Protein AF-A0AAN9XPL0-F1 (afdb_monomer_lite)

InterPro domains:
  IPR000073 Alpha/beta hydrolase fold-1 [PF12697] (421-703)
  IPR001611 Leucine-rich repeat [PF00560] (63-84)
  IPR001611 Leucine-rich repeat [PF00560] (198-219)
  IPR029058 Alpha/Beta hydrolase fold [G3DSA:3.40.50.1820] (391-716)
  IPR029058 Alpha/Beta hydrolase fold [SSF53474] (392-714)
  IPR032675 Leucine-rich repeat domain superfamily [G3DSA:3.80.10.10] (2-246)
  IPR044211 Pheophytinase, chloroplastic [PTHR47280] (273-777)

Radius of gyration: 33.66 Å; chains: 1; bounding box: 107×107×100 Å

pLDDT: mean 70.79, std 26.27, range [19.05, 98.81]

Structure (mmCIF, N/CA/C/O backbone):
data_AF-A0AAN9XPL0-F1
#
_entry.id   AF-A0AAN9XPL0-F1
#
loop_
_atom_site.group_PDB
_atom_site.id
_atom_site.type_symbol
_atom_site.label_atom_id
_atom_site.label_alt_id
_atom_site.label_comp_id
_atom_site.label_asym_id
_atom_site.label_entity_id
_atom_site.label_seq_id
_atom_site.pdbx_PDB_ins_code
_atom_site.Cartn_x
_atom_site.Cartn_y
_atom_site.Cartn_z
_atom_site.occupancy
_atom_site.B_iso_or_equiv
_atom_site.auth_seq_id
_atom_site.auth_comp_id
_atom_site.auth_asym_id
_atom_site.auth_atom_id
_atom_site.pdbx_PDB_model_num
ATOM 1 N N . MET A 1 1 ? 46.984 1.040 9.798 1.00 35.22 1 MET A N 1
ATOM 2 C CA . MET A 1 1 ? 46.706 1.474 8.408 1.00 35.22 1 MET A CA 1
ATOM 3 C C . MET A 1 1 ? 46.333 0.344 7.422 1.00 35.22 1 MET A C 1
ATOM 5 O O . MET A 1 1 ? 46.236 0.649 6.247 1.00 35.22 1 MET A O 1
ATOM 9 N N . ASN A 1 2 ? 45.985 -0.895 7.831 1.00 35.47 2 ASN A N 1
ATOM 10 C CA . ASN A 1 2 ? 45.709 -2.003 6.876 1.00 35.47 2 ASN A CA 1
ATOM 11 C C . ASN A 1 2 ? 44.312 -2.674 6.962 1.00 35.47 2 ASN A C 1
ATOM 13 O O . ASN A 1 2 ? 44.128 -3.735 6.384 1.00 35.47 2 ASN A O 1
ATOM 17 N N . LYS A 1 3 ? 43.300 -2.089 7.628 1.00 39.66 3 LYS A N 1
ATOM 18 C CA . LYS A 1 3 ? 41.947 -2.703 7.739 1.00 39.66 3 LYS A CA 1
ATOM 19 C C . LYS A 1 3 ? 40.877 -2.170 6.763 1.00 39.66 3 LYS A C 1
ATOM 21 O O . LYS A 1 3 ? 39.755 -2.651 6.782 1.00 39.66 3 LYS A O 1
ATOM 26 N N . LEU A 1 4 ? 41.209 -1.209 5.894 1.00 45.44 4 LEU A N 1
ATOM 27 C CA . LEU A 1 4 ? 40.264 -0.577 4.947 1.00 45.44 4 LEU A CA 1
ATOM 28 C C . LEU A 1 4 ? 40.505 -0.951 3.470 1.00 45.44 4 LEU A C 1
ATOM 30 O O . LEU A 1 4 ? 39.862 -0.379 2.594 1.00 45.44 4 LEU A O 1
ATOM 34 N N . SER A 1 5 ? 41.423 -1.876 3.159 1.00 49.41 5 SER A N 1
ATOM 35 C CA . SER A 1 5 ? 41.726 -2.255 1.765 1.00 49.41 5 SER A CA 1
ATOM 36 C C . SER A 1 5 ? 40.575 -3.007 1.091 1.00 49.41 5 SER A C 1
ATOM 38 O O . SER A 1 5 ? 40.291 -2.738 -0.068 1.00 49.41 5 SER A O 1
ATOM 40 N N . CYS A 1 6 ? 39.857 -3.865 1.823 1.00 49.59 6 CYS A N 1
ATOM 41 C CA . CYS A 1 6 ? 38.775 -4.683 1.263 1.00 49.59 6 CYS A CA 1
ATOM 42 C C . CYS A 1 6 ? 37.534 -3.859 0.852 1.00 49.59 6 CYS A C 1
ATOM 44 O O . CYS A 1 6 ? 36.809 -4.233 -0.065 1.00 49.59 6 CYS A O 1
ATOM 46 N N . ALA A 1 7 ? 37.304 -2.708 1.499 1.00 55.12 7 ALA A N 1
ATOM 47 C CA . ALA A 1 7 ? 36.146 -1.845 1.242 1.00 55.12 7 ALA A CA 1
ATOM 48 C C . ALA A 1 7 ? 36.304 -0.944 0.003 1.00 55.12 7 ALA A C 1
ATOM 50 O O . ALA A 1 7 ? 35.304 -0.461 -0.527 1.00 55.12 7 ALA A O 1
ATOM 51 N N . LYS A 1 8 ? 37.538 -0.701 -0.464 1.00 60.75 8 LYS A N 1
ATOM 52 C CA . LYS A 1 8 ? 37.803 0.227 -1.579 1.00 60.75 8 LYS A CA 1
ATOM 53 C C . LYS A 1 8 ? 37.150 -0.216 -2.888 1.00 60.75 8 LYS A C 1
ATOM 55 O O . LYS A 1 8 ? 36.610 0.626 -3.600 1.00 60.75 8 LYS A O 1
ATOM 60 N N . ASP A 1 9 ? 37.137 -1.522 -3.149 1.00 66.50 9 ASP A N 1
ATOM 61 C CA . ASP A 1 9 ? 36.705 -2.077 -4.438 1.00 66.50 9 ASP A CA 1
ATOM 62 C C . ASP A 1 9 ? 35.380 -2.856 -4.368 1.00 66.50 9 ASP A C 1
ATOM 64 O O . ASP A 1 9 ? 34.884 -3.333 -5.386 1.00 66.50 9 ASP A O 1
ATOM 68 N N . THR A 1 10 ? 34.754 -2.962 -3.192 1.00 72.56 10 THR A N 1
ATOM 69 C CA . THR A 1 10 ? 33.509 -3.735 -2.994 1.00 72.56 10 THR A CA 1
ATOM 70 C C . THR A 1 10 ? 32.301 -2.876 -2.628 1.00 72.56 10 THR A C 1
ATOM 72 O O . THR A 1 10 ? 31.165 -3.274 -2.891 1.00 72.56 10 THR A O 1
ATOM 75 N N . LEU A 1 11 ? 32.511 -1.689 -2.051 1.00 76.75 11 LEU A N 1
ATOM 76 C CA . LEU A 1 11 ? 31.433 -0.874 -1.500 1.00 76.75 11 LEU A CA 1
ATOM 77 C C . LEU A 1 11 ? 30.633 -0.170 -2.610 1.00 76.75 11 LEU A C 1
ATOM 79 O O . LEU A 1 11 ? 31.104 0.784 -3.227 1.00 76.75 11 LEU A O 1
ATOM 83 N N . LYS A 1 12 ? 29.409 -0.653 -2.860 1.00 81.81 12 LYS A N 1
ATOM 84 C CA . LYS A 1 12 ? 28.524 -0.151 -3.929 1.00 81.81 12 LYS A CA 1
ATOM 85 C C . LYS A 1 12 ? 27.466 0.843 -3.442 1.00 81.81 12 LYS A C 1
ATOM 87 O O . LYS A 1 12 ? 27.155 1.779 -4.169 1.00 81.81 12 LYS A O 1
ATOM 92 N N . PHE A 1 13 ? 26.910 0.648 -2.247 1.00 82.06 13 PHE A N 1
ATOM 93 C CA . PHE A 1 13 ? 25.766 1.420 -1.738 1.00 82.06 13 PHE A CA 1
ATOM 94 C C . PHE A 1 13 ? 25.915 1.765 -0.245 1.00 82.06 13 PHE A C 1
ATOM 96 O O . PHE A 1 13 ? 25.156 1.254 0.573 1.00 82.06 13 PHE A O 1
ATOM 103 N N . PRO A 1 14 ? 26.908 2.576 0.153 1.00 81.56 14 PRO A N 1
ATOM 104 C CA . PRO A 1 14 ? 27.016 3.068 1.521 1.00 81.56 14 PRO A CA 1
ATOM 105 C C . PRO A 1 14 ? 25.762 3.843 1.941 1.00 81.56 14 PRO A C 1
ATOM 107 O O . PRO A 1 14 ? 25.310 4.749 1.235 1.00 81.56 14 PRO A O 1
ATOM 110 N N . GLN A 1 15 ? 25.246 3.482 3.115 1.00 80.88 15 GLN A N 1
ATOM 111 C CA . GLN A 1 15 ? 24.108 4.105 3.784 1.00 80.88 15 GLN A CA 1
ATOM 112 C C . GLN A 1 15 ? 24.614 4.813 5.044 1.00 80.88 15 GLN A C 1
ATOM 114 O O . GLN A 1 15 ? 25.137 4.169 5.948 1.00 80.88 15 GLN A O 1
ATOM 119 N N . LEU A 1 16 ? 24.479 6.135 5.091 1.00 86.12 16 LEU A N 1
ATOM 120 C CA . LEU A 1 16 ? 24.824 6.990 6.235 1.00 86.12 16 LEU A CA 1
ATOM 121 C C . LEU A 1 16 ? 23.594 7.736 6.774 1.00 86.12 16 LEU A C 1
ATOM 123 O O . LEU A 1 16 ? 23.734 8.720 7.493 1.00 86.12 16 LEU A O 1
ATOM 127 N N . ARG A 1 17 ? 22.397 7.301 6.380 1.00 86.75 17 ARG A N 1
ATOM 128 C CA . ARG A 1 17 ? 21.119 7.988 6.601 1.00 86.75 17 ARG A CA 1
ATOM 129 C C . ARG A 1 17 ? 20.749 8.117 8.074 1.00 86.75 17 ARG A C 1
ATOM 131 O O . ARG A 1 17 ? 21.177 7.282 8.864 1.00 86.75 17 ARG A O 1
ATOM 138 N N . ASN A 1 18 ? 19.911 9.096 8.416 1.00 88.88 18 ASN A N 1
ATOM 139 C CA . ASN A 1 18 ? 19.289 9.245 9.742 1.00 88.88 18 ASN A CA 1
ATOM 140 C C . ASN A 1 18 ? 20.309 9.225 10.892 1.00 88.88 18 ASN A C 1
ATOM 142 O O . ASN A 1 18 ? 20.183 8.478 11.860 1.00 88.88 18 ASN A O 1
ATOM 146 N N . ASN A 1 19 ? 21.357 10.031 10.761 1.00 89.50 19 ASN A N 1
ATOM 147 C CA . ASN A 1 19 ? 22.421 10.139 11.751 1.00 89.50 19 ASN A CA 1
ATOM 148 C C . ASN A 1 19 ? 22.631 11.610 12.148 1.00 89.50 19 ASN A C 1
ATOM 150 O O . ASN A 1 19 ? 21.991 12.526 11.640 1.00 89.50 19 ASN A O 1
ATOM 154 N N . SER A 1 20 ? 23.549 11.856 13.084 1.00 92.69 20 SER A N 1
ATOM 155 C CA . SER A 1 20 ? 23.973 13.212 13.468 1.00 92.69 20 SER A CA 1
ATOM 156 C C . SER A 1 20 ? 25.330 13.589 12.866 1.00 92.69 20 SER A C 1
ATOM 158 O O . SER A 1 20 ? 26.096 14.326 13.490 1.00 92.69 20 SER A O 1
ATOM 160 N N . PHE A 1 21 ? 25.671 13.080 11.673 1.00 90.88 21 PHE A N 1
ATOM 161 C CA . PHE A 1 21 ? 26.951 13.409 11.047 1.00 90.88 21 PHE A CA 1
ATOM 162 C C . PHE A 1 21 ? 27.017 14.899 10.710 1.00 90.88 21 PHE A C 1
ATOM 164 O O . PHE A 1 21 ? 26.113 15.448 10.088 1.00 90.88 21 PHE A O 1
ATOM 171 N N . ILE A 1 22 ? 28.108 15.540 11.129 1.00 92.19 22 ILE A N 1
ATOM 172 C CA . ILE A 1 22 ? 28.398 16.961 10.917 1.00 92.19 22 ILE A CA 1
ATOM 173 C C . ILE A 1 22 ? 29.591 17.132 9.972 1.00 92.19 22 ILE A C 1
ATOM 175 O O . ILE A 1 22 ? 30.408 16.227 9.806 1.00 92.19 22 ILE A O 1
ATOM 179 N N . GLY A 1 23 ? 29.744 18.334 9.417 1.00 91.12 23 GLY A N 1
ATOM 180 C CA . GLY A 1 23 ? 30.876 18.684 8.557 1.00 91.12 23 GLY A CA 1
ATOM 181 C C . GLY A 1 23 ? 30.572 18.518 7.070 1.00 91.12 23 GLY A C 1
ATOM 182 O O . GLY A 1 23 ? 29.421 18.379 6.676 1.00 91.12 23 GLY A O 1
ATOM 183 N N . SER A 1 24 ? 31.602 18.593 6.226 1.00 92.38 24 SER A N 1
ATOM 184 C CA . SER A 1 24 ? 31.434 18.583 4.768 1.00 92.38 24 SER A CA 1
ATOM 185 C C . SER A 1 24 ? 31.072 17.210 4.208 1.00 92.38 24 SER A C 1
ATOM 187 O O . SER A 1 24 ? 31.264 16.184 4.859 1.00 92.38 24 SER A O 1
ATOM 189 N N . PHE A 1 25 ? 30.668 17.194 2.935 1.00 88.88 25 PHE A N 1
ATOM 190 C CA . PHE A 1 25 ? 30.520 15.971 2.150 1.00 88.88 25 PHE A CA 1
ATOM 191 C C . PHE A 1 25 ? 31.757 15.057 2.309 1.00 88.88 25 PHE A C 1
ATOM 193 O O . PHE A 1 25 ? 32.888 15.521 2.105 1.00 88.88 25 PHE A O 1
ATOM 200 N N . PRO A 1 26 ? 31.582 13.776 2.682 1.00 86.50 26 PRO A N 1
ATOM 201 C CA . PRO A 1 26 ? 32.704 12.885 2.943 1.00 86.50 26 PRO A CA 1
ATOM 202 C C . PRO A 1 26 ? 33.455 12.543 1.653 1.00 86.50 26 PRO A C 1
ATOM 204 O O . PRO A 1 26 ? 32.876 12.400 0.578 1.00 86.50 26 PRO A O 1
ATOM 207 N N . SER A 1 27 ? 34.775 12.370 1.744 1.00 82.38 27 SER A N 1
ATOM 208 C CA . SER A 1 27 ? 35.565 11.977 0.576 1.00 82.38 27 SER A CA 1
ATOM 209 C C . SER A 1 27 ? 35.242 10.539 0.164 1.00 82.38 27 SER A C 1
ATOM 211 O O . SER A 1 27 ? 35.640 9.586 0.833 1.00 82.38 27 SER A O 1
ATOM 213 N N . ILE A 1 28 ? 34.562 10.390 -0.973 1.00 82.44 28 ILE A N 1
ATOM 214 C CA . ILE A 1 28 ? 34.201 9.087 -1.551 1.00 82.44 28 ILE A CA 1
ATOM 215 C C . ILE A 1 28 ? 35.162 8.612 -2.649 1.00 82.44 28 ILE A C 1
ATOM 217 O O . ILE A 1 28 ? 34.970 7.547 -3.222 1.00 82.44 28 ILE A O 1
ATOM 221 N N . ALA A 1 29 ? 36.239 9.360 -2.907 1.00 75.06 29 ALA A N 1
ATOM 222 C CA . ALA A 1 29 ? 37.194 9.096 -3.989 1.00 75.06 29 ALA A CA 1
ATOM 223 C C . ALA A 1 29 ? 37.868 7.714 -3.929 1.00 75.06 29 ALA A C 1
ATOM 225 O O . ALA A 1 29 ? 38.419 7.247 -4.923 1.00 75.06 29 ALA A O 1
ATOM 226 N N . LYS A 1 30 ? 37.862 7.077 -2.754 1.00 75.00 30 LYS A N 1
ATOM 227 C CA . LYS A 1 30 ? 38.499 5.780 -2.508 1.00 75.00 30 LYS A CA 1
ATOM 228 C C . LYS A 1 30 ? 37.595 4.584 -2.840 1.00 75.00 30 LYS A C 1
ATOM 230 O O . LYS A 1 30 ? 38.093 3.467 -2.757 1.00 75.00 30 LYS A O 1
ATOM 235 N N . PHE A 1 31 ? 36.318 4.801 -3.172 1.00 79.81 31 PHE A N 1
ATOM 236 C CA . PHE A 1 31 ? 35.331 3.742 -3.409 1.00 79.81 31 PHE A CA 1
ATOM 237 C C . PHE A 1 31 ? 35.073 3.563 -4.910 1.00 79.81 31 PHE A C 1
ATOM 239 O O . PHE A 1 31 ? 34.178 4.176 -5.489 1.00 79.81 31 PHE A O 1
ATOM 246 N N . THR A 1 32 ? 35.872 2.717 -5.554 1.00 79.31 32 THR A N 1
ATOM 247 C CA . THR A 1 32 ? 35.905 2.550 -7.019 1.00 79.31 32 THR A CA 1
ATOM 248 C C . THR A 1 32 ? 34.660 1.850 -7.577 1.00 79.31 32 THR A C 1
ATOM 250 O O . THR A 1 32 ? 34.298 2.068 -8.732 1.00 79.31 32 THR A O 1
ATOM 253 N N . SER A 1 33 ? 33.963 1.066 -6.749 1.00 81.88 33 SER A N 1
ATOM 254 C CA . SER A 1 33 ? 32.754 0.312 -7.117 1.00 81.88 33 SER A CA 1
ATOM 255 C C . SER A 1 33 ? 31.435 1.021 -6.788 1.00 81.88 33 SER A C 1
ATOM 257 O O . SER A 1 33 ? 30.370 0.421 -6.936 1.00 81.88 33 SER A O 1
ATOM 259 N N . LEU A 1 34 ? 31.470 2.279 -6.348 1.00 84.75 34 LEU A N 1
ATOM 260 C CA . LEU A 1 34 ? 30.290 2.995 -5.869 1.00 84.75 34 LEU A CA 1
ATOM 261 C C . LEU A 1 34 ? 29.204 3.145 -6.955 1.00 84.75 34 LEU A C 1
ATOM 263 O O . LEU A 1 34 ? 29.467 3.576 -8.077 1.00 84.75 34 LEU A O 1
ATOM 267 N N . LYS A 1 35 ? 27.964 2.800 -6.600 1.00 85.94 35 LYS A N 1
ATOM 268 C CA . LYS A 1 35 ? 26.764 2.849 -7.454 1.00 85.94 35 LYS A CA 1
ATOM 269 C C . LYS A 1 35 ? 25.654 3.707 -6.873 1.00 85.94 35 LYS A C 1
ATOM 271 O O . LYS A 1 35 ? 24.895 4.290 -7.639 1.00 85.94 35 LYS A O 1
ATOM 276 N N . GLY A 1 36 ? 25.564 3.824 -5.557 1.00 88.94 36 GLY A N 1
ATOM 277 C CA . GLY A 1 36 ? 24.684 4.790 -4.921 1.00 88.94 36 GLY A CA 1
ATOM 278 C C . GLY A 1 36 ? 25.289 5.320 -3.637 1.00 88.94 36 GLY A C 1
ATOM 279 O O . GLY A 1 36 ? 26.052 4.614 -2.989 1.00 88.94 36 GLY A O 1
ATOM 280 N N . PHE A 1 37 ? 24.972 6.556 -3.282 1.00 89.75 37 PHE A N 1
ATOM 281 C CA . PHE A 1 37 ? 25.444 7.174 -2.050 1.00 89.75 37 PHE A CA 1
ATOM 282 C C . PHE A 1 37 ? 24.273 7.822 -1.324 1.00 89.75 37 PHE A C 1
ATOM 284 O O . PHE A 1 37 ? 23.584 8.668 -1.896 1.00 89.75 37 PHE A O 1
ATOM 291 N N . TYR A 1 38 ? 24.060 7.408 -0.080 1.00 89.50 38 TYR A N 1
ATOM 292 C CA . TYR A 1 38 ? 22.924 7.830 0.720 1.00 89.50 38 TYR A CA 1
ATOM 293 C C . TYR A 1 38 ? 23.415 8.425 2.034 1.00 89.50 38 TYR A C 1
ATOM 295 O O . TYR A 1 38 ? 23.986 7.719 2.864 1.00 89.50 38 TYR A O 1
ATOM 303 N N . ALA A 1 39 ? 23.217 9.723 2.215 1.00 93.19 39 ALA A N 1
ATOM 304 C CA . ALA A 1 39 ? 23.600 10.450 3.421 1.00 93.19 39 ALA A CA 1
ATOM 305 C C . ALA A 1 39 ? 22.503 11.430 3.853 1.00 93.19 39 ALA A C 1
ATOM 307 O O . ALA A 1 39 ? 22.788 12.471 4.444 1.00 93.19 39 ALA A O 1
ATOM 308 N N . ASP A 1 40 ? 21.250 11.110 3.535 1.00 94.06 40 ASP A N 1
ATOM 309 C CA . ASP A 1 40 ? 20.097 11.913 3.918 1.00 94.06 40 ASP A CA 1
ATOM 310 C C . ASP A 1 40 ? 19.857 11.963 5.429 1.00 94.06 40 ASP A C 1
ATOM 312 O O . ASP A 1 40 ? 20.340 11.114 6.179 1.00 94.06 40 ASP A O 1
ATOM 316 N N . SER A 1 41 ? 19.129 12.991 5.870 1.00 94.12 41 SER A N 1
ATOM 317 C CA . SER A 1 41 ? 18.737 13.200 7.270 1.00 94.12 41 SER A CA 1
ATOM 318 C C . SER A 1 41 ? 19.948 13.203 8.206 1.00 94.12 41 SER A C 1
ATOM 320 O O . SER A 1 41 ? 20.088 12.366 9.099 1.00 94.12 41 SER A O 1
ATOM 322 N N . ASN A 1 42 ? 20.859 14.139 7.948 1.00 93.88 42 ASN A N 1
ATOM 323 C CA . ASN A 1 42 ? 22.070 14.378 8.727 1.00 93.88 42 ASN A CA 1
ATOM 324 C C . ASN A 1 42 ? 22.262 15.885 8.967 1.00 93.88 42 ASN A C 1
ATOM 326 O O . ASN A 1 42 ? 21.424 16.711 8.614 1.00 93.88 42 ASN A O 1
ATOM 330 N N . LYS A 1 43 ? 23.383 16.264 9.589 1.00 95.31 43 LYS A N 1
ATOM 331 C CA . LYS A 1 43 ? 23.792 17.661 9.806 1.00 95.31 43 LYS A CA 1
ATOM 332 C C . LYS A 1 43 ? 24.991 18.035 8.918 1.00 95.31 43 LYS A C 1
ATOM 334 O O . LYS A 1 43 ? 25.787 18.909 9.285 1.00 95.31 43 LYS A O 1
ATOM 339 N N . LEU A 1 44 ? 25.155 17.363 7.770 1.00 95.06 44 LEU A N 1
ATOM 340 C CA . LEU A 1 44 ? 26.236 17.657 6.827 1.00 95.06 44 LEU A CA 1
ATOM 341 C C . LEU A 1 44 ? 26.022 19.045 6.231 1.00 95.06 44 LEU A C 1
ATOM 343 O O . LEU A 1 44 ? 24.896 19.463 5.988 1.00 95.06 44 LEU A O 1
ATOM 347 N N . ASN A 1 45 ? 27.102 19.787 6.040 1.00 93.38 45 ASN A N 1
ATOM 348 C CA . ASN A 1 45 ? 27.066 21.195 5.684 1.00 93.38 45 ASN A CA 1
ATOM 349 C C . ASN A 1 45 ? 28.147 21.559 4.662 1.00 93.38 45 ASN A C 1
ATOM 351 O O . ASN A 1 45 ? 28.831 20.691 4.119 1.00 93.38 45 ASN A O 1
ATOM 355 N N . ARG A 1 46 ? 28.313 22.865 4.416 1.00 93.50 46 ARG A N 1
ATOM 356 C CA . ARG A 1 46 ? 29.230 23.429 3.407 1.00 93.50 46 ARG A CA 1
ATOM 357 C C . ARG A 1 46 ? 28.818 23.043 1.981 1.00 93.50 46 ARG A C 1
ATOM 359 O O . ARG A 1 46 ? 27.701 22.596 1.747 1.00 93.50 46 ARG A O 1
ATOM 366 N N . THR A 1 47 ? 29.706 23.288 1.025 1.00 93.19 47 THR A N 1
ATOM 367 C CA . THR A 1 47 ? 29.472 23.068 -0.401 1.00 93.19 47 THR A CA 1
ATOM 368 C C . THR A 1 47 ? 29.743 21.626 -0.814 1.00 93.19 47 THR A C 1
ATOM 370 O O . THR A 1 47 ? 30.532 20.909 -0.188 1.00 93.19 47 THR A O 1
ATOM 373 N N . LEU A 1 48 ? 29.112 21.201 -1.913 1.00 90.44 48 LEU A N 1
ATOM 374 C CA . LEU A 1 48 ? 29.484 19.956 -2.577 1.00 90.44 48 LEU A CA 1
ATOM 375 C C . LEU A 1 48 ? 30.868 20.100 -3.229 1.00 90.44 48 LEU A C 1
ATOM 377 O O . LEU A 1 48 ? 31.172 21.139 -3.820 1.00 90.44 48 LEU A O 1
ATOM 381 N N . PRO A 1 49 ? 31.727 19.070 -3.152 1.00 85.94 49 PRO A N 1
ATOM 382 C CA . PRO A 1 49 ? 33.060 19.150 -3.719 1.00 85.94 49 PRO A CA 1
ATOM 383 C C . PRO A 1 49 ? 32.977 19.141 -5.247 1.00 85.94 49 PRO A C 1
ATOM 385 O O . PRO A 1 49 ? 32.433 18.217 -5.845 1.00 85.94 49 PRO A O 1
ATOM 388 N N . GLY A 1 50 ? 33.598 20.128 -5.899 1.00 77.56 50 GLY A N 1
ATOM 389 C CA . GLY A 1 50 ? 33.677 20.184 -7.364 1.00 77.56 50 GLY A CA 1
ATOM 390 C C . GLY A 1 50 ? 34.383 18.978 -7.996 1.00 77.56 50 GLY A C 1
ATOM 391 O O . GLY A 1 50 ? 34.194 18.702 -9.176 1.00 77.56 50 GLY A O 1
ATOM 392 N N . SER A 1 51 ? 35.141 18.204 -7.221 1.00 73.75 51 SER A N 1
ATOM 393 C CA . SER A 1 51 ? 35.759 16.955 -7.669 1.00 73.75 51 SER A CA 1
ATOM 394 C C . SER A 1 51 ? 34.814 15.749 -7.684 1.00 73.75 51 SER A C 1
ATOM 396 O O . SER A 1 51 ? 35.206 14.695 -8.176 1.00 73.75 51 SER A O 1
ATOM 398 N N . LEU A 1 52 ? 33.575 15.870 -7.186 1.00 74.81 52 LEU A N 1
ATOM 399 C CA . LEU A 1 52 ? 32.646 14.742 -7.031 1.00 74.81 52 LEU A CA 1
ATOM 400 C C . LEU A 1 52 ? 32.459 13.945 -8.328 1.00 74.81 52 LEU A C 1
ATOM 402 O O . LEU A 1 52 ? 32.456 12.722 -8.314 1.00 74.81 52 LEU A O 1
ATOM 406 N N . ALA A 1 53 ? 32.358 14.634 -9.456 1.00 64.81 53 ALA A N 1
ATOM 407 C CA . ALA A 1 53 ? 32.125 14.017 -10.756 1.00 64.81 53 ALA A CA 1
ATOM 408 C C . ALA A 1 53 ? 33.373 13.938 -11.649 1.00 64.81 53 ALA A C 1
ATOM 410 O O . ALA A 1 53 ? 33.321 13.340 -12.723 1.00 64.81 53 ALA A O 1
ATOM 411 N N . THR A 1 54 ? 34.506 14.499 -11.209 1.00 65.81 54 THR A N 1
ATOM 412 C CA . THR A 1 54 ? 35.802 14.300 -11.882 1.00 65.81 54 THR A CA 1
ATOM 413 C C . THR A 1 54 ? 36.455 12.977 -11.483 1.00 65.81 54 THR A C 1
ATOM 415 O O . THR A 1 54 ? 37.449 12.574 -12.084 1.00 65.81 54 THR A O 1
ATOM 418 N N . LEU A 1 55 ? 35.881 12.272 -10.502 1.00 73.31 55 LEU A N 1
ATOM 419 C CA . LEU A 1 55 ? 36.275 10.923 -10.123 1.00 73.31 55 LEU A CA 1
ATOM 420 C C . LEU A 1 55 ? 35.983 9.943 -11.276 1.00 73.31 55 LEU A C 1
ATOM 422 O O . LEU A 1 55 ? 34.811 9.674 -11.557 1.00 73.31 55 LEU A O 1
ATOM 426 N N . PRO A 1 56 ? 37.019 9.360 -11.921 1.00 68.62 56 PRO A N 1
ATOM 427 C CA . PRO A 1 56 ? 36.855 8.589 -13.156 1.00 68.62 56 PRO A CA 1
ATOM 428 C C . PRO A 1 56 ? 35.918 7.392 -13.013 1.00 68.62 56 PRO A C 1
ATOM 430 O O . PRO A 1 56 ? 35.289 6.983 -13.981 1.00 68.62 56 PRO A O 1
ATOM 433 N N . HIS A 1 57 ? 35.808 6.821 -11.814 1.00 68.88 57 HIS A N 1
ATOM 434 C CA . HIS A 1 57 ? 34.944 5.677 -11.551 1.00 68.88 57 HIS A CA 1
ATOM 435 C C . HIS A 1 57 ? 33.461 6.065 -11.434 1.00 68.88 57 HIS A C 1
ATOM 437 O O . HIS A 1 57 ? 32.608 5.337 -11.942 1.00 68.88 57 HIS A O 1
ATOM 443 N N . LEU A 1 58 ? 33.141 7.227 -10.851 1.00 68.50 58 LEU A N 1
ATOM 444 C CA . LEU A 1 58 ? 31.758 7.705 -10.728 1.00 68.50 58 LEU A CA 1
ATOM 445 C C . LEU A 1 58 ? 31.188 8.165 -12.070 1.00 68.50 58 LEU A C 1
ATOM 447 O O . LEU A 1 58 ? 29.998 7.982 -12.314 1.00 68.50 58 LEU A O 1
ATOM 451 N N . SER A 1 59 ? 32.037 8.688 -12.957 1.00 67.56 59 SER A N 1
ATOM 452 C CA . SER A 1 59 ? 31.669 8.986 -14.341 1.00 67.56 59 SER A CA 1
ATOM 453 C C . SER A 1 59 ? 31.672 7.720 -15.214 1.00 67.56 59 SER A C 1
ATOM 455 O O . SER A 1 59 ? 30.650 7.393 -15.812 1.00 67.56 59 SER A O 1
ATOM 457 N N . SER A 1 60 ? 32.757 6.936 -15.250 1.00 60.31 60 SER A N 1
ATOM 458 C CA . SER A 1 60 ? 32.901 5.797 -16.183 1.00 60.31 60 SER A CA 1
ATOM 459 C C . SER A 1 60 ? 32.051 4.578 -15.803 1.00 60.31 60 SER A C 1
ATOM 461 O O . SER A 1 60 ? 31.357 4.015 -16.656 1.00 60.31 60 SER A O 1
ATOM 463 N N . PHE A 1 61 ? 32.032 4.172 -14.527 1.00 60.41 61 PHE A N 1
ATOM 464 C CA . PHE A 1 61 ? 31.208 3.050 -14.047 1.00 60.41 61 PHE A CA 1
ATOM 465 C C . PHE A 1 61 ? 29.820 3.499 -13.568 1.00 60.41 61 PHE A C 1
ATOM 467 O O . PHE A 1 61 ? 28.899 2.679 -13.584 1.00 60.41 61 PHE A O 1
ATOM 474 N N . GLY A 1 62 ? 29.639 4.787 -13.262 1.00 70.62 62 GLY A N 1
ATOM 475 C CA . GLY A 1 62 ? 28.348 5.454 -13.088 1.00 70.62 62 GLY A CA 1
ATOM 476 C C . GLY A 1 62 ? 27.754 5.358 -11.688 1.00 70.62 62 GLY A C 1
ATOM 477 O O . GLY A 1 62 ? 27.285 4.286 -11.302 1.00 70.62 62 GLY A O 1
ATOM 478 N N . LEU A 1 63 ? 27.678 6.489 -10.986 1.00 83.31 63 LEU A N 1
ATOM 479 C CA . LEU A 1 63 ? 26.766 6.660 -9.854 1.00 83.31 63 LEU A CA 1
ATOM 480 C C . LEU A 1 63 ? 25.322 6.712 -10.384 1.00 83.31 63 LEU A C 1
ATOM 482 O O . LEU A 1 63 ? 25.013 7.523 -11.252 1.00 83.31 63 LEU A O 1
ATOM 486 N N . LEU A 1 64 ? 24.457 5.829 -9.888 1.00 88.81 64 LEU A N 1
ATOM 487 C CA . LEU A 1 64 ? 23.051 5.705 -10.291 1.00 88.81 64 LEU A CA 1
ATOM 488 C C . LEU A 1 64 ? 22.111 6.471 -9.355 1.00 88.81 64 LEU A C 1
ATOM 490 O O . LEU A 1 64 ? 21.049 6.915 -9.781 1.00 88.81 64 LEU A O 1
ATOM 494 N N . MET A 1 65 ? 22.490 6.606 -8.085 1.00 88.19 65 MET A N 1
ATOM 495 C CA . MET A 1 65 ? 21.652 7.177 -7.033 1.00 88.19 65 MET A CA 1
ATOM 496 C C . MET A 1 65 ? 22.489 8.069 -6.119 1.00 88.19 65 MET A C 1
ATOM 498 O O . MET A 1 65 ? 23.513 7.635 -5.589 1.00 88.19 65 MET A O 1
ATOM 502 N N . LEU A 1 66 ? 22.035 9.296 -5.898 1.00 91.56 66 LEU A N 1
ATOM 503 C CA . LEU A 1 66 ? 22.613 10.199 -4.910 1.00 91.56 66 LEU A CA 1
ATOM 504 C C . LEU A 1 66 ? 21.486 10.786 -4.067 1.00 91.56 66 LEU A C 1
ATOM 506 O O . LEU A 1 66 ? 20.626 11.489 -4.593 1.00 91.56 66 LEU A O 1
ATOM 510 N N . ASN A 1 67 ? 21.506 10.501 -2.768 1.00 92.31 67 ASN A N 1
ATOM 511 C CA . ASN A 1 67 ? 20.550 11.056 -1.824 1.00 92.31 67 ASN A CA 1
ATOM 512 C C . ASN A 1 67 ? 21.278 11.809 -0.709 1.00 92.31 67 ASN A C 1
ATOM 514 O O . ASN A 1 67 ? 21.987 11.207 0.098 1.00 92.31 67 ASN A O 1
ATOM 518 N N . LEU A 1 68 ? 21.107 13.128 -0.704 1.00 95.25 68 LEU A N 1
ATOM 519 C CA . LEU A 1 68 ? 21.643 14.065 0.286 1.00 95.25 68 LEU A CA 1
ATOM 520 C C . LEU A 1 68 ? 20.528 14.905 0.918 1.00 95.25 68 LEU A C 1
ATOM 522 O O . LEU A 1 68 ? 20.794 15.989 1.440 1.00 95.25 68 LEU A O 1
ATOM 526 N N . ALA A 1 69 ? 19.286 14.430 0.839 1.00 95.88 69 ALA A N 1
ATOM 527 C CA . ALA A 1 69 ? 18.121 15.132 1.351 1.00 95.88 69 ALA A CA 1
ATOM 528 C C . ALA A 1 69 ? 18.252 15.462 2.846 1.00 95.88 69 ALA A C 1
ATOM 530 O O . ALA A 1 69 ? 18.955 14.764 3.574 1.00 95.88 69 ALA A O 1
ATOM 531 N N . ASN A 1 70 ? 17.546 16.487 3.323 1.00 95.69 70 ASN A N 1
ATOM 532 C CA . ASN A 1 70 ? 17.462 16.828 4.749 1.00 95.69 70 ASN A CA 1
ATOM 533 C C . ASN A 1 70 ? 18.853 16.996 5.396 1.00 95.69 70 ASN A C 1
ATOM 535 O O . ASN A 1 70 ? 19.228 16.267 6.315 1.00 95.69 70 ASN A O 1
ATOM 539 N N . ASN A 1 71 ? 19.643 17.927 4.865 1.00 96.88 71 ASN A N 1
ATOM 540 C CA . ASN A 1 71 ? 20.963 18.296 5.378 1.00 96.88 71 ASN A CA 1
ATOM 541 C C . ASN A 1 71 ? 21.114 19.829 5.373 1.00 96.88 71 ASN A C 1
ATOM 543 O O . ASN A 1 71 ? 20.209 20.571 5.002 1.00 96.88 71 ASN A O 1
ATOM 547 N N . ASN A 1 72 ? 22.286 20.321 5.772 1.00 97.06 72 ASN A N 1
ATOM 548 C CA . ASN A 1 72 ? 22.627 21.742 5.800 1.00 97.06 72 ASN A CA 1
ATOM 549 C C . ASN A 1 72 ? 23.625 22.127 4.687 1.00 97.06 72 ASN A C 1
ATOM 551 O O . ASN A 1 72 ? 24.401 23.075 4.866 1.00 97.06 72 ASN A O 1
ATOM 555 N N . PHE A 1 73 ? 23.658 21.407 3.556 1.00 96.69 73 PHE A N 1
ATOM 556 C CA . PHE A 1 73 ? 24.529 21.769 2.431 1.00 96.69 73 PHE A CA 1
ATOM 557 C C . PHE A 1 73 ? 24.154 23.146 1.880 1.00 96.69 73 PHE A C 1
ATOM 559 O O . PHE A 1 73 ? 22.984 23.515 1.870 1.00 96.69 73 PHE A O 1
ATOM 566 N N . SER A 1 74 ? 25.142 23.923 1.445 1.00 94.81 74 SER A N 1
ATOM 567 C CA . SER A 1 74 ? 24.955 25.296 0.970 1.00 94.81 74 SER A CA 1
ATOM 568 C C . SER A 1 74 ? 25.846 25.622 -0.226 1.00 94.81 74 SER A C 1
ATOM 570 O O . SER A 1 74 ? 26.754 24.863 -0.559 1.00 94.81 74 SER A O 1
ATOM 572 N N . GLY A 1 75 ? 25.602 26.764 -0.871 1.00 94.06 75 GLY A N 1
ATOM 573 C CA . GLY A 1 75 ? 26.332 27.183 -2.070 1.00 94.06 75 GLY A CA 1
ATOM 574 C C . GLY A 1 75 ? 25.807 26.527 -3.348 1.00 94.06 75 GLY A C 1
ATOM 575 O O . GLY A 1 75 ? 24.799 25.820 -3.331 1.00 94.06 75 GLY A O 1
ATOM 576 N N . GLU A 1 76 ? 26.468 26.810 -4.468 1.00 93.25 76 GLU A N 1
ATOM 577 C CA . GLU A 1 76 ? 26.077 26.258 -5.766 1.00 93.25 76 GLU A CA 1
ATOM 578 C C . GLU A 1 76 ? 26.434 24.776 -5.880 1.00 93.25 76 GLU A C 1
ATOM 580 O O . GLU A 1 76 ? 27.474 24.324 -5.387 1.00 93.25 76 GLU A O 1
ATOM 585 N N . ILE A 1 77 ? 25.584 24.018 -6.575 1.00 92.19 77 ILE A N 1
ATOM 586 C CA . ILE A 1 77 ? 25.907 22.646 -6.964 1.00 92.19 77 ILE A CA 1
ATOM 587 C C . ILE A 1 77 ? 26.939 22.722 -8.100 1.00 92.19 77 ILE A C 1
ATOM 589 O O . ILE A 1 77 ? 26.644 23.296 -9.149 1.00 92.19 77 ILE A O 1
ATOM 593 N N . PRO A 1 78 ? 28.150 22.161 -7.934 1.00 87.19 78 PRO A N 1
ATOM 594 C CA . PRO A 1 78 ? 29.205 22.312 -8.926 1.00 87.19 78 PRO A CA 1
ATOM 595 C C . PRO A 1 78 ? 28.800 21.761 -10.296 1.00 87.19 78 PRO A C 1
ATOM 597 O O . PRO A 1 78 ? 28.342 20.624 -10.399 1.00 87.19 78 PRO A O 1
ATOM 600 N N . ASN A 1 79 ? 29.087 22.506 -11.367 1.00 81.81 79 ASN A N 1
ATOM 601 C CA . ASN A 1 79 ? 28.813 22.085 -12.752 1.00 81.81 79 ASN A CA 1
ATOM 602 C C . ASN A 1 79 ? 29.438 20.740 -13.124 1.00 81.81 79 ASN A C 1
ATOM 604 O O . ASN A 1 79 ? 28.964 20.065 -14.035 1.00 81.81 79 ASN A O 1
ATOM 608 N N . SER A 1 80 ? 30.495 20.336 -12.418 1.00 75.50 80 SER A N 1
ATOM 609 C CA . SER A 1 80 ? 31.092 19.022 -12.599 1.00 75.50 80 SER A CA 1
ATOM 610 C C . SER A 1 80 ? 30.079 17.901 -12.389 1.00 75.50 80 SER A C 1
ATOM 612 O O . SER A 1 80 ? 30.193 16.909 -13.097 1.00 75.50 80 SER A O 1
ATOM 614 N N . VAL A 1 81 ? 29.060 18.059 -11.528 1.00 79.88 81 VAL A N 1
ATOM 615 C CA . VAL A 1 81 ? 27.973 17.082 -11.300 1.00 79.88 81 VAL A CA 1
ATOM 616 C C . VAL A 1 81 ? 27.278 16.659 -12.601 1.00 79.88 81 VAL A C 1
ATOM 618 O O . VAL A 1 81 ? 26.856 15.508 -12.702 1.00 79.88 81 VAL A O 1
ATOM 621 N N . ALA A 1 82 ? 27.291 17.496 -13.643 1.00 76.06 82 ALA A N 1
ATOM 622 C CA . ALA A 1 82 ? 26.819 17.132 -14.982 1.00 76.06 82 ALA A CA 1
ATOM 623 C C . ALA A 1 82 ? 27.570 15.917 -15.573 1.00 76.06 82 ALA A C 1
ATOM 625 O O . ALA A 1 82 ? 27.056 15.205 -16.430 1.00 76.06 82 ALA A O 1
ATOM 626 N N . GLY A 1 83 ? 28.787 15.633 -15.105 1.00 77.75 83 GLY A N 1
ATOM 627 C CA . GLY A 1 83 ? 29.570 14.452 -15.469 1.00 77.75 83 GLY A CA 1
ATOM 628 C C . GLY A 1 83 ? 28.966 13.122 -15.000 1.00 77.75 83 GLY A C 1
ATOM 629 O O . GLY A 1 83 ? 29.352 12.069 -15.517 1.00 77.75 83 GLY A O 1
ATOM 630 N N . LEU A 1 84 ? 27.989 13.141 -14.085 1.00 85.06 84 LEU A N 1
ATOM 631 C CA . LEU A 1 84 ? 27.261 11.963 -13.597 1.00 85.06 84 LEU A CA 1
ATOM 632 C C . LEU A 1 84 ? 26.162 11.507 -14.578 1.00 85.06 84 LEU A C 1
ATOM 634 O O . LEU A 1 84 ? 25.037 11.222 -14.192 1.00 85.06 84 LEU A O 1
ATOM 638 N N . HIS A 1 85 ? 26.491 11.368 -15.860 1.00 86.00 85 HIS A N 1
ATOM 639 C CA . HIS A 1 85 ? 25.578 11.036 -16.969 1.00 86.00 85 HIS A CA 1
ATOM 640 C C . HIS A 1 85 ? 24.813 9.694 -16.846 1.00 86.00 85 HIS A C 1
ATOM 642 O O . HIS A 1 85 ? 23.967 9.371 -17.684 1.00 86.00 85 HIS A O 1
ATOM 648 N N . LYS A 1 86 ? 25.124 8.869 -15.838 1.00 87.00 86 LYS A N 1
ATOM 649 C CA . LYS A 1 86 ? 24.432 7.604 -15.532 1.00 87.00 86 LYS A CA 1
ATOM 650 C C . LYS A 1 86 ? 23.454 7.706 -14.359 1.00 87.00 86 LYS A C 1
ATOM 652 O O . LYS A 1 86 ? 22.794 6.709 -14.073 1.00 87.00 86 LYS A O 1
ATOM 657 N N . ILE A 1 87 ? 23.356 8.866 -13.711 1.00 89.81 87 ILE A N 1
ATOM 658 C CA . ILE A 1 87 ? 22.472 9.061 -12.566 1.00 89.81 87 ILE A CA 1
ATOM 659 C C . ILE A 1 87 ? 21.006 8.914 -12.981 1.00 89.81 87 ILE A C 1
ATOM 661 O O . ILE A 1 87 ? 20.583 9.425 -14.018 1.00 89.81 87 ILE A O 1
ATOM 665 N N . LEU A 1 88 ? 20.257 8.163 -12.178 1.00 89.50 88 LEU A N 1
ATOM 666 C CA . LEU A 1 88 ? 18.837 7.873 -12.366 1.00 89.50 88 LEU A CA 1
ATOM 667 C C . LEU A 1 88 ? 17.989 8.585 -11.309 1.00 89.50 88 LEU A C 1
ATOM 669 O O . LEU A 1 88 ? 16.904 9.066 -11.619 1.00 89.50 88 LEU A O 1
ATOM 673 N N . TYR A 1 89 ? 18.499 8.673 -10.081 1.00 89.50 89 TYR A N 1
ATOM 674 C CA . TYR A 1 89 ? 17.779 9.215 -8.935 1.00 89.50 89 TYR A CA 1
ATOM 675 C C . TYR A 1 89 ? 18.654 10.232 -8.209 1.00 89.50 89 TYR A C 1
ATOM 677 O O . TYR A 1 89 ? 19.766 9.909 -7.774 1.00 89.50 89 TYR A O 1
ATOM 685 N N . LEU A 1 90 ? 18.153 11.457 -8.084 1.00 94.38 90 LEU A N 1
ATOM 686 C CA . LEU A 1 90 ? 18.858 12.541 -7.418 1.00 94.38 90 LEU A CA 1
ATOM 687 C C . LEU A 1 90 ? 17.931 13.237 -6.421 1.00 94.38 90 LEU A C 1
ATOM 689 O O . LEU A 1 90 ? 17.000 13.932 -6.820 1.00 94.38 90 LEU A O 1
ATOM 693 N N . HIS A 1 91 ? 18.221 13.057 -5.134 1.00 93.75 91 HIS A N 1
ATOM 694 C CA . HIS A 1 91 ? 17.506 13.692 -4.029 1.00 93.75 91 HIS A CA 1
ATOM 695 C C . HIS A 1 91 ? 18.430 14.674 -3.313 1.00 93.75 91 HIS A C 1
ATOM 697 O O . HIS A 1 91 ? 19.430 14.282 -2.708 1.00 93.75 91 HIS A O 1
ATOM 703 N N . LEU A 1 92 ? 18.097 15.955 -3.397 1.00 96.19 92 LEU A N 1
ATOM 704 C CA . LEU A 1 92 ? 18.850 17.077 -2.835 1.00 96.19 92 LEU A CA 1
ATOM 705 C C . LEU A 1 92 ? 17.944 18.029 -2.034 1.00 96.19 92 LEU A C 1
ATOM 707 O O . LEU A 1 92 ? 18.367 19.116 -1.640 1.00 96.19 92 LEU A O 1
ATOM 711 N N . ASN A 1 93 ? 16.695 17.638 -1.800 1.00 97.19 93 ASN A N 1
ATOM 712 C CA . ASN A 1 93 ? 15.674 18.439 -1.141 1.00 97.19 93 ASN A CA 1
ATOM 713 C C . ASN A 1 93 ? 15.984 18.747 0.329 1.00 97.19 93 ASN A C 1
ATOM 715 O O . ASN A 1 93 ? 16.728 18.016 0.981 1.00 97.19 93 ASN A O 1
ATOM 719 N N . HIS A 1 94 ? 15.388 19.822 0.851 1.00 96.56 94 HIS A N 1
ATOM 720 C CA . HIS A 1 94 ? 15.607 20.318 2.217 1.00 96.56 94 HIS A CA 1
ATOM 721 C C . HIS A 1 94 ? 17.099 20.520 2.524 1.00 96.56 94 HIS A C 1
ATOM 723 O O . HIS A 1 94 ? 17.671 19.882 3.408 1.00 96.56 94 HIS A O 1
ATOM 729 N N . ASN A 1 95 ? 17.723 21.398 1.742 1.00 97.62 95 ASN A N 1
ATOM 730 C CA . ASN A 1 95 ? 19.084 21.897 1.930 1.00 97.62 95 ASN A CA 1
ATOM 731 C C . ASN A 1 95 ? 19.091 23.423 1.694 1.00 97.62 95 ASN A C 1
ATOM 733 O O . ASN A 1 95 ? 18.047 24.059 1.567 1.00 97.62 95 ASN A O 1
ATOM 737 N N . ASN A 1 96 ? 20.272 24.041 1.647 1.00 97.12 96 ASN A N 1
ATOM 738 C CA . ASN A 1 96 ? 20.461 25.462 1.343 1.00 97.12 96 ASN A CA 1
ATOM 739 C C . ASN A 1 96 ? 21.185 25.679 0.000 1.00 97.12 96 ASN A C 1
ATOM 741 O O . ASN A 1 96 ? 21.988 26.613 -0.117 1.00 97.12 96 ASN A O 1
ATOM 745 N N . PHE A 1 97 ? 20.967 24.808 -0.993 1.00 96.75 97 PHE A N 1
ATOM 746 C CA . PHE A 1 97 ? 21.591 24.958 -2.311 1.00 96.75 97 PHE A CA 1
ATOM 747 C C . PHE A 1 97 ? 21.088 26.217 -3.021 1.00 96.75 97 PHE A C 1
ATOM 749 O O . PHE A 1 97 ? 19.902 26.526 -2.961 1.00 96.75 97 PHE A O 1
ATOM 756 N N . VAL A 1 98 ? 21.997 26.923 -3.697 1.00 94.50 98 VAL A N 1
ATOM 757 C CA . VAL A 1 98 ? 21.716 28.131 -4.495 1.00 94.50 98 VAL A CA 1
ATOM 758 C C . VAL A 1 98 ? 22.143 27.934 -5.952 1.00 94.50 98 VAL A C 1
ATOM 760 O O . VAL A 1 98 ? 22.776 26.931 -6.287 1.00 94.50 98 VAL A O 1
ATOM 763 N N . GLY A 1 99 ? 21.817 28.893 -6.819 1.00 91.19 99 GLY A N 1
ATOM 764 C CA . GLY A 1 99 ? 22.181 28.863 -8.238 1.00 91.19 99 GLY A CA 1
ATOM 765 C C . GLY A 1 99 ? 21.228 28.028 -9.098 1.00 91.19 99 GLY A C 1
ATOM 766 O O . GLY A 1 99 ? 20.248 27.465 -8.604 1.00 91.19 99 GLY A O 1
ATOM 767 N N . GLY A 1 100 ? 21.510 27.990 -10.403 1.00 90.25 100 GLY A N 1
ATOM 768 C CA . GLY A 1 100 ? 20.617 27.420 -11.417 1.00 90.25 100 GLY A CA 1
ATOM 769 C C . GLY A 1 100 ? 20.833 25.940 -11.729 1.00 90.25 100 GLY A C 1
ATOM 770 O O . GLY A 1 100 ? 21.751 25.287 -11.240 1.00 90.25 100 GLY A O 1
ATOM 771 N N . LEU A 1 101 ? 19.995 25.407 -12.622 1.00 90.88 101 LEU A N 1
ATOM 772 C CA . LEU A 1 101 ? 19.919 23.972 -12.934 1.00 90.88 101 LEU A CA 1
ATOM 773 C C . LEU A 1 101 ? 21.007 23.459 -13.897 1.00 90.88 101 LEU A C 1
ATOM 775 O O . LEU A 1 101 ? 20.998 22.290 -14.275 1.00 90.88 101 LEU A O 1
ATOM 779 N N . ILE A 1 102 ? 21.961 24.300 -14.309 1.00 89.12 102 ILE A N 1
ATOM 780 C CA . ILE A 1 102 ? 22.962 23.978 -15.345 1.00 89.12 102 ILE A CA 1
ATOM 781 C C . ILE A 1 102 ? 23.791 22.718 -15.038 1.00 89.12 102 ILE A C 1
ATOM 783 O O . ILE A 1 102 ? 24.197 22.004 -15.958 1.00 89.12 102 ILE A O 1
ATOM 787 N N . PHE A 1 103 ? 23.977 22.392 -13.758 1.00 88.12 103 PHE A N 1
ATOM 788 C CA . PHE A 1 103 ? 24.680 21.191 -13.303 1.00 88.12 103 PHE A CA 1
ATOM 789 C C . PHE A 1 103 ? 23.997 19.877 -13.723 1.00 88.12 103 PHE A C 1
ATOM 791 O O . PHE A 1 103 ? 24.609 18.818 -13.626 1.00 88.12 103 PHE A O 1
ATOM 798 N N . LEU A 1 104 ? 22.752 19.920 -14.202 1.00 90.31 104 LEU A N 1
ATOM 799 C CA . LEU A 1 104 ? 22.008 18.745 -14.652 1.00 90.31 104 LEU A CA 1
ATOM 800 C C . LEU A 1 104 ? 22.033 18.538 -16.169 1.00 90.31 104 LEU A C 1
ATOM 802 O O . LEU A 1 104 ? 21.515 17.527 -16.640 1.00 90.31 104 LEU A O 1
ATOM 806 N N . LYS A 1 105 ? 22.625 19.457 -16.944 1.00 88.31 105 LYS A N 1
ATOM 807 C CA . LYS A 1 105 ? 22.499 19.503 -18.414 1.00 88.31 105 LYS A CA 1
ATOM 808 C C . LYS A 1 105 ? 22.789 18.171 -19.122 1.00 88.31 105 LYS A C 1
ATOM 810 O O . LYS A 1 105 ? 22.167 17.862 -20.134 1.00 88.31 105 LYS A O 1
ATOM 815 N N . ASN A 1 106 ? 23.715 17.380 -18.579 1.00 86.62 106 ASN A N 1
ATOM 816 C CA . ASN A 1 106 ? 24.153 16.106 -19.157 1.00 86.62 106 ASN A CA 1
ATOM 817 C C . ASN A 1 106 ? 23.597 14.866 -18.422 1.00 86.62 106 ASN A C 1
ATOM 819 O O . ASN A 1 106 ? 23.928 13.735 -18.780 1.00 86.62 106 ASN A O 1
ATOM 823 N N . CYS A 1 107 ? 22.734 15.043 -17.420 1.00 89.25 107 CYS A N 1
ATOM 824 C CA . CYS A 1 107 ? 22.119 13.965 -16.640 1.00 89.25 107 CYS A CA 1
ATOM 825 C C . CYS A 1 107 ? 20.858 13.408 -17.334 1.00 89.25 107 CYS A C 1
ATOM 827 O O . CYS A 1 107 ? 19.788 13.312 -16.742 1.00 89.25 107 CYS A O 1
ATOM 829 N N . THR A 1 108 ? 20.978 13.021 -18.606 1.00 90.00 108 THR A N 1
ATOM 830 C CA . THR A 1 108 ? 19.844 12.671 -19.493 1.00 90.00 108 THR A CA 1
ATOM 831 C C . THR A 1 108 ? 19.132 11.357 -19.149 1.00 90.00 108 THR A C 1
ATOM 833 O O . THR A 1 108 ? 18.106 11.022 -19.739 1.00 90.00 108 THR A O 1
ATOM 836 N N . LYS A 1 109 ? 19.671 10.579 -18.202 1.00 91.25 109 LYS A N 1
ATOM 837 C CA . LYS A 1 109 ? 19.076 9.321 -17.728 1.00 91.25 109 LYS A CA 1
ATOM 838 C C . LYS A 1 109 ? 18.235 9.471 -16.461 1.00 91.25 109 LYS A C 1
ATOM 840 O O . LYS A 1 109 ? 17.719 8.458 -15.993 1.00 91.25 109 LYS A O 1
ATOM 845 N N . LEU A 1 110 ? 18.105 10.685 -15.924 1.00 92.12 110 LEU A N 1
ATOM 846 C CA . LEU A 1 110 ? 17.322 10.935 -14.720 1.00 92.12 110 LEU A CA 1
ATOM 847 C C . LEU A 1 110 ? 15.877 10.463 -14.897 1.00 92.12 110 LEU A C 1
ATOM 849 O O . LEU A 1 110 ? 15.219 10.784 -15.881 1.00 92.12 110 LEU A O 1
ATOM 853 N N . ILE A 1 111 ? 15.421 9.700 -13.910 1.00 87.38 111 ILE A N 1
ATOM 854 C CA . ILE A 1 111 ? 14.047 9.228 -13.742 1.00 87.38 111 ILE A CA 1
ATOM 855 C C . ILE A 1 111 ? 13.361 10.080 -12.672 1.00 87.38 111 ILE A C 1
ATOM 857 O O . ILE A 1 111 ? 12.208 10.468 -12.839 1.00 87.38 111 ILE A O 1
ATOM 861 N N . LEU A 1 112 ? 14.081 10.408 -11.595 1.00 91.69 112 LEU A N 1
ATOM 862 C CA . LEU A 1 112 ? 13.584 11.238 -10.504 1.00 91.69 112 LEU A CA 1
ATOM 863 C C . LEU A 1 112 ? 14.596 12.319 -10.145 1.00 91.69 112 LEU A C 1
ATOM 865 O O . LEU A 1 112 ? 15.768 12.029 -9.880 1.00 91.69 112 LEU A O 1
ATOM 869 N N . LEU A 1 113 ? 14.100 13.551 -10.072 1.00 95.12 113 LEU A N 1
ATOM 870 C CA . LEU A 1 113 ? 14.817 14.694 -9.530 1.00 95.12 113 LEU A CA 1
ATOM 871 C C . LEU A 1 113 ? 13.984 15.365 -8.436 1.00 95.12 113 LEU A C 1
ATOM 873 O O . LEU A 1 113 ? 12.888 15.853 -8.708 1.00 95.12 113 LEU A O 1
ATOM 877 N N . ASP A 1 114 ? 14.544 15.442 -7.229 1.00 95.31 114 ASP A N 1
ATOM 878 C CA . ASP A 1 114 ? 13.984 16.218 -6.125 1.00 95.31 114 ASP A CA 1
ATOM 879 C C . ASP A 1 114 ? 14.990 17.261 -5.625 1.00 95.31 114 ASP A C 1
ATOM 881 O O . ASP A 1 114 ? 16.011 16.936 -5.014 1.00 95.31 114 ASP A O 1
ATOM 885 N N . LEU A 1 115 ? 14.688 18.528 -5.897 1.00 95.75 115 LEU A N 1
ATOM 886 C CA . LEU A 1 115 ? 15.408 19.713 -5.423 1.00 95.75 115 LEU A CA 1
ATOM 887 C C . LEU A 1 115 ? 14.535 20.573 -4.502 1.00 95.75 115 LEU A C 1
ATOM 889 O O . LEU A 1 115 ? 14.899 21.712 -4.206 1.00 95.75 115 LEU A O 1
ATOM 893 N N . GLY A 1 116 ? 13.382 20.070 -4.054 1.00 94.81 116 GLY A N 1
ATOM 894 C CA . GLY A 1 116 ? 12.414 20.879 -3.326 1.00 94.81 116 GLY A CA 1
ATOM 895 C C . GLY A 1 116 ? 12.951 21.448 -2.008 1.00 94.81 116 GLY A C 1
ATOM 896 O O . GLY A 1 116 ? 13.768 20.820 -1.338 1.00 94.81 116 GLY A O 1
ATOM 897 N N . ASN A 1 117 ? 12.449 22.606 -1.583 1.00 96.44 117 ASN A N 1
ATOM 898 C CA . ASN A 1 117 ? 12.861 23.287 -0.350 1.00 96.44 117 ASN A CA 1
ATOM 899 C C . ASN A 1 117 ? 14.374 23.573 -0.336 1.00 96.44 117 ASN A C 1
ATOM 901 O O . ASN A 1 117 ? 15.108 23.099 0.532 1.00 96.44 117 ASN A O 1
ATOM 905 N N . ASN A 1 118 ? 14.830 24.316 -1.340 1.00 97.25 118 ASN A N 1
ATOM 906 C CA . ASN A 1 118 ? 16.179 24.866 -1.444 1.00 97.25 118 ASN A CA 1
ATOM 907 C C . ASN A 1 118 ? 16.073 26.367 -1.772 1.00 97.25 118 ASN A C 1
ATOM 909 O O . ASN A 1 118 ? 15.009 26.972 -1.653 1.00 97.25 118 ASN A O 1
ATOM 913 N N . LYS A 1 119 ? 17.188 26.989 -2.154 1.00 96.00 119 LYS A N 1
ATOM 914 C CA . LYS A 1 119 ? 17.265 28.383 -2.615 1.00 96.00 119 LYS A CA 1
ATOM 915 C C . LYS A 1 119 ? 17.761 28.443 -4.065 1.00 96.00 119 LYS A C 1
ATOM 917 O O . LYS A 1 119 ? 18.479 29.367 -4.449 1.00 96.00 119 LYS A O 1
ATOM 922 N N . SER A 1 120 ? 17.467 27.409 -4.857 1.00 94.31 120 SER A N 1
ATOM 923 C CA . SER A 1 120 ? 17.876 27.347 -6.260 1.00 94.31 120 SER A CA 1
ATOM 924 C C . SER A 1 120 ? 17.145 28.423 -7.049 1.00 94.31 120 SER A C 1
ATOM 926 O O . SER A 1 120 ? 15.929 28.553 -6.942 1.00 94.31 120 SER A O 1
ATOM 928 N N . SER A 1 121 ? 17.886 29.191 -7.836 1.00 90.69 121 SER A N 1
ATOM 929 C CA . SER A 1 121 ? 17.402 30.387 -8.524 1.00 90.69 121 SER A CA 1
ATOM 930 C C . SER A 1 121 ? 17.862 30.399 -9.978 1.00 90.69 121 SER A C 1
ATOM 932 O O . SER A 1 121 ? 18.725 29.619 -10.379 1.00 90.69 121 SER A O 1
ATOM 934 N N . GLY A 1 122 ? 17.290 31.279 -10.794 1.00 86.94 122 GLY A N 1
ATOM 935 C CA . GLY A 1 122 ? 17.570 31.313 -12.230 1.00 86.94 122 GLY A CA 1
ATOM 936 C C . GLY A 1 122 ? 16.439 30.729 -13.071 1.00 86.94 122 GLY A C 1
ATOM 937 O O . GLY A 1 122 ? 15.415 30.284 -12.555 1.00 86.94 122 GLY A O 1
ATOM 938 N N . GLU A 1 123 ? 16.637 30.756 -14.386 1.00 84.25 123 GLU A N 1
ATOM 939 C CA . GLU A 1 123 ? 15.680 30.213 -15.344 1.00 84.25 123 GLU A CA 1
ATOM 940 C C . GLU A 1 123 ? 15.670 28.679 -15.324 1.00 84.25 123 GLU A C 1
ATOM 942 O O . GLU A 1 123 ? 16.737 28.059 -15.253 1.00 84.25 123 GLU A O 1
ATOM 947 N N . MET A 1 124 ? 14.487 28.064 -15.451 1.00 85.44 124 MET A N 1
ATOM 948 C CA . MET A 1 124 ? 14.377 26.644 -15.795 1.00 85.44 124 MET A CA 1
ATOM 949 C C . MET A 1 124 ? 14.712 26.447 -17.287 1.00 85.44 124 MET A C 1
ATOM 951 O O . MET A 1 124 ? 13.908 26.813 -18.146 1.00 85.44 124 MET A O 1
ATOM 955 N N . PRO A 1 125 ? 15.886 25.892 -17.644 1.00 85.62 125 PRO A N 1
ATOM 956 C CA . PRO A 1 125 ? 16.374 25.995 -19.017 1.00 85.62 125 PRO A CA 1
ATOM 957 C C . PRO A 1 125 ? 15.623 25.088 -19.997 1.00 85.62 125 PRO A C 1
ATOM 959 O O . PRO A 1 125 ? 15.237 23.974 -19.646 1.00 85.62 125 PRO A O 1
ATOM 962 N N . ASN A 1 126 ? 15.537 25.494 -21.268 1.00 82.62 126 ASN A N 1
ATOM 963 C CA . ASN A 1 126 ? 14.854 24.722 -22.324 1.00 82.62 126 ASN A CA 1
ATOM 964 C C . ASN A 1 126 ? 15.380 23.293 -22.495 1.00 82.62 126 ASN A C 1
ATOM 966 O O . ASN A 1 126 ? 14.601 22.376 -22.759 1.00 82.62 126 ASN A O 1
ATOM 970 N N . TRP A 1 127 ? 16.678 23.081 -22.251 1.00 86.88 127 TRP A N 1
ATOM 971 C CA . TRP A 1 127 ? 17.276 21.755 -22.349 1.00 86.88 127 TRP A CA 1
ATOM 972 C C . TRP A 1 127 ? 16.682 20.753 -21.348 1.00 86.88 127 TRP A C 1
ATOM 974 O O . TRP A 1 127 ? 16.796 19.558 -21.591 1.00 86.88 127 TRP A O 1
ATOM 984 N N . VAL A 1 128 ? 16.023 21.193 -20.263 1.00 87.31 128 VAL A N 1
ATOM 985 C CA . VAL A 1 128 ? 15.309 20.289 -19.341 1.00 87.31 128 VAL A CA 1
ATOM 986 C C . VAL A 1 128 ? 14.274 19.488 -20.123 1.00 87.31 128 VAL A C 1
ATOM 988 O O . VAL A 1 128 ? 14.300 18.263 -20.079 1.00 87.31 128 VAL A O 1
ATOM 991 N N . GLY A 1 129 ? 13.438 20.168 -20.910 1.00 79.06 129 GLY A N 1
ATOM 992 C CA . GLY A 1 129 ? 12.446 19.525 -21.767 1.00 79.06 129 GLY A CA 1
ATOM 993 C C . GLY A 1 129 ? 13.058 18.713 -22.911 1.00 79.06 129 GLY A C 1
ATOM 994 O O . GLY A 1 129 ? 12.546 17.659 -23.268 1.00 79.06 129 GLY A O 1
ATOM 995 N N . GLU A 1 130 ? 14.190 19.159 -23.460 1.00 83.69 130 GLU A N 1
ATOM 996 C CA . GLU A 1 130 ? 14.824 18.530 -24.629 1.00 83.69 130 GLU A CA 1
ATOM 997 C C . GLU A 1 130 ? 15.622 17.261 -24.296 1.00 83.69 130 GLU A C 1
ATOM 999 O O . GLU A 1 130 ? 15.649 16.322 -25.092 1.00 83.69 130 GLU A O 1
ATOM 1004 N N . THR A 1 131 ? 16.318 17.226 -23.154 1.00 83.56 131 THR A N 1
ATOM 1005 C CA . THR A 1 131 ? 17.328 16.190 -22.873 1.00 83.56 131 THR A CA 1
ATOM 1006 C C . THR A 1 131 ? 16.949 15.241 -21.740 1.00 83.56 131 THR A C 1
ATOM 1008 O O . THR A 1 131 ? 17.501 14.139 -21.678 1.00 83.56 131 THR A O 1
ATOM 1011 N N . MET A 1 132 ? 15.996 15.600 -20.872 1.00 88.06 132 MET A N 1
ATOM 1012 C CA . MET A 1 132 ? 15.562 14.768 -19.737 1.00 88.06 132 MET A CA 1
ATOM 1013 C C . MET A 1 132 ? 14.315 13.935 -20.049 1.00 88.06 132 MET A C 1
ATOM 1015 O O . MET A 1 132 ? 13.451 13.743 -19.203 1.00 88.06 132 MET A O 1
ATOM 1019 N N . THR A 1 133 ? 14.215 13.384 -21.256 1.00 87.69 133 THR A N 1
ATOM 1020 C CA . THR A 1 133 ? 13.013 12.676 -21.740 1.00 87.69 133 THR A CA 1
ATOM 1021 C C . THR A 1 133 ? 12.637 11.415 -20.949 1.00 87.69 133 THR A C 1
ATOM 1023 O O . THR A 1 133 ? 11.539 10.891 -21.121 1.00 87.69 133 THR A O 1
ATOM 1026 N N . LYS A 1 134 ? 13.527 10.921 -20.075 1.00 88.75 134 LYS A N 1
ATOM 1027 C CA . LYS A 1 134 ? 13.285 9.784 -19.167 1.00 88.75 134 LYS A CA 1
ATOM 1028 C C . LYS A 1 134 ? 12.706 10.173 -17.808 1.00 88.75 134 LYS A C 1
ATOM 1030 O O . LYS A 1 134 ? 12.429 9.283 -17.005 1.00 88.75 134 LYS A O 1
ATOM 1035 N N . LEU A 1 135 ? 12.572 11.467 -17.542 1.00 90.38 135 LEU A N 1
ATOM 1036 C CA . LEU A 1 135 ? 12.140 11.975 -16.253 1.00 90.38 135 LEU A CA 1
ATOM 1037 C C . LEU A 1 135 ? 10.667 11.631 -16.027 1.00 90.38 135 LEU A C 1
ATOM 1039 O O . LEU A 1 135 ? 9.815 11.962 -16.845 1.00 90.38 135 LEU A O 1
ATOM 1043 N N . VAL A 1 136 ? 10.392 10.966 -14.910 1.00 85.38 136 VAL A N 1
ATOM 1044 C CA . VAL A 1 136 ? 9.053 10.556 -14.470 1.00 85.38 136 VAL A CA 1
ATOM 1045 C C . VAL A 1 136 ? 8.558 11.474 -13.356 1.00 85.38 136 VAL A C 1
ATOM 1047 O O . VAL A 1 136 ? 7.389 11.856 -13.340 1.00 85.38 136 VAL A O 1
ATOM 1050 N N . MET A 1 137 ? 9.451 11.873 -12.446 1.00 82.69 137 MET A N 1
ATOM 1051 C CA . MET A 1 137 ? 9.124 12.743 -11.316 1.00 82.69 137 MET A CA 1
ATOM 1052 C C . MET A 1 137 ? 10.080 13.932 -11.247 1.00 82.69 137 MET A C 1
ATOM 1054 O O . MET A 1 137 ? 11.298 13.759 -11.145 1.00 82.69 137 MET A O 1
ATOM 1058 N N . LEU A 1 138 ? 9.507 15.134 -11.270 1.00 92.88 138 LEU A N 1
ATOM 1059 C CA . LEU A 1 138 ? 10.222 16.397 -11.140 1.00 92.88 138 LEU A CA 1
ATOM 1060 C C . LEU A 1 138 ? 9.634 17.219 -9.991 1.00 92.88 138 LEU A C 1
ATOM 1062 O O . LEU A 1 138 ? 8.546 17.787 -10.110 1.00 92.88 138 LEU A O 1
ATOM 1066 N N . TRP A 1 139 ? 10.373 17.304 -8.885 1.00 91.69 139 TRP A N 1
ATOM 1067 C CA . TRP A 1 139 ? 10.008 18.095 -7.712 1.00 91.69 139 TRP A CA 1
ATOM 1068 C C . TRP A 1 139 ? 10.994 19.244 -7.513 1.00 91.69 139 TRP A C 1
ATOM 1070 O O . TRP A 1 139 ? 12.137 19.054 -7.106 1.00 91.69 139 TRP A O 1
ATOM 1080 N N . LEU A 1 140 ? 10.531 20.459 -7.794 1.00 93.81 140 LEU A N 1
ATOM 1081 C CA . LEU A 1 140 ? 11.285 21.708 -7.659 1.00 93.81 140 LEU A CA 1
ATOM 1082 C C . LEU A 1 140 ? 10.612 22.689 -6.686 1.00 93.81 140 LEU A C 1
ATOM 1084 O O . LEU A 1 140 ? 10.975 23.864 -6.651 1.00 93.81 140 LEU A O 1
ATOM 1088 N N . ARG A 1 141 ? 9.623 22.231 -5.909 1.00 92.81 141 ARG A N 1
ATOM 1089 C CA . ARG A 1 141 ? 8.809 23.078 -5.025 1.00 92.81 141 ARG A CA 1
ATOM 1090 C C . ARG A 1 141 ? 9.638 23.917 -4.051 1.00 92.81 141 ARG A C 1
ATOM 1092 O O . ARG A 1 141 ? 10.667 23.446 -3.578 1.00 92.81 141 ARG A O 1
ATOM 1099 N N . SER A 1 142 ? 9.153 25.095 -3.675 1.00 93.31 142 SER A N 1
ATOM 1100 C CA . SER A 1 142 ? 9.768 25.959 -2.658 1.00 93.31 142 SER A CA 1
ATOM 1101 C C . SER A 1 142 ? 11.236 26.272 -2.979 1.00 93.31 142 SER A C 1
ATOM 1103 O O . SER A 1 142 ? 12.140 25.860 -2.254 1.00 93.31 142 SER A O 1
ATOM 1105 N N . ASN A 1 143 ? 11.443 26.955 -4.105 1.00 94.19 143 ASN A N 1
ATOM 1106 C CA . ASN A 1 143 ? 12.724 27.459 -4.610 1.00 94.19 143 ASN A CA 1
ATOM 1107 C C . ASN A 1 143 ? 12.521 28.887 -5.172 1.00 94.19 143 ASN A C 1
ATOM 1109 O O . ASN A 1 143 ? 11.466 29.490 -5.000 1.00 94.19 143 ASN A O 1
ATOM 1113 N N . GLU A 1 144 ? 13.527 29.450 -5.839 1.00 93.00 144 GLU A N 1
ATOM 1114 C CA . GLU A 1 144 ? 13.522 30.803 -6.417 1.00 93.00 144 GLU A CA 1
ATOM 1115 C C . GLU A 1 144 ? 13.609 30.777 -7.961 1.00 93.00 144 GLU A C 1
ATOM 1117 O O . GLU A 1 144 ? 14.142 31.698 -8.589 1.00 93.00 144 GLU A O 1
ATOM 1122 N N . LEU A 1 145 ? 13.127 29.703 -8.599 1.00 89.44 145 LEU A N 1
ATOM 1123 C CA . LEU A 1 145 ? 13.189 29.532 -10.056 1.00 89.44 145 LEU A CA 1
ATOM 1124 C C . LEU A 1 145 ? 12.184 30.442 -10.773 1.00 89.44 145 LEU A C 1
ATOM 1126 O O . LEU A 1 145 ? 11.084 30.669 -10.272 1.00 89.44 145 LEU A O 1
ATOM 1130 N N . TYR A 1 146 ? 12.536 30.913 -11.971 1.00 83.38 146 TYR A N 1
ATOM 1131 C CA . TYR A 1 146 ? 11.638 31.663 -12.856 1.00 83.38 146 TYR A CA 1
ATOM 1132 C C . TYR A 1 146 ? 11.579 31.042 -14.263 1.00 83.38 146 TYR A C 1
ATOM 1134 O O . TYR A 1 146 ? 12.468 30.287 -14.649 1.00 83.38 146 TYR A O 1
ATOM 1142 N N . ASN A 1 147 ? 10.530 31.375 -15.023 1.00 78.50 147 ASN A N 1
ATOM 1143 C CA . ASN A 1 147 ? 10.172 30.818 -16.339 1.00 78.50 147 ASN A CA 1
ATOM 1144 C C . ASN A 1 147 ? 9.904 29.301 -16.392 1.00 78.50 147 ASN A C 1
ATOM 1146 O O . ASN A 1 147 ? 10.561 28.485 -15.755 1.00 78.50 147 ASN A O 1
ATOM 1150 N N . ILE A 1 148 ? 8.944 28.919 -17.236 1.00 76.00 148 ILE A N 1
ATOM 1151 C CA . ILE A 1 148 ? 8.698 27.528 -17.637 1.00 76.00 148 ILE A CA 1
ATOM 1152 C C . ILE A 1 148 ? 9.220 27.366 -19.076 1.00 76.00 148 ILE A C 1
ATOM 1154 O O . ILE A 1 148 ? 8.838 28.172 -19.929 1.00 76.00 148 ILE A O 1
ATOM 1158 N N . PRO A 1 149 ? 10.063 26.361 -19.385 1.00 77.88 149 PRO A N 1
ATOM 1159 C CA . PRO A 1 149 ? 10.582 26.164 -20.725 1.00 77.88 149 PRO A CA 1
ATOM 1160 C C . PRO A 1 149 ? 9.471 25.713 -21.673 1.00 77.88 149 PRO A C 1
ATOM 1162 O O . PRO A 1 149 ? 8.607 24.914 -21.314 1.00 77.88 149 PRO A O 1
ATOM 1165 N N . PHE A 1 150 ? 9.508 26.197 -22.912 1.00 70.50 150 PHE A N 1
ATOM 1166 C CA . PHE A 1 150 ? 8.483 25.869 -23.910 1.00 70.50 150 PHE A CA 1
ATOM 1167 C C . PHE A 1 150 ? 8.554 24.397 -24.360 1.00 70.50 150 PHE A C 1
ATOM 1169 O O . PHE A 1 150 ? 7.535 23.783 -24.644 1.00 70.50 150 PHE A O 1
ATOM 1176 N N . ASN A 1 151 ? 9.737 23.776 -24.300 1.00 73.44 151 ASN A N 1
ATOM 1177 C CA . ASN A 1 151 ? 9.955 22.373 -24.678 1.00 73.44 151 ASN A CA 1
ATOM 1178 C C . ASN A 1 151 ? 9.544 21.344 -23.605 1.00 73.44 151 ASN A C 1
ATOM 1180 O O . ASN A 1 151 ? 9.925 20.178 -23.707 1.00 73.44 151 ASN A O 1
ATOM 1184 N N . MET A 1 152 ? 8.780 21.734 -22.574 1.00 76.44 152 MET A N 1
ATOM 1185 C CA . MET A 1 152 ? 8.323 20.802 -21.529 1.00 76.44 152 MET A CA 1
ATOM 1186 C C . MET A 1 152 ? 7.506 19.636 -22.094 1.00 76.44 152 MET A C 1
ATOM 1188 O O . MET A 1 152 ? 7.619 18.535 -21.568 1.00 76.44 152 MET A O 1
ATOM 1192 N N . CYS A 1 153 ? 6.758 19.835 -23.186 1.00 69.75 153 CYS A N 1
ATOM 1193 C CA . CYS A 1 153 ? 5.975 18.790 -23.864 1.00 69.75 153 CYS A CA 1
ATOM 1194 C C . CYS A 1 153 ? 6.784 17.545 -24.260 1.00 69.75 153 CYS A C 1
ATOM 1196 O O . CYS A 1 153 ? 6.225 16.455 -24.376 1.00 69.75 153 CYS A O 1
ATOM 1198 N N . HIS A 1 154 ? 8.098 17.675 -24.453 1.00 78.69 154 HIS A N 1
ATOM 1199 C CA . HIS A 1 154 ? 8.968 16.565 -24.833 1.00 78.69 154 HIS A CA 1
ATOM 1200 C C . HIS A 1 154 ? 9.295 15.612 -23.669 1.00 78.69 154 HIS A C 1
ATOM 1202 O O . HIS A 1 154 ? 9.808 14.511 -23.901 1.00 78.69 154 HIS A O 1
ATOM 1208 N N . LEU A 1 155 ? 8.934 15.962 -22.428 1.00 82.56 155 LEU A N 1
ATOM 1209 C CA . LEU A 1 155 ? 9.031 15.089 -21.253 1.00 82.56 155 LEU A CA 1
ATOM 1210 C C . LEU A 1 155 ? 7.907 14.041 -21.239 1.00 82.56 155 LEU A C 1
ATOM 1212 O O . LEU A 1 155 ? 7.112 13.948 -20.311 1.00 82.56 155 LEU A O 1
ATOM 1216 N N . SER A 1 156 ? 7.844 13.231 -22.293 1.00 79.31 156 SER A N 1
ATOM 1217 C CA . SER A 1 156 ? 6.757 12.276 -22.547 1.00 79.31 156 SER A CA 1
ATOM 1218 C C . SER A 1 156 ? 6.560 11.202 -21.468 1.00 79.31 156 SER A C 1
ATOM 1220 O O . SER A 1 156 ? 5.489 10.609 -21.414 1.00 79.31 156 SER A O 1
ATOM 1222 N N . ALA A 1 157 ? 7.557 10.951 -20.613 1.00 78.75 157 ALA A N 1
ATOM 1223 C CA . ALA A 1 157 ? 7.470 10.014 -19.491 1.00 78.75 157 ALA A CA 1
ATOM 1224 C C . ALA A 1 157 ? 7.052 10.673 -18.161 1.00 78.75 157 ALA A C 1
ATOM 1226 O O . ALA A 1 157 ? 6.888 9.965 -17.167 1.00 78.75 157 ALA A O 1
ATOM 1227 N N . LEU A 1 158 ? 6.902 12.003 -18.125 1.00 82.25 158 LEU A N 1
ATOM 1228 C CA . LEU A 1 158 ? 6.681 12.757 -16.895 1.00 82.25 158 LEU A CA 1
ATOM 1229 C C . LEU A 1 158 ? 5.270 12.525 -16.357 1.00 82.25 158 LEU A C 1
ATOM 1231 O O . LEU A 1 158 ? 4.285 12.819 -17.029 1.00 82.25 158 LEU A O 1
ATOM 1235 N N . GLN A 1 159 ? 5.201 12.029 -15.126 1.00 78.38 159 GLN A N 1
ATOM 1236 C CA . GLN A 1 159 ? 3.962 11.729 -14.411 1.00 78.38 159 GLN A CA 1
ATOM 1237 C C . GLN A 1 159 ? 3.679 12.748 -13.312 1.00 78.38 159 GLN A C 1
ATOM 1239 O O . GLN A 1 159 ? 2.526 13.111 -13.085 1.00 78.38 159 GLN A O 1
ATOM 1244 N N . VAL A 1 160 ? 4.725 13.242 -12.645 1.00 75.00 160 VAL A N 1
ATOM 1245 C CA . VAL A 1 160 ? 4.583 14.195 -11.542 1.00 75.00 160 VAL A CA 1
ATOM 1246 C C . VAL A 1 160 ? 5.444 15.420 -11.794 1.00 75.00 160 VAL A C 1
ATOM 1248 O O . VAL A 1 160 ? 6.672 15.323 -11.858 1.00 75.00 160 VAL A O 1
ATOM 1251 N N . LEU A 1 161 ? 4.792 16.579 -11.869 1.00 86.94 161 LEU A N 1
ATOM 1252 C CA . LEU A 1 161 ? 5.440 17.882 -11.936 1.00 86.94 161 LEU A CA 1
ATOM 1253 C C . LEU A 1 161 ? 4.986 18.738 -10.755 1.00 86.94 161 LEU A C 1
ATOM 1255 O O . LEU A 1 161 ? 3.840 19.181 -10.703 1.00 86.94 161 LEU A O 1
ATOM 1259 N N . ASN A 1 162 ? 5.897 18.995 -9.817 1.00 83.81 162 ASN A N 1
ATOM 1260 C CA . ASN A 1 162 ? 5.649 19.927 -8.723 1.00 83.81 162 ASN A CA 1
ATOM 1261 C C . ASN A 1 162 ? 6.671 21.063 -8.756 1.00 83.81 162 ASN A C 1
ATOM 1263 O O . ASN A 1 162 ? 7.850 20.859 -8.462 1.00 83.81 162 ASN A O 1
ATOM 1267 N N . VAL A 1 163 ? 6.200 22.261 -9.086 1.00 88.38 163 VAL A N 1
ATOM 1268 C CA . VAL A 1 163 ? 7.000 23.490 -9.127 1.00 88.38 163 VAL A CA 1
ATOM 1269 C C . VAL A 1 163 ? 6.393 24.586 -8.247 1.00 88.38 163 VAL A C 1
ATOM 1271 O O . VAL A 1 163 ? 6.673 25.770 -8.444 1.00 88.38 163 VAL A O 1
ATOM 1274 N N . SER A 1 164 ? 5.561 24.219 -7.269 1.00 85.94 164 SER A N 1
ATOM 1275 C CA . SER A 1 164 ? 4.861 25.193 -6.432 1.00 85.94 164 SER A CA 1
ATOM 1276 C C . SER A 1 164 ? 5.793 26.001 -5.538 1.00 85.94 164 SER A C 1
ATOM 1278 O O . SER A 1 164 ? 6.868 25.538 -5.164 1.00 85.94 164 SER A O 1
ATOM 1280 N N . GLY A 1 165 ? 5.410 27.227 -5.185 1.00 85.19 165 GLY A N 1
ATOM 1281 C CA . GLY A 1 165 ? 6.231 28.081 -4.321 1.00 85.19 165 GLY A CA 1
ATOM 1282 C C . GLY A 1 165 ? 7.549 28.498 -4.977 1.00 85.19 165 GLY A C 1
ATOM 1283 O O . GLY A 1 165 ? 8.589 28.427 -4.329 1.00 85.19 165 GLY A O 1
ATOM 1284 N N . ASN A 1 166 ? 7.511 28.856 -6.260 1.00 87.69 166 ASN A N 1
ATOM 1285 C CA . ASN A 1 166 ? 8.638 29.416 -7.006 1.00 87.69 166 ASN A CA 1
ATOM 1286 C C . ASN A 1 166 ? 8.300 30.838 -7.489 1.00 87.69 166 ASN A C 1
ATOM 1288 O O . ASN A 1 166 ? 7.241 31.390 -7.194 1.00 87.69 166 ASN A O 1
ATOM 1292 N N . ASN A 1 167 ? 9.207 31.451 -8.247 1.00 83.88 167 ASN A N 1
ATOM 1293 C CA . ASN A 1 167 ? 9.008 32.752 -8.878 1.00 83.88 167 ASN A CA 1
ATOM 1294 C C . ASN A 1 167 ? 8.639 32.605 -10.371 1.00 83.88 167 ASN A C 1
ATOM 1296 O O . ASN A 1 167 ? 9.040 33.422 -11.203 1.00 83.88 167 ASN A O 1
ATOM 1300 N N . LEU A 1 168 ? 7.923 31.533 -10.744 1.00 78.88 168 LEU A N 1
ATOM 1301 C CA . LEU A 1 168 ? 7.621 31.242 -12.146 1.00 78.88 168 LEU A CA 1
ATOM 1302 C C . LEU A 1 168 ? 6.660 32.285 -12.727 1.00 78.88 168 LEU A C 1
ATOM 1304 O O . LEU A 1 168 ? 5.553 32.477 -12.229 1.00 78.88 168 LEU A O 1
ATOM 1308 N N . SER A 1 169 ? 7.080 32.910 -13.823 1.00 68.81 169 SER A N 1
ATOM 1309 C CA . SER A 1 169 ? 6.263 33.716 -14.734 1.00 68.81 169 SER A CA 1
ATOM 1310 C C . SER A 1 169 ? 6.212 33.037 -16.107 1.00 68.81 169 SER A C 1
ATOM 1312 O O . SER A 1 169 ? 7.112 32.263 -16.432 1.00 68.81 169 SER A O 1
ATOM 1314 N N . GLY A 1 170 ? 5.194 33.295 -16.934 1.00 56.72 170 GLY A N 1
ATOM 1315 C CA . GLY A 1 170 ? 5.172 32.751 -18.300 1.00 56.72 170 GLY A CA 1
ATOM 1316 C C . GLY A 1 170 ? 6.337 33.221 -19.177 1.00 56.72 170 GLY A C 1
ATOM 1317 O O . GLY A 1 170 ? 7.027 34.190 -18.852 1.00 56.72 170 GLY A O 1
ATOM 1318 N N . ALA A 1 171 ? 6.562 32.499 -20.278 1.00 49.16 171 ALA A N 1
ATOM 1319 C CA . ALA A 1 171 ? 7.760 32.607 -21.108 1.00 49.16 171 ALA A CA 1
ATOM 1320 C C . ALA A 1 171 ? 8.003 34.034 -21.634 1.00 49.16 171 ALA A C 1
ATOM 1322 O O . ALA A 1 171 ? 7.140 34.643 -22.262 1.00 49.16 171 ALA A O 1
ATOM 1323 N N . THR A 1 172 ? 9.218 34.551 -21.435 1.00 42.41 172 THR A N 1
ATOM 1324 C CA . THR A 1 172 ? 9.683 35.747 -22.150 1.00 42.41 172 THR A CA 1
ATOM 1325 C C . THR A 1 172 ? 10.249 35.297 -23.490 1.00 42.41 172 THR A C 1
ATOM 1327 O O . THR A 1 172 ? 11.356 34.769 -23.549 1.00 42.41 172 THR A O 1
ATOM 1330 N N . ILE A 1 173 ? 9.503 35.472 -24.579 1.00 39.16 173 ILE A N 1
ATOM 1331 C CA . ILE A 1 173 ? 10.062 35.253 -25.915 1.00 39.16 173 ILE A CA 1
ATOM 1332 C C . ILE A 1 173 ? 11.029 36.414 -26.194 1.00 39.16 173 ILE A C 1
ATOM 1334 O O . ILE A 1 173 ? 10.612 37.565 -26.318 1.00 39.16 173 ILE A O 1
ATOM 1338 N N . LEU A 1 174 ? 12.331 36.128 -26.256 1.00 33.25 174 LEU A N 1
ATOM 1339 C CA . LEU A 1 174 ? 13.339 37.064 -26.756 1.00 33.25 174 LEU A CA 1
ATOM 1340 C C . LEU A 1 174 ? 13.139 37.242 -28.269 1.00 33.25 174 LEU A C 1
ATOM 1342 O O . LEU A 1 174 ? 13.582 36.404 -29.049 1.00 33.25 174 LEU A O 1
ATOM 1346 N N . PHE A 1 175 ? 12.510 38.337 -28.698 1.00 33.78 175 PHE A N 1
ATOM 1347 C CA . PHE A 1 175 ? 12.618 38.793 -30.085 1.00 33.78 175 PHE A CA 1
ATOM 1348 C C . PHE A 1 175 ? 13.815 39.738 -30.227 1.00 33.78 175 PHE A C 1
ATOM 1350 O O . PHE A 1 175 ? 13.816 40.855 -29.709 1.00 33.78 175 PHE A O 1
ATOM 1357 N N . GLN A 1 176 ? 14.828 39.304 -30.979 1.00 36.28 176 GLN A N 1
ATOM 1358 C CA . GLN A 1 176 ? 15.624 40.233 -31.776 1.00 36.28 176 GLN A CA 1
ATOM 1359 C C . GLN A 1 176 ? 14.743 40.724 -32.934 1.00 36.28 176 GLN A C 1
ATOM 1361 O O . GLN A 1 176 ? 14.246 39.908 -33.700 1.00 36.28 176 GLN A O 1
ATOM 1366 N N . GLN A 1 177 ? 14.594 42.050 -33.033 1.00 41.38 177 GLN A N 1
ATOM 1367 C CA . GLN A 1 177 ? 14.112 42.820 -34.192 1.00 41.38 177 GLN A CA 1
ATOM 1368 C C . GLN A 1 177 ? 12.733 42.443 -34.764 1.00 41.38 177 GLN A C 1
ATOM 1370 O O . GLN A 1 177 ? 12.603 41.512 -35.544 1.00 41.38 177 GLN A O 1
ATOM 1375 N N . PHE A 1 178 ? 11.708 43.229 -34.431 1.00 34.41 178 PHE A N 1
ATOM 1376 C CA . PHE A 1 178 ? 10.995 44.155 -35.333 1.00 34.41 178 PHE A CA 1
ATOM 1377 C C . PHE A 1 178 ? 9.722 44.660 -34.631 1.00 34.41 178 PHE A C 1
ATOM 1379 O O . PHE A 1 178 ? 9.034 43.913 -33.940 1.00 34.41 178 PHE A O 1
ATOM 1386 N N . ASP A 1 179 ? 9.458 45.958 -34.781 1.00 37.66 179 ASP A N 1
ATOM 1387 C CA . ASP A 1 179 ? 8.339 46.701 -34.202 1.00 37.66 179 ASP A CA 1
ATOM 1388 C C . ASP A 1 179 ? 6.975 46.028 -34.411 1.00 37.66 179 ASP A C 1
ATOM 1390 O O . ASP A 1 179 ? 6.488 45.957 -35.536 1.00 37.66 179 ASP A O 1
ATOM 1394 N N . CYS A 1 180 ? 6.324 45.623 -33.317 1.00 29.11 180 CYS A N 1
ATOM 1395 C CA . CYS A 1 180 ? 4.871 45.690 -33.138 1.00 29.11 180 CYS A CA 1
ATOM 1396 C C . CYS A 1 180 ? 4.525 45.487 -31.655 1.00 29.11 180 CYS A C 1
ATOM 1398 O O . CYS A 1 180 ? 4.926 44.518 -31.017 1.00 29.11 180 CYS A O 1
ATOM 1400 N N . PHE A 1 181 ? 3.780 46.439 -31.101 1.00 32.38 181 PHE A N 1
ATOM 1401 C CA . PHE A 1 181 ? 3.331 46.481 -29.714 1.00 32.38 181 PHE A CA 1
ATOM 1402 C C . PHE A 1 181 ? 2.286 45.373 -29.478 1.00 32.38 181 PHE A C 1
ATOM 1404 O O . PHE A 1 181 ? 1.111 45.556 -29.791 1.00 32.38 181 PHE A O 1
ATOM 1411 N N . VAL A 1 182 ? 2.702 44.217 -28.952 1.00 32.66 182 VAL A N 1
ATOM 1412 C CA . VAL A 1 182 ? 1.796 43.160 -28.461 1.00 32.66 182 VAL A CA 1
ATOM 1413 C C . VAL A 1 182 ? 1.936 43.080 -26.935 1.00 32.66 182 VAL A C 1
ATOM 1415 O O . VAL A 1 182 ? 3.070 43.083 -26.447 1.00 32.66 182 VAL A O 1
ATOM 1418 N N . PRO A 1 183 ? 0.845 43.053 -26.145 1.00 36.62 183 PRO A N 1
ATOM 1419 C CA . PRO A 1 183 ? 0.946 42.942 -24.693 1.00 36.62 183 PRO A CA 1
ATOM 1420 C C . PRO A 1 183 ? 1.612 41.614 -24.319 1.00 36.62 183 PRO A C 1
ATOM 1422 O O . PRO A 1 183 ? 1.200 40.555 -24.778 1.00 36.62 183 PRO A O 1
ATOM 1425 N N . TRP A 1 184 ? 2.651 41.686 -23.494 1.00 35.03 184 TRP A N 1
ATOM 1426 C CA . TRP A 1 184 ? 3.429 40.558 -22.987 1.00 35.03 184 TRP A CA 1
ATOM 1427 C C . TRP A 1 184 ? 2.535 39.533 -22.269 1.00 35.03 184 TRP A C 1
ATOM 1429 O O . TRP A 1 184 ? 2.106 39.769 -21.139 1.00 35.03 184 TRP A O 1
ATOM 1439 N N . GLU A 1 185 ? 2.254 38.387 -22.888 1.00 45.38 185 GLU A N 1
ATOM 1440 C CA . GLU A 1 185 ? 1.446 37.340 -22.259 1.00 45.38 185 GLU A CA 1
ATOM 1441 C C . GLU A 1 185 ? 2.322 36.401 -21.412 1.00 45.38 185 GLU A C 1
ATOM 1443 O O . GLU A 1 185 ? 3.027 35.537 -21.924 1.00 45.38 185 GLU A O 1
ATOM 1448 N N . ARG A 1 186 ? 2.256 36.555 -20.082 1.00 55.59 186 ARG A N 1
ATOM 1449 C CA . ARG A 1 186 ? 2.933 35.717 -19.067 1.00 55.59 186 ARG A CA 1
ATOM 1450 C C . ARG A 1 186 ? 2.235 34.360 -18.844 1.00 55.59 186 ARG A C 1
ATOM 1452 O O . ARG A 1 186 ? 2.138 33.893 -17.708 1.00 55.59 186 ARG A O 1
ATOM 1459 N N . LYS A 1 187 ? 1.792 33.705 -19.921 1.00 61.34 187 LYS A N 1
ATOM 1460 C CA . LYS A 1 187 ? 0.996 32.465 -19.888 1.00 61.34 187 LYS A CA 1
ATOM 1461 C C . LYS A 1 187 ? 1.835 31.216 -19.580 1.00 61.34 187 LYS A C 1
ATOM 1463 O O . LYS A 1 187 ? 3.014 31.132 -19.928 1.00 61.34 187 LYS A O 1
ATOM 1468 N N . VAL A 1 188 ? 1.203 30.222 -18.951 1.00 66.62 188 VAL A N 1
ATOM 1469 C CA . VAL A 1 188 ? 1.706 28.836 -18.950 1.00 66.62 188 VAL A CA 1
ATOM 1470 C C . VAL A 1 188 ? 1.729 28.361 -20.413 1.00 66.62 188 VAL A C 1
ATOM 1472 O O . VAL A 1 188 ? 0.745 28.603 -21.108 1.00 66.62 188 VAL A O 1
ATOM 1475 N N . PRO A 1 189 ? 2.803 27.728 -20.921 1.00 68.25 189 PRO A N 1
ATOM 1476 C CA . PRO A 1 189 ? 2.830 27.262 -22.308 1.00 68.25 189 PRO A CA 1
ATOM 1477 C C . PRO A 1 189 ? 1.735 26.223 -22.592 1.00 68.25 189 PRO A C 1
ATOM 1479 O O . PRO A 1 189 ? 1.571 25.278 -21.816 1.00 68.25 189 PRO A O 1
ATOM 1482 N N . ASP A 1 190 ? 1.045 26.340 -23.734 1.00 67.94 190 ASP A N 1
ATOM 1483 C CA . ASP A 1 190 ? 0.057 25.344 -24.197 1.00 67.94 190 ASP A CA 1
ATOM 1484 C C . ASP A 1 190 ? 0.647 23.928 -24.323 1.00 67.94 190 ASP A C 1
ATOM 1486 O O . ASP A 1 190 ? -0.056 22.921 -24.218 1.00 67.94 190 ASP A O 1
ATOM 1490 N N . ASP A 1 191 ? 1.963 23.850 -24.494 1.00 68.62 191 ASP A N 1
ATOM 1491 C CA . ASP A 1 191 ? 2.748 22.625 -24.573 1.00 68.62 191 ASP A CA 1
ATOM 1492 C C . ASP A 1 191 ? 2.723 21.790 -23.283 1.00 68.62 191 ASP A C 1
ATOM 1494 O O . ASP A 1 191 ? 2.824 20.566 -23.351 1.00 68.62 191 ASP A O 1
ATOM 1498 N N . VAL A 1 192 ? 2.479 22.392 -22.111 1.00 69.12 192 VAL A N 1
ATOM 1499 C CA . VAL A 1 192 ? 2.298 21.631 -20.855 1.00 69.12 192 VAL A CA 1
ATOM 1500 C C . VAL A 1 192 ? 1.082 20.699 -20.946 1.00 69.12 192 VAL A C 1
ATOM 1502 O O . VAL A 1 192 ? 1.116 19.588 -20.422 1.00 69.12 192 VAL A O 1
ATOM 1505 N N . GLY A 1 193 ? 0.043 21.099 -21.687 1.00 63.00 193 GLY A N 1
ATOM 1506 C CA . GLY A 1 193 ? -1.144 20.282 -21.949 1.00 63.00 193 GLY A CA 1
ATOM 1507 C C . GLY A 1 193 ? -0.896 19.038 -22.814 1.00 63.00 193 GLY A C 1
ATOM 1508 O O . GLY A 1 193 ? -1.781 18.205 -22.961 1.00 63.00 193 GLY A O 1
ATOM 1509 N N . GLN A 1 194 ? 0.300 18.889 -23.392 1.00 67.88 194 GLN A N 1
ATOM 1510 C CA . GLN A 1 194 ? 0.663 17.760 -24.262 1.00 67.88 194 GLN A CA 1
ATOM 1511 C C . GLN A 1 194 ? 1.415 16.646 -23.519 1.00 67.88 194 GLN A C 1
ATOM 1513 O O . GLN A 1 194 ? 1.777 15.632 -24.119 1.00 67.88 194 GLN A O 1
ATOM 1518 N N . LEU A 1 195 ? 1.640 16.808 -22.213 1.00 70.50 195 LEU A N 1
ATOM 1519 C CA . LEU A 1 195 ? 2.264 15.808 -21.353 1.00 70.50 195 LEU A CA 1
ATOM 1520 C C . LEU A 1 195 ? 1.303 14.642 -21.081 1.00 70.50 195 LEU A C 1
ATOM 1522 O O . LEU A 1 195 ? 0.681 14.551 -20.029 1.00 70.50 195 LEU A O 1
ATOM 1526 N N . ALA A 1 196 ? 1.185 13.726 -22.041 1.00 67.88 196 ALA A N 1
ATOM 1527 C CA . ALA A 1 196 ? 0.174 12.665 -22.034 1.00 67.88 196 ALA A CA 1
ATOM 1528 C C . ALA A 1 196 ? 0.247 11.687 -20.841 1.00 67.88 196 ALA A C 1
ATOM 1530 O O . ALA A 1 196 ? -0.739 11.006 -20.569 1.00 67.88 196 ALA A O 1
ATOM 1531 N N . MET A 1 197 ? 1.394 11.589 -20.157 1.00 67.88 197 MET A N 1
ATOM 1532 C CA . MET A 1 197 ? 1.568 10.749 -18.962 1.00 67.88 197 MET A CA 1
ATOM 1533 C C . MET A 1 197 ? 1.372 11.516 -17.646 1.00 67.88 197 MET A C 1
ATOM 1535 O O . MET A 1 197 ? 1.508 10.911 -16.589 1.00 67.88 197 MET A O 1
ATOM 1539 N N . LEU A 1 198 ? 1.086 12.823 -17.679 1.00 66.50 198 LEU A N 1
ATOM 1540 C CA . LEU A 1 198 ? 1.053 13.654 -16.477 1.00 66.50 198 LEU A CA 1
ATOM 1541 C C . LEU A 1 198 ? -0.173 13.330 -15.615 1.00 66.50 198 LEU A C 1
ATOM 1543 O O . LEU A 1 198 ? -1.316 13.547 -16.012 1.00 66.50 198 LEU A O 1
ATOM 1547 N N . GLU A 1 199 ? 0.073 12.835 -14.407 1.00 65.38 199 GLU A N 1
ATOM 1548 C CA . GLU A 1 199 ? -0.957 12.430 -13.449 1.00 65.38 199 GLU A CA 1
ATOM 1549 C C . GLU A 1 199 ? -1.175 13.476 -12.351 1.00 65.38 199 GLU A C 1
ATOM 1551 O O . GLU A 1 199 ? -2.281 13.562 -11.801 1.00 65.38 199 GLU A O 1
ATOM 1556 N N . SER A 1 200 ? -0.125 14.243 -12.031 1.00 64.50 200 SER A N 1
ATOM 1557 C CA . SER A 1 200 ? -0.093 15.254 -10.973 1.00 64.50 200 SER A CA 1
ATOM 1558 C C . SER A 1 200 ? 0.649 16.514 -11.424 1.00 64.50 200 SER A C 1
ATOM 1560 O O . SER A 1 200 ? 1.802 16.442 -11.861 1.00 64.50 200 SER A O 1
ATOM 1562 N N . LEU A 1 201 ? -0.009 17.668 -11.290 1.00 79.81 201 LEU A N 1
ATOM 1563 C CA . LEU A 1 201 ? 0.526 18.981 -11.640 1.00 79.81 201 LEU A CA 1
ATOM 1564 C C . LEU A 1 201 ? 0.261 19.991 -10.520 1.00 79.81 201 LEU A C 1
ATOM 1566 O O . LEU A 1 201 ? -0.882 20.335 -10.238 1.00 79.81 201 LEU A O 1
ATOM 1570 N N . ASP A 1 202 ? 1.319 20.522 -9.919 1.00 74.94 202 ASP A N 1
ATOM 1571 C CA . ASP A 1 202 ? 1.219 21.591 -8.923 1.00 74.94 202 ASP A CA 1
ATOM 1572 C C . ASP A 1 202 ? 2.023 22.815 -9.379 1.00 74.94 202 ASP A C 1
ATOM 1574 O O . ASP A 1 202 ? 3.258 22.795 -9.414 1.00 74.94 202 ASP A O 1
ATOM 1578 N N . LEU A 1 203 ? 1.293 23.870 -9.755 1.00 80.06 203 LEU A N 1
ATOM 1579 C CA . LEU A 1 203 ? 1.817 25.176 -10.165 1.00 80.06 203 LEU A CA 1
ATOM 1580 C C . LEU A 1 203 ? 1.535 26.266 -9.119 1.00 80.06 203 LEU A C 1
ATOM 1582 O O . LEU A 1 203 ? 1.827 27.437 -9.374 1.00 80.06 203 LEU A O 1
ATOM 1586 N N . SER A 1 204 ? 0.956 25.910 -7.970 1.00 77.25 204 SER A N 1
ATOM 1587 C CA . SER A 1 204 ? 0.475 26.874 -6.978 1.00 77.25 204 SER A CA 1
ATOM 1588 C C . SER A 1 204 ? 1.579 27.784 -6.430 1.00 77.25 204 SER A C 1
ATOM 1590 O O . SER A 1 204 ? 2.765 27.446 -6.471 1.00 77.25 204 SER A O 1
ATOM 1592 N N . ARG A 1 205 ? 1.201 28.948 -5.890 1.00 77.25 205 ARG A N 1
ATOM 1593 C CA . ARG A 1 205 ? 2.130 29.895 -5.240 1.00 77.25 205 ARG A CA 1
ATOM 1594 C C . ARG A 1 205 ? 3.293 30.300 -6.157 1.00 77.25 205 ARG A C 1
ATOM 1596 O O . ARG A 1 205 ? 4.462 30.159 -5.807 1.00 77.25 205 ARG A O 1
ATOM 1603 N N . ASN A 1 206 ? 2.953 30.744 -7.362 1.00 78.25 206 ASN A N 1
ATOM 1604 C CA . ASN A 1 206 ? 3.875 31.272 -8.369 1.00 78.25 206 ASN A CA 1
ATOM 1605 C C . ASN A 1 206 ? 3.349 32.611 -8.910 1.00 78.25 206 ASN A C 1
ATOM 1607 O O . ASN A 1 206 ? 2.199 32.973 -8.684 1.00 78.25 206 ASN A O 1
ATOM 1611 N N . ASN A 1 207 ? 4.154 33.315 -9.707 1.00 73.00 207 ASN A N 1
ATOM 1612 C CA . ASN A 1 207 ? 3.789 34.594 -10.331 1.00 73.00 207 ASN A CA 1
ATOM 1613 C C . ASN A 1 207 ? 3.172 34.426 -11.736 1.00 73.00 207 ASN A C 1
ATOM 1615 O O . ASN A 1 207 ? 3.424 35.224 -12.648 1.00 73.00 207 ASN A O 1
ATOM 1619 N N . LEU A 1 208 ? 2.375 33.371 -11.926 1.00 71.38 208 LEU A N 1
ATOM 1620 C CA . LEU A 1 208 ? 1.737 33.038 -13.201 1.00 71.38 208 LEU A CA 1
ATOM 1621 C C . LEU A 1 208 ? 0.523 33.944 -13.446 1.00 71.38 208 LEU A C 1
ATOM 1623 O O . LEU A 1 208 ? -0.343 34.069 -12.577 1.00 71.38 208 LEU A O 1
ATOM 1627 N N . VAL A 1 209 ? 0.463 34.567 -14.632 1.00 64.19 209 VAL A N 1
ATOM 1628 C CA . VAL A 1 209 ? -0.627 35.473 -15.030 1.00 64.19 209 VAL A CA 1
ATOM 1629 C C . VAL A 1 209 ? -1.050 35.218 -16.477 1.00 64.19 209 VAL A C 1
ATOM 1631 O O . VAL A 1 209 ? -0.198 35.208 -17.355 1.00 64.19 209 VAL A O 1
ATOM 1634 N N . GLY A 1 210 ? -2.338 35.085 -16.785 1.00 64.25 210 GLY A N 1
ATOM 1635 C CA . GLY A 1 210 ? -2.796 34.940 -18.179 1.00 64.25 210 GLY A CA 1
ATOM 1636 C C . GLY A 1 210 ? -3.925 33.936 -18.335 1.00 64.25 210 GLY A C 1
ATOM 1637 O O . GLY A 1 210 ? -4.643 33.685 -17.390 1.00 64.25 210 GLY A O 1
ATOM 1638 N N . GLU A 1 211 ? -4.138 33.361 -19.510 1.00 61.75 211 GLU A N 1
ATOM 1639 C CA . GLU A 1 211 ? -5.184 32.343 -19.682 1.00 61.75 211 GLU A CA 1
ATOM 1640 C C . GLU A 1 211 ? -4.671 30.963 -19.266 1.00 61.75 211 GLU A C 1
ATOM 1642 O O . GLU A 1 211 ? -3.484 30.673 -19.424 1.00 61.75 211 GLU A O 1
ATOM 1647 N N . ILE A 1 212 ? -5.554 30.114 -18.733 1.00 65.06 212 ILE A N 1
ATOM 1648 C CA . ILE A 1 212 ? -5.250 28.689 -18.559 1.00 65.06 212 ILE A CA 1
ATOM 1649 C C . ILE A 1 212 ? -5.183 28.071 -19.964 1.00 65.06 212 ILE A C 1
ATOM 1651 O O . ILE A 1 212 ? -6.182 28.157 -20.687 1.00 65.06 212 ILE A O 1
ATOM 1655 N N . PRO A 1 213 ? -4.060 27.444 -20.359 1.00 65.44 213 PRO A N 1
ATOM 1656 C CA . PRO A 1 213 ? -3.953 26.716 -21.615 1.00 65.44 213 PRO A CA 1
ATOM 1657 C C . PRO A 1 213 ? -5.151 25.832 -21.933 1.00 65.44 213 PRO A C 1
ATOM 1659 O O . PRO A 1 213 ? -5.544 24.980 -21.133 1.00 65.44 213 PRO A O 1
ATOM 1662 N N . THR A 1 214 ? -5.693 25.968 -23.140 1.00 62.72 214 THR A N 1
ATOM 1663 C CA . THR A 1 214 ? -6.844 25.162 -23.587 1.00 62.72 214 THR A CA 1
ATOM 1664 C C . THR A 1 214 ? -6.522 23.666 -23.563 1.00 62.72 214 THR A C 1
ATOM 1666 O O . THR A 1 214 ? -7.351 22.858 -23.144 1.00 62.72 214 THR A O 1
ATOM 1669 N N . ARG A 1 215 ? -5.278 23.307 -23.898 1.00 62.50 215 ARG A N 1
ATOM 1670 C CA . ARG A 1 215 ? -4.778 21.927 -23.894 1.00 62.50 215 ARG A CA 1
ATOM 1671 C C . ARG A 1 215 ? -4.540 21.344 -22.501 1.00 62.50 215 ARG A C 1
ATOM 1673 O O . ARG A 1 215 ? -4.432 20.132 -22.383 1.00 62.50 215 ARG A O 1
ATOM 1680 N N . LEU A 1 216 ? -4.516 22.138 -21.422 1.00 64.25 216 LEU A N 1
ATOM 1681 C CA . LEU A 1 216 ? -4.520 21.557 -20.066 1.00 64.25 216 LEU A CA 1
ATOM 1682 C C . LEU A 1 216 ? -5.806 20.759 -19.809 1.00 64.25 216 LEU A C 1
ATOM 1684 O O . LEU A 1 216 ? -5.789 19.834 -19.009 1.00 64.25 216 LEU A O 1
ATOM 1688 N N . SER A 1 217 ? -6.906 21.076 -20.504 1.00 59.75 217 SER A N 1
ATOM 1689 C CA . SER A 1 217 ? -8.146 20.290 -20.440 1.00 59.75 217 SER A CA 1
ATOM 1690 C C . SER A 1 217 ? -8.062 18.935 -21.159 1.00 59.75 217 SER A C 1
ATOM 1692 O O . SER A 1 217 ? -8.875 18.049 -20.882 1.00 59.75 217 SER A O 1
ATOM 1694 N N . ASP A 1 218 ? -7.070 18.764 -22.041 1.00 58.22 218 ASP A N 1
ATOM 1695 C CA . ASP A 1 218 ? -6.797 17.509 -22.748 1.00 58.22 218 ASP A CA 1
ATOM 1696 C C . ASP A 1 218 ? -5.996 16.525 -21.881 1.00 58.22 218 ASP A C 1
ATOM 1698 O O . ASP A 1 218 ? -5.975 15.325 -22.168 1.00 58.22 218 ASP A O 1
ATOM 1702 N N . LEU A 1 219 ? -5.374 17.008 -20.799 1.00 58.16 219 LEU A N 1
ATOM 1703 C CA . LEU A 1 219 ? -4.691 16.160 -19.831 1.00 58.16 219 LEU A CA 1
ATOM 1704 C C . LEU A 1 219 ? -5.707 15.338 -19.036 1.00 58.16 219 LEU A C 1
ATOM 1706 O O . LEU A 1 219 ? -6.619 15.855 -18.388 1.00 58.16 219 LEU A O 1
ATOM 1710 N N . SER A 1 220 ? -5.513 14.026 -19.036 1.00 55.66 220 SER A N 1
ATOM 1711 C CA . SER A 1 220 ? -6.206 13.120 -18.130 1.00 55.66 220 SER A CA 1
ATOM 1712 C C . SER A 1 220 ? -5.524 13.156 -16.761 1.00 55.66 220 SER A C 1
ATOM 1714 O O . SER A 1 220 ? -4.678 12.313 -16.466 1.00 55.66 220 SER A O 1
ATOM 1716 N N . PHE A 1 221 ? -5.861 14.145 -15.930 1.00 53.34 221 PHE A N 1
ATOM 1717 C CA . PHE A 1 221 ? -5.392 14.198 -14.543 1.00 53.34 221 PHE A CA 1
ATOM 1718 C C . PHE A 1 221 ? -6.021 13.061 -13.730 1.00 53.34 221 PHE A C 1
ATOM 1720 O O . PHE A 1 221 ? -7.243 12.960 -13.642 1.00 53.34 221 PHE A O 1
ATOM 1727 N N . HIS A 1 222 ? -5.187 12.214 -13.126 1.00 41.75 222 HIS A N 1
ATOM 1728 C CA . HIS A 1 222 ? -5.635 11.052 -12.350 1.00 41.75 222 HIS A CA 1
ATOM 1729 C C . HIS A 1 222 ? -5.496 11.247 -10.832 1.00 41.75 222 HIS A C 1
ATOM 1731 O O . HIS A 1 222 ? -6.080 10.468 -10.077 1.00 41.75 222 HIS A O 1
ATOM 1737 N N . SER A 1 223 ? -4.735 12.257 -10.377 1.00 40.41 223 SER A N 1
ATOM 1738 C CA . SER A 1 223 ? -4.407 12.418 -8.951 1.00 40.41 223 SER A CA 1
ATOM 1739 C C . SER A 1 223 ? -4.497 13.847 -8.398 1.00 40.41 223 SER A C 1
ATOM 1741 O O . SER A 1 223 ? -5.089 14.023 -7.334 1.00 40.41 223 SER A O 1
ATOM 1743 N N . HIS A 1 224 ? -3.935 14.874 -9.054 1.00 53.59 224 HIS A N 1
ATOM 1744 C CA . HIS A 1 224 ? -3.909 16.230 -8.484 1.00 53.59 224 HIS A CA 1
ATOM 1745 C C . HIS A 1 224 ? -3.621 17.321 -9.529 1.00 53.59 224 HIS A C 1
ATOM 1747 O O . HIS A 1 224 ? -2.671 17.205 -10.297 1.00 53.59 224 HIS A O 1
ATOM 1753 N N . LEU A 1 225 ? -4.392 18.410 -9.518 1.00 67.62 225 LEU A N 1
ATOM 1754 C CA . LEU A 1 225 ? -4.045 19.670 -10.183 1.00 67.62 225 LEU A CA 1
ATOM 1755 C C . LEU A 1 225 ? -4.229 20.800 -9.175 1.00 67.62 225 LEU A C 1
ATOM 1757 O O . LEU A 1 225 ? -5.326 20.972 -8.640 1.00 67.62 225 LEU A O 1
ATOM 1761 N N . ASN A 1 226 ? -3.179 21.580 -8.951 1.00 59.44 226 ASN A N 1
ATOM 1762 C CA . ASN A 1 226 ? -3.231 22.736 -8.069 1.00 59.44 226 ASN A CA 1
ATOM 1763 C C . ASN A 1 226 ? -2.706 23.991 -8.773 1.00 59.44 226 ASN A C 1
ATOM 1765 O O . ASN A 1 226 ? -1.583 24.019 -9.279 1.00 59.44 226 ASN A O 1
ATOM 1769 N N . LEU A 1 227 ? -3.553 25.021 -8.799 1.00 69.25 227 LEU A N 1
ATOM 1770 C CA . LEU A 1 227 ? -3.310 26.330 -9.411 1.00 69.25 227 LEU A CA 1
ATOM 1771 C C . LEU A 1 227 ? -3.524 27.483 -8.407 1.00 69.25 227 LEU A C 1
ATOM 1773 O O . LEU A 1 227 ? -3.642 28.638 -8.814 1.00 69.25 227 LEU A O 1
ATOM 1777 N N . GLU A 1 228 ? -3.629 27.182 -7.110 1.00 67.12 228 GLU A N 1
ATOM 1778 C CA . GLU A 1 228 ? -3.872 28.159 -6.042 1.00 67.12 228 GLU A CA 1
ATOM 1779 C C . GLU A 1 228 ? -2.842 29.310 -6.060 1.00 67.12 228 GLU A C 1
ATOM 1781 O O . GLU A 1 228 ? -1.653 29.097 -6.305 1.00 67.12 228 GLU A O 1
ATOM 1786 N N . GLU A 1 229 ? -3.303 30.541 -5.804 1.00 57.53 229 GLU A N 1
ATOM 1787 C CA . GLU A 1 229 ? -2.501 31.784 -5.802 1.00 57.53 229 GLU A CA 1
ATOM 1788 C C . GLU A 1 229 ? -1.882 32.214 -7.158 1.00 57.53 229 GLU A C 1
ATOM 1790 O O . GLU A 1 229 ? -1.097 33.159 -7.194 1.00 57.53 229 GLU A O 1
ATOM 1795 N N . ALA A 1 230 ? -2.274 31.611 -8.289 1.00 58.88 230 ALA A N 1
ATOM 1796 C CA . ALA A 1 230 ? -1.988 32.129 -9.637 1.00 58.88 230 ALA A CA 1
ATOM 1797 C C . ALA A 1 230 ? -3.147 32.996 -10.193 1.00 58.88 230 ALA A C 1
ATOM 1799 O O . ALA A 1 230 ? -4.316 32.791 -9.853 1.00 58.88 230 ALA A O 1
ATOM 1800 N N . VAL A 1 231 ? -2.853 33.972 -11.066 1.00 54.50 231 VAL A N 1
ATOM 1801 C CA . VAL A 1 231 ? -3.836 34.952 -11.583 1.00 54.50 231 VAL A CA 1
ATOM 1802 C C . VAL A 1 231 ? -4.242 34.617 -13.023 1.00 54.50 231 VAL A C 1
ATOM 1804 O O . VAL A 1 231 ? -3.598 35.068 -13.968 1.00 54.50 231 VAL A O 1
ATOM 1807 N N . PHE A 1 232 ? -5.322 33.855 -13.229 1.00 56.22 232 PHE A N 1
ATOM 1808 C CA . PHE A 1 232 ? -5.755 33.472 -14.581 1.00 56.22 232 PHE A CA 1
ATOM 1809 C C . PHE A 1 232 ? -7.013 34.206 -15.103 1.00 56.22 232 PHE A C 1
ATOM 1811 O O . PHE A 1 232 ? -7.994 34.369 -14.384 1.00 56.22 232 PHE A O 1
ATOM 1818 N N . HIS A 1 233 ? -7.023 34.598 -16.382 1.00 48.22 233 HIS A N 1
ATOM 1819 C CA . HIS A 1 233 ? -8.191 35.074 -17.139 1.00 48.22 233 HIS A CA 1
ATOM 1820 C C . HIS A 1 233 ? -8.868 33.900 -17.874 1.00 48.22 233 HIS A C 1
ATOM 1822 O O . HIS A 1 233 ? -8.187 33.019 -18.394 1.00 48.22 233 HIS A O 1
ATOM 1828 N N . ALA A 1 234 ? -10.201 33.865 -17.937 1.00 40.69 234 ALA A N 1
ATOM 1829 C CA . ALA A 1 234 ? -10.932 32.820 -18.660 1.00 40.69 234 ALA A CA 1
ATOM 1830 C C . ALA A 1 234 ? -11.327 33.304 -20.072 1.00 40.69 234 ALA A C 1
ATOM 1832 O O . ALA A 1 234 ? -12.006 34.330 -20.170 1.00 40.69 234 ALA A O 1
ATOM 1833 N N . PRO A 1 235 ? -10.995 32.581 -21.161 1.00 39.03 235 PRO A N 1
ATOM 1834 C CA . PRO A 1 235 ? -11.587 32.842 -22.468 1.00 39.03 235 PRO A CA 1
ATOM 1835 C C . PRO A 1 235 ? -13.064 32.440 -22.454 1.00 39.03 235 PRO A C 1
ATOM 1837 O O . PRO A 1 235 ? -13.447 31.446 -21.831 1.00 39.03 235 PRO A O 1
ATOM 1840 N N . SER A 1 236 ? -13.894 33.181 -23.185 1.00 37.88 236 SER A N 1
ATOM 1841 C CA . SER A 1 236 ? -15.363 33.169 -23.132 1.00 37.88 236 SER A CA 1
ATOM 1842 C C . SER A 1 236 ? -16.075 31.852 -23.495 1.00 37.88 236 SER A C 1
ATOM 1844 O O . SER A 1 236 ? -17.285 31.881 -23.700 1.00 37.88 236 SER A O 1
ATOM 1846 N N . LEU A 1 237 ? -15.392 30.706 -23.618 1.00 33.41 237 LEU A N 1
ATOM 1847 C CA . LEU A 1 237 ? -15.998 29.451 -24.088 1.00 33.41 237 LEU A CA 1
ATOM 1848 C C . LEU A 1 237 ? -15.189 28.167 -23.793 1.00 33.41 237 LEU A C 1
ATOM 1850 O O . LEU A 1 237 ? -15.247 27.219 -24.573 1.00 33.41 237 LEU A O 1
ATOM 1854 N N . ILE A 1 238 ? -14.470 28.068 -22.668 1.00 36.84 238 ILE A N 1
ATOM 1855 C CA . ILE A 1 238 ? -13.895 26.773 -22.249 1.00 36.84 238 ILE A CA 1
ATOM 1856 C C . ILE A 1 238 ? -14.886 26.040 -21.335 1.00 36.84 238 ILE A C 1
ATOM 1858 O O . ILE A 1 238 ? -14.998 26.330 -20.146 1.00 36.84 238 ILE A O 1
ATOM 1862 N N . LYS A 1 239 ? -15.583 25.035 -21.879 1.00 35.66 239 LYS A N 1
ATOM 1863 C CA . LYS A 1 239 ? -16.118 23.935 -21.064 1.00 35.66 239 LYS A CA 1
ATOM 1864 C C . LYS A 1 239 ? -14.938 23.049 -20.673 1.00 35.66 239 LYS A C 1
ATOM 1866 O O . LYS A 1 239 ? -14.598 22.124 -21.405 1.00 35.66 239 LYS A O 1
ATOM 1871 N N . LEU A 1 240 ? -14.319 23.319 -19.525 1.00 34.97 240 LEU A N 1
ATOM 1872 C CA . LEU A 1 240 ? -13.565 22.273 -18.837 1.00 34.97 240 LEU A CA 1
ATOM 1873 C C . LEU A 1 240 ? -14.546 21.102 -18.659 1.00 34.97 240 LEU A C 1
ATOM 1875 O O . LEU A 1 240 ? -15.701 21.328 -18.278 1.00 34.97 240 LEU A O 1
ATOM 1879 N N . LYS A 1 241 ? -14.141 19.861 -18.975 1.00 31.64 241 LYS A N 1
ATOM 1880 C CA . LYS A 1 241 ? -14.892 18.682 -18.497 1.00 31.64 241 LYS A CA 1
ATOM 1881 C C . LYS A 1 241 ? -15.173 18.902 -17.005 1.00 31.64 241 LYS A C 1
ATOM 1883 O O . LYS A 1 241 ? -14.293 19.467 -16.360 1.00 31.64 241 LYS A O 1
ATOM 1888 N N . PRO A 1 242 ? -16.346 18.524 -16.463 1.00 32.44 242 PRO A N 1
ATOM 1889 C CA . PRO A 1 242 ? -16.624 18.702 -15.044 1.00 32.44 242 PRO A CA 1
ATOM 1890 C C . PRO A 1 242 ? -15.506 18.014 -14.268 1.00 32.44 242 PRO A C 1
ATOM 1892 O O . PRO A 1 242 ? -15.387 16.791 -14.253 1.00 32.44 242 PRO A O 1
ATOM 1895 N N . LEU A 1 243 ? -14.616 18.845 -13.746 1.00 34.38 243 LEU A N 1
ATOM 1896 C CA . LEU A 1 243 ? -13.514 18.445 -12.912 1.00 34.38 243 LEU A CA 1
ATOM 1897 C C . LEU A 1 243 ? -14.183 17.963 -11.611 1.00 34.38 243 LEU A C 1
ATOM 1899 O O . LEU A 1 243 ? -14.987 18.724 -11.069 1.00 34.38 243 LEU A O 1
ATOM 1903 N N . PRO A 1 244 ? -13.969 16.714 -11.147 1.00 29.86 244 PRO A N 1
ATOM 1904 C CA . PRO A 1 244 ? -14.506 16.265 -9.856 1.00 29.86 244 PRO A CA 1
ATOM 1905 C C . PRO A 1 244 ? -14.087 17.255 -8.761 1.00 29.86 244 PRO A C 1
ATOM 1907 O O . PRO A 1 244 ? -13.038 17.859 -8.914 1.00 29.86 244 PRO A O 1
ATOM 1910 N N . ASP A 1 245 ? -14.833 17.427 -7.667 1.00 32.69 245 ASP A N 1
ATOM 1911 C CA . ASP A 1 245 ? -14.637 18.476 -6.628 1.00 32.69 245 ASP A CA 1
ATOM 1912 C C . ASP A 1 245 ? -13.250 18.496 -5.905 1.00 32.69 245 ASP A C 1
ATOM 1914 O O . ASP A 1 245 ? -13.044 19.188 -4.911 1.00 32.69 245 ASP A O 1
ATOM 1918 N N . VAL A 1 246 ? -12.273 17.746 -6.419 1.00 31.69 246 VAL A N 1
ATOM 1919 C CA . VAL A 1 246 ? -10.878 17.541 -6.003 1.00 31.69 246 VAL A CA 1
ATOM 1920 C C . VAL A 1 246 ? -9.931 18.688 -6.426 1.00 31.69 246 VAL A C 1
ATOM 1922 O O . VAL A 1 246 ? -8.757 18.685 -6.056 1.00 31.69 246 VAL A O 1
ATOM 1925 N N . PHE A 1 247 ? -10.394 19.700 -7.168 1.00 31.27 247 PHE A N 1
ATOM 1926 C CA . PHE A 1 247 ? -9.552 20.829 -7.597 1.00 31.27 247 PHE A CA 1
ATOM 1927 C C . PHE A 1 247 ? -9.679 21.987 -6.604 1.00 31.27 247 PHE A C 1
ATOM 1929 O O . PHE A 1 247 ? -10.693 22.684 -6.567 1.00 31.27 247 PHE A O 1
ATOM 1936 N N . GLN A 1 248 ? -8.635 22.229 -5.805 1.00 33.56 248 GLN A N 1
ATOM 1937 C CA . GLN A 1 248 ? -8.537 23.462 -5.023 1.00 33.56 248 GLN A CA 1
ATOM 1938 C C . GLN A 1 248 ? -8.248 24.636 -5.965 1.00 33.56 248 GLN A C 1
ATOM 1940 O O . GLN A 1 248 ? -7.104 24.955 -6.271 1.00 33.56 248 GLN A O 1
ATOM 1945 N N . ILE A 1 249 ? -9.307 25.305 -6.414 1.00 36.62 249 ILE A N 1
ATOM 1946 C CA . ILE A 1 249 ? -9.234 26.687 -6.891 1.00 36.62 249 ILE A CA 1
ATOM 1947 C C . ILE A 1 249 ? -9.671 27.566 -5.715 1.00 36.62 249 ILE A C 1
ATOM 1949 O O . ILE A 1 249 ? -10.801 28.042 -5.655 1.00 36.62 249 ILE A O 1
ATOM 1953 N N . GLN A 1 250 ? -8.799 27.733 -4.723 1.00 33.09 250 GLN A N 1
ATOM 1954 C CA . GLN A 1 250 ? -8.969 28.766 -3.700 1.00 33.09 250 GLN A CA 1
ATOM 1955 C C . GLN A 1 250 ? -8.131 29.984 -4.114 1.00 33.09 250 GLN A C 1
ATOM 1957 O O . GLN A 1 250 ? -7.008 29.845 -4.584 1.00 33.09 250 GLN A O 1
ATOM 1962 N N . ASN A 1 251 ? -8.711 31.186 -4.026 1.00 32.41 251 ASN A N 1
ATOM 1963 C CA . ASN A 1 251 ? -8.058 32.464 -4.358 1.00 32.41 251 ASN A CA 1
ATOM 1964 C C . ASN A 1 251 ? -7.526 32.623 -5.802 1.00 32.41 251 ASN A C 1
ATOM 1966 O O . ASN A 1 251 ? -6.516 33.291 -6.014 1.00 32.41 251 ASN A O 1
ATOM 1970 N N . CYS A 1 252 ? -8.206 32.074 -6.814 1.00 34.06 252 CYS A N 1
ATOM 1971 C CA . CYS A 1 252 ? -7.914 32.408 -8.213 1.00 34.06 252 CYS A CA 1
ATOM 1972 C C . CYS A 1 252 ? -8.772 33.610 -8.657 1.00 34.06 252 CYS A C 1
ATOM 1974 O O . CYS A 1 252 ? -10.002 33.554 -8.608 1.00 34.06 252 CYS A O 1
ATOM 1976 N N . TYR A 1 253 ? -8.143 34.714 -9.072 1.00 34.06 253 TYR A N 1
ATOM 1977 C CA . TYR A 1 253 ? -8.851 35.909 -9.551 1.00 34.06 253 TYR A CA 1
ATOM 1978 C C . TYR A 1 253 ? -9.266 35.742 -11.020 1.00 34.06 253 TYR A C 1
ATOM 1980 O O . TYR A 1 253 ? -8.566 36.197 -11.921 1.00 34.06 253 TYR A O 1
ATOM 1988 N N . ILE A 1 254 ? -10.411 35.100 -11.266 1.00 34.56 254 ILE A N 1
ATOM 1989 C CA . ILE A 1 254 ? -10.962 34.937 -12.620 1.00 34.56 254 ILE A CA 1
ATOM 1990 C C . ILE A 1 254 ? -11.749 36.196 -13.008 1.00 34.56 254 ILE A C 1
ATOM 1992 O O . ILE A 1 254 ? -12.829 36.459 -12.479 1.00 34.56 254 ILE A O 1
ATOM 1996 N N . PHE A 1 255 ? -11.237 36.976 -13.962 1.00 28.95 255 PHE A N 1
ATOM 1997 C CA . PHE A 1 255 ? -12.004 38.060 -14.588 1.00 28.95 255 PHE A CA 1
ATOM 1998 C C . PHE A 1 255 ? -12.839 37.511 -15.755 1.00 28.95 255 PHE A C 1
ATOM 2000 O O . PHE A 1 255 ? -12.278 37.107 -16.771 1.00 28.95 255 PHE A O 1
ATOM 2007 N N . CYS A 1 256 ? -14.171 37.542 -15.635 1.00 28.47 256 CYS A N 1
ATOM 2008 C CA . CYS A 1 256 ? -15.097 37.284 -16.744 1.00 28.47 256 CYS A CA 1
ATOM 2009 C C . CYS A 1 256 ? -15.493 38.599 -17.433 1.00 28.47 256 CYS A C 1
ATOM 2011 O O . CYS A 1 256 ? -16.134 39.457 -16.825 1.00 28.47 256 CYS A O 1
ATOM 2013 N N . SER A 1 257 ? -15.176 38.751 -18.718 1.00 25.83 257 SER A N 1
ATOM 2014 C CA . SER A 1 257 ? -15.723 39.806 -19.578 1.00 25.83 257 SER A CA 1
ATOM 2015 C C . SER A 1 257 ? -17.104 39.383 -20.101 1.00 25.83 257 SER A C 1
ATOM 2017 O O . SER A 1 257 ? -17.228 38.586 -21.027 1.00 25.83 257 SER A O 1
ATOM 2019 N N . ILE A 1 258 ? -18.174 39.902 -19.490 1.00 24.02 258 ILE A N 1
ATOM 2020 C CA . ILE A 1 258 ? -19.554 39.660 -19.939 1.00 24.02 258 ILE A CA 1
ATOM 2021 C C . ILE A 1 258 ? -19.828 40.510 -21.189 1.00 24.02 258 ILE A C 1
ATOM 2023 O O . ILE A 1 258 ? -20.015 41.722 -21.092 1.00 24.02 258 ILE A O 1
ATOM 2027 N N . LEU A 1 259 ? -19.900 39.874 -22.362 1.00 24.56 259 LEU A N 1
ATOM 2028 C CA . LEU A 1 259 ? -20.622 40.415 -23.516 1.00 24.56 259 LEU A CA 1
ATOM 2029 C C . LEU A 1 259 ? -22.060 39.891 -23.463 1.00 24.56 259 LEU A C 1
ATOM 2031 O O . LEU A 1 259 ? -22.307 38.688 -23.499 1.00 24.56 259 LEU A O 1
ATOM 2035 N N . ALA A 1 260 ? -23.007 40.814 -23.321 1.00 25.31 260 ALA A N 1
ATOM 2036 C CA . ALA A 1 260 ? -24.424 40.527 -23.175 1.00 25.31 260 ALA A CA 1
ATOM 2037 C C . ALA A 1 260 ? -25.005 39.839 -24.425 1.00 25.31 260 ALA A C 1
ATOM 2039 O O . ALA A 1 260 ? -25.204 40.475 -25.455 1.00 25.31 260 ALA A O 1
ATOM 2040 N N . SER A 1 261 ? -25.356 38.558 -24.318 1.00 24.16 261 SER A N 1
ATOM 2041 C CA . SER A 1 261 ? -26.459 37.973 -25.088 1.00 24.16 261 SER A CA 1
ATOM 2042 C C . SER A 1 261 ? -27.109 36.868 -24.253 1.00 24.16 261 SER A C 1
ATOM 2044 O O . SER A 1 261 ? -26.432 36.030 -23.662 1.00 24.16 261 SER A O 1
ATOM 2046 N N . GLY A 1 262 ? -28.422 36.989 -24.061 1.00 28.69 262 GLY A N 1
ATOM 2047 C CA . GLY A 1 262 ? -29.137 36.408 -22.932 1.00 28.69 262 GLY A CA 1
ATOM 2048 C C . GLY A 1 262 ? -29.338 34.901 -23.005 1.00 28.69 262 GLY A C 1
ATOM 2049 O O . GLY A 1 262 ? -30.097 34.431 -23.841 1.00 28.69 262 GLY A O 1
ATOM 2050 N N . TYR A 1 263 ? -28.757 34.186 -22.043 1.00 24.20 263 TYR A N 1
ATOM 2051 C CA . TYR A 1 263 ? -29.265 32.922 -21.512 1.00 24.20 263 TYR A CA 1
ATOM 2052 C C . TYR A 1 263 ? -28.971 32.883 -20.003 1.00 24.20 263 TYR A C 1
ATOM 2054 O O . TYR A 1 263 ? -27.841 33.110 -19.575 1.00 24.20 263 TYR A O 1
ATOM 2062 N N . ASN A 1 264 ? -30.006 32.653 -19.192 1.00 24.20 264 ASN A N 1
ATOM 2063 C CA . ASN A 1 264 ? -29.919 32.607 -17.730 1.00 24.20 264 ASN A CA 1
ATOM 2064 C C . ASN A 1 264 ? -29.144 31.364 -17.266 1.00 24.20 264 ASN A C 1
ATOM 2066 O O . ASN A 1 264 ? -29.605 30.243 -17.470 1.00 24.20 264 ASN A O 1
ATOM 2070 N N . ILE A 1 265 ? -28.021 31.567 -16.573 1.00 22.84 265 ILE A N 1
ATOM 2071 C CA . ILE A 1 265 ? -27.352 30.548 -15.754 1.00 22.84 265 ILE A CA 1
ATOM 2072 C C . ILE A 1 265 ? -27.193 31.129 -14.344 1.00 22.84 265 ILE A C 1
ATOM 2074 O O . ILE A 1 265 ? -26.643 32.215 -14.168 1.00 22.84 265 ILE A O 1
ATOM 2078 N N . PHE A 1 266 ? -27.721 30.419 -13.345 1.00 20.61 266 PHE A N 1
ATOM 2079 C CA . PHE A 1 266 ? -27.613 30.771 -11.930 1.00 20.61 266 PHE A CA 1
ATOM 2080 C C . PHE A 1 266 ? -26.166 30.605 -11.444 1.00 20.61 266 PHE A C 1
ATOM 2082 O O . PHE A 1 266 ? -25.619 29.507 -11.486 1.00 20.61 266 PHE A O 1
ATOM 2089 N N . VAL A 1 267 ? -25.575 31.685 -10.927 1.00 23.52 267 VAL A N 1
ATOM 2090 C CA . VAL A 1 267 ? -24.352 31.652 -10.112 1.00 23.52 267 VAL A CA 1
ATOM 2091 C C . VAL A 1 267 ? -24.772 31.813 -8.653 1.00 23.52 267 VAL A C 1
ATOM 2093 O O . VAL A 1 267 ? -25.253 32.873 -8.254 1.00 23.52 267 VAL A O 1
ATOM 2096 N N . THR A 1 268 ? -24.616 30.766 -7.844 1.00 24.00 268 THR A N 1
ATOM 2097 C CA . THR A 1 268 ? -24.784 30.846 -6.387 1.00 24.00 268 THR A CA 1
ATOM 2098 C C . THR A 1 268 ? -23.583 31.547 -5.760 1.00 24.00 268 THR A C 1
ATOM 2100 O O . THR A 1 268 ? -22.479 31.014 -5.701 1.00 24.00 268 THR A O 1
ATOM 2103 N N . GLN A 1 269 ? -23.825 32.767 -5.292 1.00 24.05 269 GLN A N 1
ATOM 2104 C CA . GLN A 1 269 ? -22.912 33.615 -4.537 1.00 24.05 269 GLN A CA 1
ATOM 2105 C C . GLN A 1 269 ? -22.894 33.154 -3.065 1.00 24.05 269 GLN A C 1
ATOM 2107 O O . GLN A 1 269 ? -23.915 33.249 -2.384 1.00 24.05 269 GLN A O 1
ATOM 2112 N N . PHE A 1 270 ? -21.762 32.666 -2.546 1.00 23.31 270 PHE A N 1
ATOM 2113 C CA . PHE A 1 270 ? -21.600 32.446 -1.101 1.00 23.31 270 PHE A CA 1
ATOM 2114 C C . PHE A 1 270 ? -21.242 33.774 -0.417 1.00 23.31 270 PHE A C 1
ATOM 2116 O O . PHE A 1 270 ? -20.197 34.367 -0.679 1.00 23.31 270 PHE A O 1
ATOM 2123 N N . ARG A 1 271 ? -22.133 34.249 0.463 1.00 25.53 271 ARG A N 1
ATOM 2124 C CA . ARG A 1 271 ? -21.863 35.309 1.444 1.00 25.53 271 ARG A CA 1
ATOM 2125 C C . ARG A 1 271 ? -21.251 34.694 2.703 1.00 25.53 271 ARG A C 1
ATOM 2127 O O . ARG A 1 271 ? -21.836 33.788 3.285 1.00 25.53 271 ARG A O 1
ATOM 2134 N N . GLY A 1 272 ? -20.161 35.288 3.172 1.00 22.73 272 GLY A N 1
ATOM 2135 C CA . GLY A 1 272 ? -19.629 35.130 4.523 1.00 22.73 272 GLY A CA 1
ATOM 2136 C C . GLY A 1 272 ? -18.660 36.272 4.806 1.00 22.73 272 GLY A C 1
ATOM 2137 O O . GLY A 1 272 ? -17.521 36.236 4.361 1.00 22.73 272 GLY A O 1
ATOM 2138 N N . MET A 1 273 ? -19.153 37.327 5.458 1.00 20.97 273 MET A N 1
ATOM 2139 C CA . MET A 1 273 ? -18.355 38.448 5.959 1.00 20.97 273 MET A CA 1
ATOM 2140 C C . MET A 1 273 ? -17.465 37.977 7.110 1.00 20.97 273 MET A C 1
ATOM 2142 O O . MET A 1 273 ? -18.008 37.468 8.080 1.00 20.97 273 MET A O 1
ATOM 2146 N N . GLU A 1 274 ? -16.169 38.280 7.060 1.00 23.58 274 GLU A N 1
ATOM 2147 C CA . GLU A 1 274 ? -15.397 38.734 8.222 1.00 23.58 274 GLU A CA 1
ATOM 2148 C C . GLU A 1 274 ? -14.371 39.786 7.761 1.00 23.58 274 GLU A C 1
ATOM 2150 O O . GLU A 1 274 ? -13.875 39.784 6.636 1.00 23.58 274 GLU A O 1
ATOM 2155 N N . THR A 1 275 ? -14.175 40.779 8.618 1.00 23.39 275 THR A N 1
ATOM 2156 C CA . THR A 1 275 ? -13.563 42.091 8.389 1.00 23.39 275 THR A CA 1
ATOM 2157 C C . THR A 1 275 ? -12.069 42.044 8.056 1.00 23.39 275 THR A C 1
ATOM 2159 O O . THR A 1 275 ? -11.255 41.708 8.913 1.00 23.39 275 THR A O 1
ATOM 2162 N N . LEU A 1 276 ? -11.695 42.501 6.857 1.00 22.88 276 LEU A N 1
ATOM 2163 C CA . LEU A 1 276 ? -10.319 42.864 6.508 1.00 22.88 276 LEU A CA 1
ATOM 2164 C C . LEU A 1 276 ? -10.058 44.334 6.868 1.00 22.88 276 LEU A C 1
ATOM 2166 O O . LEU A 1 276 ? -10.666 45.250 6.314 1.00 22.88 276 LEU A O 1
ATOM 2170 N N . SER A 1 277 ? -9.129 44.547 7.798 1.00 20.27 277 SER A N 1
ATOM 2171 C CA . SER A 1 277 ? -8.482 45.837 8.033 1.00 20.27 277 SER A CA 1
ATOM 2172 C C . SER A 1 277 ? -7.626 46.192 6.812 1.00 20.27 277 SER A C 1
ATOM 2174 O O . SER A 1 277 ? -6.660 45.495 6.502 1.00 20.27 277 SER A O 1
ATOM 2176 N N . TYR A 1 278 ? -8.005 47.250 6.093 1.00 25.11 278 TYR A N 1
ATOM 2177 C CA . TYR A 1 278 ? -7.267 47.774 4.944 1.00 25.11 278 TYR A CA 1
ATOM 2178 C C . TYR A 1 278 ? -6.049 48.582 5.404 1.00 25.11 278 TYR A C 1
ATOM 2180 O O . TYR A 1 278 ? -6.176 49.550 6.152 1.00 25.11 278 TYR A O 1
ATOM 2188 N N . GLY A 1 279 ? -4.879 48.236 4.872 1.00 21.56 279 GLY A N 1
ATOM 2189 C CA . GLY A 1 279 ? -3.644 48.991 5.041 1.00 21.56 279 GLY A CA 1
ATOM 2190 C C . GLY A 1 279 ? -2.775 48.931 3.791 1.00 21.56 279 GLY A C 1
ATOM 2191 O O . GLY A 1 279 ? -1.756 48.256 3.800 1.00 21.56 279 GLY A O 1
ATOM 2192 N N . SER A 1 280 ? -3.204 49.591 2.711 1.00 24.42 280 SER A N 1
ATOM 2193 C CA . SER A 1 280 ? -2.378 50.318 1.719 1.00 24.42 280 SER A CA 1
ATOM 2194 C C . SER A 1 280 ? -3.135 50.481 0.394 1.00 24.42 280 SER A C 1
ATOM 2196 O O . SER A 1 280 ? -3.832 49.587 -0.077 1.00 24.42 280 SER A O 1
ATOM 2198 N N . ALA A 1 281 ? -3.070 51.693 -0.152 1.00 23.14 281 ALA A N 1
ATOM 2199 C CA . ALA A 1 281 ? -3.868 52.170 -1.272 1.00 23.14 281 ALA A CA 1
ATOM 2200 C C . ALA A 1 281 ? -3.322 51.699 -2.630 1.00 23.14 281 ALA A C 1
ATOM 2202 O O . ALA A 1 281 ? -2.126 51.813 -2.889 1.00 23.14 281 ALA A O 1
ATOM 2203 N N . LEU A 1 282 ? -4.215 51.275 -3.530 1.00 24.28 282 LEU A N 1
ATOM 2204 C CA . LEU A 1 282 ? -3.944 51.169 -4.964 1.00 24.28 282 LEU A CA 1
ATOM 2205 C C . LEU A 1 282 ? -4.645 52.322 -5.688 1.00 24.28 282 LEU A C 1
ATOM 2207 O O . LEU A 1 282 ? -5.852 52.525 -5.575 1.00 24.28 282 LEU A O 1
ATOM 2211 N N . CYS A 1 283 ? -3.834 53.102 -6.397 1.00 23.27 283 CYS A N 1
ATOM 2212 C CA . CYS A 1 283 ? -4.225 54.210 -7.256 1.00 23.27 283 CYS A CA 1
ATOM 2213 C C . CYS A 1 283 ? -5.012 53.668 -8.463 1.00 23.27 283 CYS A C 1
ATOM 2215 O O . CYS A 1 283 ? -4.440 52.977 -9.303 1.00 23.27 283 CYS A O 1
ATOM 2217 N N . CYS A 1 284 ? -6.300 53.989 -8.580 1.00 24.11 284 CYS A N 1
ATOM 2218 C CA . CYS A 1 284 ? -7.072 53.730 -9.796 1.00 24.11 284 CYS A CA 1
ATOM 2219 C C . CYS A 1 284 ? -6.951 54.926 -10.751 1.00 24.11 284 CYS A C 1
ATOM 2221 O O . CYS A 1 284 ? -7.380 56.029 -10.412 1.00 24.11 284 CYS A O 1
ATOM 2223 N N . GLN A 1 285 ? -6.427 54.711 -11.961 1.00 24.14 285 GLN A N 1
ATOM 2224 C CA . GLN A 1 285 ? -6.683 55.598 -13.100 1.00 24.14 285 GLN A CA 1
ATOM 2225 C C . GLN A 1 285 ? -7.854 55.037 -13.917 1.00 24.14 285 GLN A C 1
ATOM 2227 O O . GLN A 1 285 ? -7.850 53.873 -14.308 1.00 24.14 285 GLN A O 1
ATOM 2232 N N . ILE A 1 286 ? -8.864 55.873 -14.162 1.00 23.89 286 ILE A N 1
ATOM 2233 C CA . ILE A 1 286 ? -10.035 55.560 -14.989 1.00 23.89 286 ILE A CA 1
ATOM 2234 C C . ILE A 1 286 ? -9.758 56.058 -16.413 1.00 23.89 286 ILE A C 1
ATOM 2236 O O . ILE A 1 286 ? -9.499 57.244 -16.609 1.00 23.89 286 ILE A O 1
ATOM 2240 N N . VAL A 1 287 ? -9.857 55.174 -17.409 1.00 24.69 287 VAL A N 1
ATOM 2241 C CA . VAL A 1 287 ? -9.837 55.534 -18.837 1.00 24.69 287 VAL A CA 1
ATOM 2242 C C . VAL A 1 287 ? -11.259 55.425 -19.389 1.00 24.69 287 VAL A C 1
ATOM 2244 O O . VAL A 1 287 ? -11.925 54.409 -19.212 1.00 24.69 287 VAL A O 1
ATOM 2247 N N . ASN A 1 288 ? -11.740 56.483 -20.047 1.00 28.39 288 ASN A N 1
ATOM 2248 C CA . ASN A 1 288 ? -13.049 56.512 -20.710 1.00 28.39 288 ASN A CA 1
ATOM 2249 C C . ASN A 1 288 ? -12.957 55.952 -22.149 1.00 28.39 288 ASN A C 1
ATOM 2251 O O . ASN A 1 288 ? -11.889 55.958 -22.764 1.00 28.39 288 ASN A O 1
ATOM 2255 N N . SER A 1 289 ? -14.095 55.531 -22.704 1.00 28.59 289 SER A N 1
ATOM 2256 C CA . SER A 1 289 ? -14.344 54.742 -23.922 1.00 28.59 289 SER A CA 1
ATOM 2257 C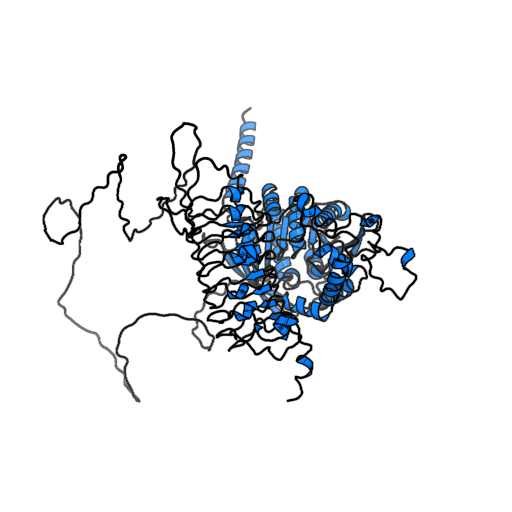 C . SER A 1 289 ? -13.860 55.318 -25.267 1.00 28.59 289 SER A C 1
ATOM 2259 O O . SER A 1 289 ? -14.291 54.859 -26.323 1.00 28.59 289 SER A O 1
ATOM 2261 N N . LYS A 1 290 ? -12.948 56.298 -25.270 1.00 31.00 290 LYS A N 1
ATOM 2262 C CA . LYS A 1 290 ? -12.344 56.872 -26.487 1.00 31.00 290 LYS A CA 1
ATOM 2263 C C . LYS A 1 290 ? -10.810 56.982 -26.475 1.00 31.00 290 LYS A C 1
ATOM 2265 O O . LYS A 1 290 ? -10.277 57.684 -27.326 1.00 31.00 290 LYS A O 1
ATOM 2270 N N . TRP A 1 291 ? -10.104 56.313 -25.556 1.00 34.72 291 TRP A N 1
ATOM 2271 C CA . TRP A 1 291 ? -8.629 56.192 -25.556 1.00 34.72 291 TRP A CA 1
ATOM 2272 C C . TRP A 1 291 ? -7.873 57.507 -25.844 1.00 34.72 291 TRP A C 1
ATOM 2274 O O . TRP A 1 291 ? -7.030 57.578 -26.736 1.00 34.72 291 TRP A O 1
ATOM 2284 N N . LYS A 1 292 ? -8.158 58.570 -25.083 1.00 25.73 292 LYS A N 1
ATOM 2285 C CA . LYS A 1 292 ? -7.274 59.744 -25.012 1.00 25.73 292 LYS A CA 1
ATOM 2286 C C . LYS A 1 292 ? -6.705 59.884 -23.607 1.00 25.73 292 LYS A C 1
ATOM 2288 O O . LYS A 1 292 ? -7.457 59.950 -22.638 1.00 25.73 292 LYS A O 1
ATOM 2293 N N . LEU A 1 293 ? -5.376 59.935 -23.540 1.00 27.34 293 LEU A N 1
ATOM 2294 C CA . LEU A 1 293 ? -4.593 60.188 -22.337 1.00 27.34 293 LEU A CA 1
ATOM 2295 C C . LEU A 1 293 ? -4.811 61.644 -21.894 1.00 27.34 293 LEU A C 1
ATOM 2297 O O . LEU A 1 293 ? -4.654 62.561 -22.702 1.00 27.34 293 LEU A O 1
ATOM 2301 N N . VAL A 1 294 ? -5.158 61.866 -20.627 1.00 25.28 294 VAL A N 1
ATOM 2302 C CA . VAL A 1 294 ? -5.110 63.198 -20.010 1.00 25.28 294 VAL A CA 1
ATOM 2303 C C . VAL A 1 294 ? -3.971 63.186 -19.000 1.00 25.28 294 VAL A C 1
ATOM 2305 O O . VAL A 1 294 ? -4.102 62.636 -17.911 1.00 25.28 294 VAL A O 1
ATOM 2308 N N . GLU A 1 295 ? -2.840 63.776 -19.380 1.00 29.92 295 GLU A N 1
ATOM 2309 C CA . GLU A 1 295 ? -1.767 64.136 -18.454 1.00 29.92 295 GLU A CA 1
ATOM 2310 C C . GLU A 1 295 ? -2.101 65.434 -17.711 1.00 29.92 295 GLU A C 1
ATOM 2312 O O . GLU A 1 295 ? -2.573 66.400 -18.315 1.00 29.92 295 GLU A O 1
ATOM 2317 N N . LYS A 1 296 ? -1.798 65.443 -16.408 1.00 25.42 296 LYS A N 1
ATOM 2318 C CA . LYS A 1 296 ? -1.381 66.571 -15.544 1.00 25.42 296 LYS A CA 1
ATOM 2319 C C . LYS A 1 296 ? -1.334 66.006 -14.118 1.00 25.42 296 LYS A C 1
ATOM 2321 O O . LYS A 1 296 ? -2.311 65.420 -13.683 1.00 25.42 296 LYS A O 1
ATOM 2326 N N . GLY A 1 297 ? -0.295 66.095 -13.301 1.00 24.47 297 GLY A N 1
ATOM 2327 C CA . GLY A 1 297 ? 0.944 66.863 -13.280 1.00 24.47 297 GLY A CA 1
ATOM 2328 C C . GLY A 1 297 ? 1.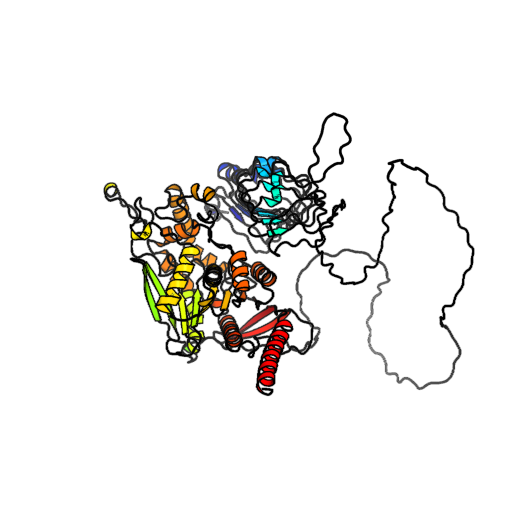301 67.001 -11.791 1.00 24.47 297 GLY A C 1
ATOM 2329 O O . GLY A 1 297 ? 0.432 67.327 -10.986 1.00 24.47 297 GLY A O 1
ATOM 2330 N N . LEU A 1 298 ? 2.539 66.682 -11.409 1.00 29.39 298 LEU A N 1
ATOM 2331 C CA . LEU A 1 298 ? 3.065 66.865 -10.050 1.00 29.39 298 LEU A CA 1
ATOM 2332 C C . LEU A 1 298 ? 2.984 68.344 -9.631 1.00 29.39 298 LEU A C 1
ATOM 2334 O O . LEU A 1 298 ? 3.385 69.195 -10.422 1.00 29.39 298 LEU A O 1
ATOM 2338 N N . ASN A 1 299 ? 2.535 68.646 -8.401 1.00 24.91 299 ASN A N 1
ATOM 2339 C CA . ASN A 1 299 ? 3.306 69.448 -7.431 1.00 24.91 299 ASN A CA 1
ATOM 2340 C C . ASN A 1 299 ? 2.542 69.898 -6.167 1.00 24.91 299 ASN A C 1
ATOM 2342 O O . ASN A 1 299 ? 1.414 70.378 -6.209 1.00 24.91 299 ASN A O 1
ATOM 2346 N N . SER A 1 300 ? 3.335 69.923 -5.091 1.00 23.88 300 SER A N 1
ATOM 2347 C CA . SER A 1 300 ? 3.355 70.866 -3.961 1.00 23.88 300 SER A CA 1
ATOM 2348 C C . SER A 1 300 ? 2.462 70.632 -2.737 1.00 23.88 300 SER A C 1
ATOM 2350 O O . SER A 1 300 ? 1.238 70.716 -2.760 1.00 23.88 300 SER A O 1
ATOM 2352 N N . CYS A 1 301 ? 3.163 70.448 -1.616 1.00 26.39 301 CYS A N 1
ATOM 2353 C CA . CYS A 1 301 ? 2.731 70.790 -0.272 1.00 26.39 301 CYS A CA 1
ATOM 2354 C C . CYS A 1 301 ? 2.181 72.221 -0.216 1.00 26.39 301 CYS A C 1
ATOM 2356 O O . CYS A 1 301 ? 2.892 73.152 -0.587 1.00 26.39 301 CYS A O 1
ATOM 2358 N N . GLN A 1 302 ? 1.005 72.407 0.384 1.00 24.12 302 GLN A N 1
ATOM 2359 C CA . GLN A 1 302 ? 0.731 73.563 1.238 1.00 24.12 302 GLN A CA 1
ATOM 2360 C C . GLN A 1 302 ? -0.486 73.304 2.132 1.00 24.12 302 GLN A C 1
ATOM 2362 O O . GLN A 1 302 ? -1.561 72.911 1.691 1.00 24.12 302 GLN A O 1
ATOM 2367 N N . SER A 1 303 ? -0.276 73.546 3.420 1.00 25.34 303 SER A N 1
ATOM 2368 C CA . SER A 1 303 ? -1.284 73.656 4.468 1.00 25.34 303 SER A CA 1
ATOM 2369 C C . SER A 1 303 ? -2.376 74.671 4.122 1.00 25.34 303 SER A C 1
ATOM 2371 O O . SER A 1 303 ? -2.039 75.791 3.735 1.00 25.34 303 SER A O 1
ATOM 2373 N N . ARG A 1 304 ? -3.645 74.366 4.427 1.00 23.62 304 ARG A N 1
ATOM 2374 C CA . ARG A 1 304 ? -4.600 75.362 4.944 1.00 23.62 304 ARG A CA 1
ATOM 2375 C C . ARG A 1 304 ? -5.783 74.710 5.662 1.00 23.62 304 ARG A C 1
ATOM 2377 O O . ARG A 1 304 ? -6.408 73.776 5.182 1.00 23.62 304 ARG A O 1
ATOM 2384 N N . VAL A 1 305 ? -6.004 75.249 6.853 1.00 22.12 305 VAL A N 1
ATOM 2385 C CA . VAL A 1 305 ? -7.068 75.003 7.829 1.00 22.12 305 VAL A CA 1
ATOM 2386 C C . VAL A 1 305 ? -8.402 75.583 7.336 1.00 22.12 305 VAL A C 1
ATOM 2388 O O . VAL A 1 305 ? -8.395 76.470 6.485 1.00 22.12 305 VAL A O 1
ATOM 2391 N N . SER A 1 306 ? -9.492 75.163 8.000 1.00 22.41 306 SER A N 1
ATOM 2392 C CA . SER A 1 306 ? -10.862 75.727 8.063 1.00 22.41 306 SER A CA 1
ATOM 2393 C C . SER A 1 306 ? -11.861 75.103 7.072 1.00 22.41 306 SER A C 1
ATOM 2395 O O . SER A 1 306 ? -11.529 74.891 5.919 1.00 22.41 306 SER A O 1
ATOM 2397 N N . SER A 1 307 ? -13.098 74.744 7.426 1.00 23.97 307 SER A N 1
ATOM 2398 C CA . SER A 1 307 ? -13.844 74.848 8.686 1.00 23.97 307 SER A CA 1
ATOM 2399 C C . SER A 1 307 ? -15.236 74.212 8.527 1.00 23.97 307 SER A C 1
ATOM 2401 O O . SER A 1 307 ? -15.896 74.443 7.525 1.00 23.97 307 SER A O 1
ATOM 2403 N N . ILE A 1 308 ? -15.682 73.552 9.602 1.00 25.14 308 ILE A N 1
ATOM 2404 C CA . ILE A 1 308 ? -17.045 73.540 10.174 1.00 25.14 308 ILE A CA 1
ATOM 2405 C C . ILE A 1 308 ? -18.167 72.770 9.450 1.00 25.14 308 ILE A C 1
ATOM 2407 O O . ILE A 1 308 ? -18.693 73.164 8.419 1.00 25.14 308 ILE A O 1
ATOM 2411 N N . GLY A 1 309 ? -18.647 71.763 10.188 1.00 25.28 309 GLY A N 1
ATOM 2412 C CA . GLY A 1 309 ? -19.993 71.194 10.151 1.00 25.28 309 GLY A CA 1
ATOM 2413 C C . GLY A 1 309 ? -20.160 70.193 11.303 1.00 25.28 309 GLY A C 1
ATOM 2414 O O . GLY A 1 309 ? -20.041 68.994 11.097 1.00 25.28 309 GLY A O 1
ATOM 2415 N N . LYS A 1 310 ? -20.320 70.694 12.539 1.00 23.20 310 LYS A N 1
ATOM 2416 C CA . LYS A 1 310 ? -20.471 69.913 13.788 1.00 23.20 310 LYS A CA 1
ATOM 2417 C C . LYS A 1 310 ? -21.813 69.169 13.844 1.00 23.20 310 LYS A C 1
ATOM 2419 O O . LYS A 1 310 ? -22.832 69.835 13.716 1.00 23.20 310 LYS A O 1
ATOM 2424 N N . VAL A 1 311 ? -21.802 67.895 14.265 1.00 23.38 311 VAL A N 1
ATOM 2425 C CA . VAL A 1 311 ? -22.800 67.314 15.194 1.00 23.38 311 VAL A CA 1
ATOM 2426 C C . VAL A 1 311 ? -22.114 66.321 16.160 1.00 23.38 311 VAL A C 1
ATOM 2428 O O . VAL A 1 311 ? -21.400 65.422 15.735 1.00 23.38 311 VAL A O 1
ATOM 2431 N N . GLY A 1 312 ? -22.331 66.584 17.456 1.00 22.12 312 GLY A N 1
ATOM 2432 C CA . GLY A 1 312 ? -22.052 65.878 18.725 1.00 22.12 312 GLY A CA 1
ATOM 2433 C C . GLY A 1 312 ? -21.311 64.534 18.814 1.00 22.12 312 GLY A C 1
ATOM 2434 O O . GLY A 1 312 ? -21.785 63.516 18.328 1.00 22.12 312 GLY A O 1
ATOM 2435 N N . VAL A 1 313 ? -20.262 64.522 19.651 1.00 21.84 313 VAL A N 1
ATOM 2436 C CA . VAL A 1 313 ? -19.732 63.348 20.373 1.00 21.84 313 VAL A CA 1
ATOM 2437 C C . VAL A 1 313 ? -19.611 63.718 21.858 1.00 21.84 313 VAL A C 1
ATOM 2439 O O . VAL A 1 313 ? -19.055 64.768 22.182 1.00 21.84 313 VAL A O 1
ATOM 2442 N N . TYR A 1 314 ? -20.116 62.859 22.748 1.00 20.56 314 TYR A N 1
ATOM 2443 C CA . TYR A 1 314 ? -19.840 62.894 24.187 1.00 20.56 314 TYR A CA 1
ATOM 2444 C C . TYR A 1 314 ? -18.597 62.045 24.497 1.00 20.56 314 TYR A C 1
ATOM 2446 O O . TYR A 1 314 ? -18.544 60.871 24.145 1.00 20.56 314 TYR A O 1
ATOM 2454 N N . TYR A 1 315 ? -17.632 62.638 25.199 1.00 20.86 315 TYR A N 1
ATOM 2455 C CA . TYR A 1 315 ? -16.573 61.959 25.950 1.00 20.86 315 TYR A CA 1
ATOM 2456 C C . TYR A 1 315 ? -16.568 62.542 27.363 1.00 20.86 315 TYR A C 1
ATOM 2458 O O . TYR A 1 315 ? -16.727 63.750 27.533 1.00 20.86 315 TYR A O 1
ATOM 2466 N N . THR A 1 316 ? -16.295 61.712 28.364 1.00 20.88 316 THR A N 1
ATOM 2467 C CA . THR A 1 316 ? -15.813 62.181 29.666 1.00 20.88 316 THR A CA 1
ATOM 2468 C C . THR A 1 316 ? -14.479 61.520 29.957 1.00 20.88 316 THR A C 1
ATOM 2470 O O . THR A 1 316 ? -14.360 60.299 29.900 1.00 20.88 316 THR A O 1
ATOM 2473 N N . ASN A 1 317 ? -13.492 62.347 30.276 1.00 21.62 317 ASN A N 1
ATOM 2474 C CA . ASN A 1 317 ? -12.190 61.968 30.798 1.00 21.62 317 ASN A CA 1
ATOM 2475 C C . ASN A 1 317 ? -11.888 62.955 31.934 1.00 21.62 317 ASN A C 1
ATOM 2477 O O . ASN A 1 317 ? -12.161 64.147 31.774 1.00 21.62 317 ASN A O 1
ATOM 2481 N N . SER A 1 318 ? -11.323 62.509 33.054 1.00 23.44 318 SER A N 1
ATOM 2482 C CA . SER A 1 318 ? -10.787 63.432 34.062 1.00 23.44 318 SER A CA 1
ATOM 2483 C C . SER A 1 318 ? -9.612 62.833 34.828 1.00 23.44 318 SER A C 1
ATOM 2485 O O . SER A 1 318 ? -9.654 61.697 35.293 1.00 23.44 318 SER A O 1
ATOM 2487 N N . THR A 1 319 ? -8.582 63.662 34.957 1.00 23.73 319 THR A N 1
ATOM 2488 C CA . THR A 1 319 ? -7.264 63.468 35.568 1.00 23.73 319 THR A CA 1
ATOM 2489 C C . THR A 1 319 ? -7.123 64.215 36.911 1.00 23.73 319 THR A C 1
ATOM 2491 O O . THR A 1 319 ? -7.625 65.325 37.022 1.00 23.73 319 THR A O 1
ATOM 2494 N N . ILE A 1 320 ? -6.292 63.663 37.816 1.00 24.52 320 ILE A N 1
ATOM 2495 C CA . ILE A 1 320 ? -5.282 64.328 38.693 1.00 24.52 320 ILE A CA 1
ATOM 2496 C C . ILE A 1 320 ? -5.685 65.089 40.003 1.00 24.52 320 ILE A C 1
ATOM 2498 O O . ILE A 1 320 ? -6.359 66.108 39.991 1.00 24.52 320 ILE A O 1
ATOM 2502 N N . SER A 1 321 ? -5.061 64.600 41.100 1.00 22.97 321 SER A N 1
ATOM 2503 C CA . SER A 1 321 ? -4.429 65.211 42.311 1.00 22.97 321 SER A CA 1
ATOM 2504 C C . SER A 1 321 ? -5.171 65.976 43.434 1.00 22.97 321 SER A C 1
ATOM 2506 O O . SER A 1 321 ? -5.753 67.026 43.198 1.00 22.97 321 SER A O 1
ATOM 2508 N N . ALA A 1 322 ? -4.865 65.551 44.680 1.00 23.12 322 ALA A N 1
ATOM 2509 C CA . ALA A 1 322 ? -4.091 66.258 45.738 1.00 23.12 322 ALA A CA 1
ATOM 2510 C C . ALA A 1 322 ? -4.741 66.412 47.141 1.00 23.12 322 ALA A C 1
ATOM 2512 O O . ALA A 1 322 ? -5.907 66.760 47.272 1.00 23.12 322 ALA A O 1
ATOM 2513 N N . CYS A 1 323 ? -3.866 66.261 48.156 1.00 22.50 323 CYS A N 1
ATOM 2514 C CA . CYS A 1 323 ? -3.940 66.592 49.599 1.00 22.50 323 CYS A CA 1
ATOM 2515 C C . CYS A 1 323 ? -4.473 65.534 50.603 1.00 22.50 323 CYS A C 1
ATOM 2517 O O . CYS A 1 323 ? -5.646 65.185 50.614 1.00 22.50 323 CYS A O 1
ATOM 2519 N N . GLY A 1 324 ? -3.568 65.065 51.489 1.00 19.05 324 GLY A N 1
ATOM 2520 C CA . GLY A 1 324 ? -3.843 64.290 52.724 1.00 19.05 324 GLY A CA 1
ATOM 2521 C C . GLY A 1 324 ? -4.214 65.190 53.924 1.00 19.05 324 GLY A C 1
ATOM 2522 O O . GLY A 1 324 ? -4.673 66.301 53.665 1.00 19.05 324 GLY A O 1
ATOM 2523 N N . PRO A 1 325 ? -3.960 64.830 55.213 1.00 30.97 325 PRO A N 1
ATOM 2524 C CA . PRO A 1 325 ? -3.290 63.636 55.772 1.00 30.97 325 PRO A CA 1
ATOM 2525 C C . PRO A 1 325 ? -4.051 62.945 56.950 1.00 30.97 325 PRO A C 1
ATOM 2527 O O . PRO A 1 325 ? -5.102 63.415 57.364 1.00 30.97 325 PRO A O 1
ATOM 2530 N N . VAL A 1 326 ? -3.476 61.861 57.522 1.00 20.66 326 VAL A N 1
ATOM 2531 C CA . VAL A 1 326 ? -3.314 61.543 58.980 1.00 20.66 326 VAL A CA 1
ATOM 2532 C C . VAL A 1 326 ? -3.368 60.023 59.313 1.00 20.66 326 VAL A C 1
ATOM 2534 O O . VAL A 1 326 ? -4.415 59.398 59.245 1.00 20.66 326 VAL A O 1
ATOM 2537 N N . ARG A 1 327 ? -2.192 59.523 59.762 1.00 20.56 327 ARG A N 1
ATOM 2538 C CA . ARG A 1 327 ? -1.820 58.467 60.760 1.00 20.56 327 ARG A CA 1
ATOM 2539 C C . ARG A 1 327 ? -2.324 57.012 60.609 1.00 20.56 327 ARG A C 1
ATOM 2541 O O . ARG A 1 327 ? -3.516 56.777 60.569 1.00 20.56 327 ARG A O 1
ATOM 2548 N N . LEU A 1 328 ? -1.469 55.980 60.469 1.00 19.98 328 LEU A N 1
ATOM 2549 C CA . LEU A 1 328 ? -0.338 55.417 61.271 1.00 19.98 328 LEU A CA 1
ATOM 2550 C C . LEU A 1 328 ? -0.759 54.292 62.241 1.00 19.98 328 LEU A C 1
ATOM 2552 O O . LEU A 1 328 ? -1.297 54.594 63.295 1.00 19.98 328 LEU A O 1
ATOM 2556 N N . TYR A 1 329 ? -0.352 53.051 61.935 1.00 22.61 329 TYR A N 1
ATOM 2557 C CA . TYR A 1 329 ? 0.142 52.014 62.868 1.00 22.61 329 TYR A CA 1
ATOM 2558 C C . TYR A 1 329 ? 1.144 51.143 62.070 1.00 22.61 329 TYR A C 1
ATOM 2560 O O . TYR A 1 329 ? 0.768 50.508 61.096 1.00 22.61 329 TYR A O 1
ATOM 2568 N N . ALA A 1 330 ? 2.453 51.400 62.166 1.00 22.14 330 ALA A N 1
ATOM 2569 C CA . ALA A 1 330 ? 3.434 50.831 63.106 1.00 22.14 330 ALA A CA 1
ATOM 2570 C C . ALA A 1 330 ? 3.975 49.439 62.688 1.00 22.14 330 ALA A C 1
ATOM 2572 O O . ALA A 1 330 ? 3.340 48.411 62.886 1.00 22.14 330 ALA A O 1
ATOM 2573 N N . MET A 1 331 ? 5.196 49.451 62.131 1.00 21.83 331 MET A N 1
ATOM 2574 C CA . MET A 1 331 ? 6.080 48.300 61.894 1.00 21.83 331 MET A CA 1
ATOM 2575 C C . MET A 1 331 ? 6.659 47.741 63.204 1.00 21.83 331 MET A C 1
ATOM 2577 O O . MET A 1 331 ? 7.109 48.511 64.053 1.00 21.83 331 MET A O 1
ATOM 2581 N N . GLY A 1 332 ? 6.806 46.415 63.281 1.00 22.73 332 GLY A N 1
ATOM 2582 C CA . GLY A 1 332 ? 7.756 45.735 64.167 1.00 22.73 332 GLY A CA 1
ATOM 2583 C C . GLY A 1 332 ? 9.027 45.332 63.406 1.00 22.73 332 GLY A C 1
ATOM 2584 O O . GLY A 1 332 ? 8.957 44.623 62.407 1.00 22.73 332 GLY A O 1
ATOM 2585 N N . ARG A 1 333 ? 10.186 45.809 63.876 1.00 21.36 333 ARG A N 1
ATOM 2586 C CA . ARG A 1 333 ? 11.549 45.455 63.432 1.00 21.36 333 ARG A CA 1
ATOM 2587 C C . ARG A 1 333 ? 12.054 44.202 64.157 1.00 21.36 333 ARG A C 1
ATOM 2589 O O . ARG A 1 333 ? 11.949 44.188 65.374 1.00 21.36 333 ARG A O 1
ATOM 2596 N N . VAL A 1 334 ? 12.771 43.311 63.460 1.00 23.67 334 VAL A N 1
ATOM 2597 C CA . VAL A 1 334 ? 13.952 42.547 63.951 1.00 23.67 334 VAL A CA 1
ATOM 2598 C C . VAL A 1 334 ? 14.806 42.219 62.706 1.00 23.67 334 VAL A C 1
ATOM 2600 O O . VAL A 1 334 ? 14.314 41.575 61.792 1.00 23.67 334 VAL A O 1
ATOM 2603 N N . GLN A 1 335 ? 15.903 42.924 62.412 1.00 22.78 335 GLN A N 1
ATOM 2604 C CA . GLN A 1 335 ? 17.293 42.820 62.900 1.00 22.78 335 GLN A CA 1
ATOM 2605 C C . GLN A 1 335 ? 18.190 41.877 62.065 1.00 22.78 335 GLN A C 1
ATOM 2607 O O . GLN A 1 335 ? 17.911 40.704 61.856 1.00 22.78 335 GLN A O 1
ATOM 2612 N N . LEU A 1 336 ? 19.279 42.480 61.579 1.00 21.14 336 LEU A N 1
ATOM 2613 C CA . LEU A 1 336 ? 20.345 41.975 60.710 1.00 21.14 336 LEU A CA 1
ATOM 2614 C C . LEU A 1 336 ? 21.232 40.887 61.343 1.00 21.14 336 LEU A C 1
ATOM 2616 O O . LEU A 1 336 ? 21.593 41.013 62.513 1.00 21.14 336 LEU A O 1
ATOM 2620 N N . ARG A 1 337 ? 21.790 39.991 60.505 1.00 22.31 337 ARG A N 1
ATOM 2621 C CA . ARG A 1 337 ? 23.229 39.628 60.537 1.00 22.31 337 ARG A CA 1
ATOM 2622 C C . ARG A 1 337 ? 23.733 38.939 59.249 1.00 22.31 337 ARG A C 1
ATOM 2624 O O . ARG A 1 337 ? 23.194 37.920 58.853 1.00 22.31 337 ARG A O 1
ATOM 2631 N N . GLY A 1 338 ? 24.831 39.489 58.700 1.00 24.23 338 GLY A N 1
ATOM 2632 C CA . GLY A 1 338 ? 25.846 38.847 57.827 1.00 24.23 338 GLY A CA 1
ATOM 2633 C C . GLY A 1 338 ? 25.516 38.772 56.327 1.00 24.23 338 GLY A C 1
ATOM 2634 O O . GLY A 1 338 ? 24.784 37.886 55.928 1.00 24.23 338 GLY A O 1
ATOM 2635 N N . SER A 1 339 ? 25.913 39.708 55.445 1.00 21.70 339 SER A N 1
ATOM 2636 C CA . SER A 1 339 ? 27.276 40.033 54.939 1.00 21.70 339 SER A CA 1
ATOM 2637 C C . SER A 1 339 ? 27.947 38.810 54.283 1.00 21.70 339 SER A C 1
ATOM 2639 O O . SER A 1 339 ? 28.241 37.850 54.982 1.00 21.70 339 SER A O 1
ATOM 2641 N N . LYS A 1 340 ? 28.161 38.728 52.959 1.00 24.70 340 LYS A N 1
ATOM 2642 C CA . LYS A 1 340 ? 28.922 39.610 52.038 1.00 24.70 340 LYS A CA 1
ATOM 2643 C C . LYS A 1 340 ? 28.219 39.651 50.654 1.00 24.70 340 LYS A C 1
ATOM 2645 O O . LYS A 1 340 ? 27.804 38.604 50.179 1.00 24.70 340 LYS A O 1
ATOM 2650 N N . ARG A 1 341 ? 27.881 40.807 50.047 1.00 22.41 341 ARG A N 1
ATOM 2651 C CA . ARG A 1 341 ? 28.713 41.713 49.197 1.00 22.41 341 ARG A CA 1
ATOM 2652 C C . ARG A 1 341 ? 29.551 40.929 48.167 1.00 22.41 341 ARG A C 1
ATOM 2654 O O . ARG A 1 341 ? 30.309 40.070 48.585 1.00 22.41 341 ARG A O 1
ATOM 2661 N N . VAL A 1 342 ? 29.560 41.180 46.854 1.00 23.27 342 VAL A N 1
ATOM 2662 C CA . VAL A 1 342 ? 29.365 42.390 46.010 1.00 23.27 342 VAL A CA 1
ATOM 2663 C C . VAL A 1 342 ? 29.608 41.874 44.555 1.00 23.27 342 VAL A C 1
ATOM 2665 O O . VAL A 1 342 ? 30.371 40.927 44.415 1.00 23.27 342 VAL A O 1
ATOM 2668 N N . ASN A 1 343 ? 29.031 42.310 43.427 1.00 22.19 343 ASN A N 1
ATOM 2669 C CA . ASN A 1 343 ? 28.741 43.651 42.923 1.00 22.19 343 ASN A CA 1
ATOM 2670 C C . ASN A 1 343 ? 27.829 43.607 41.671 1.00 22.19 343 ASN A C 1
ATOM 2672 O O . ASN A 1 343 ? 28.046 42.788 40.785 1.00 22.19 343 ASN A O 1
ATOM 2676 N N . ASN A 1 344 ? 26.921 44.588 41.610 1.00 21.73 344 ASN A N 1
ATOM 2677 C CA . ASN A 1 344 ? 26.656 45.532 40.506 1.00 21.73 344 ASN A CA 1
ATOM 2678 C C . ASN A 1 344 ? 26.331 44.982 39.102 1.00 21.73 344 ASN A C 1
ATOM 2680 O O . ASN A 1 344 ? 27.177 44.436 38.411 1.00 21.73 344 ASN A O 1
ATOM 2684 N N . LEU A 1 345 ? 25.067 45.062 38.674 1.00 20.64 345 LEU A N 1
ATOM 2685 C CA . LEU A 1 345 ? 24.330 46.226 38.117 1.00 20.64 345 LEU A CA 1
ATOM 2686 C C . LEU A 1 345 ? 24.301 46.152 36.582 1.00 20.64 345 LEU A C 1
ATOM 2688 O O . LEU A 1 345 ? 25.281 46.445 35.906 1.00 20.64 345 LEU A O 1
ATOM 2692 N N . LYS A 1 346 ? 23.128 45.788 36.052 1.00 19.05 346 LYS A N 1
ATOM 2693 C CA . LYS A 1 346 ? 22.722 46.038 34.667 1.00 19.05 346 LYS A CA 1
ATOM 2694 C C . LYS A 1 346 ? 22.020 47.394 34.605 1.00 19.05 346 LYS A C 1
ATOM 2696 O O . LYS A 1 346 ? 21.078 47.633 35.357 1.00 19.05 346 LYS A O 1
ATOM 2701 N N . VAL A 1 347 ? 22.459 48.227 33.667 1.00 20.94 347 VAL A N 1
ATOM 2702 C CA . VAL A 1 347 ? 21.708 49.353 33.105 1.00 20.94 347 VAL A CA 1
ATOM 2703 C C . VAL A 1 347 ? 21.300 48.965 31.674 1.00 20.94 347 VAL A C 1
ATOM 2705 O O . VAL A 1 347 ? 22.070 48.329 30.958 1.00 20.94 347 VAL A O 1
ATOM 2708 N N . PHE A 1 348 ? 20.050 49.300 31.343 1.00 19.08 348 PHE A N 1
ATOM 2709 C CA . PHE A 1 348 ? 19.324 49.256 30.058 1.00 19.08 348 PHE A CA 1
ATOM 2710 C C . PHE A 1 348 ? 20.130 49.849 28.863 1.00 19.08 348 PHE A C 1
ATOM 2712 O O . PHE A 1 348 ? 21.063 50.602 29.100 1.00 19.08 348 PHE A O 1
ATOM 2719 N N . CYS A 1 349 ? 19.859 49.642 27.562 1.00 19.69 349 CYS A N 1
ATOM 2720 C CA . CYS A 1 349 ? 18.617 49.366 26.823 1.00 19.69 349 CYS A CA 1
ATOM 2721 C C . CYS A 1 349 ? 18.909 49.019 25.333 1.00 19.69 349 CYS A C 1
ATOM 2723 O O . CYS A 1 349 ? 19.963 49.392 24.828 1.00 19.69 349 CYS A O 1
ATOM 2725 N N . SER A 1 350 ? 17.896 48.446 24.653 1.00 20.41 350 SER A N 1
ATOM 2726 C CA . SER A 1 350 ? 17.641 48.315 23.189 1.00 20.41 350 SER A CA 1
ATOM 2727 C C . SER A 1 350 ? 18.648 47.531 22.325 1.00 20.41 350 SER A C 1
ATOM 2729 O O . SER A 1 350 ? 19.819 47.872 22.298 1.00 20.41 350 SER A O 1
ATOM 2731 N N . GLY A 1 351 ? 18.304 46.513 21.528 1.00 20.69 351 GLY A N 1
ATOM 2732 C CA . GLY A 1 351 ? 17.018 45.951 21.101 1.00 20.69 351 GLY A CA 1
ATOM 2733 C C . GLY A 1 351 ? 16.992 45.830 19.571 1.00 20.69 351 GLY A C 1
ATOM 2734 O O . GLY A 1 351 ? 17.071 46.868 18.927 1.00 20.69 351 GLY A O 1
ATOM 2735 N N . SER A 1 352 ? 16.895 44.601 19.025 1.00 20.08 352 SER A N 1
ATOM 2736 C CA . SER A 1 352 ? 16.266 44.235 17.727 1.00 20.08 352 SER A CA 1
ATOM 2737 C C . SER A 1 352 ? 16.848 42.942 17.107 1.00 20.08 352 SER A C 1
ATOM 2739 O O . SER A 1 352 ? 18.008 42.937 16.718 1.00 20.08 352 SER A O 1
ATOM 2741 N N . TYR A 1 353 ? 15.977 41.926 16.972 1.00 21.19 353 TYR A N 1
ATOM 2742 C CA . TYR A 1 353 ? 15.886 40.855 15.950 1.00 21.19 353 TYR A CA 1
ATOM 2743 C C . TYR A 1 353 ? 17.088 39.935 15.624 1.00 21.19 353 TYR A C 1
ATOM 2745 O O . TYR A 1 353 ? 18.075 40.372 15.051 1.00 21.19 353 TYR A O 1
ATOM 2753 N N . ASP A 1 354 ? 16.957 38.632 15.926 1.00 23.06 354 ASP A N 1
ATOM 2754 C CA . ASP A 1 354 ? 16.780 37.537 14.940 1.00 23.06 354 ASP A CA 1
ATOM 2755 C C . ASP A 1 354 ? 16.833 36.154 15.621 1.00 23.06 354 ASP A C 1
ATOM 2757 O O . ASP A 1 354 ? 17.620 35.913 16.537 1.00 23.06 354 ASP A O 1
ATOM 2761 N N . GLY A 1 355 ? 15.949 35.247 15.195 1.00 23.36 355 GLY A N 1
ATOM 2762 C CA . GLY A 1 355 ? 15.805 33.895 15.736 1.00 23.36 355 GLY A CA 1
ATOM 2763 C C . GLY A 1 355 ? 16.471 32.828 14.866 1.00 23.36 355 GLY A C 1
ATOM 2764 O O . GLY A 1 355 ? 16.328 32.848 13.648 1.00 23.36 355 GLY A O 1
ATOM 2765 N N . TYR A 1 356 ? 17.134 31.858 15.506 1.00 21.55 356 TYR A N 1
ATOM 2766 C CA . TYR A 1 356 ? 17.471 30.552 14.929 1.00 21.55 356 TYR A CA 1
ATOM 2767 C C . TYR A 1 356 ? 17.568 29.470 16.031 1.00 21.55 356 TYR A C 1
ATOM 2769 O O . TYR A 1 356 ? 18.312 29.621 16.994 1.00 21.55 356 TYR A O 1
ATOM 2777 N N . VAL A 1 357 ? 16.769 28.412 15.843 1.00 23.08 357 VAL A N 1
ATOM 2778 C CA . VAL A 1 357 ? 17.014 26.954 15.984 1.00 23.08 357 VAL A CA 1
ATOM 2779 C C . VAL A 1 357 ? 17.668 26.342 17.249 1.00 23.08 357 VAL A C 1
ATOM 2781 O O . VAL A 1 357 ? 18.847 26.516 17.526 1.00 23.08 357 VAL A O 1
ATOM 2784 N N . SER A 1 358 ? 16.844 25.493 17.886 1.00 25.23 358 SER A N 1
ATOM 2785 C CA . SER A 1 358 ? 17.027 24.186 18.570 1.00 25.23 358 SER A CA 1
ATOM 2786 C C . SER A 1 358 ? 18.329 23.772 19.282 1.00 25.23 358 SER A C 1
ATOM 2788 O O . SER A 1 358 ? 19.405 23.758 18.687 1.00 25.23 358 SER A O 1
ATOM 2790 N N . GLY A 1 359 ? 18.141 23.152 20.455 1.00 21.61 359 GLY A N 1
ATOM 2791 C CA . GLY A 1 359 ? 19.026 22.137 21.054 1.00 21.61 359 GLY A CA 1
ATOM 2792 C C . GLY A 1 359 ? 19.019 22.229 22.583 1.00 21.61 359 GLY A C 1
ATOM 2793 O O . GLY A 1 359 ? 19.661 23.110 23.134 1.00 21.61 359 GLY A O 1
ATOM 2794 N N . GLU A 1 360 ? 18.085 21.557 23.254 1.00 23.47 360 GLU A N 1
ATOM 2795 C CA . GLU A 1 360 ? 18.263 20.257 23.941 1.00 23.47 360 GLU A CA 1
ATOM 2796 C C . GLU A 1 360 ? 18.920 20.337 25.338 1.00 23.47 360 GLU A C 1
ATOM 2798 O O . GLU A 1 360 ? 20.114 20.561 25.496 1.00 23.47 360 GLU A O 1
ATOM 2803 N N . GLU A 1 361 ? 18.033 20.143 26.319 1.00 28.39 361 GLU A N 1
ATOM 2804 C CA . GLU A 1 361 ? 18.136 19.516 27.645 1.00 28.39 361 GLU A CA 1
ATOM 2805 C C . GLU A 1 361 ? 19.284 19.814 28.629 1.00 28.39 361 GLU A C 1
ATOM 2807 O O . GLU A 1 361 ? 20.449 19.468 28.458 1.00 28.39 361 GLU A O 1
ATOM 2812 N N . GLY A 1 362 ? 18.856 20.293 29.803 1.00 21.14 362 GLY A N 1
ATOM 2813 C CA . GLY A 1 362 ? 19.555 20.188 31.079 1.00 21.14 362 GLY A CA 1
ATOM 2814 C C . GLY A 1 362 ? 18.557 20.383 32.223 1.00 21.14 362 GLY A C 1
ATOM 2815 O O . GLY A 1 362 ? 18.116 21.497 32.489 1.00 21.14 362 GLY A O 1
ATOM 2816 N N . ALA A 1 363 ? 18.166 19.284 32.864 1.00 25.11 363 ALA A N 1
ATOM 2817 C CA . ALA A 1 363 ? 17.173 19.211 33.932 1.00 25.11 363 ALA A CA 1
ATOM 2818 C C . ALA A 1 363 ? 17.424 20.168 35.118 1.00 25.11 363 ALA A C 1
ATOM 2820 O O . ALA A 1 363 ? 18.494 20.117 35.730 1.00 25.11 363 ALA A O 1
ATOM 2821 N N . ARG A 1 364 ? 16.390 20.924 35.527 1.00 21.31 364 ARG A N 1
ATOM 2822 C CA . ARG A 1 364 ? 15.760 20.806 36.863 1.00 21.31 364 ARG A CA 1
ATOM 2823 C C . ARG A 1 364 ? 14.616 21.803 37.099 1.00 21.31 364 ARG A C 1
ATOM 2825 O O . ARG A 1 364 ? 14.788 23.006 36.947 1.00 21.31 364 ARG A O 1
ATOM 2832 N N . ASP A 1 365 ? 13.500 21.214 37.530 1.00 27.33 365 ASP A N 1
ATOM 2833 C CA . ASP A 1 365 ? 12.420 21.704 38.394 1.00 27.33 365 ASP A CA 1
ATOM 2834 C C . ASP A 1 365 ? 11.901 23.132 38.226 1.00 27.33 365 ASP A C 1
ATOM 2836 O O . ASP A 1 365 ? 12.416 24.068 38.834 1.00 27.33 365 ASP A O 1
ATOM 2840 N N . ILE A 1 366 ? 10.726 23.236 37.594 1.00 25.59 366 ILE A N 1
ATOM 2841 C CA . ILE A 1 366 ? 9.607 23.965 38.201 1.00 25.59 366 ILE A CA 1
ATOM 2842 C C . ILE A 1 366 ? 8.354 23.091 38.086 1.00 25.59 366 ILE A C 1
ATOM 2844 O O . ILE A 1 366 ? 7.825 22.846 37.004 1.00 25.59 366 ILE A O 1
ATOM 2848 N N . SER A 1 367 ? 7.909 22.621 39.245 1.00 32.22 367 SER A N 1
ATOM 2849 C CA . SER A 1 367 ? 6.648 21.950 39.515 1.00 32.22 367 SER A CA 1
ATOM 2850 C C . SER A 1 367 ? 5.454 22.820 39.109 1.00 32.22 367 SER A C 1
ATOM 2852 O O . SER A 1 367 ? 4.972 23.656 39.869 1.00 32.22 367 SER A O 1
ATOM 2854 N N . GLY A 1 368 ? 4.948 22.600 37.899 1.00 26.45 368 GLY A N 1
ATOM 2855 C CA . GLY A 1 368 ? 3.586 22.955 37.517 1.00 26.45 368 GLY A CA 1
ATOM 2856 C C . GLY A 1 368 ? 2.764 21.676 37.464 1.00 26.45 368 GLY A C 1
ATOM 2857 O O . GLY A 1 368 ? 2.921 20.896 36.531 1.00 26.45 368 GLY A O 1
ATOM 2858 N N . ILE A 1 369 ? 1.931 21.436 38.476 1.00 31.23 369 ILE A N 1
ATOM 2859 C CA . ILE A 1 369 ? 0.952 20.343 38.481 1.00 31.23 369 ILE A CA 1
ATOM 2860 C C . ILE A 1 369 ? -0.069 20.659 37.379 1.00 31.23 369 ILE A C 1
ATOM 2862 O O . ILE A 1 369 ? -1.017 21.408 37.598 1.00 31.2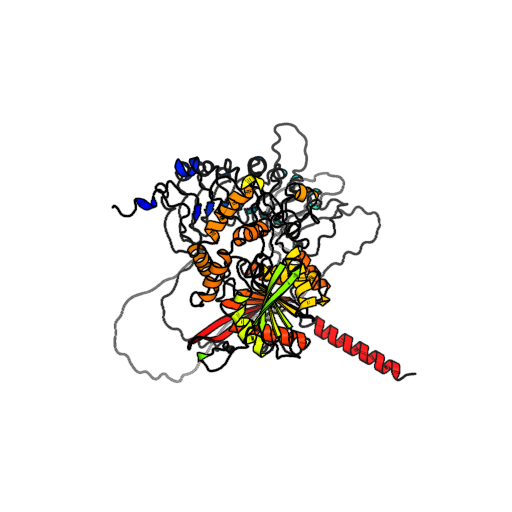3 369 ILE A O 1
ATOM 2866 N N . GLY A 1 370 ? 0.180 20.153 36.172 1.00 28.28 370 GLY A N 1
ATOM 2867 C CA . GLY A 1 370 ? -0.849 19.972 35.157 1.00 28.28 370 GLY A CA 1
ATOM 2868 C C . GLY A 1 370 ? -1.666 18.740 35.526 1.00 28.28 370 GLY A C 1
ATOM 2869 O O . GLY A 1 370 ? -1.095 17.721 35.917 1.00 28.28 370 GLY A O 1
ATOM 2870 N N . GLU A 1 371 ? -2.990 18.843 35.461 1.00 30.09 371 GLU A N 1
ATOM 2871 C CA . GLU A 1 371 ? -3.879 17.702 35.680 1.00 30.09 371 GLU A CA 1
ATOM 2872 C C . GLU A 1 371 ? -3.481 16.533 34.754 1.00 30.09 371 GLU A C 1
ATOM 2874 O O . GLU A 1 371 ? -3.201 16.758 33.571 1.00 30.09 371 GLU A O 1
ATOM 2879 N N . PRO A 1 372 ? -3.392 15.294 35.270 1.00 36.59 372 PRO A N 1
ATOM 2880 C CA . PRO A 1 372 ? -2.937 14.154 34.487 1.00 36.59 372 PRO A CA 1
ATOM 2881 C C . PRO A 1 372 ? -3.937 13.862 33.366 1.00 36.59 372 PRO A C 1
ATOM 2883 O O . PRO A 1 372 ? -5.127 13.689 33.622 1.00 36.59 372 PRO A O 1
ATOM 2886 N N . ALA A 1 373 ? -3.450 13.777 32.125 1.00 49.88 373 ALA A N 1
ATOM 2887 C CA . ALA A 1 373 ? -4.238 13.261 31.014 1.00 49.88 373 ALA A CA 1
ATOM 2888 C C . ALA A 1 373 ? -4.793 11.880 31.398 1.00 49.88 373 ALA A C 1
ATOM 2890 O O . ALA A 1 373 ? -4.040 10.997 31.814 1.00 49.88 373 ALA A O 1
ATOM 2891 N N . THR A 1 374 ? -6.109 11.699 31.304 1.00 56.75 374 THR A N 1
ATOM 2892 C CA . THR A 1 374 ? -6.786 10.437 31.613 1.00 56.75 374 THR A CA 1
ATOM 2893 C C . THR A 1 374 ? -6.237 9.342 30.696 1.00 56.75 374 THR A C 1
ATOM 2895 O O . THR A 1 374 ? -6.491 9.348 29.490 1.00 56.75 374 THR A O 1
ATOM 2898 N N . LYS A 1 375 ? -5.437 8.427 31.253 1.00 73.94 375 LYS A N 1
ATOM 2899 C CA . LYS A 1 375 ? -4.875 7.289 30.518 1.00 73.94 375 LYS A CA 1
ATOM 2900 C C . LYS A 1 375 ? -5.966 6.258 30.257 1.00 73.94 375 LYS A C 1
ATOM 2902 O O . LYS A 1 375 ? -6.670 5.858 31.185 1.00 73.94 375 LYS A O 1
ATOM 2907 N N . VAL A 1 376 ? -6.098 5.818 29.010 1.00 83.75 376 VAL A N 1
ATOM 2908 C CA . VAL A 1 376 ? -7.059 4.777 28.630 1.00 83.75 376 VAL A CA 1
ATOM 2909 C C . VAL A 1 376 ? -6.370 3.422 28.742 1.00 83.75 376 VAL A C 1
ATOM 2911 O O . VAL A 1 376 ? -5.378 3.168 28.063 1.00 83.75 376 VAL A O 1
ATOM 2914 N N . LEU A 1 377 ? -6.889 2.550 29.604 1.00 87.06 377 LEU A N 1
ATOM 2915 C CA . LEU A 1 377 ? -6.367 1.194 29.760 1.00 87.06 377 LEU A CA 1
ATOM 2916 C C . LEU A 1 377 ? -6.938 0.289 28.668 1.00 87.06 377 LEU A C 1
ATOM 2918 O O . LEU A 1 377 ? -8.155 0.151 28.537 1.00 87.06 377 LEU A O 1
ATOM 2922 N N . VAL A 1 378 ? -6.050 -0.336 27.904 1.00 90.06 378 VAL A N 1
ATOM 2923 C CA . VAL A 1 378 ? -6.383 -1.287 26.845 1.00 90.06 378 VAL A CA 1
ATOM 2924 C C . VAL A 1 378 ? -6.013 -2.701 27.313 1.00 90.06 378 VAL A C 1
ATOM 2926 O O . VAL A 1 378 ? -4.932 -2.888 27.881 1.00 90.06 378 VAL A O 1
ATOM 2929 N N . PRO A 1 379 ? -6.887 -3.706 27.113 1.00 86.56 379 PRO A N 1
ATOM 2930 C CA . PRO A 1 379 ? -6.557 -5.096 27.416 1.00 86.56 379 PRO A CA 1
ATOM 2931 C C . PRO A 1 379 ? -5.328 -5.580 26.637 1.00 86.56 379 PRO A C 1
ATOM 2933 O O . PRO A 1 379 ? -5.118 -5.183 25.492 1.00 86.56 379 PRO A O 1
ATOM 2936 N N . GLY A 1 380 ? -4.532 -6.456 27.252 1.00 84.56 380 GLY A N 1
ATOM 2937 C CA . GLY A 1 380 ? -3.455 -7.156 26.551 1.00 84.56 380 GLY A CA 1
ATOM 2938 C C . GLY A 1 380 ? -3.994 -8.213 25.586 1.00 84.56 380 GLY A C 1
ATOM 2939 O O . GLY A 1 380 ? -5.173 -8.566 25.623 1.00 84.56 380 GLY A O 1
ATOM 2940 N N . ILE A 1 381 ? -3.113 -8.741 24.741 1.00 85.50 381 ILE A N 1
ATOM 2941 C CA . ILE A 1 381 ? -3.425 -9.885 23.873 1.00 85.50 381 ILE A CA 1
ATOM 2942 C C . ILE A 1 381 ? -3.371 -11.177 24.693 1.00 85.50 381 ILE A C 1
ATOM 2944 O O . ILE A 1 381 ? -2.559 -11.261 25.619 1.00 85.50 381 ILE A O 1
ATOM 2948 N N . PRO A 1 382 ? -4.201 -12.185 24.361 1.00 81.69 382 PRO A N 1
ATOM 2949 C CA . PRO A 1 382 ? -4.110 -13.505 24.973 1.00 81.69 382 PRO A CA 1
ATOM 2950 C C . PRO A 1 382 ? -2.689 -14.067 24.877 1.00 81.69 382 PRO A C 1
ATOM 2952 O O . PRO A 1 382 ? -2.107 -14.118 23.791 1.00 81.69 382 PRO A O 1
ATOM 2955 N N . ASP A 1 383 ? -2.154 -14.505 26.010 1.00 70.56 383 ASP A N 1
ATOM 2956 C CA . ASP A 1 383 ? -0.851 -15.151 26.116 1.00 70.56 383 ASP A CA 1
ATOM 2957 C C . ASP A 1 383 ? -1.022 -16.419 26.954 1.00 70.56 383 ASP A C 1
ATOM 2959 O O . ASP A 1 383 ? -1.493 -16.364 28.097 1.00 70.56 383 ASP A O 1
ATOM 2963 N N . ASP A 1 384 ? -0.624 -17.557 26.384 1.00 60.69 384 ASP A N 1
ATOM 2964 C CA . ASP A 1 384 ? -0.712 -18.865 27.031 1.00 60.69 384 ASP A CA 1
ATOM 2965 C C . ASP A 1 384 ? 0.093 -18.893 28.348 1.00 60.69 384 ASP A C 1
ATOM 2967 O O . ASP A 1 384 ? -0.256 -19.634 29.269 1.00 60.69 384 ASP A O 1
ATOM 2971 N N . LEU A 1 385 ? 1.113 -18.033 28.491 1.00 59.06 385 LEU A N 1
ATOM 2972 C CA . LEU A 1 385 ? 1.882 -17.862 29.731 1.00 59.06 385 LEU A CA 1
ATOM 2973 C C . LEU A 1 385 ? 1.066 -17.241 30.877 1.00 59.06 385 LEU A C 1
ATOM 2975 O O . LEU A 1 385 ? 1.367 -17.489 32.045 1.00 59.06 385 LEU A O 1
ATOM 2979 N N . ASN A 1 386 ? 0.022 -16.470 30.560 1.00 56.91 386 ASN A N 1
ATOM 2980 C CA . ASN A 1 386 ? -0.858 -15.812 31.532 1.00 56.91 386 ASN A CA 1
ATOM 2981 C C . ASN A 1 386 ? -2.163 -16.592 31.787 1.00 56.91 386 ASN A C 1
ATOM 2983 O O . ASN A 1 386 ? -3.024 -16.118 32.527 1.00 56.91 386 ASN A O 1
ATOM 2987 N N . GLY A 1 387 ? -2.326 -17.780 31.191 1.00 58.12 387 GLY A N 1
ATOM 2988 C CA . GLY A 1 387 ? -3.520 -18.619 31.345 1.00 58.12 387 GLY A CA 1
ATOM 2989 C C . GLY A 1 387 ? -4.744 -18.165 30.536 1.00 58.12 387 GLY A C 1
ATOM 2990 O O . GLY A 1 387 ? -5.800 -18.788 30.643 1.00 58.12 387 GLY A O 1
ATOM 2991 N N . GLU A 1 388 ? -4.618 -17.120 29.709 1.00 68.38 388 GLU A N 1
ATOM 2992 C CA . GLU A 1 388 ? -5.632 -16.719 28.729 1.00 68.38 388 GLU A CA 1
ATOM 2993 C C . GLU A 1 388 ? -5.280 -17.298 27.357 1.00 68.38 388 GLU A C 1
ATOM 2995 O O . GLU A 1 388 ? -4.466 -16.733 26.628 1.00 68.38 388 GLU A O 1
ATOM 3000 N N . SER A 1 389 ? -5.902 -18.420 26.989 1.00 77.19 389 SER A N 1
ATOM 3001 C CA . SER A 1 389 ? -5.666 -19.018 25.673 1.00 77.19 389 SER A CA 1
ATOM 3002 C C . SER A 1 389 ? -6.372 -18.219 24.574 1.00 77.19 389 SER A C 1
ATOM 3004 O O . SER A 1 389 ? -7.564 -17.906 24.675 1.00 77.19 389 SER A O 1
ATOM 3006 N N . GLY A 1 390 ? -5.623 -17.872 23.526 1.00 86.75 390 GLY A N 1
ATOM 3007 C CA . GLY A 1 390 ? -6.164 -17.231 22.328 1.00 86.75 390 GLY A CA 1
ATOM 3008 C C . GLY A 1 390 ? -7.107 -18.150 21.549 1.00 86.75 390 GLY A C 1
ATOM 3009 O O . GLY A 1 390 ? -7.145 -19.365 21.745 1.00 86.75 390 GLY A O 1
ATOM 3010 N N . ALA A 1 391 ? -7.876 -17.577 20.625 1.00 92.44 391 ALA A N 1
ATOM 3011 C CA . ALA A 1 391 ? -8.715 -18.364 19.735 1.00 92.44 391 ALA A CA 1
ATOM 3012 C C . ALA A 1 391 ? -7.854 -19.295 18.856 1.00 92.44 391 ALA A C 1
ATOM 3014 O O . ALA A 1 391 ? -6.852 -18.846 18.288 1.00 92.44 391 ALA A O 1
ATOM 3015 N N . PRO A 1 392 ? -8.232 -20.579 18.704 1.00 94.06 392 PRO A N 1
ATOM 3016 C CA . PRO A 1 392 ? -7.463 -21.523 17.907 1.00 94.06 392 PRO A CA 1
ATOM 3017 C C . PRO A 1 392 ? -7.500 -21.131 16.427 1.00 94.06 392 PRO A C 1
ATOM 3019 O O . PRO A 1 392 ? -8.573 -20.928 15.851 1.00 94.06 392 PRO A O 1
ATOM 3022 N N . ILE A 1 393 ? -6.319 -21.061 15.811 1.00 95.81 393 ILE A N 1
ATOM 3023 C CA . ILE A 1 393 ? -6.159 -20.759 14.387 1.00 95.81 393 ILE A CA 1
ATOM 3024 C C . ILE A 1 393 ? -6.147 -22.065 13.595 1.00 95.81 393 ILE A C 1
ATOM 3026 O O . ILE A 1 393 ? -5.410 -22.997 13.907 1.00 95.81 393 ILE A O 1
ATOM 3030 N N . SER A 1 394 ? -6.962 -22.128 12.546 1.00 97.25 394 SER A N 1
ATOM 3031 C CA . SER A 1 394 ? -6.937 -23.194 11.545 1.00 97.25 394 SER A CA 1
ATOM 3032 C C . SER A 1 394 ? -6.357 -22.660 10.239 1.00 97.25 394 SER A C 1
ATOM 3034 O O . SER A 1 394 ? -6.910 -21.721 9.669 1.00 97.25 394 SER A O 1
ATOM 3036 N N . SER A 1 395 ? -5.286 -23.283 9.749 1.00 97.06 395 SER A N 1
ATOM 3037 C CA . SER A 1 395 ? -4.754 -23.064 8.397 1.00 97.06 395 SER A CA 1
ATOM 3038 C C . SER A 1 395 ? -5.518 -23.937 7.397 1.00 97.06 395 SER A C 1
ATOM 3040 O O . SER A 1 395 ? -5.835 -25.095 7.680 1.00 97.06 395 SER A O 1
ATOM 3042 N N . CYS A 1 396 ? -5.901 -23.364 6.259 1.00 97.31 396 CYS A N 1
ATOM 3043 C CA . CYS A 1 396 ? -6.787 -23.977 5.274 1.00 97.31 396 CYS A CA 1
ATOM 3044 C C . CYS A 1 396 ? -6.338 -23.644 3.844 1.00 97.31 396 CYS A C 1
ATOM 3046 O O . CYS A 1 396 ? -5.678 -22.637 3.599 1.00 97.31 396 CYS A O 1
ATOM 3048 N N . PHE A 1 397 ? -6.754 -24.477 2.889 1.00 96.56 397 PHE A N 1
ATOM 3049 C CA . PHE A 1 397 ? -6.596 -24.222 1.458 1.00 96.56 397 PHE A CA 1
ATOM 3050 C C . PHE A 1 397 ? -7.954 -24.288 0.763 1.00 96.56 397 PHE A C 1
ATOM 3052 O O . PHE A 1 397 ? -8.751 -25.188 1.030 1.00 96.56 397 PHE A O 1
ATOM 3059 N N . TRP A 1 398 ? -8.196 -23.355 -0.150 1.00 96.38 398 TRP A N 1
ATOM 3060 C CA . TRP A 1 398 ? -9.378 -23.309 -1.006 1.00 96.38 398 TRP A CA 1
ATOM 3061 C C . TRP A 1 398 ? -8.956 -23.372 -2.476 1.00 96.38 398 TRP A C 1
ATOM 3063 O O . TRP A 1 398 ? -8.129 -22.583 -2.931 1.00 96.38 398 TRP A O 1
ATOM 3073 N N . GLY A 1 399 ? -9.500 -24.336 -3.219 1.00 94.69 399 GLY A N 1
ATOM 3074 C CA . GLY A 1 399 ? -9.276 -24.460 -4.658 1.00 94.69 399 GLY A CA 1
ATOM 3075 C C . GLY A 1 399 ? -10.221 -23.541 -5.424 1.00 94.69 399 GLY A C 1
ATOM 3076 O O . GLY A 1 399 ? -11.360 -23.922 -5.670 1.00 94.69 399 GLY A O 1
ATOM 3077 N N . TRP A 1 400 ? -9.753 -22.350 -5.797 1.00 90.25 400 TRP A N 1
ATOM 3078 C CA . TRP A 1 400 ? -10.590 -21.323 -6.428 1.00 90.25 400 TRP A CA 1
ATOM 3079 C C . TRP A 1 400 ? -10.787 -21.549 -7.932 1.00 90.25 400 TRP A C 1
ATOM 3081 O O . TRP A 1 400 ? -11.896 -21.550 -8.458 1.00 90.25 400 TRP A O 1
ATOM 3091 N N . LYS A 1 401 ? -9.682 -21.733 -8.654 1.00 85.56 401 LYS A N 1
ATOM 3092 C CA . LYS A 1 401 ? -9.645 -21.954 -10.107 1.00 85.56 401 LYS A CA 1
ATOM 3093 C C . LYS A 1 401 ? -8.753 -23.170 -10.378 1.00 85.56 401 LYS A C 1
ATOM 3095 O O . LYS A 1 401 ? -7.955 -23.534 -9.511 1.00 85.56 401 LYS A O 1
ATOM 3100 N N . PRO A 1 402 ? -8.851 -23.831 -11.548 1.00 78.00 402 PRO A N 1
ATOM 3101 C CA . PRO A 1 402 ? -8.013 -24.990 -11.843 1.00 78.00 402 PRO A CA 1
ATOM 3102 C C . PRO A 1 402 ? -6.531 -24.678 -11.597 1.00 78.00 402 PRO A C 1
ATOM 3104 O O . PRO A 1 402 ? -6.006 -23.726 -12.168 1.00 78.00 402 PRO A O 1
ATOM 3107 N N . LYS A 1 403 ? -5.880 -25.476 -10.739 1.00 79.88 403 LYS A N 1
ATOM 3108 C CA . LYS A 1 403 ? -4.464 -25.337 -10.333 1.00 79.88 403 LYS A CA 1
ATOM 3109 C C . LYS A 1 403 ? -4.115 -24.095 -9.492 1.00 79.88 403 LYS A C 1
ATOM 3111 O O . LYS A 1 403 ? -2.948 -23.908 -9.160 1.00 79.88 403 LYS A O 1
ATOM 3116 N N . LEU A 1 404 ? -5.103 -23.303 -9.078 1.00 87.56 404 LEU A N 1
ATOM 3117 C CA . LEU A 1 404 ? -4.936 -22.158 -8.183 1.00 87.56 404 LEU A CA 1
ATOM 3118 C C . LEU A 1 404 ? -5.556 -22.470 -6.817 1.00 87.56 404 LEU A C 1
ATOM 3120 O O . LEU A 1 404 ? -6.760 -22.293 -6.617 1.00 87.56 404 LEU A O 1
ATOM 3124 N N . ASN A 1 405 ? -4.720 -22.928 -5.882 1.00 91.94 405 ASN A N 1
ATOM 3125 C CA . ASN A 1 405 ? -5.112 -23.072 -4.482 1.00 91.94 405 ASN A CA 1
ATOM 3126 C C . ASN A 1 405 ? -4.691 -21.830 -3.703 1.00 91.94 405 ASN A C 1
ATOM 3128 O O . ASN A 1 405 ? -3.568 -21.348 -3.829 1.00 91.94 405 ASN A O 1
ATOM 3132 N N . VAL A 1 406 ? -5.607 -21.354 -2.878 1.00 96.88 406 VAL A N 1
ATOM 3133 C CA . VAL A 1 406 ? -5.450 -20.169 -2.053 1.00 96.88 406 VAL A CA 1
ATOM 3134 C C . VAL A 1 406 ? -5.350 -20.610 -0.603 1.00 96.88 406 VAL A C 1
ATOM 3136 O O . VAL A 1 406 ? -6.255 -21.268 -0.088 1.00 96.88 406 VAL A O 1
ATOM 3139 N N . HIS A 1 407 ? -4.254 -20.251 0.049 1.00 97.94 407 HIS A N 1
ATOM 3140 C CA . HIS A 1 407 ? -4.098 -20.417 1.481 1.00 97.94 407 HIS A CA 1
ATOM 3141 C C . HIS A 1 407 ? -4.843 -19.313 2.245 1.00 97.94 407 HIS A C 1
ATOM 3143 O O . HIS A 1 407 ? -4.905 -18.156 1.821 1.00 97.94 407 HIS A O 1
ATOM 3149 N N . TYR A 1 408 ? -5.416 -19.674 3.387 1.00 98.38 408 TYR A N 1
ATOM 3150 C CA . TYR A 1 408 ? -5.973 -18.727 4.340 1.00 98.38 408 TYR A CA 1
ATOM 3151 C C . TYR A 1 408 ? -5.960 -19.315 5.749 1.00 98.38 408 TYR A C 1
ATOM 3153 O O . TYR A 1 408 ? -5.993 -20.531 5.946 1.00 98.38 408 TYR A O 1
ATOM 3161 N N . GLU A 1 409 ? -5.984 -18.437 6.740 1.00 98.44 409 GLU A N 1
ATOM 3162 C CA . GLU A 1 409 ? -6.134 -18.795 8.146 1.00 98.44 409 GLU A CA 1
ATOM 3163 C C . GLU A 1 409 ? -7.470 -18.288 8.673 1.00 98.44 409 GLU A C 1
ATOM 3165 O O . GLU A 1 409 ? -7.978 -17.256 8.232 1.00 98.44 409 GLU A O 1
ATOM 3170 N N . LYS A 1 410 ? -8.061 -19.026 9.612 1.00 97.88 410 LYS A N 1
ATOM 3171 C CA . LYS A 1 410 ? -9.321 -18.649 10.257 1.00 97.88 410 LYS A CA 1
ATOM 3172 C C . LYS A 1 410 ? -9.304 -18.936 11.751 1.00 97.88 410 LYS A C 1
ATOM 3174 O O . LYS A 1 410 ? -8.693 -19.911 12.185 1.00 97.88 410 LYS A O 1
ATOM 3179 N N . ALA A 1 411 ? -10.038 -18.140 12.518 1.00 97.62 411 ALA A N 1
ATOM 3180 C CA . ALA A 1 411 ? -10.281 -18.364 13.941 1.00 97.62 411 ALA A CA 1
ATOM 3181 C C . ALA A 1 411 ? -11.719 -17.971 14.319 1.00 97.62 411 ALA A C 1
ATOM 3183 O O . ALA A 1 411 ? -12.442 -17.348 13.538 1.00 97.62 411 ALA A O 1
ATOM 3184 N N . GLY A 1 412 ? -12.161 -18.391 15.508 1.00 95.50 412 GLY A N 1
ATOM 3185 C CA . GLY A 1 412 ? -13.482 -18.027 16.032 1.00 95.50 412 GLY A CA 1
ATOM 3186 C C . GLY A 1 412 ? -14.666 -18.717 15.352 1.00 95.50 412 GLY A C 1
ATOM 3187 O O . GLY A 1 412 ? -15.772 -18.192 15.366 1.00 95.50 412 GLY A O 1
ATOM 3188 N N . CYS A 1 413 ? -14.474 -19.910 14.770 1.00 89.62 413 CYS A N 1
ATOM 3189 C CA . CYS A 1 413 ? -15.539 -20.649 14.066 1.00 89.62 413 CYS A CA 1
ATOM 3190 C C . CYS A 1 413 ? -16.780 -20.953 14.934 1.00 89.62 413 CYS A C 1
ATOM 3192 O O . CYS A 1 413 ? -17.836 -21.228 14.377 1.00 89.62 413 CYS A O 1
ATOM 3194 N N . GLY A 1 414 ? -16.663 -20.913 16.267 1.00 88.00 414 GLY A N 1
ATOM 3195 C CA . GLY A 1 414 ? -17.786 -21.088 17.197 1.00 88.00 414 GLY A CA 1
ATOM 3196 C C . GLY A 1 414 ? -18.660 -19.842 17.397 1.00 88.00 414 GLY A C 1
ATOM 3197 O O . GLY A 1 414 ? -19.737 -19.953 17.976 1.00 88.00 414 GLY A O 1
ATOM 3198 N N . ASN A 1 415 ? -18.240 -18.670 16.910 1.00 91.94 415 ASN A N 1
ATOM 3199 C CA . ASN A 1 415 ? -18.935 -17.396 17.112 1.00 91.94 415 ASN A CA 1
ATOM 3200 C C . ASN A 1 415 ? -20.035 -17.193 16.050 1.00 91.94 415 ASN A C 1
ATOM 3202 O O . ASN A 1 415 ? -19.941 -16.303 15.205 1.00 91.94 415 ASN A O 1
ATOM 3206 N N . MET A 1 416 ? -21.056 -18.058 16.057 1.00 85.38 416 MET A N 1
ATOM 3207 C CA . MET A 1 416 ? -22.034 -18.200 14.962 1.00 85.38 416 MET A CA 1
ATOM 3208 C C . MET A 1 416 ? -22.806 -16.917 14.611 1.00 85.38 416 MET A C 1
ATOM 3210 O O . MET A 1 416 ? -23.030 -16.675 13.430 1.00 85.38 416 MET A O 1
ATOM 3214 N N . ASP A 1 417 ? -23.140 -16.084 15.601 1.00 87.44 417 ASP A N 1
ATOM 3215 C CA . ASP A 1 417 ? -23.916 -14.843 15.413 1.00 87.44 417 ASP A CA 1
ATOM 3216 C C . ASP A 1 417 ? -23.043 -13.575 15.410 1.00 87.44 417 ASP A C 1
ATOM 3218 O O . ASP A 1 417 ? -23.537 -12.451 15.517 1.00 87.44 417 ASP A O 1
ATOM 3222 N N . SER A 1 418 ? -21.722 -13.741 15.338 1.00 93.44 418 SER A N 1
ATOM 3223 C CA . SER A 1 418 ? -20.790 -12.617 15.364 1.00 93.44 418 SER A CA 1
ATOM 3224 C C . SER A 1 418 ? -20.533 -12.042 13.966 1.00 93.44 418 SER A C 1
ATOM 3226 O O . SER A 1 418 ? -20.612 -12.760 12.965 1.00 93.44 418 SER A O 1
ATOM 3228 N N . PRO A 1 419 ? -20.166 -10.753 13.874 1.00 94.56 419 PRO A N 1
ATOM 3229 C CA . PRO A 1 419 ? -19.643 -10.176 12.646 1.00 94.56 419 PRO A CA 1
ATOM 3230 C C . PRO A 1 419 ? -18.459 -10.948 12.050 1.00 94.56 419 PRO A C 1
ATOM 3232 O O . PRO A 1 419 ? -17.588 -11.445 12.766 1.00 94.56 419 PRO A O 1
ATOM 3235 N N . HIS A 1 420 ? -18.404 -10.975 10.720 1.00 97.88 420 HIS A N 1
ATOM 3236 C CA . HIS A 1 420 ? -17.318 -11.570 9.948 1.00 97.88 420 HIS A CA 1
ATOM 3237 C C . HIS A 1 420 ? -16.243 -10.523 9.639 1.00 97.88 420 HIS A C 1
ATOM 3239 O O . HIS A 1 420 ? -16.565 -9.451 9.121 1.00 97.88 420 HIS A O 1
ATOM 3245 N N . VAL A 1 421 ? -14.974 -10.829 9.920 1.00 98.56 421 VAL A N 1
ATOM 3246 C CA . VAL A 1 421 ? -13.839 -9.932 9.643 1.00 98.56 421 VAL A CA 1
ATOM 3247 C C . VAL A 1 421 ? -12.834 -10.615 8.722 1.00 98.56 421 VAL A C 1
ATOM 3249 O O . VAL A 1 421 ? -12.377 -11.720 9.011 1.00 98.56 421 VAL A O 1
ATOM 3252 N N . LEU A 1 422 ? -12.471 -9.951 7.626 1.00 98.81 422 LEU A N 1
ATOM 3253 C CA . LEU A 1 422 ? -11.492 -10.434 6.656 1.00 98.81 422 LEU A CA 1
ATOM 3254 C C . LEU A 1 422 ? -10.266 -9.518 6.627 1.00 98.81 422 LEU A C 1
ATOM 3256 O O . LEU A 1 422 ? -10.387 -8.325 6.356 1.00 98.81 422 LEU A O 1
ATOM 3260 N N . PHE A 1 423 ? -9.091 -10.096 6.854 1.00 98.81 423 PHE A N 1
ATOM 3261 C CA . PHE A 1 423 ? -7.800 -9.423 6.811 1.00 98.81 423 PHE A CA 1
ATOM 3262 C C . PHE A 1 423 ? -7.061 -9.703 5.500 1.00 98.81 423 PHE A C 1
ATOM 3264 O O . PHE A 1 423 ? -6.915 -10.859 5.092 1.00 98.81 423 PHE A O 1
ATOM 3271 N N . LEU A 1 424 ? -6.564 -8.639 4.863 1.00 98.69 424 LEU A N 1
ATOM 3272 C CA . LEU A 1 424 ? -5.790 -8.693 3.623 1.00 98.69 424 LEU A CA 1
ATOM 3273 C C . LEU A 1 424 ? -4.344 -8.210 3.849 1.00 98.69 424 LEU A C 1
ATOM 3275 O O . LEU A 1 424 ? -4.149 -7.089 4.338 1.00 98.69 424 LEU A O 1
ATOM 3279 N N . PRO A 1 425 ? -3.321 -9.020 3.528 1.00 97.31 425 PRO A N 1
ATOM 3280 C CA . PRO A 1 425 ? -1.924 -8.711 3.823 1.00 97.31 425 PRO A CA 1
ATOM 3281 C C . PRO A 1 425 ? -1.341 -7.624 2.918 1.00 97.31 425 PRO A C 1
ATOM 3283 O O . PRO A 1 425 ? -1.840 -7.337 1.829 1.00 97.31 425 PRO A O 1
ATOM 3286 N N . GLY A 1 426 ? -0.251 -7.020 3.392 1.00 93.81 426 GLY A N 1
ATOM 3287 C CA . GLY A 1 426 ? 0.611 -6.170 2.580 1.00 93.81 426 GLY A CA 1
ATOM 3288 C C . GLY A 1 426 ? 1.463 -6.975 1.598 1.00 93.81 426 GLY A C 1
ATOM 3289 O O . GLY A 1 426 ? 1.395 -8.200 1.530 1.00 93.81 426 GLY A O 1
ATOM 3290 N N . PHE A 1 427 ? 2.297 -6.278 0.829 1.00 91.56 427 PHE A N 1
ATOM 3291 C CA . PHE A 1 427 ? 3.216 -6.932 -0.096 1.00 91.56 427 PHE A CA 1
ATOM 3292 C C . PHE A 1 427 ? 4.334 -7.679 0.645 1.00 91.56 427 PHE A C 1
ATOM 3294 O O . PHE A 1 427 ? 4.984 -7.113 1.523 1.00 91.56 427 PHE A O 1
ATOM 3301 N N . GLY A 1 428 ? 4.605 -8.920 0.233 1.00 87.62 428 GLY A N 1
ATOM 3302 C CA . GLY A 1 428 ? 5.746 -9.706 0.722 1.00 87.62 428 GLY A CA 1
ATOM 3303 C C . GLY A 1 428 ? 5.489 -10.461 2.027 1.00 87.62 428 GLY A C 1
ATOM 3304 O O . GLY A 1 428 ? 6.408 -11.067 2.571 1.00 87.62 428 GLY A O 1
ATOM 3305 N N . VAL A 1 429 ? 4.247 -10.454 2.508 1.00 92.88 429 VAL A N 1
ATOM 3306 C CA . VAL A 1 429 ? 3.783 -11.193 3.687 1.00 92.88 429 VAL A CA 1
ATOM 3307 C C . VAL A 1 429 ? 2.503 -11.963 3.351 1.00 92.88 429 VAL A C 1
ATOM 3309 O O . VAL A 1 429 ? 1.937 -11.804 2.271 1.00 92.88 429 VAL A O 1
ATOM 3312 N N . GLY A 1 430 ? 2.069 -12.834 4.260 1.00 93.88 430 GLY A N 1
ATOM 3313 C CA . GLY A 1 430 ? 0.837 -13.613 4.128 1.00 93.88 430 GLY A CA 1
ATOM 3314 C C . GLY A 1 430 ? -0.093 -13.455 5.331 1.00 93.88 430 GLY A C 1
ATOM 3315 O O . GLY A 1 430 ? 0.091 -12.577 6.172 1.00 93.88 430 GLY A O 1
ATOM 3316 N N . SER A 1 431 ? -1.069 -14.348 5.439 1.00 96.44 431 SER A N 1
ATOM 3317 C CA . SER A 1 431 ? -2.079 -14.456 6.486 1.00 96.44 431 SER A CA 1
ATOM 3318 C C . SER A 1 431 ? -1.453 -14.527 7.876 1.00 96.44 431 SER A C 1
ATOM 3320 O O . SER A 1 431 ? -1.988 -13.939 8.814 1.00 96.44 431 SER A O 1
ATOM 3322 N N . PHE A 1 432 ? -0.264 -15.136 7.971 1.00 94.69 432 PHE A N 1
ATOM 3323 C CA . PHE A 1 432 ? 0.518 -15.253 9.201 1.00 94.69 432 PHE A CA 1
ATOM 3324 C C . PHE A 1 432 ? 0.835 -13.892 9.837 1.00 94.69 432 PHE A C 1
ATOM 3326 O O . PHE A 1 432 ? 1.070 -13.806 11.038 1.00 94.69 432 PHE A O 1
ATOM 3333 N N . HIS A 1 433 ? 0.814 -12.805 9.059 1.00 96.12 433 HIS A N 1
ATOM 3334 C CA . HIS A 1 433 ? 1.023 -11.447 9.566 1.00 96.12 433 HIS A CA 1
ATOM 3335 C C . HIS A 1 433 ? -0.150 -10.921 10.409 1.00 96.12 433 HIS A C 1
ATOM 3337 O O . HIS A 1 433 ? -0.024 -9.885 11.051 1.00 96.12 433 HIS A O 1
ATOM 3343 N N . TYR A 1 434 ? -1.269 -11.649 10.437 1.00 97.19 434 TYR A N 1
ATOM 3344 C CA . TYR A 1 434 ? -2.447 -11.367 11.255 1.00 97.19 434 TYR A CA 1
ATOM 3345 C C . TYR A 1 434 ? -2.658 -12.388 12.382 1.00 97.19 434 TYR A C 1
ATOM 3347 O O . TYR A 1 434 ? -3.736 -12.435 12.973 1.00 97.19 434 TYR A O 1
ATOM 3355 N N . GLU A 1 435 ? -1.653 -13.201 12.728 1.00 95.12 435 GLU A N 1
ATOM 3356 C CA . GLU A 1 435 ? -1.762 -14.210 13.795 1.00 95.12 435 GLU A CA 1
ATOM 3357 C C . GLU A 1 435 ? -2.272 -13.601 15.117 1.00 95.12 435 GLU A C 1
ATOM 3359 O O . GLU A 1 435 ? -3.160 -14.154 15.772 1.00 95.12 435 GLU A O 1
ATOM 3364 N N . LYS A 1 436 ? -1.765 -12.416 15.482 1.00 94.81 436 LYS A N 1
ATOM 3365 C CA . LYS A 1 436 ? -2.145 -11.697 16.710 1.00 94.81 436 LYS A CA 1
ATOM 3366 C C . LYS A 1 436 ? -3.600 -11.210 16.665 1.00 94.81 436 LYS A C 1
ATOM 3368 O O . LYS A 1 436 ? -4.301 -11.279 17.673 1.00 94.81 436 LYS A O 1
ATOM 3373 N N . GLN A 1 437 ? -4.083 -10.774 15.499 1.00 97.06 437 GLN A N 1
ATOM 3374 C CA . GLN A 1 437 ? -5.494 -10.431 15.273 1.00 97.06 437 GLN A CA 1
ATOM 3375 C C . GLN A 1 437 ? -6.377 -11.672 15.384 1.00 97.06 437 GLN A C 1
ATOM 3377 O O . GLN A 1 437 ? -7.397 -11.627 16.065 1.00 97.06 437 GLN A O 1
ATOM 3382 N N . LEU A 1 438 ? -5.990 -12.781 14.746 1.00 96.75 438 LEU A N 1
ATOM 3383 C CA . LEU A 1 438 ? -6.772 -14.016 14.738 1.00 96.75 438 LEU A CA 1
ATOM 3384 C C . LEU A 1 438 ? -6.925 -14.602 16.151 1.00 96.75 438 LEU A C 1
ATOM 3386 O O . LEU A 1 438 ? -8.037 -14.971 16.529 1.00 96.75 438 LEU A O 1
ATOM 3390 N N . LYS A 1 439 ? -5.846 -14.631 16.948 1.00 95.25 439 LYS A N 1
ATOM 3391 C CA . LYS A 1 439 ? -5.874 -15.121 18.341 1.00 95.25 439 LYS A CA 1
ATOM 3392 C C . LYS A 1 439 ? -6.771 -14.282 19.246 1.00 95.25 439 LYS A C 1
ATOM 3394 O O . LYS A 1 439 ? -7.485 -14.834 20.078 1.00 95.25 439 LYS A O 1
ATOM 3399 N N . ASP A 1 440 ? -6.723 -12.963 19.109 1.00 95.62 440 ASP A N 1
ATOM 3400 C CA . ASP A 1 440 ? -7.448 -12.057 19.997 1.00 95.62 440 ASP A CA 1
ATOM 3401 C C . ASP A 1 440 ? -8.892 -11.818 19.527 1.00 95.62 440 ASP A C 1
ATOM 3403 O O . ASP A 1 440 ? -9.845 -12.156 20.228 1.00 95.62 440 ASP A O 1
ATOM 3407 N N . LEU A 1 441 ? -9.084 -11.310 18.305 1.00 96.62 441 LEU A N 1
ATOM 3408 C CA . LEU A 1 441 ? -10.413 -11.010 17.760 1.00 96.62 441 LEU A CA 1
ATOM 3409 C C . LEU A 1 441 ? -11.237 -12.271 17.490 1.00 96.62 441 LEU A C 1
ATOM 3411 O O . LEU A 1 441 ? -12.461 -12.209 17.552 1.00 96.62 441 LEU A O 1
ATOM 3415 N N . GLY A 1 442 ? -10.598 -13.421 17.254 1.00 96.00 442 GLY A N 1
ATOM 3416 C CA . GLY A 1 442 ? -11.284 -14.708 17.119 1.00 96.00 442 GLY A CA 1
ATOM 3417 C C . GLY A 1 442 ? -12.003 -15.174 18.392 1.00 96.00 442 GLY A C 1
ATOM 3418 O O . GLY A 1 442 ? -12.782 -16.122 18.331 1.00 96.00 442 GLY A O 1
ATOM 3419 N N . ARG A 1 443 ? -11.772 -14.529 19.546 1.00 93.69 443 ARG A N 1
ATOM 3420 C CA . ARG A 1 443 ? -12.557 -14.757 20.774 1.00 93.69 443 ARG A CA 1
ATOM 3421 C C . ARG A 1 443 ? -13.967 -14.171 20.669 1.00 93.69 443 ARG A C 1
ATOM 3423 O O . ARG A 1 443 ? -14.883 -14.713 21.273 1.00 93.69 443 ARG A O 1
ATOM 3430 N N . ASP A 1 444 ? -14.121 -13.100 19.889 1.00 93.56 444 ASP A N 1
ATOM 3431 C CA . ASP A 1 444 ? -15.353 -12.307 19.790 1.00 93.56 444 ASP A CA 1
ATOM 3432 C C . ASP A 1 444 ? -16.050 -12.459 18.428 1.00 93.56 444 ASP A C 1
ATOM 3434 O O . ASP A 1 444 ? -17.272 -12.351 18.329 1.00 93.56 444 ASP A O 1
ATOM 3438 N N . TYR A 1 445 ? -15.267 -12.684 17.372 1.00 96.88 445 TYR A N 1
ATOM 3439 C CA . TYR A 1 445 ? -15.701 -12.642 15.979 1.00 96.88 445 TYR A CA 1
ATOM 3440 C C . TYR A 1 445 ? -15.309 -13.904 15.222 1.00 96.88 445 TYR A C 1
ATOM 3442 O O . TYR A 1 445 ? -14.426 -14.657 15.636 1.00 96.88 445 TYR A O 1
ATOM 3450 N N . ARG A 1 446 ? -15.926 -14.104 14.061 1.00 97.50 446 ARG A N 1
ATOM 3451 C CA . ARG A 1 446 ? -15.412 -15.007 13.033 1.00 97.50 446 ARG A CA 1
ATOM 3452 C C . ARG A 1 446 ? -14.435 -14.236 12.158 1.00 97.50 446 ARG A C 1
ATOM 3454 O O . ARG A 1 446 ? -14.807 -13.248 11.525 1.00 97.50 446 ARG A O 1
ATOM 3461 N N . VAL A 1 447 ? -13.185 -14.679 12.136 1.00 98.25 447 VAL A N 1
ATOM 3462 C CA . VAL A 1 447 ? -12.086 -13.927 11.525 1.00 98.25 447 VAL A CA 1
ATOM 3463 C C . VAL A 1 447 ? -11.308 -14.782 10.533 1.00 98.25 447 VAL A C 1
ATOM 3465 O O . VAL A 1 447 ? -11.075 -15.968 10.779 1.00 98.25 447 VAL A O 1
ATOM 3468 N N . TRP A 1 448 ? -10.897 -14.169 9.424 1.00 98.69 448 TRP A N 1
ATOM 3469 C CA . TRP A 1 448 ? -10.099 -14.786 8.365 1.00 98.69 448 TRP A CA 1
ATOM 3470 C C . TRP A 1 448 ? -8.940 -13.887 7.960 1.00 98.69 448 TRP A C 1
ATOM 3472 O O . TRP A 1 448 ? -9.099 -12.672 7.912 1.00 98.69 448 TRP A O 1
ATOM 3482 N N . ALA A 1 449 ? -7.812 -14.481 7.587 1.00 98.62 449 ALA A N 1
ATOM 3483 C CA . ALA A 1 449 ? -6.706 -13.804 6.924 1.00 98.62 449 ALA A CA 1
ATOM 3484 C C . ALA A 1 449 ? -6.349 -14.559 5.636 1.00 98.62 449 ALA A C 1
ATOM 3486 O O . ALA A 1 449 ? -6.144 -15.772 5.670 1.00 98.62 449 ALA A O 1
ATOM 3487 N N . LEU A 1 450 ? -6.319 -13.858 4.502 1.00 98.31 450 LEU A N 1
ATOM 3488 C CA . LEU A 1 450 ? -6.221 -14.458 3.166 1.00 98.31 450 LEU A CA 1
ATOM 3489 C C . LEU A 1 450 ? -4.838 -14.234 2.546 1.00 98.31 450 LEU A C 1
ATOM 3491 O O . LEU A 1 450 ? -4.396 -13.092 2.462 1.00 98.31 450 LEU A O 1
ATOM 3495 N N . ASP A 1 451 ? -4.193 -15.279 2.024 1.00 98.19 451 ASP A N 1
ATOM 3496 C CA . ASP A 1 451 ? -3.000 -15.106 1.189 1.00 98.19 451 ASP A CA 1
ATOM 3497 C C . ASP A 1 451 ? -3.392 -14.721 -0.237 1.00 98.19 451 ASP A C 1
ATOM 3499 O O . ASP A 1 451 ? -4.105 -15.454 -0.935 1.00 98.19 451 ASP A O 1
ATOM 3503 N N . PHE A 1 452 ? -2.856 -13.604 -0.719 1.00 97.69 452 PHE A N 1
ATOM 3504 C CA . PHE A 1 452 ? -2.972 -13.243 -2.125 1.00 97.69 452 PHE A CA 1
ATOM 3505 C C . PHE A 1 452 ? -2.288 -14.269 -3.025 1.00 97.69 452 PHE A C 1
ATOM 3507 O O . PHE A 1 452 ? -1.182 -14.720 -2.735 1.00 97.69 452 PHE A O 1
ATOM 3514 N N . LEU A 1 453 ? -2.919 -14.607 -4.155 1.00 95.56 453 LEU A N 1
ATOM 3515 C CA . LEU A 1 453 ? -2.265 -15.420 -5.182 1.00 95.56 453 LEU A CA 1
ATOM 3516 C C . LEU A 1 453 ? -0.910 -14.809 -5.566 1.00 95.56 453 LEU A C 1
ATOM 3518 O O . LEU A 1 453 ? -0.821 -13.605 -5.819 1.00 95.56 453 LEU A O 1
ATOM 3522 N N . GLY A 1 454 ? 0.127 -15.648 -5.613 1.00 92.94 454 GLY A N 1
ATOM 3523 C CA . GLY A 1 454 ? 1.503 -15.218 -5.874 1.00 92.94 454 GLY A CA 1
ATOM 3524 C C . GLY A 1 454 ? 2.264 -14.719 -4.637 1.00 92.94 454 GLY A C 1
ATOM 3525 O O . GLY A 1 454 ? 3.419 -14.317 -4.771 1.00 92.94 454 GLY A O 1
ATOM 3526 N N . GLN A 1 455 ? 1.651 -14.743 -3.449 1.00 93.94 455 GLN A N 1
ATOM 3527 C CA . GLN A 1 455 ? 2.259 -14.367 -2.169 1.00 93.94 455 GLN A CA 1
ATOM 3528 C C . GLN A 1 455 ? 1.943 -15.408 -1.084 1.00 93.94 455 GLN A C 1
ATOM 3530 O O . GLN A 1 455 ? 1.046 -16.239 -1.239 1.00 93.94 455 GLN A O 1
ATOM 3535 N N . GLY A 1 456 ? 2.692 -15.372 0.022 1.00 92.31 456 GLY A N 1
ATOM 3536 C CA . GLY A 1 456 ? 2.494 -16.292 1.141 1.00 92.31 456 GLY A CA 1
ATOM 3537 C C . GLY A 1 456 ? 2.585 -17.761 0.714 1.00 92.31 456 GLY A C 1
ATOM 3538 O O . GLY A 1 456 ? 3.460 -18.148 -0.062 1.00 92.31 456 GLY A O 1
ATOM 3539 N N . MET A 1 457 ? 1.654 -18.576 1.205 1.00 93.06 457 MET A N 1
ATOM 3540 C CA . MET A 1 457 ? 1.500 -19.981 0.821 1.00 93.06 457 MET A CA 1
ATOM 3541 C C . MET A 1 457 ? 0.530 -20.178 -0.362 1.00 93.06 457 MET A C 1
ATOM 3543 O O . MET A 1 457 ? 0.254 -21.314 -0.739 1.00 93.06 457 MET A O 1
ATOM 3547 N N . SER A 1 458 ? 0.064 -19.091 -0.990 1.00 95.44 458 SER A N 1
ATOM 3548 C CA . SER A 1 458 ? -0.729 -19.084 -2.235 1.00 95.44 458 SER A CA 1
ATOM 3549 C C . SER A 1 458 ? 0.145 -18.974 -3.499 1.00 95.44 458 SER A C 1
ATOM 3551 O O . SER A 1 458 ? -0.277 -18.433 -4.528 1.00 95.44 458 SER A O 1
ATOM 3553 N N . LEU A 1 459 ? 1.392 -19.450 -3.432 1.00 91.31 459 LEU A N 1
ATOM 3554 C CA . LEU A 1 459 ? 2.260 -19.606 -4.602 1.00 91.31 459 LEU A CA 1
ATOM 3555 C C . LEU A 1 459 ? 1.796 -20.807 -5.451 1.00 91.31 459 LEU A C 1
ATOM 3557 O O . LEU A 1 459 ? 1.237 -21.764 -4.913 1.00 91.31 459 LEU A O 1
ATOM 3561 N N . PRO A 1 460 ? 1.985 -20.773 -6.783 1.00 88.25 460 PRO A N 1
ATOM 3562 C CA . PRO A 1 460 ? 1.475 -21.824 -7.657 1.00 88.25 460 PRO A CA 1
ATOM 3563 C C . PRO A 1 460 ? 2.183 -23.161 -7.401 1.00 88.25 460 PRO A C 1
ATOM 3565 O O . PRO A 1 460 ? 3.385 -23.191 -7.154 1.00 88.25 460 PRO A O 1
ATOM 3568 N N . PHE A 1 461 ? 1.438 -24.265 -7.513 1.00 84.25 461 PHE A N 1
ATOM 3569 C CA . PHE A 1 461 ? 1.935 -25.640 -7.317 1.00 84.25 461 PHE A CA 1
ATOM 3570 C C . PHE A 1 461 ? 2.505 -26.274 -8.591 1.00 84.25 461 PHE A C 1
ATOM 3572 O O . PHE A 1 461 ? 3.089 -27.353 -8.539 1.00 84.25 461 PHE A O 1
ATOM 3579 N N . GLU A 1 462 ? 2.306 -25.626 -9.735 1.00 86.00 462 GLU A N 1
ATOM 3580 C CA . GLU A 1 462 ? 2.853 -26.016 -11.031 1.00 86.00 462 GLU A CA 1
ATOM 3581 C C . GLU A 1 462 ? 3.550 -24.813 -11.658 1.00 86.00 462 GLU A C 1
ATOM 3583 O O . GLU A 1 462 ? 3.221 -23.664 -11.353 1.00 86.00 462 GLU A O 1
ATOM 3588 N N . ASP A 1 463 ? 4.509 -25.077 -12.541 1.00 87.31 463 ASP A N 1
ATOM 3589 C CA . ASP A 1 463 ? 5.222 -24.031 -13.260 1.00 87.31 463 ASP A CA 1
ATOM 3590 C C . ASP A 1 463 ? 4.253 -23.278 -14.201 1.00 87.31 463 ASP A C 1
ATOM 3592 O O . ASP A 1 463 ? 3.702 -23.897 -15.118 1.00 87.31 463 ASP A O 1
ATOM 3596 N N . PRO A 1 464 ? 4.009 -21.964 -14.001 1.00 86.75 464 PRO A N 1
ATOM 3597 C CA . PRO A 1 464 ? 3.134 -21.191 -14.883 1.00 86.75 464 PRO A CA 1
ATOM 3598 C C . PRO A 1 464 ? 3.746 -20.954 -16.271 1.00 86.75 464 PRO A C 1
ATOM 3600 O O . PRO A 1 464 ? 3.006 -20.649 -17.211 1.00 86.75 464 PRO A O 1
ATOM 3603 N N . ALA A 1 465 ? 5.068 -21.093 -16.418 1.00 87.19 465 ALA A N 1
ATOM 3604 C CA . ALA A 1 465 ? 5.744 -21.019 -17.705 1.00 87.19 465 ALA A CA 1
ATOM 3605 C C . ALA A 1 465 ? 6.918 -22.012 -17.800 1.00 87.19 465 ALA A C 1
ATOM 3607 O O . ALA A 1 465 ? 8.060 -21.623 -17.529 1.00 87.19 465 ALA A O 1
ATOM 3608 N N . PRO A 1 466 ? 6.652 -23.283 -18.164 1.00 85.19 466 PRO A N 1
ATOM 3609 C CA . PRO A 1 466 ? 7.677 -24.313 -18.290 1.00 85.19 466 PRO A CA 1
ATOM 3610 C C . PRO A 1 466 ? 8.566 -24.124 -19.529 1.00 85.19 466 PRO A C 1
ATOM 3612 O O . PRO A 1 466 ? 8.229 -23.405 -20.470 1.00 85.19 466 PRO A O 1
ATOM 3615 N N . LEU A 1 467 ? 9.718 -24.799 -19.525 1.00 80.62 467 LEU A N 1
ATOM 3616 C CA . LEU A 1 467 ? 10.613 -24.890 -20.683 1.00 80.62 467 LEU A CA 1
ATOM 3617 C C . LEU A 1 467 ? 10.098 -25.910 -21.709 1.00 80.62 467 LEU A C 1
ATOM 3619 O O . LEU A 1 467 ? 9.688 -27.016 -21.341 1.00 80.62 467 LEU A O 1
ATOM 3623 N N . SER A 1 468 ? 10.206 -25.569 -22.992 1.00 72.50 468 SER A N 1
ATOM 3624 C CA . SER A 1 468 ? 9.925 -26.465 -24.111 1.00 72.50 468 SER A CA 1
ATOM 3625 C C . SER A 1 468 ? 10.831 -27.707 -24.081 1.00 72.50 468 SER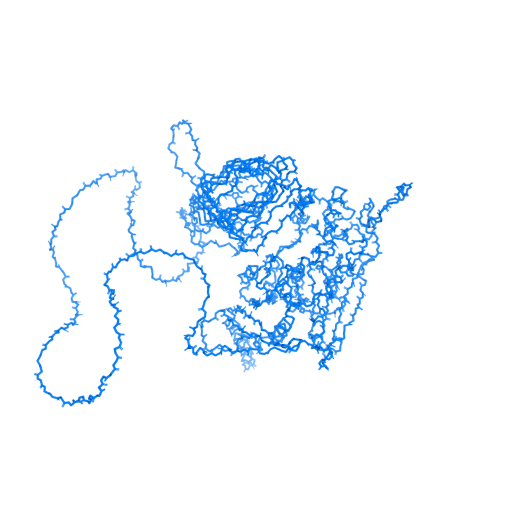 A C 1
ATOM 3627 O O . SER A 1 468 ? 12.031 -27.656 -23.784 1.00 72.50 468 SER A O 1
ATOM 3629 N N . LYS A 1 469 ? 10.255 -28.879 -24.387 1.00 63.50 469 LYS A N 1
ATOM 3630 C CA . LYS A 1 469 ? 10.933 -30.188 -24.259 1.00 63.50 469 LYS A CA 1
ATOM 3631 C C . LYS A 1 469 ? 12.165 -30.359 -25.166 1.00 63.50 469 LYS A C 1
ATOM 3633 O O . LYS A 1 469 ? 12.972 -31.248 -24.907 1.00 63.50 469 LYS A O 1
ATOM 3638 N N . GLU A 1 470 ? 12.333 -29.531 -26.197 1.00 54.75 470 GLU A N 1
ATOM 3639 C CA . GLU A 1 470 ? 13.441 -29.618 -27.164 1.00 54.75 470 GLU A CA 1
ATOM 3640 C C . GLU A 1 470 ? 14.750 -28.960 -26.671 1.00 54.75 470 GLU A C 1
ATOM 3642 O O . GLU A 1 470 ? 15.821 -29.274 -27.187 1.00 54.75 470 GLU A O 1
ATOM 3647 N N . GLY A 1 471 ? 14.705 -28.113 -25.631 1.00 47.81 471 GLY A N 1
ATOM 3648 C CA . GLY A 1 471 ? 15.882 -27.429 -25.065 1.00 47.81 471 GLY A CA 1
ATOM 3649 C C . GLY A 1 471 ? 16.580 -28.153 -23.903 1.00 47.81 471 GLY A C 1
ATOM 3650 O O . GLY A 1 471 ? 17.611 -27.693 -23.417 1.00 47.81 471 GLY A O 1
ATOM 3651 N N . ALA A 1 472 ? 16.048 -29.288 -23.439 1.00 49.41 472 ALA A N 1
ATOM 3652 C CA . ALA A 1 472 ? 16.466 -29.941 -22.190 1.00 49.41 472 ALA A CA 1
ATOM 3653 C C . ALA A 1 472 ? 17.804 -30.716 -22.260 1.00 49.41 472 ALA A C 1
ATOM 3655 O O . ALA A 1 472 ? 18.197 -31.353 -21.283 1.00 49.41 472 ALA A O 1
ATOM 3656 N N . ALA A 1 473 ? 18.509 -30.693 -23.398 1.00 44.12 473 ALA A N 1
ATOM 3657 C CA . ALA A 1 473 ? 19.647 -31.578 -23.663 1.00 44.12 473 ALA A CA 1
ATOM 3658 C C . ALA A 1 473 ? 21.046 -30.983 -23.397 1.00 44.12 473 ALA A C 1
ATOM 3660 O O . ALA A 1 473 ? 22.040 -31.647 -23.688 1.00 44.12 473 ALA A O 1
ATOM 3661 N N . SER A 1 474 ? 21.184 -29.781 -22.827 1.00 43.06 474 SER A N 1
ATOM 3662 C CA . SER A 1 474 ? 22.518 -29.258 -22.494 1.00 43.06 474 SER A CA 1
ATOM 3663 C C . SER A 1 474 ? 22.567 -28.491 -21.175 1.00 43.06 474 SER A C 1
ATOM 3665 O O . SER A 1 474 ? 22.052 -27.382 -21.086 1.00 43.06 474 SER A O 1
ATOM 3667 N N . ASN A 1 475 ? 23.299 -29.087 -20.226 1.00 38.69 475 ASN A N 1
ATOM 3668 C CA . ASN A 1 475 ? 23.830 -28.549 -18.970 1.00 38.69 475 ASN A CA 1
ATOM 3669 C C . ASN A 1 475 ? 22.806 -28.084 -17.929 1.00 38.69 475 ASN A C 1
ATOM 3671 O O . ASN A 1 475 ? 22.132 -27.086 -18.137 1.00 38.69 475 ASN A O 1
ATOM 3675 N N . GLU A 1 476 ? 22.774 -28.803 -16.796 1.00 46.69 476 GLU A N 1
ATOM 3676 C CA . GLU A 1 476 ? 22.270 -28.414 -15.462 1.00 46.69 476 GLU A CA 1
ATOM 3677 C C . GLU A 1 476 ? 21.592 -27.031 -15.404 1.00 46.69 476 GLU A C 1
ATOM 3679 O O . GLU A 1 476 ? 22.128 -26.052 -14.885 1.00 46.69 476 GLU A O 1
ATOM 3684 N N . SER A 1 477 ? 20.396 -26.942 -15.986 1.00 44.69 477 SER A N 1
ATOM 3685 C CA . SER A 1 477 ? 19.623 -25.708 -16.047 1.00 44.69 477 SER A CA 1
ATOM 3686 C C . SER A 1 477 ? 18.865 -25.566 -14.737 1.00 44.69 477 SER A C 1
ATOM 3688 O O . SER A 1 477 ? 17.909 -26.300 -14.485 1.00 44.69 477 SER A O 1
ATOM 3690 N N . ILE A 1 478 ? 19.295 -24.615 -13.912 1.00 49.06 478 ILE A N 1
ATOM 3691 C CA . ILE A 1 478 ? 18.605 -24.160 -12.702 1.00 49.06 478 ILE A CA 1
ATOM 3692 C C . ILE A 1 478 ? 17.104 -24.028 -13.008 1.00 49.06 478 ILE A C 1
ATOM 3694 O O . ILE A 1 478 ? 16.696 -23.279 -13.898 1.00 49.06 478 ILE A O 1
ATOM 3698 N N . CYS A 1 479 ? 16.294 -24.806 -12.289 1.00 51.91 479 CYS A N 1
ATOM 3699 C CA . CYS A 1 479 ? 14.844 -24.885 -12.434 1.00 51.91 479 CYS A CA 1
ATOM 3700 C C . CYS A 1 479 ? 14.218 -23.523 -12.072 1.00 51.91 479 CYS A C 1
ATOM 3702 O O . CYS A 1 479 ? 13.945 -23.249 -10.906 1.00 51.91 479 CYS A O 1
ATOM 3704 N N . SER A 1 480 ? 14.068 -22.631 -13.056 1.00 65.19 480 SER A N 1
ATOM 3705 C CA . SER A 1 480 ? 13.532 -21.274 -12.878 1.00 65.19 480 SER A CA 1
ATOM 3706 C C . SER A 1 480 ? 12.055 -21.253 -13.270 1.00 65.19 480 SER A C 1
ATOM 3708 O O . SER A 1 480 ? 11.707 -20.865 -14.385 1.00 65.19 480 SER A O 1
ATOM 3710 N N . TRP A 1 481 ? 11.190 -21.713 -12.357 1.00 80.69 481 TRP A N 1
ATOM 3711 C CA . TRP A 1 481 ? 9.736 -21.695 -12.564 1.00 80.69 481 TRP A CA 1
ATOM 3712 C C . TRP A 1 481 ? 9.256 -20.304 -12.970 1.00 80.69 481 TRP A C 1
ATOM 3714 O O . TRP A 1 481 ? 9.703 -19.302 -12.418 1.00 80.69 481 TRP A O 1
ATOM 3724 N N . GLY A 1 482 ? 8.324 -20.253 -13.915 1.00 76.75 482 GLY A N 1
ATOM 3725 C CA . GLY A 1 482 ? 7.710 -19.041 -14.442 1.00 76.75 482 GLY A CA 1
ATOM 3726 C C . GLY A 1 482 ? 8.585 -18.268 -15.427 1.00 76.75 482 GLY A C 1
ATOM 3727 O O . GLY A 1 482 ? 8.206 -17.173 -15.846 1.00 76.75 482 GLY A O 1
ATOM 3728 N N . PHE A 1 483 ? 9.734 -18.825 -15.813 1.00 80.50 483 PHE A N 1
ATOM 3729 C CA . PHE A 1 483 ? 10.684 -18.186 -16.717 1.00 80.50 483 PHE A CA 1
ATOM 3730 C C . PHE A 1 483 ? 11.106 -19.052 -17.915 1.00 80.50 483 PHE A C 1
ATOM 3732 O O . PHE A 1 483 ? 12.166 -18.797 -18.509 1.00 80.50 483 PHE A O 1
ATOM 3739 N N . GLY A 1 484 ? 10.323 -20.078 -18.244 1.00 80.81 484 GLY A N 1
ATOM 3740 C CA . GLY A 1 484 ? 10.420 -20.807 -19.502 1.00 80.81 484 GLY A CA 1
ATOM 3741 C C . GLY A 1 484 ? 9.900 -20.002 -20.695 1.00 80.81 484 GLY A C 1
ATOM 3742 O O . GLY A 1 484 ? 9.673 -18.794 -20.611 1.00 80.81 484 GLY A O 1
ATOM 3743 N N . ASP A 1 485 ? 9.761 -20.675 -21.829 1.00 80.81 485 ASP A N 1
ATOM 3744 C CA . ASP A 1 485 ? 9.351 -20.124 -23.124 1.00 80.81 485 ASP A CA 1
ATOM 3745 C C . ASP A 1 485 ? 7.902 -20.471 -23.503 1.00 80.81 485 ASP A C 1
ATOM 3747 O O . ASP A 1 485 ? 7.343 -19.844 -24.405 1.00 80.81 485 ASP A O 1
ATOM 3751 N N . GLU A 1 486 ? 7.264 -21.400 -22.789 1.00 82.94 486 GLU A N 1
ATOM 3752 C CA . GLU A 1 486 ? 5.856 -21.761 -22.967 1.00 82.94 486 GLU A CA 1
ATOM 3753 C C . GLU A 1 486 ? 5.003 -21.226 -21.812 1.00 82.94 486 GLU A C 1
ATOM 3755 O O . GLU A 1 486 ? 5.457 -21.179 -20.675 1.00 82.94 486 GLU A O 1
ATOM 3760 N N . THR A 1 487 ? 3.743 -20.856 -22.065 1.00 84.44 487 THR A N 1
ATOM 3761 C CA . THR A 1 487 ? 2.777 -20.558 -20.992 1.00 84.44 487 THR A CA 1
ATOM 3762 C C . THR A 1 487 ? 1.938 -21.794 -20.698 1.00 84.44 487 THR A C 1
ATOM 3764 O O . THR A 1 487 ? 1.312 -22.347 -21.607 1.00 84.44 487 THR A O 1
ATOM 3767 N N . ALA A 1 488 ? 1.841 -22.195 -19.429 1.00 85.62 488 ALA A N 1
ATOM 3768 C CA . ALA A 1 488 ? 0.936 -23.271 -19.045 1.00 85.62 488 ALA A CA 1
ATOM 3769 C C . ALA A 1 488 ? -0.528 -22.892 -19.378 1.00 85.62 488 ALA A C 1
ATOM 3771 O O . ALA A 1 488 ? -0.917 -21.736 -19.185 1.00 85.62 488 ALA A O 1
ATOM 3772 N N . PRO A 1 489 ? -1.388 -23.831 -19.824 1.00 87.31 489 PRO A N 1
ATOM 3773 C CA . PRO A 1 489 ? -2.763 -23.511 -20.232 1.00 87.31 489 PRO A CA 1
ATOM 3774 C C . PRO A 1 489 ? -3.614 -22.831 -19.148 1.00 87.31 489 PRO A C 1
ATOM 3776 O O . PRO A 1 489 ? -4.493 -22.030 -19.452 1.00 87.31 489 PRO A O 1
ATOM 3779 N N . TRP A 1 490 ? -3.354 -23.131 -17.872 1.00 87.06 490 TRP A N 1
ATOM 3780 C CA . TRP A 1 490 ? -4.043 -22.504 -16.739 1.00 87.06 490 TRP A CA 1
ATOM 3781 C C . TRP A 1 490 ? -3.507 -21.094 -16.417 1.00 87.06 490 TRP A C 1
ATOM 3783 O O . TRP A 1 490 ? -4.193 -20.316 -15.758 1.00 87.06 490 TRP A O 1
ATOM 3793 N N . ALA A 1 491 ? -2.315 -20.743 -16.914 1.00 86.81 491 ALA A N 1
ATOM 3794 C CA . ALA A 1 491 ? -1.614 -19.491 -16.635 1.00 86.81 491 ALA A CA 1
ATOM 3795 C C . ALA A 1 491 ? -1.679 -18.464 -17.786 1.00 86.81 491 ALA A C 1
ATOM 3797 O O . ALA A 1 491 ? -1.157 -17.361 -17.647 1.00 86.81 491 ALA A O 1
ATOM 3798 N N . THR A 1 492 ? -2.352 -18.763 -18.906 1.00 83.38 492 THR A N 1
ATOM 3799 C CA . THR A 1 492 ? -2.374 -17.914 -20.122 1.00 83.38 492 THR A CA 1
ATOM 3800 C C . THR A 1 492 ? -2.816 -16.465 -19.885 1.00 83.38 492 THR A C 1
ATOM 3802 O O . THR A 1 492 ? -2.406 -15.565 -20.611 1.00 83.38 492 THR A O 1
ATOM 3805 N N . LYS A 1 493 ? -3.658 -16.222 -18.877 1.00 84.00 493 LYS A N 1
ATOM 3806 C CA . LYS A 1 493 ? -4.122 -14.878 -18.486 1.00 84.00 493 LYS A CA 1
ATOM 3807 C C . LYS A 1 493 ? -3.745 -14.520 -17.049 1.00 84.00 493 LYS A C 1
ATOM 3809 O O . LYS A 1 493 ? -4.314 -13.591 -16.482 1.00 84.00 493 LYS A O 1
ATOM 3814 N N . LEU A 1 494 ? -2.848 -15.289 -16.438 1.00 90.44 494 LEU A N 1
ATOM 3815 C CA . LEU A 1 494 ? -2.465 -15.077 -15.054 1.00 90.44 494 LEU A CA 1
ATOM 3816 C C . LEU A 1 494 ? -1.546 -13.863 -14.957 1.00 90.44 494 LEU A C 1
ATOM 3818 O O . LEU A 1 494 ? -0.462 -13.841 -15.539 1.00 90.44 494 LEU A O 1
ATOM 3822 N N . VAL A 1 495 ? -1.997 -12.874 -14.195 1.00 92.12 495 VAL A N 1
ATOM 3823 C CA . VAL A 1 495 ? -1.231 -11.690 -13.815 1.00 92.12 495 VAL A CA 1
ATOM 3824 C C . VAL A 1 495 ? -1.566 -11.386 -12.365 1.00 92.12 495 VAL A C 1
ATOM 3826 O O . VAL A 1 495 ? -2.737 -11.196 -12.041 1.00 92.12 495 VAL A O 1
ATOM 3829 N N . TYR A 1 496 ? -0.563 -11.333 -11.492 1.00 94.12 496 TYR A N 1
ATOM 3830 C CA . TYR A 1 496 ? -0.771 -11.010 -10.081 1.00 94.12 496 TYR A CA 1
ATOM 3831 C C . TYR A 1 496 ? -0.974 -9.494 -9.895 1.00 94.12 496 TYR A C 1
ATOM 3833 O O . TYR A 1 496 ? -0.058 -8.767 -9.515 1.00 94.12 496 TYR A O 1
ATOM 3841 N N . SER A 1 497 ? -2.175 -9.013 -10.230 1.00 94.25 497 SER A N 1
ATOM 3842 C CA . SER A 1 497 ? -2.585 -7.604 -10.179 1.00 94.25 497 SER A CA 1
ATOM 3843 C C . SER A 1 497 ? -3.671 -7.342 -9.130 1.00 94.25 497 SER A C 1
ATOM 3845 O O . SER A 1 497 ? -4.323 -8.261 -8.633 1.00 94.25 497 SER A O 1
ATOM 3847 N N . VAL A 1 498 ? -3.930 -6.060 -8.850 1.00 94.56 498 VAL A N 1
ATOM 3848 C CA . VAL A 1 498 ? -5.050 -5.626 -7.993 1.00 94.56 498 VAL A CA 1
ATOM 3849 C C . VAL A 1 498 ? -6.397 -6.125 -8.529 1.00 94.56 498 VAL A C 1
ATOM 3851 O O . VAL A 1 498 ? -7.242 -6.546 -7.742 1.00 94.56 498 VAL A O 1
ATOM 3854 N N . ASP A 1 499 ? -6.578 -6.158 -9.855 1.00 94.12 499 ASP A N 1
ATOM 3855 C CA . ASP A 1 499 ? -7.802 -6.666 -10.488 1.00 94.12 499 ASP A CA 1
ATOM 3856 C C . ASP A 1 499 ? -7.991 -8.179 -10.264 1.00 94.12 499 ASP A C 1
ATOM 3858 O O . ASP A 1 499 ? -9.118 -8.634 -10.058 1.00 94.12 499 ASP A O 1
ATOM 3862 N N . LEU A 1 500 ? -6.901 -8.963 -10.246 1.00 95.38 500 LEU A N 1
ATOM 3863 C CA . LEU A 1 500 ? -6.954 -10.384 -9.882 1.00 95.38 500 LEU A CA 1
ATOM 3864 C C . LEU A 1 500 ? -7.295 -10.556 -8.400 1.00 95.38 500 LEU A C 1
ATOM 3866 O O . LEU A 1 500 ? -8.147 -11.374 -8.059 1.00 95.38 500 LEU A O 1
ATOM 3870 N N . TRP A 1 501 ? -6.626 -9.814 -7.516 1.00 97.75 501 TRP A N 1
ATOM 3871 C CA . TRP A 1 501 ? -6.806 -9.980 -6.074 1.00 97.75 501 TRP A CA 1
ATOM 3872 C C . TRP A 1 501 ? -8.177 -9.509 -5.591 1.00 97.75 501 TRP A C 1
ATOM 3874 O O . TRP A 1 501 ? -8.748 -10.149 -4.714 1.00 97.75 501 TRP A O 1
ATOM 3884 N N . GLN A 1 502 ? -8.768 -8.465 -6.179 1.00 96.62 502 GLN A N 1
ATOM 3885 C CA . GLN A 1 502 ? -10.147 -8.099 -5.835 1.00 96.62 502 GLN A CA 1
ATOM 3886 C C . GLN A 1 502 ? -11.152 -9.179 -6.280 1.00 96.62 502 GLN A C 1
ATOM 3888 O O . GLN A 1 502 ? -12.095 -9.464 -5.546 1.00 96.62 502 GLN A O 1
ATOM 3893 N N . ASP A 1 503 ? -10.921 -9.845 -7.423 1.00 96.62 503 ASP A N 1
ATOM 3894 C CA . ASP A 1 503 ? -11.736 -10.988 -7.870 1.00 96.62 503 ASP A CA 1
ATOM 3895 C C . ASP A 1 503 ? -11.546 -12.203 -6.946 1.00 96.62 503 ASP A C 1
ATOM 3897 O O . ASP A 1 503 ? -12.512 -12.876 -6.592 1.00 96.62 503 ASP A O 1
ATOM 3901 N N . GLN A 1 504 ? -10.309 -12.437 -6.488 1.00 97.88 504 GLN A N 1
ATOM 3902 C CA . GLN A 1 504 ? -9.979 -13.465 -5.496 1.00 97.88 504 GLN A CA 1
ATOM 3903 C C . GLN A 1 504 ? -10.752 -13.237 -4.197 1.00 97.88 504 GLN A C 1
ATOM 3905 O O . GLN A 1 504 ? -11.364 -14.166 -3.678 1.00 97.88 504 GLN A O 1
ATOM 3910 N N . VAL A 1 505 ? -10.746 -12.003 -3.687 1.00 98.56 505 VAL A N 1
ATOM 3911 C CA . VAL A 1 505 ? -11.459 -11.619 -2.462 1.00 98.56 505 VAL A CA 1
ATOM 3912 C C . VAL A 1 505 ? -12.969 -11.772 -2.634 1.00 98.56 505 VAL A C 1
ATOM 3914 O O . VAL A 1 505 ? -13.618 -12.325 -1.748 1.00 98.56 505 VAL A O 1
ATOM 3917 N N . ARG A 1 506 ? -13.523 -11.351 -3.779 1.00 98.44 506 ARG A N 1
ATOM 3918 C CA . ARG A 1 506 ? -14.948 -11.511 -4.102 1.00 98.44 506 ARG A CA 1
ATOM 3919 C C . ARG A 1 506 ? -15.379 -12.973 -4.032 1.00 98.44 506 ARG A C 1
ATOM 3921 O O . ARG A 1 506 ? -16.268 -13.301 -3.253 1.00 98.44 506 ARG A O 1
ATOM 3928 N N . CYS A 1 507 ? -14.707 -13.848 -4.779 1.00 98.12 507 CYS A N 1
ATOM 3929 C CA . CYS A 1 507 ? -15.011 -15.277 -4.769 1.00 98.12 507 CYS A CA 1
ATOM 3930 C C . CYS A 1 507 ? -14.758 -15.916 -3.398 1.00 98.12 507 CYS A C 1
ATOM 3932 O O . CYS A 1 507 ? -15.535 -16.762 -2.978 1.00 98.12 507 CYS A O 1
ATOM 3934 N N . PHE A 1 508 ? -13.724 -15.497 -2.663 1.00 98.56 508 PHE A N 1
ATOM 3935 C CA . PHE A 1 508 ? -13.478 -16.013 -1.315 1.00 98.56 508 PHE A CA 1
ATOM 3936 C C . PHE A 1 508 ? -14.632 -15.681 -0.360 1.00 98.56 508 PHE A C 1
ATOM 3938 O O . PHE A 1 508 ? -15.078 -16.538 0.403 1.00 98.56 508 PHE A O 1
ATOM 3945 N N . ILE A 1 509 ? -15.152 -14.452 -0.416 1.00 98.50 509 ILE A N 1
ATOM 3946 C CA . ILE A 1 509 ? -16.310 -14.063 0.392 1.00 98.50 509 ILE A CA 1
ATOM 3947 C C . ILE A 1 509 ? -17.548 -14.855 -0.035 1.00 98.50 509 ILE A C 1
ATOM 3949 O O . ILE A 1 509 ? -18.233 -15.381 0.831 1.00 98.50 509 ILE A O 1
ATOM 3953 N N . GLU A 1 510 ? -17.815 -14.992 -1.332 1.00 97.81 510 GLU A N 1
ATOM 3954 C CA . GLU A 1 510 ? -18.996 -15.706 -1.842 1.00 97.81 510 GLU A CA 1
ATOM 3955 C C . GLU A 1 510 ? -18.959 -17.219 -1.553 1.00 97.81 510 GLU A C 1
ATOM 3957 O O . GLU A 1 510 ? -19.968 -17.797 -1.153 1.00 97.81 510 GLU A O 1
ATOM 3962 N N . GLU A 1 511 ? -17.808 -17.868 -1.741 1.00 97.50 511 GLU A N 1
ATOM 3963 C CA . GLU A 1 511 ? -17.681 -19.330 -1.701 1.00 97.50 511 GLU A CA 1
ATOM 3964 C C . GLU A 1 511 ? -17.253 -19.872 -0.331 1.00 97.50 511 GLU A C 1
ATOM 3966 O O . GLU A 1 511 ? -17.635 -20.985 0.033 1.00 97.50 511 GLU A O 1
ATOM 3971 N N . VAL A 1 512 ? -16.447 -19.118 0.430 1.00 96.94 512 VAL A N 1
ATOM 3972 C CA . VAL A 1 512 ? -15.858 -19.590 1.698 1.00 96.94 512 VAL A CA 1
ATOM 3973 C C . VAL A 1 512 ? -16.515 -18.946 2.916 1.00 96.94 512 VAL A C 1
ATOM 3975 O O . VAL A 1 512 ? -16.764 -19.637 3.906 1.00 96.94 512 VAL A O 1
ATOM 3978 N N . ILE A 1 513 ? -16.778 -17.636 2.881 1.00 97.19 513 ILE A N 1
ATOM 3979 C CA . ILE A 1 513 ? -17.372 -16.923 4.026 1.00 97.19 513 ILE A CA 1
ATOM 3980 C C . ILE A 1 513 ? -18.904 -16.995 3.986 1.00 97.19 513 ILE A C 1
ATOM 3982 O O . ILE A 1 513 ? -19.526 -17.291 5.006 1.00 97.19 513 ILE A O 1
ATOM 3986 N N . GLY A 1 514 ? -19.492 -16.755 2.815 1.00 96.19 514 GLY A N 1
ATOM 3987 C CA . GLY A 1 514 ? -20.926 -16.785 2.526 1.00 96.19 514 GLY A CA 1
ATOM 3988 C C . GLY A 1 514 ? -21.710 -15.526 2.913 1.00 96.19 514 GLY A C 1
ATOM 3989 O O . GLY A 1 514 ? -22.885 -15.434 2.581 1.00 96.19 514 GLY A O 1
ATOM 3990 N N . GLU A 1 515 ? -21.095 -14.556 3.595 1.00 95.44 515 GLU A N 1
ATOM 3991 C CA . GLU A 1 515 ? -21.778 -13.398 4.192 1.00 95.44 515 GLU A CA 1
ATOM 3992 C C . GLU A 1 515 ? -20.941 -12.109 4.063 1.00 95.44 515 GLU A C 1
ATOM 3994 O O . GLU A 1 515 ? -19.709 -12.190 4.007 1.00 95.44 515 GLU A O 1
ATOM 3999 N N . PRO A 1 516 ? -21.566 -10.911 4.069 1.00 97.81 516 PRO A N 1
ATOM 4000 C CA . PRO A 1 516 ? -20.849 -9.639 4.038 1.00 97.81 516 PRO A CA 1
ATOM 4001 C C . PRO A 1 516 ? -19.889 -9.455 5.220 1.00 97.81 516 PRO A C 1
ATOM 4003 O O . PRO A 1 516 ? -20.205 -9.801 6.364 1.00 97.81 516 PRO A O 1
ATOM 4006 N N . VAL A 1 517 ? -18.736 -8.838 4.953 1.00 98.50 517 VAL A N 1
ATOM 4007 C CA . VAL A 1 517 ? -17.619 -8.751 5.907 1.00 98.50 517 VAL A CA 1
ATOM 4008 C C . VAL A 1 517 ? -17.239 -7.317 6.262 1.00 98.50 517 VAL A C 1
ATOM 4010 O O . VAL A 1 517 ? -17.410 -6.383 5.475 1.00 98.50 517 VAL A O 1
ATOM 4013 N N . TYR A 1 518 ? -16.648 -7.149 7.441 1.00 98.75 518 TYR A N 1
ATOM 4014 C CA . TYR A 1 518 ? -15.742 -6.040 7.718 1.00 98.75 518 TYR A CA 1
ATOM 4015 C C . TYR A 1 518 ? -14.375 -6.379 7.135 1.00 98.75 518 TYR A C 1
ATOM 4017 O O . TYR A 1 518 ? -13.766 -7.374 7.525 1.00 98.75 518 TYR A O 1
ATOM 4025 N N . ILE A 1 519 ? -13.896 -5.574 6.193 1.00 98.69 519 ILE A N 1
ATOM 4026 C CA . ILE A 1 519 ? -12.636 -5.839 5.501 1.00 98.69 519 ILE A CA 1
ATOM 4027 C C . ILE A 1 519 ? -11.540 -4.910 6.016 1.00 98.69 519 ILE A C 1
ATOM 4029 O O . ILE A 1 519 ? -11.719 -3.697 6.117 1.00 98.69 519 ILE A O 1
ATOM 4033 N N . VAL A 1 520 ? -10.397 -5.486 6.368 1.00 98.81 520 VAL A N 1
ATOM 4034 C CA . VAL A 1 520 ? -9.255 -4.777 6.945 1.00 98.81 520 VAL A CA 1
ATOM 4035 C C . VAL A 1 520 ? -8.032 -5.087 6.102 1.00 98.81 520 VAL A C 1
ATOM 4037 O O . VAL A 1 520 ? -7.737 -6.250 5.843 1.00 98.81 520 VAL A O 1
ATOM 4040 N N . GLY A 1 521 ? -7.311 -4.063 5.659 1.00 98.19 521 GLY A N 1
ATOM 4041 C CA . GLY A 1 521 ? -6.157 -4.262 4.790 1.00 98.19 521 GLY A CA 1
ATOM 4042 C C . GLY A 1 521 ? -4.969 -3.406 5.187 1.00 98.19 521 GLY A C 1
ATOM 4043 O O . GLY A 1 521 ? -5.122 -2.203 5.413 1.00 98.19 521 GLY A O 1
ATOM 4044 N N . ASN A 1 522 ? -3.787 -4.023 5.224 1.00 97.25 522 ASN A N 1
ATOM 4045 C CA . ASN A 1 522 ? -2.522 -3.327 5.428 1.00 97.25 522 ASN A CA 1
ATOM 4046 C C . ASN A 1 522 ? -1.807 -3.063 4.105 1.00 97.25 522 ASN A C 1
ATOM 4048 O O . ASN A 1 522 ? -1.740 -3.949 3.255 1.00 97.25 522 ASN A O 1
ATOM 4052 N N . SER A 1 523 ? -1.253 -1.859 3.929 1.00 94.56 523 SER A N 1
ATOM 4053 C CA . SER A 1 523 ? -0.421 -1.527 2.766 1.00 94.56 523 SER A CA 1
ATOM 4054 C C . SER A 1 523 ? -1.143 -1.832 1.440 1.00 94.56 523 SER A C 1
ATOM 4056 O O . SER A 1 523 ? -2.230 -1.295 1.200 1.00 94.56 523 SER A O 1
ATOM 4058 N N . LEU A 1 524 ? -0.587 -2.702 0.588 1.00 95.00 524 LEU A N 1
ATOM 4059 C CA . LEU A 1 524 ? -1.230 -3.232 -0.622 1.00 95.00 524 LEU A CA 1
ATOM 4060 C C . LEU A 1 524 ? -2.622 -3.827 -0.355 1.00 95.00 524 LEU A C 1
ATOM 4062 O O . LEU A 1 524 ? -3.566 -3.523 -1.084 1.00 95.00 524 LEU A O 1
ATOM 4066 N N . GLY A 1 525 ? -2.777 -4.620 0.705 1.00 97.69 525 GLY A N 1
ATOM 4067 C CA . GLY A 1 525 ? -4.060 -5.190 1.105 1.00 97.69 525 GLY A CA 1
ATOM 4068 C C . GLY A 1 525 ? -5.102 -4.126 1.435 1.00 97.69 525 GLY A C 1
ATOM 4069 O O . GLY A 1 525 ? -6.285 -4.338 1.190 1.00 97.69 525 GLY A O 1
ATOM 4070 N N . GLY A 1 526 ? -4.677 -2.951 1.911 1.00 97.00 526 GLY A N 1
ATOM 4071 C CA . GLY A 1 526 ? -5.554 -1.797 2.117 1.00 97.00 526 GLY A CA 1
ATOM 4072 C C . GLY A 1 526 ? -6.093 -1.222 0.806 1.00 97.00 526 GLY A C 1
ATOM 4073 O O . GLY A 1 526 ? -7.283 -0.924 0.710 1.00 97.00 526 GLY A O 1
ATOM 4074 N N . PHE A 1 527 ? -5.254 -1.134 -0.233 1.00 96.31 527 PHE A N 1
ATOM 4075 C CA . PHE A 1 527 ? -5.722 -0.740 -1.565 1.00 96.31 527 PHE A CA 1
ATOM 4076 C C . PHE A 1 527 ? -6.690 -1.774 -2.141 1.00 96.31 527 PHE A C 1
ATOM 4078 O O . PHE A 1 527 ? -7.765 -1.407 -2.607 1.00 96.31 527 PHE A O 1
ATOM 4085 N N . VAL A 1 528 ? -6.350 -3.065 -2.060 1.00 98.38 528 VAL A N 1
ATOM 4086 C CA . VAL A 1 528 ? -7.219 -4.149 -2.546 1.00 98.38 528 VAL A CA 1
ATOM 4087 C C . VAL A 1 528 ? -8.555 -4.162 -1.797 1.00 98.38 528 VAL A C 1
ATOM 4089 O O . VAL A 1 528 ? -9.592 -4.301 -2.437 1.00 98.38 528 VAL A O 1
ATOM 4092 N N . ALA A 1 529 ? -8.560 -3.952 -0.476 1.00 98.44 529 ALA A N 1
ATOM 4093 C CA . ALA A 1 529 ? -9.781 -3.874 0.328 1.00 98.44 529 ALA A CA 1
ATOM 4094 C C . ALA A 1 529 ? -10.704 -2.738 -0.135 1.00 98.44 529 ALA A C 1
ATOM 4096 O O . ALA A 1 529 ? -11.904 -2.942 -0.323 1.00 98.44 529 ALA A O 1
ATOM 4097 N N . LEU A 1 530 ? -10.137 -1.550 -0.360 1.00 97.75 530 LEU A N 1
ATOM 4098 C CA . LEU A 1 530 ? -10.884 -0.389 -0.832 1.00 97.75 530 LEU A CA 1
ATOM 4099 C C . LEU A 1 530 ? -11.392 -0.573 -2.268 1.00 97.75 530 LEU A C 1
ATOM 4101 O O . LEU A 1 530 ? -12.539 -0.251 -2.574 1.00 97.75 530 LEU A O 1
ATOM 4105 N N . TYR A 1 531 ? -10.551 -1.124 -3.142 1.00 98.00 531 TYR A N 1
ATOM 4106 C CA . TYR A 1 531 ? -10.910 -1.447 -4.518 1.00 98.00 531 TYR A CA 1
ATOM 4107 C C . TYR A 1 531 ? -12.063 -2.450 -4.562 1.00 98.00 531 TYR A C 1
ATOM 4109 O O . TYR A 1 531 ? -13.061 -2.231 -5.246 1.00 98.00 531 TYR A O 1
ATOM 4117 N N . PHE A 1 532 ? -11.949 -3.533 -3.794 1.00 98.50 532 PHE A N 1
ATOM 4118 C CA . PHE A 1 532 ? -12.985 -4.547 -3.671 1.00 98.50 532 PHE A CA 1
ATOM 4119 C C . PHE A 1 532 ? -14.308 -3.939 -3.197 1.00 98.50 532 PHE A C 1
ATOM 4121 O O . PHE A 1 532 ? -15.343 -4.200 -3.808 1.00 98.50 532 PHE A O 1
ATOM 4128 N N . ALA A 1 533 ? -14.275 -3.089 -2.167 1.00 98.38 533 ALA A N 1
ATOM 4129 C CA . ALA A 1 533 ? -15.465 -2.433 -1.635 1.00 98.38 533 ALA A CA 1
ATOM 4130 C C . ALA A 1 533 ? -16.127 -1.475 -2.639 1.00 98.38 533 ALA A C 1
ATOM 4132 O O . ALA A 1 533 ? -17.353 -1.401 -2.706 1.00 98.38 533 ALA A O 1
ATOM 4133 N N . ALA A 1 534 ? -15.331 -0.788 -3.463 1.00 97.75 534 ALA A N 1
ATOM 4134 C CA . ALA A 1 534 ? -15.833 0.063 -4.537 1.00 97.75 534 ALA A CA 1
ATOM 4135 C C . ALA A 1 534 ? -16.559 -0.732 -5.636 1.00 97.75 534 ALA A C 1
ATOM 4137 O O . ALA A 1 534 ? -17.515 -0.228 -6.229 1.00 97.75 534 ALA A O 1
ATOM 4138 N N . CYS A 1 535 ? -16.108 -1.957 -5.915 1.00 97.56 535 CYS A N 1
ATOM 4139 C CA . CYS A 1 535 ? -16.707 -2.842 -6.916 1.00 97.56 535 CYS A CA 1
ATOM 4140 C C . CYS A 1 535 ? -17.880 -3.666 -6.366 1.00 97.56 535 CYS A C 1
ATOM 4142 O O . CYS A 1 535 ? -18.836 -3.929 -7.092 1.00 97.56 535 CYS A O 1
ATOM 4144 N N . ASN A 1 536 ? -17.823 -4.064 -5.093 1.00 98.12 536 ASN A N 1
ATOM 4145 C CA . ASN A 1 536 ? -18.747 -5.016 -4.475 1.00 98.12 536 ASN A CA 1
ATOM 4146 C C . ASN A 1 536 ? -19.307 -4.483 -3.141 1.00 98.12 536 ASN A C 1
ATOM 4148 O O . ASN A 1 536 ? -19.178 -5.147 -2.110 1.00 98.12 536 ASN A O 1
ATOM 4152 N N . PRO A 1 537 ? -19.963 -3.306 -3.122 1.00 97.62 537 PRO A N 1
ATOM 4153 C CA . PRO A 1 537 ? -20.389 -2.665 -1.874 1.00 97.62 537 PRO A CA 1
ATOM 4154 C C . PRO A 1 537 ? -21.381 -3.511 -1.059 1.00 97.62 537 PRO A C 1
ATOM 4156 O O . PRO A 1 537 ? -21.421 -3.414 0.160 1.00 97.62 537 PRO A O 1
ATOM 4159 N N . HIS A 1 538 ? -22.152 -4.387 -1.710 1.00 97.50 538 HIS A N 1
ATOM 4160 C CA . HIS A 1 538 ? -23.113 -5.283 -1.057 1.00 97.50 538 HIS A CA 1
ATOM 4161 C C . HIS A 1 538 ? -22.462 -6.402 -0.222 1.00 97.50 538 HIS A C 1
ATOM 4163 O O . HIS A 1 538 ? -23.130 -6.984 0.628 1.00 97.50 538 HIS A O 1
ATOM 4169 N N . LEU A 1 539 ? -21.174 -6.692 -0.440 1.00 98.31 539 LEU A N 1
ATOM 4170 C CA . LEU A 1 539 ? -20.404 -7.684 0.321 1.00 98.31 539 LEU A CA 1
ATOM 4171 C C . LEU A 1 539 ? -19.596 -7.055 1.468 1.00 98.31 539 LEU A C 1
ATOM 4173 O O . LEU A 1 539 ? -18.886 -7.767 2.178 1.00 98.31 539 LEU A O 1
ATOM 4177 N N . VAL A 1 540 ? -19.679 -5.733 1.662 1.00 98.25 540 VAL A N 1
ATOM 4178 C CA . VAL A 1 540 ? -18.837 -4.994 2.611 1.00 98.25 540 VAL A CA 1
ATOM 4179 C C . VAL A 1 540 ? -19.687 -4.225 3.615 1.00 98.25 540 VAL A C 1
ATOM 4181 O O . VAL A 1 540 ? -20.453 -3.337 3.257 1.00 98.25 540 VAL A O 1
ATOM 4184 N N . LYS A 1 541 ? -19.495 -4.524 4.902 1.00 97.88 541 LYS A N 1
ATOM 4185 C CA . LYS A 1 541 ? -20.100 -3.778 6.018 1.00 97.88 541 LYS A CA 1
ATOM 4186 C C . LYS A 1 541 ? -19.285 -2.549 6.430 1.00 97.88 541 LYS A C 1
ATOM 4188 O O . LYS A 1 541 ? -19.832 -1.594 6.975 1.00 97.88 541 LYS A O 1
ATOM 4193 N N . GLY A 1 542 ? -17.977 -2.571 6.183 1.00 97.88 542 GLY A N 1
ATOM 4194 C CA . GLY A 1 542 ? -17.062 -1.464 6.448 1.00 97.88 542 GLY A CA 1
ATOM 4195 C C . GLY A 1 542 ? -15.625 -1.815 6.074 1.00 97.88 542 GLY A C 1
ATOM 4196 O O . GLY A 1 542 ? -15.257 -2.990 6.056 1.00 97.88 542 GLY A O 1
ATOM 4197 N N . VAL A 1 543 ? -14.825 -0.792 5.778 1.00 98.56 543 VAL A N 1
ATOM 4198 C CA . VAL A 1 543 ? -13.421 -0.905 5.364 1.00 98.56 543 VAL A CA 1
ATOM 4199 C C . VAL A 1 543 ? -12.522 -0.257 6.412 1.00 98.56 543 VAL A C 1
ATOM 4201 O O . VAL A 1 543 ? -12.750 0.890 6.796 1.00 98.56 543 VAL A O 1
ATOM 4204 N N . THR A 1 544 ? -11.466 -0.950 6.834 1.00 98.44 544 THR A N 1
ATOM 4205 C CA . THR A 1 544 ? -10.396 -0.368 7.655 1.00 98.44 544 THR A CA 1
ATOM 4206 C C . THR A 1 544 ? -9.077 -0.374 6.892 1.00 98.44 544 THR A C 1
ATOM 4208 O O . THR A 1 544 ? -8.586 -1.425 6.478 1.00 98.44 544 THR A O 1
ATOM 4211 N N . LEU A 1 545 ? -8.485 0.809 6.736 1.00 97.69 545 LEU A N 1
ATOM 4212 C CA . LEU A 1 545 ? -7.203 1.013 6.070 1.00 97.69 545 LEU A CA 1
ATOM 4213 C C . LEU A 1 545 ? -6.088 1.130 7.110 1.00 97.69 545 LEU A C 1
ATOM 4215 O O . LEU A 1 545 ? -6.050 2.092 7.882 1.00 97.69 545 LEU A O 1
ATOM 4219 N N . LEU A 1 546 ? -5.176 0.158 7.098 1.00 96.81 546 LEU A N 1
ATOM 4220 C CA . LEU A 1 546 ? -3.979 0.130 7.934 1.00 96.81 546 LEU A CA 1
ATOM 4221 C C . LEU A 1 546 ? -2.776 0.552 7.090 1.00 96.81 546 LEU A C 1
ATOM 4223 O O . LEU A 1 546 ? -2.285 -0.247 6.297 1.00 96.81 546 LEU A O 1
ATOM 4227 N N . ASN A 1 547 ? -2.306 1.795 7.205 1.00 94.38 547 ASN A N 1
ATOM 4228 C CA . ASN A 1 547 ? -1.172 2.278 6.397 1.00 94.38 547 ASN A CA 1
ATOM 4229 C C . ASN A 1 547 ? -1.312 1.935 4.892 1.00 94.38 547 ASN A C 1
ATOM 4231 O O . ASN A 1 547 ? -0.361 1.498 4.247 1.00 94.38 547 ASN A O 1
ATOM 4235 N N . ALA A 1 548 ? -2.524 2.056 4.334 1.00 91.94 548 ALA A N 1
ATOM 4236 C CA . ALA A 1 548 ? -2.815 1.612 2.972 1.00 91.94 548 ALA A CA 1
ATOM 4237 C C . ALA A 1 548 ? -2.026 2.423 1.934 1.00 91.94 548 ALA A C 1
ATOM 4239 O O . ALA A 1 548 ? -2.001 3.657 1.997 1.00 91.94 548 ALA A O 1
ATOM 4240 N N . THR A 1 549 ? -1.425 1.727 0.964 1.00 84.50 549 THR A N 1
ATOM 4241 C CA . THR A 1 549 ? -0.741 2.368 -0.168 1.00 84.50 549 THR A CA 1
ATOM 4242 C C . THR A 1 549 ? -1.767 2.883 -1.184 1.00 84.50 549 THR A C 1
ATOM 4244 O O . THR A 1 549 ? -2.739 2.186 -1.468 1.00 84.50 549 THR A O 1
ATOM 4247 N N . PRO A 1 550 ? -1.589 4.078 -1.766 1.00 78.88 550 PRO A N 1
ATOM 4248 C CA . PRO A 1 550 ? -2.535 4.649 -2.727 1.00 78.88 550 PRO A CA 1
ATOM 4249 C C . PRO A 1 550 ? -2.346 4.147 -4.167 1.00 78.88 550 PRO A C 1
ATOM 4251 O O . PRO A 1 550 ? -3.090 4.540 -5.061 1.00 78.88 550 PRO A O 1
ATOM 4254 N N . PHE A 1 551 ? -1.323 3.342 -4.445 1.00 77.19 551 PHE A N 1
ATOM 4255 C CA . PHE A 1 551 ? -1.095 2.811 -5.785 1.00 77.19 551 PHE A CA 1
ATOM 4256 C C . PHE A 1 551 ? -0.386 1.461 -5.735 1.00 77.19 551 PHE A C 1
ATOM 4258 O O . PHE A 1 551 ? 0.403 1.174 -4.831 1.00 77.19 551 PHE A O 1
ATOM 4265 N N . TRP A 1 552 ? -0.663 0.646 -6.750 1.00 75.56 552 TRP A N 1
ATOM 4266 C CA . TRP A 1 552 ? 0.083 -0.562 -7.072 1.00 75.56 552 TRP A CA 1
ATOM 4267 C C . TRP A 1 552 ? -0.065 -0.882 -8.563 1.00 75.56 552 TRP A C 1
ATOM 4269 O O . TRP A 1 552 ? -1.119 -0.627 -9.151 1.00 75.56 552 TRP A O 1
ATOM 4279 N N . GLY A 1 553 ? 0.989 -1.445 -9.156 1.00 68.62 553 GLY A N 1
ATOM 4280 C CA . GLY A 1 553 ? 1.120 -1.615 -10.604 1.00 68.62 553 GLY A CA 1
ATOM 4281 C C . GLY A 1 553 ? 1.690 -0.361 -11.273 1.00 68.62 553 GLY A C 1
ATOM 4282 O O . GLY A 1 553 ? 1.318 0.765 -10.947 1.00 68.62 553 GLY A O 1
ATOM 4283 N N . PHE A 1 554 ? 2.624 -0.556 -12.202 1.00 68.56 554 PHE A N 1
ATOM 4284 C CA . PHE A 1 554 ? 3.388 0.540 -12.823 1.00 68.56 554 PHE A CA 1
ATOM 4285 C C . PHE A 1 554 ? 3.234 0.593 -14.344 1.00 68.56 554 PHE A C 1
ATOM 4287 O O . PHE A 1 554 ? 3.704 1.535 -14.979 1.00 68.56 554 PHE A O 1
ATOM 4294 N N . LEU A 1 555 ? 2.588 -0.416 -14.936 1.00 72.38 555 LEU A N 1
ATOM 4295 C CA . LEU A 1 555 ? 2.343 -0.475 -16.372 1.00 72.38 555 LEU A CA 1
ATOM 4296 C C . LEU A 1 555 ? 0.909 -0.037 -16.718 1.00 72.38 555 LEU A C 1
ATOM 4298 O O . LEU A 1 555 ? 0.001 -0.201 -15.899 1.00 72.38 555 LEU A O 1
ATOM 4302 N N . PRO A 1 556 ? 0.676 0.508 -17.927 1.00 70.25 556 PRO A N 1
ATOM 4303 C CA . PRO A 1 556 ? -0.648 0.957 -18.338 1.00 70.25 556 PRO A CA 1
ATOM 4304 C C . PRO A 1 556 ? -1.663 -0.188 -18.343 1.00 70.25 556 PRO A C 1
ATOM 4306 O O . PRO A 1 556 ? -1.430 -1.231 -18.953 1.00 70.25 556 PRO A O 1
ATOM 4309 N N . ASN A 1 557 ? -2.820 0.030 -17.720 1.00 81.00 557 ASN A N 1
ATOM 4310 C CA . ASN A 1 557 ? -3.920 -0.927 -17.782 1.00 81.00 557 ASN A CA 1
ATOM 4311 C C . ASN A 1 557 ? -4.498 -1.000 -19.215 1.00 81.00 557 ASN A C 1
ATOM 4313 O O . ASN A 1 557 ? -4.761 0.051 -19.812 1.00 81.00 557 ASN A O 1
ATOM 4317 N N . PRO A 1 558 ? -4.731 -2.200 -19.779 1.00 75.38 558 PRO A N 1
ATOM 4318 C CA . PRO A 1 558 ? -5.220 -2.364 -21.150 1.00 75.38 558 PRO A CA 1
ATOM 4319 C C . PRO A 1 558 ? -6.641 -1.851 -21.385 1.00 75.38 558 PRO A C 1
ATOM 4321 O O . PRO A 1 558 ? -6.958 -1.480 -22.514 1.00 75.38 558 PRO A O 1
ATOM 4324 N N . ILE A 1 559 ? -7.477 -1.795 -20.348 1.00 78.38 559 ILE A N 1
ATOM 4325 C CA . ILE A 1 559 ? -8.847 -1.280 -20.422 1.00 78.38 559 ILE A CA 1
ATOM 4326 C C . ILE A 1 559 ? -8.836 0.248 -20.347 1.00 78.38 559 ILE A C 1
ATOM 4328 O O . ILE A 1 559 ? -9.438 0.903 -21.197 1.00 78.38 559 ILE A O 1
ATOM 4332 N N . LYS A 1 560 ? -8.095 0.834 -19.394 1.00 74.44 560 LYS A N 1
ATOM 4333 C CA . LYS A 1 560 ? -7.976 2.302 -19.275 1.00 74.44 560 LYS A CA 1
ATOM 4334 C C . LYS A 1 560 ? -7.209 2.930 -20.433 1.00 74.44 560 LYS A C 1
ATOM 4336 O O . LYS A 1 560 ? -7.616 3.960 -20.959 1.00 74.44 560 LYS A O 1
ATOM 4341 N N . ASN A 1 561 ? -6.094 2.316 -20.828 1.00 73.81 561 ASN A N 1
ATOM 4342 C CA . ASN A 1 561 ? -5.144 2.875 -21.784 1.00 73.81 561 ASN A CA 1
ATOM 4343 C C . ASN A 1 561 ? -4.766 1.861 -22.882 1.00 73.81 561 ASN A C 1
ATOM 4345 O O . ASN A 1 561 ? -3.599 1.462 -22.982 1.00 73.81 561 ASN A O 1
ATOM 4349 N N . PRO A 1 562 ? -5.699 1.486 -23.784 1.00 76.56 562 PRO A N 1
ATOM 4350 C CA . PRO A 1 562 ? -5.476 0.421 -24.767 1.00 76.56 562 PRO A CA 1
ATOM 4351 C C . PRO A 1 562 ? -4.295 0.675 -25.710 1.00 76.56 562 PRO A C 1
ATOM 4353 O O . PRO A 1 562 ? -3.648 -0.258 -26.177 1.00 76.56 562 PRO A O 1
ATOM 4356 N N . ARG A 1 563 ? -4.008 1.944 -26.030 1.00 70.94 563 ARG A N 1
ATOM 4357 C CA . ARG A 1 563 ? -2.896 2.314 -26.923 1.00 70.94 563 ARG A CA 1
ATOM 4358 C C . ARG A 1 563 ? -1.534 2.173 -26.243 1.00 70.94 563 ARG A C 1
ATOM 4360 O O . ARG A 1 563 ? -0.604 1.701 -26.884 1.00 70.94 563 ARG A O 1
ATOM 4367 N N . LEU A 1 564 ? -1.428 2.551 -24.969 1.00 67.56 564 LEU A N 1
ATOM 4368 C CA . LEU A 1 564 ? -0.177 2.467 -24.208 1.00 67.56 564 LEU A CA 1
ATOM 4369 C C . LEU A 1 564 ? 0.095 1.040 -23.737 1.00 67.56 564 LEU A C 1
ATOM 4371 O O . LEU A 1 564 ? 1.235 0.591 -23.781 1.00 67.56 564 LEU A O 1
ATOM 4375 N N . ALA A 1 565 ? -0.947 0.292 -23.371 1.00 71.75 565 ALA A N 1
ATOM 4376 C CA . ALA A 1 565 ? -0.812 -1.111 -22.994 1.00 71.75 565 ALA A CA 1
ATOM 4377 C C . ALA A 1 565 ? -0.293 -1.985 -24.150 1.00 71.75 565 ALA A C 1
ATOM 4379 O O . ALA A 1 565 ? 0.439 -2.939 -23.915 1.00 71.75 565 ALA A O 1
ATOM 4380 N N . LYS A 1 566 ? -0.566 -1.620 -25.414 1.00 77.50 566 LYS A N 1
ATOM 4381 C CA . LYS A 1 566 ? 0.021 -2.291 -26.593 1.00 77.50 566 LYS A CA 1
ATOM 4382 C C . LYS A 1 566 ? 1.548 -2.190 -26.672 1.00 77.50 566 LYS A C 1
ATOM 4384 O O . LYS A 1 566 ? 2.152 -2.998 -27.368 1.00 77.50 566 LYS A O 1
ATOM 4389 N N . ILE A 1 567 ? 2.167 -1.222 -25.992 1.00 76.81 567 ILE A N 1
ATOM 4390 C CA . ILE A 1 567 ? 3.632 -1.094 -25.898 1.00 76.81 567 ILE A CA 1
ATOM 4391 C C . ILE A 1 567 ? 4.198 -2.143 -24.926 1.00 76.81 567 ILE A C 1
ATOM 4393 O O . ILE A 1 567 ? 5.322 -2.614 -25.097 1.00 76.81 567 ILE A O 1
ATOM 4397 N N . PHE A 1 568 ? 3.395 -2.558 -23.944 1.00 76.75 568 PHE A N 1
ATOM 4398 C CA . PHE A 1 568 ? 3.753 -3.530 -22.915 1.00 76.75 568 PHE A CA 1
ATOM 4399 C C . PHE A 1 568 ? 2.753 -4.697 -22.884 1.00 76.75 568 PHE A C 1
ATOM 4401 O O . PHE A 1 568 ? 2.120 -4.933 -21.857 1.00 76.75 568 PHE A O 1
ATOM 4408 N N . PRO A 1 569 ? 2.603 -5.462 -23.985 1.00 75.50 569 PRO A N 1
ATOM 4409 C CA . PRO A 1 569 ? 1.606 -6.534 -24.069 1.00 75.50 569 PRO A CA 1
ATOM 4410 C C . PRO A 1 569 ? 1.870 -7.685 -23.083 1.00 75.50 569 PRO A C 1
ATOM 4412 O O . PRO A 1 569 ? 0.999 -8.516 -22.865 1.00 75.50 569 PRO A O 1
ATOM 4415 N N . TRP A 1 570 ? 3.070 -7.724 -22.500 1.00 79.00 570 TRP A N 1
ATOM 4416 C CA . TRP A 1 570 ? 3.546 -8.720 -21.545 1.00 79.00 570 TRP A CA 1
ATOM 4417 C C . TRP A 1 570 ? 3.330 -8.321 -20.075 1.00 79.00 570 TRP A C 1
ATOM 4419 O O . TRP A 1 570 ? 3.883 -8.978 -19.198 1.00 79.00 570 TRP A O 1
ATOM 4429 N N . SER A 1 571 ? 2.618 -7.223 -19.786 1.00 81.25 571 SER A N 1
ATOM 4430 C CA . SER A 1 571 ? 2.519 -6.628 -18.443 1.00 81.25 571 SER A CA 1
ATOM 4431 C C . SER A 1 571 ? 2.127 -7.651 -17.369 1.00 81.25 571 SER A C 1
ATOM 4433 O O . SER A 1 571 ? 0.954 -7.996 -17.222 1.00 81.25 571 SER A O 1
ATOM 4435 N N . GLY A 1 572 ? 3.130 -8.152 -16.647 1.00 80.69 572 GLY A N 1
ATOM 4436 C CA . GLY A 1 572 ? 2.991 -9.144 -15.587 1.00 80.69 572 GLY A CA 1
ATOM 4437 C C . GLY A 1 572 ? 2.516 -10.531 -16.044 1.00 80.69 572 GLY A C 1
ATOM 4438 O O . GLY A 1 572 ? 2.242 -11.365 -15.185 1.00 80.69 572 GLY A O 1
ATOM 4439 N N . THR A 1 573 ? 2.411 -10.800 -17.349 1.00 87.44 573 THR A N 1
ATOM 4440 C CA . THR A 1 573 ? 1.989 -12.105 -17.887 1.00 87.44 573 THR A CA 1
ATOM 4441 C C . THR A 1 573 ? 3.141 -13.104 -17.918 1.00 87.44 573 THR A C 1
ATOM 4443 O O . THR A 1 573 ? 4.306 -12.715 -18.017 1.00 87.44 573 THR A O 1
ATOM 4446 N N . PHE A 1 574 ? 2.808 -14.393 -17.932 1.00 85.94 574 PHE A N 1
ATOM 4447 C CA . PHE A 1 574 ? 3.769 -15.481 -18.109 1.00 85.94 574 PHE A CA 1
ATOM 4448 C C . PHE A 1 574 ? 3.806 -15.993 -19.567 1.00 85.94 574 PHE A C 1
ATOM 4450 O O . PHE A 1 574 ? 2.739 -16.172 -20.160 1.00 85.94 574 PHE A O 1
ATOM 4457 N N . PRO A 1 575 ? 4.990 -16.287 -20.140 1.00 83.94 575 PRO A N 1
ATOM 4458 C CA . PRO A 1 575 ? 6.317 -15.977 -19.611 1.00 83.94 575 PRO A CA 1
ATOM 4459 C C . PRO A 1 575 ? 6.638 -14.480 -19.699 1.00 83.94 575 PRO A C 1
ATOM 4461 O O . PRO A 1 575 ? 6.159 -13.759 -20.576 1.00 83.94 575 PRO A O 1
ATOM 4464 N N . LEU A 1 576 ? 7.505 -14.018 -18.801 1.00 78.25 576 LEU A N 1
ATOM 4465 C CA . LEU A 1 576 ? 8.046 -12.663 -18.871 1.00 78.25 576 LEU A CA 1
ATOM 4466 C C . LEU A 1 576 ? 9.136 -12.562 -19.954 1.00 78.25 576 LEU A C 1
ATOM 4468 O O . LEU A 1 576 ? 9.870 -13.528 -20.177 1.00 78.25 576 LEU A O 1
ATOM 4472 N N . PRO A 1 577 ? 9.327 -11.389 -20.595 1.00 80.69 577 PRO A N 1
ATOM 4473 C CA . PRO A 1 577 ? 10.382 -11.209 -21.592 1.00 80.69 577 PRO A CA 1
ATOM 4474 C C . PRO A 1 577 ? 11.778 -11.505 -21.025 1.00 80.69 577 PRO A C 1
ATOM 4476 O O . PRO A 1 577 ? 12.092 -11.112 -19.901 1.00 80.69 577 PRO A O 1
ATOM 4479 N N . SER A 1 578 ? 12.670 -12.108 -21.817 1.00 75.44 578 SER A N 1
ATOM 4480 C CA . SER A 1 578 ? 14.002 -12.540 -21.347 1.00 75.44 578 SER A CA 1
ATOM 4481 C C . SER A 1 578 ? 14.873 -11.400 -20.793 1.00 75.44 578 SER A C 1
ATOM 4483 O O . SER A 1 578 ? 15.688 -11.609 -19.895 1.00 75.44 578 SER A O 1
ATOM 4485 N N . SER A 1 579 ? 14.699 -10.175 -21.301 1.00 72.31 579 SER A N 1
ATOM 4486 C CA . SER A 1 579 ? 15.372 -8.977 -20.779 1.00 72.31 579 SER A CA 1
ATOM 4487 C C . SER A 1 579 ? 14.901 -8.603 -19.370 1.00 72.31 579 SER A C 1
ATOM 4489 O O . SER A 1 579 ? 15.706 -8.145 -18.559 1.00 72.31 579 SER A O 1
ATOM 4491 N N . ILE A 1 580 ? 13.618 -8.829 -19.077 1.00 75.12 580 ILE A N 1
ATOM 4492 C CA . ILE A 1 580 ? 13.004 -8.604 -17.769 1.00 75.12 580 ILE A CA 1
ATOM 4493 C C . ILE A 1 580 ? 13.386 -9.726 -16.810 1.00 75.12 580 ILE A C 1
ATOM 4495 O O . ILE A 1 580 ? 13.811 -9.416 -15.705 1.00 75.12 580 ILE A O 1
ATOM 4499 N N . LYS A 1 581 ? 13.365 -10.993 -17.256 1.00 73.50 581 LYS A N 1
ATOM 4500 C CA . LYS A 1 581 ? 13.820 -12.160 -16.474 1.00 73.50 581 LYS A CA 1
ATOM 4501 C C . LYS A 1 581 ? 15.144 -11.880 -15.761 1.00 73.50 581 LYS A C 1
ATOM 4503 O O . LYS A 1 581 ? 15.200 -11.906 -14.538 1.00 73.50 581 LYS A O 1
ATOM 4508 N N . ARG A 1 582 ? 16.180 -11.503 -16.517 1.00 71.69 582 ARG A N 1
ATOM 4509 C CA . ARG A 1 582 ? 17.524 -11.264 -15.967 1.00 71.69 582 ARG A CA 1
ATOM 4510 C C . ARG A 1 582 ? 17.575 -10.089 -14.987 1.00 71.69 582 ARG A C 1
ATOM 4512 O O . ARG A 1 582 ? 18.329 -10.123 -14.018 1.00 71.69 582 ARG A O 1
ATOM 4519 N N . LEU A 1 583 ? 16.813 -9.026 -15.249 1.00 74.56 583 LEU A N 1
ATOM 4520 C CA . LEU A 1 583 ? 16.710 -7.893 -14.327 1.00 74.56 583 LEU A CA 1
ATOM 4521 C C . LEU A 1 583 ? 16.019 -8.320 -13.028 1.00 74.56 583 LEU A C 1
ATOM 4523 O O . LEU A 1 583 ? 16.468 -7.949 -11.945 1.00 74.56 583 LEU A O 1
ATOM 4527 N N . THR A 1 584 ? 14.946 -9.099 -13.136 1.00 71.38 584 THR A N 1
ATOM 4528 C CA . THR A 1 584 ? 14.172 -9.531 -11.983 1.00 71.38 584 THR A CA 1
ATOM 4529 C C . THR A 1 584 ? 14.894 -10.575 -11.154 1.00 71.38 584 THR A C 1
ATOM 4531 O O . THR A 1 584 ? 14.836 -10.473 -9.940 1.00 71.38 584 THR A O 1
ATOM 4534 N N . GLU A 1 585 ? 15.631 -11.507 -11.757 1.00 75.44 585 GLU A N 1
ATOM 4535 C CA . GLU A 1 585 ? 16.485 -12.456 -11.029 1.00 75.44 585 GLU A CA 1
ATOM 4536 C C . GLU A 1 585 ? 17.498 -11.713 -10.142 1.00 75.44 585 GLU A C 1
ATOM 4538 O O . GLU A 1 585 ? 17.592 -11.988 -8.950 1.00 75.44 585 GLU A O 1
ATOM 4543 N N . LEU A 1 586 ? 18.165 -10.681 -10.677 1.00 74.44 586 LEU A N 1
ATOM 4544 C CA . LEU A 1 586 ? 19.109 -9.858 -9.908 1.00 74.44 586 LEU A CA 1
ATOM 4545 C C . LEU A 1 586 ? 18.441 -9.080 -8.763 1.00 74.44 586 LEU A C 1
ATOM 4547 O O . LEU A 1 586 ? 19.028 -8.913 -7.692 1.00 74.44 586 LEU A O 1
ATOM 4551 N N . LEU A 1 587 ? 17.235 -8.553 -8.988 1.00 73.81 587 LEU A N 1
ATOM 4552 C CA . LEU A 1 587 ? 16.467 -7.870 -7.942 1.00 73.81 587 LEU A CA 1
ATOM 4553 C C . LEU A 1 587 ? 15.955 -8.860 -6.890 1.00 73.81 587 LEU A C 1
ATOM 4555 O O . LEU A 1 587 ? 15.993 -8.554 -5.699 1.00 73.81 587 LEU A O 1
ATOM 4559 N N . TRP A 1 588 ? 15.516 -10.039 -7.323 1.00 83.69 588 TRP A N 1
ATOM 4560 C CA . TRP A 1 588 ? 14.990 -11.098 -6.477 1.00 83.69 588 TRP A CA 1
ATOM 4561 C C . TRP A 1 588 ? 16.061 -11.669 -5.555 1.00 83.69 588 TRP A C 1
ATOM 4563 O O . TRP A 1 588 ? 15.818 -11.771 -4.358 1.00 83.69 588 TRP A O 1
ATOM 4573 N N . GLU A 1 589 ? 17.263 -11.961 -6.059 1.00 81.38 589 GLU A N 1
ATOM 4574 C CA . GLU A 1 589 ? 18.396 -12.393 -5.226 1.00 81.38 589 GLU A CA 1
ATOM 4575 C C . GLU A 1 589 ? 18.646 -11.417 -4.074 1.00 81.38 589 GLU A C 1
ATOM 4577 O O . GLU A 1 589 ? 18.869 -11.824 -2.938 1.00 81.38 589 GLU A O 1
ATOM 4582 N N . LYS A 1 590 ? 18.550 -10.113 -4.351 1.00 79.12 590 LYS A N 1
ATOM 4583 C CA . LYS A 1 590 ? 18.714 -9.087 -3.325 1.00 79.12 590 LYS A CA 1
ATOM 4584 C C . LYS A 1 590 ? 17.540 -9.036 -2.345 1.00 79.12 590 LYS A C 1
ATOM 4586 O O . LYS A 1 590 ? 17.771 -8.902 -1.155 1.00 79.12 590 LYS A O 1
ATOM 4591 N N . ILE A 1 591 ? 16.296 -9.088 -2.816 1.00 75.69 591 ILE A N 1
ATOM 4592 C CA . ILE A 1 591 ? 15.106 -8.922 -1.957 1.00 75.69 591 ILE A CA 1
ATOM 4593 C C . ILE A 1 591 ? 14.829 -10.176 -1.117 1.00 75.69 591 ILE A C 1
ATOM 4595 O O . ILE A 1 591 ? 14.379 -10.065 0.017 1.00 75.69 591 ILE A O 1
ATOM 4599 N N . SER A 1 592 ? 15.124 -11.354 -1.662 1.00 85.88 592 SER A N 1
ATOM 4600 C CA . SER A 1 592 ? 14.975 -12.652 -0.995 1.00 85.88 592 SER A CA 1
ATOM 4601 C C . SER A 1 592 ? 16.090 -12.964 0.009 1.00 85.88 592 SER A C 1
ATOM 4603 O O . SER A 1 592 ? 15.945 -13.890 0.810 1.00 85.88 592 SER A O 1
ATOM 4605 N N . ASP A 1 593 ? 17.194 -12.206 -0.017 1.00 88.25 593 ASP A N 1
ATOM 4606 C CA . ASP A 1 593 ? 18.316 -12.392 0.897 1.00 88.25 593 ASP A CA 1
ATOM 4607 C C . ASP A 1 593 ? 17.869 -12.142 2.352 1.00 88.25 593 ASP A C 1
ATOM 4609 O O . ASP A 1 593 ? 17.353 -11.062 2.660 1.00 88.25 593 ASP A O 1
ATOM 4613 N N . PRO A 1 594 ? 18.101 -13.091 3.280 1.00 89.81 594 PRO A N 1
ATOM 4614 C CA . PRO A 1 594 ? 17.668 -12.953 4.667 1.00 89.81 594 PRO A CA 1
ATOM 4615 C C . PRO A 1 594 ? 18.184 -11.688 5.362 1.00 89.81 594 PRO A C 1
ATOM 4617 O O . PRO A 1 594 ? 17.490 -11.145 6.216 1.00 89.81 594 PRO A O 1
ATOM 4620 N N . LYS A 1 595 ? 19.371 -11.172 5.009 1.00 87.81 595 LYS A N 1
ATOM 4621 C CA . LYS A 1 595 ? 19.855 -9.917 5.610 1.00 87.81 595 LYS A CA 1
ATOM 4622 C C . LYS A 1 595 ? 19.050 -8.732 5.102 1.00 87.81 595 LYS A C 1
ATOM 4624 O O . LYS A 1 595 ? 18.664 -7.888 5.899 1.00 87.81 595 LYS A O 1
ATOM 4629 N N . SER A 1 596 ? 18.749 -8.702 3.807 1.00 82.38 596 SER A N 1
ATOM 4630 C CA . SER A 1 596 ? 17.909 -7.660 3.209 1.00 82.38 596 SER A CA 1
ATOM 4631 C C . SER A 1 596 ? 16.487 -7.675 3.780 1.00 82.38 596 SER A C 1
ATOM 4633 O O . SER A 1 596 ? 15.949 -6.614 4.081 1.00 82.38 596 SER A O 1
ATOM 4635 N N . ILE A 1 597 ? 15.901 -8.857 4.010 1.00 83.69 597 ILE A N 1
ATOM 4636 C CA . ILE A 1 597 ? 14.595 -8.991 4.681 1.00 83.69 597 ILE A CA 1
ATOM 4637 C C . ILE A 1 597 ? 14.666 -8.433 6.111 1.00 83.69 597 ILE A C 1
ATOM 4639 O O . ILE A 1 597 ? 13.811 -7.640 6.500 1.00 83.69 597 ILE A O 1
ATOM 4643 N N . ALA A 1 598 ? 15.701 -8.788 6.879 1.00 84.31 598 ALA A N 1
ATOM 4644 C CA . ALA A 1 598 ? 15.889 -8.271 8.235 1.00 84.31 598 ALA A CA 1
ATOM 4645 C C . ALA A 1 598 ? 16.093 -6.744 8.254 1.00 84.31 598 ALA A C 1
ATOM 4647 O O . ALA A 1 598 ? 15.528 -6.056 9.100 1.00 84.31 598 ALA A O 1
ATOM 4648 N N . GLU A 1 599 ? 16.856 -6.199 7.300 1.00 83.25 599 GLU A N 1
ATOM 4649 C CA . GLU A 1 599 ? 17.049 -4.754 7.133 1.00 83.25 599 GLU A CA 1
ATOM 4650 C C . GLU A 1 599 ? 15.740 -4.031 6.791 1.00 83.25 599 GLU A C 1
ATOM 4652 O O . GLU A 1 599 ? 15.509 -2.934 7.295 1.00 83.25 599 GLU A O 1
ATOM 4657 N N . ILE A 1 600 ? 14.885 -4.628 5.954 1.00 78.88 600 ILE A N 1
ATOM 4658 C CA . ILE A 1 600 ? 13.563 -4.082 5.623 1.00 78.88 600 ILE A CA 1
ATOM 4659 C C . ILE A 1 600 ? 12.665 -4.079 6.861 1.00 78.88 600 ILE A C 1
ATOM 4661 O O . ILE A 1 600 ? 12.104 -3.035 7.188 1.00 78.88 600 ILE A O 1
ATOM 4665 N N . LEU A 1 601 ? 12.567 -5.201 7.583 1.00 82.56 601 LEU A N 1
ATOM 4666 C CA . LEU A 1 601 ? 11.775 -5.281 8.817 1.00 82.56 601 LEU A CA 1
ATOM 4667 C C . LEU A 1 601 ? 12.259 -4.263 9.858 1.00 82.56 601 LEU A C 1
ATOM 4669 O O . LEU A 1 601 ? 11.450 -3.545 10.439 1.00 82.56 601 LEU A O 1
ATOM 4673 N N . GLY A 1 602 ? 13.577 -4.122 10.019 1.00 82.25 602 GLY A N 1
ATOM 4674 C CA . GLY A 1 602 ? 14.174 -3.128 10.910 1.00 82.25 602 GLY A CA 1
ATOM 4675 C C . GLY A 1 602 ? 13.934 -1.673 10.491 1.00 82.25 602 GLY A C 1
ATOM 4676 O O . GLY A 1 602 ? 14.034 -0.788 11.330 1.00 82.25 602 GLY A O 1
ATOM 4677 N N . GLN A 1 603 ? 13.618 -1.403 9.221 1.00 82.31 603 GLN A N 1
ATOM 4678 C CA . GLN A 1 603 ? 13.256 -0.061 8.754 1.00 82.31 603 GLN A CA 1
ATOM 4679 C C . GLN A 1 603 ? 11.772 0.243 8.952 1.00 82.31 603 GLN A C 1
ATOM 4681 O O . GLN A 1 603 ? 11.436 1.378 9.274 1.00 82.31 603 GLN A O 1
ATOM 4686 N N . VAL A 1 604 ? 10.894 -0.735 8.713 1.00 81.81 604 VAL A N 1
ATOM 4687 C CA . VAL A 1 604 ? 9.441 -0.501 8.664 1.00 81.81 604 VAL A CA 1
ATOM 4688 C C . VAL A 1 604 ? 8.745 -0.609 10.016 1.00 81.81 604 VAL A C 1
ATOM 4690 O O . VAL A 1 604 ? 7.658 -0.057 10.155 1.00 81.81 604 VAL A O 1
ATOM 4693 N N . TYR A 1 605 ? 9.364 -1.270 10.998 1.00 85.94 605 TYR A N 1
ATOM 4694 C CA . TYR A 1 605 ? 8.876 -1.344 12.376 1.00 85.94 605 TYR A CA 1
ATOM 4695 C C . TYR A 1 605 ? 9.506 -0.220 13.198 1.00 85.94 605 TYR A C 1
ATOM 4697 O O . TYR A 1 605 ? 10.731 -0.124 13.285 1.00 85.94 605 TYR A O 1
ATOM 4705 N N . ALA A 1 606 ? 8.674 0.613 13.820 1.00 83.81 606 ALA A N 1
ATOM 4706 C CA . ALA A 1 606 ? 9.120 1.700 14.684 1.00 83.81 606 ALA A CA 1
ATOM 4707 C C . ALA A 1 606 ? 9.484 1.195 16.087 1.00 83.81 606 ALA A C 1
ATOM 4709 O O . ALA A 1 606 ? 10.450 1.669 16.687 1.00 83.81 606 ALA A O 1
ATOM 4710 N N . ASP A 1 607 ? 8.734 0.218 16.610 1.00 81.62 607 ASP A N 1
ATOM 4711 C CA . ASP A 1 607 ? 9.075 -0.449 17.868 1.00 81.62 607 ASP A CA 1
ATOM 4712 C C . ASP A 1 607 ? 9.962 -1.674 17.611 1.00 81.62 607 ASP A C 1
ATOM 4714 O O . ASP A 1 607 ? 9.480 -2.783 17.366 1.00 81.62 607 ASP A O 1
ATOM 4718 N N . HIS A 1 608 ? 11.276 -1.482 17.730 1.00 79.69 608 HIS A N 1
ATOM 4719 C CA . HIS A 1 608 ? 12.273 -2.550 17.604 1.00 79.69 608 HIS A CA 1
ATOM 4720 C C . HIS A 1 608 ? 12.244 -3.583 18.747 1.00 79.69 608 HIS A C 1
ATOM 4722 O O . HIS A 1 608 ? 13.000 -4.551 18.696 1.00 79.69 608 HIS A O 1
ATOM 4728 N N . SER A 1 609 ? 11.406 -3.399 19.778 1.00 77.12 609 SER A N 1
ATOM 4729 C CA . SER A 1 609 ? 11.122 -4.452 20.763 1.00 77.12 609 SER A CA 1
ATOM 4730 C C . SER A 1 609 ? 10.055 -5.443 20.293 1.00 77.12 609 SER A C 1
ATOM 4732 O O . SER A 1 609 ? 9.869 -6.478 20.928 1.00 77.12 609 SER A O 1
ATOM 4734 N N . THR A 1 610 ? 9.375 -5.170 19.174 1.00 78.44 610 THR A N 1
ATOM 4735 C CA . THR A 1 610 ? 8.419 -6.108 18.582 1.00 78.44 610 THR A CA 1
ATOM 4736 C C . THR A 1 610 ? 9.140 -7.376 18.136 1.00 78.44 610 THR A C 1
ATOM 4738 O O . THR A 1 610 ? 10.036 -7.326 17.293 1.00 78.44 610 THR A O 1
ATOM 4741 N N . ASN A 1 611 ? 8.723 -8.529 18.664 1.00 80.81 611 ASN A N 1
ATOM 4742 C CA . ASN A 1 611 ? 9.220 -9.812 18.188 1.00 80.81 611 ASN A CA 1
ATOM 4743 C C . ASN A 1 611 ? 8.690 -10.082 16.771 1.00 80.81 611 ASN A C 1
ATOM 4745 O O . ASN A 1 611 ? 7.508 -10.378 16.579 1.00 80.81 611 ASN A O 1
ATOM 4749 N N . VAL A 1 612 ? 9.591 -9.975 15.795 1.00 86.62 612 VAL A N 1
ATOM 4750 C CA . VAL A 1 612 ? 9.331 -10.236 14.375 1.00 86.62 612 VAL A CA 1
ATOM 4751 C C . VAL A 1 612 ? 9.987 -11.529 13.889 1.00 86.62 612 VAL A C 1
ATOM 4753 O O . VAL A 1 612 ? 9.965 -11.796 12.692 1.00 86.62 612 VAL A O 1
ATOM 4756 N N . ASP A 1 613 ? 10.547 -12.357 14.777 1.00 85.50 613 ASP A N 1
ATOM 4757 C CA . ASP A 1 613 ? 11.291 -13.564 14.388 1.00 85.50 613 ASP A CA 1
ATOM 4758 C C . ASP A 1 613 ? 10.403 -14.555 13.627 1.00 85.50 613 ASP A C 1
ATOM 4760 O O . ASP A 1 613 ? 10.817 -15.119 12.611 1.00 85.50 613 ASP A O 1
ATOM 4764 N N . ASN A 1 614 ? 9.152 -14.725 14.072 1.00 86.62 614 ASN A N 1
ATOM 4765 C CA . ASN A 1 614 ? 8.194 -15.582 13.377 1.00 86.62 614 ASN A CA 1
ATOM 4766 C C . ASN A 1 614 ? 7.879 -15.029 11.976 1.00 86.62 614 ASN A C 1
ATOM 4768 O O . ASN A 1 614 ? 8.039 -15.739 10.984 1.00 86.62 614 ASN A O 1
ATOM 4772 N N . VAL A 1 615 ? 7.534 -13.739 11.882 1.00 90.31 615 VAL A N 1
ATOM 4773 C CA . VAL A 1 615 ? 7.264 -13.041 10.611 1.00 90.31 615 VAL A CA 1
ATOM 4774 C C . VAL A 1 615 ? 8.456 -13.176 9.661 1.00 90.31 615 VAL A C 1
ATOM 4776 O O . VAL A 1 615 ? 8.293 -13.603 8.521 1.00 90.31 615 VAL A O 1
ATOM 4779 N N . PHE A 1 616 ? 9.666 -12.903 10.148 1.00 91.44 616 PHE A N 1
ATOM 4780 C CA . PHE A 1 616 ? 10.913 -13.054 9.408 1.00 91.44 616 PHE A CA 1
ATOM 4781 C C . PHE A 1 616 ? 11.098 -14.477 8.874 1.00 91.44 616 PHE A C 1
ATOM 4783 O O . PHE A 1 616 ? 11.344 -14.666 7.681 1.00 91.44 616 PHE A O 1
ATOM 4790 N N . SER A 1 617 ? 10.955 -15.484 9.740 1.00 91.75 617 SER A N 1
ATOM 4791 C CA . SER A 1 617 ? 11.148 -16.887 9.368 1.00 91.75 617 SER A CA 1
ATOM 4792 C C . SER A 1 617 ? 10.172 -17.338 8.279 1.00 91.75 617 SER A C 1
ATOM 4794 O O . SER A 1 617 ? 10.583 -18.001 7.326 1.00 91.75 617 SER A O 1
ATOM 4796 N N . ARG A 1 618 ? 8.909 -16.901 8.363 1.00 92.12 618 ARG A N 1
ATOM 4797 C CA . ARG A 1 618 ? 7.854 -17.214 7.395 1.00 92.12 618 ARG A CA 1
ATOM 4798 C C . ARG A 1 618 ? 8.081 -16.506 6.063 1.00 92.12 618 ARG A C 1
ATOM 4800 O O . ARG A 1 618 ? 7.920 -17.131 5.019 1.00 92.12 618 ARG A O 1
ATOM 4807 N N . ILE A 1 619 ? 8.548 -15.254 6.069 1.00 91.69 619 ILE A N 1
ATOM 4808 C CA . ILE A 1 619 ? 8.964 -14.570 4.833 1.00 91.69 619 ILE A CA 1
ATOM 4809 C C . ILE A 1 619 ? 10.103 -15.357 4.170 1.00 91.69 619 ILE A C 1
ATOM 4811 O O . ILE A 1 619 ? 9.992 -15.718 3.001 1.00 91.69 619 ILE A O 1
ATOM 4815 N N . VAL A 1 620 ? 11.161 -15.699 4.913 1.00 91.25 620 VAL A N 1
ATOM 4816 C CA . VAL A 1 620 ? 12.303 -16.469 4.383 1.00 91.25 620 VAL A CA 1
ATOM 4817 C C . VAL A 1 620 ? 11.880 -17.844 3.855 1.00 91.25 620 VAL A C 1
ATOM 4819 O O . VAL A 1 620 ? 12.441 -18.331 2.876 1.00 91.25 620 VAL A O 1
ATOM 4822 N N . GLU A 1 621 ? 10.903 -18.494 4.482 1.00 90.50 621 GLU A N 1
ATOM 4823 C CA . GLU A 1 621 ? 10.341 -19.751 3.987 1.00 90.50 621 GLU A CA 1
ATOM 4824 C C . GLU A 1 621 ? 9.646 -19.556 2.631 1.00 90.50 621 GLU A C 1
ATOM 4826 O O . GLU A 1 621 ? 9.942 -20.278 1.678 1.00 90.50 621 GLU A O 1
ATOM 4831 N N . THR A 1 622 ? 8.791 -18.536 2.508 1.00 89.62 622 THR A N 1
ATOM 4832 C CA . THR A 1 622 ? 8.061 -18.255 1.260 1.00 89.62 622 THR A CA 1
ATOM 4833 C C . THR A 1 622 ? 8.982 -17.859 0.103 1.00 89.62 622 THR A C 1
ATOM 4835 O O . THR A 1 622 ? 8.740 -18.260 -1.036 1.00 89.62 622 THR A O 1
ATOM 4838 N N . THR A 1 623 ? 10.086 -17.149 0.364 1.00 89.31 623 THR A N 1
ATOM 4839 C CA . THR A 1 623 ? 11.031 -16.738 -0.691 1.00 89.31 623 THR A CA 1
ATOM 4840 C C . THR A 1 623 ? 11.857 -17.894 -1.258 1.00 89.31 623 THR A C 1
ATOM 4842 O O . THR A 1 623 ? 12.405 -17.770 -2.354 1.00 89.31 623 THR A O 1
ATOM 4845 N N . ARG A 1 624 ? 11.929 -19.037 -0.562 1.00 88.62 624 ARG A N 1
ATOM 4846 C CA . ARG A 1 624 ? 12.612 -20.251 -1.048 1.00 88.62 624 ARG A CA 1
ATOM 4847 C C . ARG A 1 624 ? 11.794 -21.042 -2.062 1.00 88.62 624 ARG A C 1
ATOM 4849 O O . ARG A 1 624 ? 12.335 -21.943 -2.701 1.00 88.62 624 ARG A O 1
ATOM 4856 N N . HIS A 1 625 ? 10.507 -20.744 -2.201 1.00 88.62 625 HIS A N 1
ATOM 4857 C CA . HIS A 1 625 ? 9.652 -21.436 -3.151 1.00 88.62 625 HIS A CA 1
ATOM 4858 C C . HIS A 1 625 ? 10.109 -21.153 -4.599 1.00 88.62 625 HIS A C 1
ATOM 4860 O O . HIS A 1 625 ? 10.363 -19.994 -4.939 1.00 88.62 625 HIS A O 1
ATOM 4866 N N . PRO A 1 626 ? 10.171 -22.159 -5.496 1.00 86.56 626 PRO A N 1
ATOM 4867 C CA . PRO A 1 626 ? 10.714 -21.990 -6.851 1.00 86.56 626 PRO A CA 1
ATOM 4868 C C . PRO A 1 626 ? 9.966 -20.935 -7.680 1.00 86.56 626 PRO A C 1
ATOM 4870 O O . PRO A 1 626 ? 10.571 -20.218 -8.473 1.00 86.56 626 PRO A O 1
ATOM 4873 N N . ALA A 1 627 ? 8.657 -20.788 -7.461 1.00 87.19 627 ALA A N 1
ATOM 4874 C CA . ALA A 1 627 ? 7.828 -19.792 -8.142 1.00 87.19 627 ALA A CA 1
ATOM 4875 C C . ALA A 1 627 ? 7.918 -18.367 -7.567 1.00 87.19 627 ALA A C 1
ATOM 4877 O O . ALA A 1 627 ? 7.309 -17.453 -8.129 1.00 87.19 627 ALA A O 1
ATOM 4878 N N . ALA A 1 628 ? 8.596 -18.158 -6.435 1.00 88.88 628 ALA A N 1
ATOM 4879 C CA . ALA A 1 628 ? 8.548 -16.883 -5.719 1.00 88.88 628 ALA A CA 1
ATOM 4880 C C . ALA A 1 628 ? 9.164 -15.741 -6.546 1.00 88.88 628 ALA A C 1
ATOM 4882 O O . ALA A 1 628 ? 8.564 -14.674 -6.662 1.00 88.88 628 ALA A O 1
ATOM 4883 N N . ALA A 1 629 ? 10.283 -16.003 -7.229 1.00 87.44 629 ALA A N 1
ATOM 4884 C CA . ALA A 1 629 ? 10.943 -15.040 -8.112 1.00 87.44 629 ALA A CA 1
ATOM 4885 C C . ALA A 1 629 ? 10.050 -14.583 -9.273 1.00 87.44 629 ALA A C 1
ATOM 4887 O O . ALA A 1 629 ? 9.942 -13.390 -9.560 1.00 87.44 629 ALA A O 1
ATOM 4888 N N . ALA A 1 630 ? 9.387 -15.529 -9.937 1.00 87.62 630 ALA A N 1
ATOM 4889 C CA . ALA A 1 630 ? 8.529 -15.232 -11.075 1.00 87.62 630 ALA A CA 1
ATOM 4890 C C . ALA A 1 630 ? 7.199 -14.598 -10.643 1.00 87.62 630 ALA A C 1
ATOM 4892 O O . ALA A 1 630 ? 6.679 -13.720 -11.331 1.00 87.62 630 ALA A O 1
ATOM 4893 N N . SER A 1 631 ? 6.687 -14.968 -9.466 1.00 91.31 631 SER A N 1
ATOM 4894 C CA . SER A 1 631 ? 5.514 -14.321 -8.871 1.00 91.31 631 SER A CA 1
ATOM 4895 C C . SER A 1 631 ? 5.814 -12.875 -8.496 1.00 91.31 631 SER A C 1
ATOM 4897 O O . SER A 1 631 ? 5.079 -11.979 -8.900 1.00 91.31 631 SER A O 1
ATOM 4899 N N . PHE A 1 632 ? 6.954 -12.623 -7.847 1.00 89.81 632 PHE A N 1
ATOM 4900 C CA . PHE A 1 632 ? 7.462 -11.274 -7.603 1.00 89.81 632 PHE A CA 1
ATOM 4901 C C . PHE A 1 632 ? 7.579 -10.471 -8.899 1.00 89.81 632 PHE A C 1
ATOM 4903 O O . PHE A 1 632 ? 7.124 -9.332 -8.972 1.00 89.81 632 PHE A O 1
ATOM 4910 N N . ALA A 1 633 ? 8.141 -11.072 -9.946 1.00 87.06 633 ALA A N 1
ATOM 4911 C CA . ALA A 1 633 ? 8.281 -10.425 -11.239 1.00 87.06 633 ALA A CA 1
ATOM 4912 C C . ALA A 1 633 ? 6.927 -10.033 -11.847 1.00 87.06 633 ALA A C 1
ATOM 4914 O O . ALA A 1 633 ? 6.742 -8.885 -12.248 1.00 87.06 633 ALA A O 1
ATOM 4915 N N . SER A 1 634 ? 5.965 -10.955 -11.861 1.00 90.69 634 SER A N 1
ATOM 4916 C CA . SER A 1 634 ? 4.610 -10.686 -12.345 1.00 90.69 634 SER A CA 1
ATOM 4917 C C . SER A 1 634 ? 3.934 -9.567 -11.545 1.00 90.69 634 SER A C 1
ATOM 4919 O O . SER A 1 634 ? 3.372 -8.663 -12.156 1.00 90.69 634 SER A O 1
ATOM 4921 N N . ILE A 1 635 ? 4.083 -9.547 -10.214 1.00 90.00 635 ILE A N 1
ATOM 4922 C CA . ILE A 1 635 ? 3.549 -8.484 -9.347 1.00 90.00 635 ILE A CA 1
ATOM 4923 C C . ILE A 1 635 ? 4.180 -7.120 -9.670 1.00 90.00 635 ILE A C 1
ATOM 4925 O O . ILE A 1 635 ? 3.470 -6.126 -9.820 1.00 90.00 635 ILE A O 1
ATOM 4929 N N . MET A 1 636 ? 5.510 -7.055 -9.789 1.00 83.62 636 MET A N 1
ATOM 4930 C CA . MET A 1 636 ? 6.231 -5.797 -10.033 1.00 83.62 636 MET A CA 1
ATOM 4931 C C . MET A 1 636 ? 5.948 -5.205 -11.414 1.00 83.62 636 MET A C 1
ATOM 4933 O O . MET A 1 636 ? 6.003 -3.988 -11.587 1.00 83.62 636 MET A O 1
ATOM 4937 N N . PHE A 1 637 ? 5.644 -6.055 -12.393 1.00 86.06 637 PHE A N 1
ATOM 4938 C CA . PHE A 1 637 ? 5.286 -5.646 -13.748 1.00 86.06 637 PHE A CA 1
ATOM 4939 C C . PHE A 1 637 ? 3.784 -5.748 -14.024 1.00 86.06 637 PHE A C 1
ATOM 4941 O O . PHE A 1 637 ? 3.371 -5.670 -15.179 1.00 86.06 637 PHE A O 1
ATOM 4948 N N . ALA A 1 638 ? 2.955 -5.890 -12.990 1.00 87.19 638 ALA A N 1
ATOM 4949 C CA . ALA A 1 638 ? 1.514 -5.900 -13.157 1.00 87.19 638 ALA A CA 1
ATOM 4950 C C . ALA A 1 638 ? 1.021 -4.543 -13.702 1.00 87.19 638 ALA A C 1
ATOM 4952 O O . ALA A 1 638 ? 1.580 -3.484 -13.368 1.00 87.19 638 ALA A O 1
ATOM 4953 N N . PRO A 1 639 ? -0.033 -4.545 -14.537 1.00 85.81 639 PRO A N 1
ATOM 4954 C CA . PRO A 1 639 ? -0.705 -3.316 -14.913 1.00 85.81 639 PRO A CA 1
ATOM 4955 C C . PRO A 1 639 ? -1.330 -2.654 -13.678 1.00 85.81 639 PRO A C 1
ATOM 4957 O O . PRO A 1 639 ? -1.673 -3.318 -12.698 1.00 85.81 639 PRO A O 1
ATOM 4960 N N . GLN A 1 640 ? -1.498 -1.336 -13.742 1.00 84.94 640 GLN A N 1
ATOM 4961 C CA . GLN A 1 640 ? -2.322 -0.593 -12.789 1.00 84.94 640 GLN A CA 1
ATOM 4962 C C . GLN A 1 640 ? -3.748 -1.165 -12.746 1.00 84.94 640 GLN A C 1
ATOM 4964 O O . GLN A 1 640 ? -4.238 -1.682 -13.750 1.00 84.94 640 GLN A O 1
ATOM 4969 N N . GLY A 1 641 ? -4.437 -1.029 -11.613 1.00 85.94 641 GLY A N 1
ATOM 4970 C CA . GLY A 1 641 ? -5.844 -1.429 -11.504 1.00 85.94 641 GLY A CA 1
ATOM 4971 C C . GLY A 1 641 ? -6.780 -0.607 -12.403 1.00 85.94 641 GLY A C 1
ATOM 4972 O O . GLY A 1 641 ? -6.521 0.569 -12.711 1.00 85.94 641 GLY A O 1
ATOM 4973 N N . GLU A 1 642 ? -7.908 -1.197 -12.803 1.00 89.75 642 GLU A N 1
ATOM 4974 C CA . GLU A 1 642 ? -8.937 -0.486 -13.581 1.00 89.75 642 GLU A CA 1
ATOM 4975 C C . GLU A 1 642 ? -9.508 0.726 -12.835 1.00 89.75 642 GLU A C 1
ATOM 4977 O O . GLU A 1 642 ? -9.876 1.710 -13.467 1.00 89.75 642 GLU A O 1
ATOM 4982 N N . LEU A 1 643 ? -9.496 0.734 -11.501 1.00 87.69 643 LEU A N 1
ATOM 4983 C CA . LEU A 1 643 ? -9.839 1.889 -10.668 1.00 87.69 643 LEU A CA 1
ATOM 4984 C C . LEU A 1 643 ? -8.589 2.487 -10.013 1.00 87.69 643 LEU A C 1
ATOM 4986 O O . LEU A 1 643 ? -7.698 1.771 -9.565 1.00 87.69 643 LEU A O 1
ATOM 4990 N N . SER A 1 644 ? -8.492 3.821 -10.003 1.00 86.00 644 SER A N 1
ATOM 4991 C CA . SER A 1 644 ? -7.471 4.506 -9.199 1.00 86.00 644 SER A CA 1
ATOM 4992 C C . SER A 1 644 ? -7.925 4.565 -7.743 1.00 86.00 644 SER A C 1
ATOM 4994 O O . SER A 1 644 ? -9.117 4.474 -7.459 1.00 86.00 644 SER A O 1
ATOM 4996 N N . PHE A 1 645 ? -7.003 4.786 -6.811 1.00 85.75 645 PHE A N 1
ATOM 4997 C CA . PHE A 1 645 ? -7.351 4.887 -5.394 1.00 85.75 645 PHE A CA 1
ATOM 4998 C C . PHE A 1 645 ? -8.381 5.993 -5.102 1.00 85.75 645 PHE A C 1
ATOM 5000 O O . PHE A 1 645 ? -9.350 5.757 -4.383 1.00 85.75 645 PHE A O 1
ATOM 5007 N N . SER A 1 646 ? -8.257 7.164 -5.738 1.00 83.81 646 SER A N 1
ATOM 5008 C CA . SER A 1 646 ? -9.264 8.231 -5.609 1.00 83.81 646 SER A CA 1
ATOM 5009 C C . SER A 1 646 ? -10.635 7.803 -6.142 1.00 83.81 646 SER A C 1
ATOM 5011 O O . SER A 1 646 ? -11.642 8.063 -5.493 1.00 83.81 646 SER A O 1
ATOM 5013 N N . GLU A 1 647 ? -10.685 7.109 -7.283 1.00 88.44 647 GLU A N 1
ATOM 5014 C CA . GLU A 1 647 ? -11.940 6.600 -7.852 1.00 88.44 647 GLU A CA 1
ATOM 5015 C C . GLU A 1 647 ? -12.584 5.561 -6.920 1.00 88.44 647 GLU A C 1
ATOM 5017 O O . GLU A 1 647 ? -13.798 5.570 -6.717 1.00 88.44 647 GLU A O 1
ATOM 5022 N N . THR A 1 648 ? -11.777 4.694 -6.295 1.00 92.25 648 THR A N 1
ATOM 5023 C CA . THR A 1 648 ? -12.280 3.718 -5.317 1.00 92.25 648 THR A CA 1
ATOM 5024 C C . THR A 1 648 ? -12.863 4.392 -4.071 1.00 92.25 648 THR A C 1
ATOM 5026 O O . THR A 1 648 ? -13.928 3.978 -3.615 1.00 92.25 648 THR A O 1
ATOM 5029 N N . LEU A 1 649 ? -12.248 5.476 -3.572 1.00 91.38 649 LEU A N 1
ATOM 5030 C CA . LEU A 1 649 ? -12.802 6.278 -2.472 1.00 91.38 649 LEU A CA 1
ATOM 5031 C C . LEU A 1 649 ? -14.144 6.904 -2.861 1.00 91.38 649 LEU A C 1
ATOM 5033 O O . LEU A 1 649 ? -15.130 6.719 -2.149 1.00 91.38 649 LEU A O 1
ATOM 5037 N N . SER A 1 650 ? -14.206 7.582 -4.011 1.00 91.50 650 SER A N 1
ATOM 5038 C CA . SER A 1 650 ? -15.433 8.234 -4.481 1.00 91.50 650 SER A CA 1
ATOM 5039 C C . SER A 1 650 ? -16.577 7.238 -4.681 1.00 91.50 650 SER A C 1
ATOM 5041 O O . SER A 1 650 ? -17.719 7.524 -4.320 1.00 91.50 650 SER A O 1
ATOM 5043 N N . ARG A 1 651 ? -16.289 6.032 -5.189 1.00 95.38 651 ARG A N 1
ATOM 5044 C CA . ARG A 1 651 ? -17.290 4.961 -5.313 1.00 95.38 651 ARG A CA 1
ATOM 5045 C C . ARG A 1 651 ? -17.740 4.410 -3.969 1.00 95.38 651 ARG A C 1
ATOM 5047 O O . ARG A 1 651 ? -18.933 4.173 -3.800 1.00 95.38 651 ARG A O 1
ATOM 5054 N N . CYS A 1 652 ? -16.831 4.225 -3.015 1.00 95.62 652 CYS A N 1
ATOM 5055 C CA . CYS A 1 652 ? -17.203 3.817 -1.661 1.00 95.62 652 CYS A CA 1
ATOM 5056 C C . CYS A 1 652 ? -18.133 4.851 -1.013 1.00 95.62 652 CYS A C 1
ATOM 5058 O O . CYS A 1 652 ? -19.179 4.477 -0.487 1.00 95.62 652 CYS A O 1
ATOM 5060 N N . GLN A 1 653 ? -17.823 6.146 -1.141 1.00 92.06 653 GLN A N 1
ATOM 5061 C CA . GLN A 1 653 ? -18.681 7.230 -0.651 1.00 92.06 653 GLN A CA 1
ATOM 5062 C C . GLN A 1 653 ? -20.049 7.245 -1.337 1.00 92.06 653 GLN A C 1
ATOM 5064 O O . GLN A 1 653 ? -21.075 7.304 -0.662 1.00 92.06 653 GLN A O 1
ATOM 5069 N N . ALA A 1 654 ? -20.087 7.120 -2.668 1.00 93.00 654 ALA A N 1
ATOM 5070 C CA . ALA A 1 654 ? -21.338 7.069 -3.426 1.00 93.00 654 ALA A CA 1
ATOM 5071 C C . ALA A 1 654 ? -22.239 5.891 -3.005 1.00 93.00 654 ALA A C 1
ATOM 5073 O O . ALA A 1 654 ? -23.463 6.006 -3.038 1.00 93.00 654 ALA A O 1
ATOM 5074 N N . ASN A 1 655 ? -21.637 4.781 -2.568 1.00 94.19 655 ASN A N 1
ATOM 5075 C CA . ASN A 1 655 ? -22.339 3.596 -2.075 1.00 94.19 655 ASN A CA 1
ATOM 5076 C C . ASN A 1 655 ? -22.520 3.569 -0.544 1.00 94.19 655 ASN A C 1
ATOM 5078 O O . ASN A 1 655 ? -23.026 2.584 -0.016 1.00 94.19 655 ASN A O 1
ATOM 5082 N N . ASN A 1 656 ? -22.164 4.643 0.171 1.00 93.88 656 ASN A N 1
ATOM 5083 C CA . ASN A 1 656 ? -22.210 4.741 1.637 1.00 93.88 656 ASN A CA 1
ATOM 5084 C C . ASN A 1 656 ? -21.434 3.626 2.366 1.00 93.88 656 ASN A C 1
ATOM 5086 O O . ASN A 1 656 ? -21.845 3.191 3.441 1.00 93.88 656 ASN A O 1
ATOM 5090 N N . VAL A 1 657 ? -20.321 3.158 1.797 1.00 96.56 657 VAL A N 1
ATOM 5091 C CA . VAL A 1 657 ? -19.436 2.193 2.459 1.00 96.56 657 VAL A CA 1
ATOM 5092 C C . VAL A 1 657 ? -18.648 2.918 3.561 1.00 96.56 657 VAL A C 1
ATOM 5094 O O . VAL A 1 657 ? -17.893 3.841 3.244 1.00 96.56 657 VAL A O 1
ATOM 5097 N N . PRO A 1 658 ? -18.772 2.525 4.844 1.00 96.25 658 PRO A N 1
ATOM 5098 C CA . PRO A 1 658 ? -18.033 3.163 5.931 1.00 96.25 658 PRO A CA 1
ATOM 5099 C C . PRO A 1 658 ? -16.528 2.882 5.840 1.00 96.25 658 PRO A C 1
ATOM 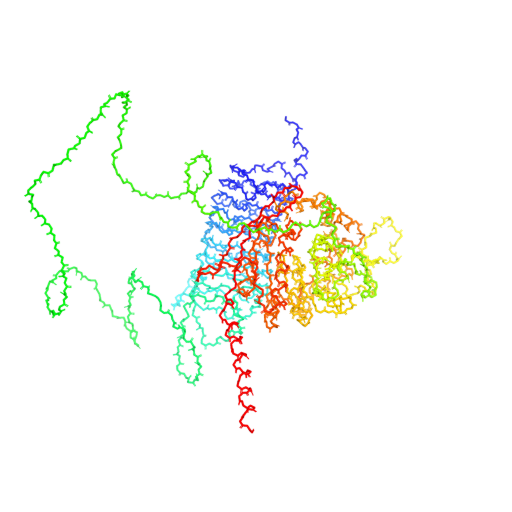5101 O O . PRO A 1 658 ? -16.124 1.731 5.670 1.00 96.25 658 PRO A O 1
ATOM 5104 N N . ILE A 1 659 ? -15.694 3.912 6.014 1.00 96.81 659 ILE A N 1
ATOM 5105 C CA . ILE A 1 659 ? -14.225 3.810 5.956 1.00 96.81 659 ILE A CA 1
ATOM 5106 C C . ILE A 1 659 ? -13.618 4.288 7.279 1.00 96.81 659 ILE A C 1
ATOM 5108 O O . ILE A 1 659 ? -13.955 5.369 7.751 1.00 96.81 659 ILE A O 1
ATOM 5112 N N . CYS A 1 660 ? -12.683 3.523 7.843 1.00 96.44 660 CYS A N 1
ATOM 5113 C CA . CYS A 1 660 ? -11.869 3.893 9.002 1.00 96.44 660 CYS A CA 1
ATOM 5114 C C . CYS A 1 660 ? -10.375 3.834 8.660 1.00 96.44 660 CYS A C 1
ATOM 5116 O O . CYS A 1 660 ? -9.928 2.948 7.933 1.00 96.44 660 CYS A O 1
ATOM 5118 N N . LEU A 1 661 ? -9.593 4.776 9.189 1.00 95.88 661 LEU A N 1
ATOM 5119 C CA . LEU A 1 661 ? -8.151 4.871 8.976 1.00 95.88 661 LEU A CA 1
ATOM 5120 C C . LEU A 1 661 ? -7.420 4.648 10.302 1.00 95.88 661 LEU A C 1
ATOM 5122 O O . LEU A 1 661 ? -7.696 5.349 11.276 1.00 95.88 661 LEU A O 1
ATOM 5126 N N . MET A 1 662 ? -6.456 3.730 10.338 1.00 96.06 662 MET A N 1
ATOM 5127 C CA . MET A 1 662 ? -5.562 3.537 11.488 1.00 96.06 662 MET A CA 1
ATOM 5128 C C . MET A 1 662 ? -4.121 3.475 10.977 1.00 96.06 662 MET A C 1
ATOM 5130 O O . MET A 1 662 ? -3.742 2.503 10.333 1.00 96.06 662 MET A O 1
ATOM 5134 N N . TYR A 1 663 ? -3.346 4.544 11.171 1.00 94.44 663 TYR A N 1
ATOM 5135 C CA . TYR A 1 663 ? -2.004 4.666 10.592 1.00 94.44 663 TYR A CA 1
ATOM 5136 C C . TYR A 1 663 ? -0.947 4.841 11.677 1.00 94.44 663 TYR A C 1
ATOM 5138 O O . TYR A 1 663 ? -1.095 5.686 12.565 1.00 94.44 663 TYR A O 1
ATOM 5146 N N . GLY A 1 664 ? 0.153 4.103 11.550 1.00 93.56 664 GLY A N 1
ATOM 5147 C CA . GLY A 1 664 ? 1.380 4.385 12.284 1.00 93.56 664 GLY A CA 1
ATOM 5148 C C . GLY A 1 664 ? 2.020 5.693 11.817 1.00 93.56 664 GLY A C 1
ATOM 5149 O O . GLY A 1 664 ? 2.150 5.953 10.617 1.00 93.56 664 GLY A O 1
ATOM 5150 N N . LYS A 1 665 ? 2.366 6.563 12.767 1.00 88.25 665 LYS A N 1
ATOM 5151 C CA . LYS A 1 665 ? 2.929 7.892 12.504 1.00 88.25 665 LYS A CA 1
ATOM 5152 C C . LYS A 1 665 ? 4.365 7.811 11.983 1.00 88.25 665 LYS A C 1
ATOM 5154 O O . LYS A 1 665 ? 4.769 8.683 11.213 1.00 88.25 665 LYS A O 1
ATOM 5159 N N . GLU A 1 666 ? 5.109 6.791 12.397 1.00 88.12 666 GLU A N 1
ATOM 5160 C CA . GLU A 1 666 ? 6.516 6.563 12.066 1.00 88.12 666 GLU A CA 1
ATOM 5161 C C . GLU A 1 666 ? 6.706 5.685 10.816 1.00 88.12 666 GLU A C 1
ATOM 5163 O O . GLU A 1 666 ? 7.829 5.288 10.517 1.00 88.12 666 GLU A O 1
ATOM 5168 N N . ASP A 1 667 ? 5.640 5.399 10.059 1.00 81.62 667 ASP A N 1
ATOM 5169 C CA . ASP A 1 667 ? 5.733 4.652 8.801 1.00 81.62 667 ASP A CA 1
ATOM 5170 C C . ASP A 1 667 ? 6.660 5.358 7.785 1.00 81.62 667 ASP A C 1
ATOM 5172 O O . ASP A 1 667 ? 6.349 6.471 7.340 1.00 81.62 667 ASP A O 1
ATOM 5176 N N . PRO A 1 668 ? 7.770 4.717 7.369 1.00 69.44 668 PRO A N 1
ATOM 5177 C CA . PRO A 1 668 ? 8.735 5.305 6.443 1.00 69.44 668 PRO A CA 1
ATOM 5178 C C . PRO A 1 668 ? 8.322 5.219 4.966 1.00 69.44 668 PRO A C 1
ATOM 5180 O O . PRO A 1 668 ? 8.963 5.846 4.122 1.00 69.44 668 PRO A O 1
ATOM 5183 N N . TRP A 1 669 ? 7.324 4.403 4.622 1.00 64.75 669 TRP A N 1
ATOM 5184 C CA . TRP A 1 669 ? 6.962 4.074 3.242 1.00 64.75 669 TRP A CA 1
ATOM 5185 C C . TRP A 1 669 ? 5.761 4.871 2.756 1.00 64.75 669 TRP A C 1
ATOM 5187 O O . TRP A 1 669 ? 5.830 5.534 1.722 1.00 64.75 669 TRP A O 1
ATOM 5197 N N . VAL A 1 670 ? 4.659 4.807 3.500 1.00 61.72 670 VAL A N 1
ATOM 5198 C CA . VAL A 1 670 ? 3.423 5.527 3.163 1.00 61.72 670 VAL A CA 1
ATOM 5199 C C . VAL A 1 670 ? 3.420 6.862 3.911 1.00 61.72 670 VAL A C 1
ATOM 5201 O O . VAL A 1 670 ? 3.152 7.916 3.335 1.00 61.72 670 VAL A O 1
ATOM 5204 N N . GLY A 1 671 ? 3.812 6.851 5.184 1.00 60.25 671 GLY A N 1
ATOM 5205 C CA . GLY A 1 671 ? 3.766 8.019 6.055 1.00 60.25 671 GLY A CA 1
ATOM 5206 C C . GLY A 1 671 ? 2.333 8.514 6.324 1.00 60.25 671 GLY A C 1
ATOM 5207 O O . GLY A 1 671 ? 1.374 8.166 5.628 1.00 60.25 671 GLY A O 1
ATOM 5208 N N . PRO A 1 672 ? 2.140 9.388 7.325 1.00 60.78 672 PRO A N 1
ATOM 5209 C CA . PRO A 1 672 ? 0.808 9.855 7.723 1.00 60.78 672 PRO A CA 1
ATOM 5210 C C . PRO A 1 672 ? 0.121 10.774 6.697 1.00 60.78 672 PRO A C 1
ATOM 5212 O O . PRO A 1 672 ? -1.038 11.154 6.885 1.00 60.78 672 PRO A O 1
ATOM 5215 N N . ILE A 1 673 ? 0.823 11.156 5.624 1.00 63.69 673 ILE A N 1
ATOM 5216 C CA . ILE A 1 673 ? 0.339 12.077 4.588 1.00 63.69 673 ILE A CA 1
ATOM 5217 C C . ILE A 1 673 ? -0.852 11.473 3.837 1.00 63.69 673 ILE A C 1
ATOM 5219 O O . ILE A 1 673 ? -1.847 12.171 3.638 1.00 63.69 673 ILE A O 1
ATOM 5223 N N . TRP A 1 674 ? -0.801 10.182 3.494 1.00 71.00 674 TRP A N 1
ATOM 5224 C CA . TRP A 1 674 ? -1.900 9.539 2.769 1.00 71.00 674 TRP A CA 1
ATOM 5225 C C . TRP A 1 674 ? -3.150 9.398 3.625 1.00 71.00 674 TRP A C 1
ATOM 5227 O O . TRP A 1 674 ? -4.234 9.731 3.157 1.00 71.00 674 TRP A O 1
ATOM 5237 N N . GLY A 1 675 ? -3.016 9.028 4.903 1.00 73.62 675 GLY A N 1
ATOM 5238 C CA . GLY A 1 675 ? -4.148 9.032 5.837 1.00 73.62 675 GLY A CA 1
ATOM 5239 C C . GLY A 1 675 ? -4.823 10.409 5.919 1.00 73.62 675 GLY A C 1
ATOM 5240 O O . GLY A 1 675 ? -6.048 10.512 5.879 1.00 73.62 675 GLY A O 1
ATOM 5241 N N . LEU A 1 676 ? -4.034 11.493 5.921 1.00 74.94 676 LEU A N 1
ATOM 5242 C CA . LEU A 1 676 ? -4.559 12.862 5.863 1.00 74.94 676 LEU A CA 1
ATOM 5243 C C . LEU A 1 676 ? -5.222 13.197 4.519 1.00 74.94 676 LEU A C 1
ATOM 5245 O O . LEU A 1 676 ? -6.213 13.923 4.505 1.00 74.94 676 LEU A O 1
ATOM 5249 N N . GLN A 1 677 ? -4.709 12.694 3.397 1.00 74.00 677 GLN A N 1
ATOM 5250 C CA . GLN A 1 677 ? -5.339 12.877 2.085 1.00 74.00 677 GLN A CA 1
ATOM 5251 C C . GLN A 1 677 ? -6.674 12.139 1.993 1.00 74.00 677 GLN A C 1
ATOM 5253 O O . GLN A 1 677 ? -7.654 12.743 1.557 1.00 74.00 677 GLN A O 1
ATOM 5258 N N . VAL A 1 678 ? -6.755 10.897 2.482 1.00 81.00 678 VAL A N 1
ATOM 5259 C CA . VAL A 1 678 ? -8.031 10.173 2.569 1.00 81.00 678 VAL A CA 1
ATOM 5260 C C . VAL A 1 678 ? -8.998 10.919 3.475 1.00 81.00 678 VAL A C 1
ATOM 5262 O O . VAL A 1 678 ? -10.125 11.159 3.072 1.00 81.00 678 VAL A O 1
ATOM 5265 N N . LYS A 1 679 ? -8.553 11.399 4.641 1.00 81.12 679 LYS A N 1
ATOM 5266 C CA . LYS A 1 679 ? -9.384 12.210 5.545 1.00 81.12 679 LYS A CA 1
ATOM 5267 C C . LYS A 1 679 ? -9.872 13.522 4.914 1.00 81.12 679 LYS A C 1
ATOM 5269 O O . LYS A 1 679 ? -10.923 14.018 5.299 1.00 81.12 679 LYS A O 1
ATOM 5274 N N . ARG A 1 680 ? -9.138 14.107 3.960 1.00 78.56 680 ARG A N 1
ATOM 5275 C CA . ARG A 1 680 ? -9.592 15.295 3.208 1.00 78.56 680 ARG A CA 1
ATOM 5276 C C . ARG A 1 680 ? -10.666 14.953 2.175 1.00 78.56 680 ARG A C 1
ATOM 5278 O O . ARG A 1 680 ? -11.589 15.741 2.015 1.00 78.56 680 ARG A O 1
ATOM 5285 N N . GLN A 1 681 ? -10.544 13.813 1.493 1.00 77.62 681 GLN A N 1
ATOM 5286 C CA . GLN A 1 681 ? -11.540 13.345 0.517 1.00 77.62 681 GLN A CA 1
ATOM 5287 C C . GLN A 1 681 ? -12.783 12.742 1.189 1.00 77.62 681 GLN A C 1
ATOM 5289 O O . GLN A 1 681 ? -13.893 12.876 0.684 1.00 77.62 681 GLN A O 1
ATOM 5294 N N . VAL A 1 682 ? -12.590 12.134 2.359 1.00 83.38 682 VAL A N 1
ATOM 5295 C CA . VAL A 1 682 ? -13.595 11.438 3.168 1.00 83.38 682 VAL A CA 1
ATOM 5296 C C . VAL A 1 682 ? -13.589 12.018 4.597 1.00 83.38 682 VAL A C 1
ATOM 5298 O O . VAL A 1 682 ? -13.127 11.357 5.535 1.00 83.38 682 VAL A O 1
ATOM 5301 N N . PRO A 1 683 ? -14.037 13.279 4.810 1.00 79.38 683 PRO A N 1
ATOM 5302 C CA . PRO A 1 683 ? -14.013 13.945 6.123 1.00 79.38 683 PRO A CA 1
ATOM 5303 C C . PRO A 1 683 ? -14.757 13.197 7.235 1.00 79.38 683 PRO A C 1
ATOM 5305 O O . PRO A 1 683 ? -14.472 13.382 8.424 1.00 79.38 683 PRO A O 1
ATOM 5308 N N . GLU A 1 684 ? -15.706 12.351 6.861 1.00 82.50 684 GLU A N 1
ATOM 5309 C CA . GLU A 1 684 ? -16.496 11.485 7.723 1.00 82.50 684 GLU A CA 1
ATOM 5310 C C . GLU A 1 684 ? -15.726 10.302 8.304 1.00 82.50 684 GLU A C 1
ATOM 5312 O O . GLU A 1 684 ? -16.065 9.847 9.396 1.00 82.50 684 GLU A O 1
ATOM 5317 N N . ALA A 1 685 ? -14.669 9.844 7.628 1.00 90.00 685 ALA A N 1
ATOM 5318 C CA . ALA A 1 685 ? -13.920 8.667 8.044 1.00 90.00 685 ALA A CA 1
ATOM 5319 C C . ALA A 1 685 ? -13.201 8.929 9.379 1.00 90.00 685 ALA A C 1
ATOM 5321 O O . ALA A 1 685 ? -12.408 9.878 9.463 1.00 90.00 685 ALA A O 1
ATOM 5322 N N . PRO A 1 686 ? -13.430 8.142 10.446 1.00 91.62 686 PRO A N 1
ATOM 5323 C CA . PRO A 1 686 ? -12.607 8.226 11.646 1.00 91.62 686 PRO A CA 1
ATOM 5324 C C . PRO A 1 686 ? -11.149 7.909 11.310 1.00 91.62 686 PRO A C 1
ATOM 5326 O O . PRO A 1 686 ? -10.864 6.917 10.638 1.00 91.62 686 PRO A O 1
ATOM 5329 N N . TYR A 1 687 ? -10.232 8.755 11.785 1.00 92.25 687 TYR A N 1
ATOM 5330 C CA . TYR A 1 687 ? -8.802 8.589 11.545 1.00 92.25 687 TYR A CA 1
ATOM 5331 C C . TYR A 1 687 ? -8.017 8.585 12.854 1.00 92.25 687 TYR A C 1
ATOM 5333 O O . TYR A 1 687 ? -8.015 9.570 13.591 1.00 92.25 687 TYR A O 1
ATOM 5341 N N . TYR A 1 688 ? -7.339 7.471 13.111 1.00 93.69 688 TYR A N 1
ATOM 5342 C CA . TYR A 1 688 ? -6.431 7.252 14.225 1.00 93.69 688 TYR A CA 1
ATOM 5343 C C . TYR A 1 688 ? -4.990 7.271 13.713 1.00 93.69 688 TYR A C 1
ATOM 5345 O O . TYR A 1 688 ? -4.585 6.411 12.934 1.00 93.69 688 TYR A O 1
ATOM 5353 N N . GLN A 1 689 ? -4.212 8.254 14.152 1.00 92.69 689 GLN A N 1
ATOM 5354 C CA . GLN A 1 689 ? -2.766 8.288 13.969 1.00 92.69 689 GLN A CA 1
ATOM 5355 C C . GLN A 1 689 ? -2.102 7.823 15.265 1.00 92.69 689 GLN A C 1
ATOM 5357 O O . GLN A 1 689 ? -2.390 8.377 16.325 1.00 92.69 689 GLN A O 1
ATOM 5362 N N . ILE A 1 690 ? -1.223 6.826 15.189 1.00 93.81 690 ILE A N 1
ATOM 5363 C CA . ILE A 1 690 ? -0.705 6.125 16.368 1.00 93.81 690 ILE A CA 1
ATOM 5364 C C . ILE A 1 690 ? 0.818 6.236 16.437 1.00 93.81 690 ILE A C 1
ATOM 5366 O O . ILE A 1 690 ? 1.486 6.123 15.414 1.00 93.81 690 ILE A O 1
ATOM 5370 N N . SER A 1 691 ? 1.356 6.492 17.630 1.00 92.81 691 SER A N 1
ATOM 5371 C CA . SER A 1 691 ? 2.789 6.691 17.864 1.00 92.81 691 SER A CA 1
ATOM 5372 C C . SER A 1 691 ? 3.197 6.153 19.244 1.00 92.81 691 SER A C 1
ATOM 5374 O O . SER A 1 691 ? 2.538 6.497 20.225 1.00 92.81 691 SER A O 1
ATOM 5376 N N . PRO A 1 692 ? 4.276 5.364 19.368 1.00 92.50 692 PRO A N 1
ATOM 5377 C CA . PRO A 1 692 ? 5.078 4.823 18.272 1.00 92.50 692 PRO A CA 1
ATOM 5378 C C . PRO A 1 692 ? 4.338 3.711 17.505 1.00 92.50 692 PRO A C 1
ATOM 5380 O O . PRO A 1 692 ? 3.789 2.800 18.121 1.00 92.50 692 PRO A O 1
ATOM 5383 N N . ALA A 1 693 ? 4.324 3.787 16.173 1.00 92.25 693 ALA A N 1
ATOM 5384 C CA . ALA A 1 693 ? 3.948 2.696 15.271 1.00 92.25 693 ALA A CA 1
ATOM 5385 C C . ALA A 1 693 ? 4.436 2.978 13.839 1.00 92.25 693 ALA A C 1
ATOM 5387 O O . ALA A 1 693 ? 4.267 4.087 13.322 1.00 92.25 693 ALA A O 1
ATOM 5388 N N . GLY A 1 694 ? 5.020 1.969 13.195 1.00 91.06 694 GLY A N 1
ATOM 5389 C CA . GLY A 1 694 ? 5.532 2.019 11.830 1.00 91.06 694 GLY A CA 1
ATOM 5390 C C . GLY A 1 694 ? 4.508 1.603 10.768 1.00 91.06 694 GLY A C 1
ATOM 5391 O O . GLY A 1 694 ? 3.339 1.992 10.803 1.00 91.06 694 GLY A O 1
ATOM 5392 N N . HIS A 1 695 ? 4.968 0.851 9.766 1.00 91.00 695 HIS A N 1
ATOM 5393 C CA . HIS A 1 695 ? 4.175 0.450 8.597 1.00 91.00 695 HIS A CA 1
ATOM 5394 C C . HIS A 1 695 ? 3.139 -0.642 8.901 1.00 91.00 695 HIS A C 1
ATOM 5396 O O . HIS A 1 695 ? 2.130 -0.761 8.198 1.00 91.00 695 HIS A O 1
ATOM 5402 N N . CYS A 1 696 ? 3.378 -1.439 9.943 1.00 94.12 696 CYS A N 1
ATOM 5403 C CA . CYS A 1 696 ? 2.597 -2.630 10.266 1.00 94.12 696 CYS A CA 1
ATOM 5404 C C . CYS A 1 696 ? 1.981 -2.487 11.663 1.00 94.12 696 CYS A C 1
ATOM 5406 O O . CYS A 1 696 ? 2.275 -3.296 12.548 1.00 94.12 696 CYS A O 1
ATOM 5408 N N . PRO A 1 697 ? 1.122 -1.477 11.907 1.00 94.81 697 PRO A N 1
ATOM 5409 C CA . PRO A 1 697 ? 0.638 -1.191 13.253 1.00 94.81 697 PRO A CA 1
ATOM 5410 C C . PRO A 1 697 ? -0.153 -2.362 13.850 1.00 94.81 697 PRO A C 1
ATOM 5412 O O . PRO A 1 697 ? -0.153 -2.544 15.063 1.00 94.81 697 PRO A O 1
ATOM 5415 N N . HIS A 1 698 ? -0.798 -3.192 13.022 1.00 95.69 698 HIS A N 1
ATOM 5416 C CA . HIS A 1 698 ? -1.486 -4.401 13.482 1.00 95.69 698 HIS A CA 1
ATOM 5417 C C . HIS A 1 698 ? -0.535 -5.441 14.070 1.00 95.69 698 HIS A C 1
ATOM 5419 O O . HIS A 1 698 ? -0.957 -6.198 14.932 1.00 95.69 698 HIS A O 1
ATOM 5425 N N . ASP A 1 699 ? 0.729 -5.471 13.661 1.00 94.81 699 ASP A N 1
ATOM 5426 C CA . ASP A 1 699 ? 1.718 -6.407 14.196 1.00 94.81 699 ASP A CA 1
ATOM 5427 C C . ASP A 1 699 ? 2.579 -5.778 15.310 1.00 94.81 699 ASP A C 1
ATOM 5429 O O . ASP A 1 699 ? 2.932 -6.454 16.280 1.00 94.81 699 ASP A O 1
ATOM 5433 N N . GLU A 1 700 ? 2.854 -4.473 15.223 1.00 93.25 700 GLU A N 1
ATOM 5434 C CA . GLU A 1 700 ? 3.624 -3.700 16.213 1.00 93.25 700 GLU A CA 1
ATOM 5435 C C . GLU A 1 700 ? 2.845 -3.429 17.506 1.00 93.25 700 GLU A C 1
ATOM 5437 O O . GLU A 1 700 ? 3.334 -3.672 18.614 1.00 93.25 700 GLU A O 1
ATOM 5442 N N . ILE A 1 701 ? 1.606 -2.946 17.376 1.00 94.12 701 ILE A N 1
ATOM 5443 C CA . ILE A 1 701 ? 0.714 -2.559 18.486 1.00 94.12 701 ILE A CA 1
ATOM 5444 C C . ILE A 1 701 ? -0.692 -3.195 18.370 1.00 94.12 701 ILE A C 1
ATOM 5446 O O . ILE A 1 701 ? -1.714 -2.498 18.434 1.00 94.12 701 ILE A O 1
ATOM 5450 N N . PRO A 1 702 ? -0.771 -4.528 18.196 1.00 95.12 702 PRO A N 1
ATOM 5451 C CA . PRO A 1 702 ? -2.010 -5.288 18.026 1.00 95.12 702 PRO A CA 1
ATOM 5452 C C . PRO A 1 702 ? -3.071 -5.034 19.101 1.00 95.12 702 PRO A C 1
ATOM 5454 O O . PRO A 1 702 ? -4.251 -5.032 18.772 1.00 95.12 702 PRO A O 1
ATOM 5457 N N . GLU A 1 703 ? -2.695 -4.773 20.354 1.00 94.75 703 GLU A N 1
ATOM 5458 C CA . GLU A 1 703 ? -3.608 -4.484 21.468 1.00 94.75 703 GLU A CA 1
ATOM 5459 C C . GLU A 1 703 ? -4.481 -3.273 21.124 1.00 94.75 703 GLU A C 1
ATOM 5461 O O . GLU A 1 703 ? -5.710 -3.307 21.217 1.00 94.75 703 GLU A O 1
ATOM 5466 N N . VAL A 1 704 ? -3.835 -2.204 20.651 1.00 95.75 704 VAL A N 1
ATOM 5467 C CA . VAL A 1 704 ? -4.484 -0.940 20.304 1.00 95.75 704 VAL A CA 1
ATOM 5468 C C . VAL A 1 704 ? -5.273 -1.084 19.011 1.00 95.75 704 VAL A C 1
ATOM 5470 O O . VAL A 1 704 ? -6.416 -0.635 18.948 1.00 95.75 704 VAL A O 1
ATOM 5473 N N . ILE A 1 705 ? -4.720 -1.750 17.995 1.00 96.88 705 ILE A N 1
ATOM 5474 C CA . ILE A 1 705 ? -5.435 -1.971 16.731 1.00 96.88 705 ILE A CA 1
ATOM 5475 C C . ILE A 1 705 ? -6.686 -2.828 16.938 1.00 96.88 705 ILE A C 1
ATOM 5477 O O . ILE A 1 705 ? -7.765 -2.449 16.482 1.00 96.88 705 ILE A O 1
ATOM 5481 N N . ASN A 1 706 ? -6.593 -3.930 17.680 1.00 97.06 706 ASN A N 1
ATOM 5482 C CA . ASN A 1 706 ? -7.735 -4.801 17.954 1.00 97.06 706 ASN A CA 1
ATOM 5483 C C . ASN A 1 706 ? -8.777 -4.096 18.828 1.00 97.06 706 ASN A C 1
ATOM 5485 O O . ASN A 1 706 ? -9.980 -4.258 18.609 1.00 97.06 706 ASN A O 1
ATOM 5489 N N . PHE A 1 707 ? -8.341 -3.282 19.795 1.00 95.88 707 PHE A N 1
ATOM 5490 C CA . PHE A 1 707 ? -9.231 -2.425 20.573 1.00 95.88 707 PHE A CA 1
ATOM 5491 C C . PHE A 1 707 ? -10.007 -1.463 19.667 1.00 95.88 707 PHE A C 1
ATOM 5493 O O . PHE A 1 707 ? -11.238 -1.476 19.677 1.00 95.88 707 PHE A O 1
ATOM 5500 N N . LEU A 1 708 ? -9.322 -0.683 18.828 1.00 95.94 708 LEU A N 1
ATOM 5501 C CA . LEU A 1 708 ? -9.967 0.267 17.918 1.00 95.94 708 LEU A CA 1
ATOM 5502 C C . LEU A 1 708 ? -10.905 -0.435 16.921 1.00 95.94 708 LEU A C 1
ATOM 5504 O O . LEU A 1 708 ? -12.020 0.037 16.700 1.00 95.94 708 LEU A O 1
ATOM 5508 N N . LEU A 1 709 ? -10.504 -1.589 16.375 1.00 97.19 709 LEU A N 1
ATOM 5509 C CA . LEU A 1 709 ? -11.332 -2.399 15.475 1.00 97.19 709 LEU A CA 1
ATOM 5510 C C . LEU A 1 709 ? -12.620 -2.885 16.148 1.00 97.19 709 LEU A C 1
ATOM 5512 O O . LEU A 1 709 ? -13.694 -2.756 15.562 1.00 97.19 709 LEU A O 1
ATOM 5516 N N . ARG A 1 710 ? -12.547 -3.392 17.388 1.00 96.12 710 ARG A N 1
ATOM 5517 C CA . ARG A 1 710 ? -13.736 -3.821 18.147 1.00 96.12 710 ARG A CA 1
ATOM 5518 C C . ARG A 1 710 ? -14.747 -2.698 18.283 1.00 96.12 710 ARG A C 1
ATOM 5520 O O . ARG A 1 710 ? -15.938 -2.918 18.077 1.00 96.12 710 ARG A O 1
ATOM 5527 N N . TRP A 1 711 ? -14.286 -1.508 18.651 1.00 94.19 711 TRP A N 1
ATOM 5528 C CA . TRP A 1 711 ? -15.184 -0.376 18.819 1.00 94.19 711 TRP A CA 1
ATOM 5529 C C . TRP A 1 711 ? -15.718 0.155 17.494 1.00 94.19 711 TRP A C 1
ATOM 5531 O O . TRP A 1 711 ? -16.881 0.542 17.436 1.00 94.19 711 TRP A O 1
ATOM 5541 N N . TRP A 1 712 ? -14.914 0.134 16.430 1.00 95.19 712 TRP A N 1
ATOM 5542 C CA . TRP A 1 712 ? -15.376 0.488 15.092 1.00 95.19 712 TRP A CA 1
ATOM 5543 C C . TRP A 1 712 ? -16.511 -0.429 14.624 1.00 95.19 712 TRP A C 1
ATOM 5545 O O . TRP A 1 712 ? -17.574 0.050 14.233 1.00 95.19 712 TRP A O 1
ATOM 5555 N N . ILE A 1 713 ? -16.332 -1.745 14.760 1.00 96.31 713 ILE A N 1
ATOM 5556 C CA . ILE A 1 713 ? -17.354 -2.740 14.413 1.00 96.31 713 ILE A CA 1
ATOM 5557 C C . ILE A 1 713 ? -18.610 -2.540 15.270 1.00 96.31 713 ILE A C 1
ATOM 5559 O O . ILE A 1 713 ? -19.710 -2.450 14.730 1.00 96.31 713 ILE A O 1
ATOM 5563 N N . LYS A 1 714 ? -18.467 -2.382 16.595 1.00 95.00 714 LYS A N 1
ATOM 5564 C CA . LYS A 1 714 ? -19.604 -2.120 17.499 1.00 95.00 714 LYS A CA 1
ATOM 5565 C C . LYS A 1 714 ? -20.341 -0.825 17.160 1.00 95.00 714 LYS A C 1
ATOM 5567 O O . LYS A 1 714 ? -21.568 -0.788 17.230 1.00 95.00 714 LYS A O 1
ATOM 5572 N N . ASN A 1 715 ? -19.625 0.236 16.794 1.00 94.00 715 ASN A N 1
ATOM 5573 C CA . ASN A 1 715 ? -20.228 1.494 16.360 1.00 94.00 715 ASN A CA 1
ATOM 5574 C C . ASN A 1 715 ? -21.089 1.285 15.105 1.00 94.00 715 ASN A C 1
ATOM 5576 O O . ASN A 1 715 ? -22.227 1.745 15.080 1.00 94.00 715 ASN A O 1
ATOM 5580 N N . LEU A 1 716 ? -20.597 0.534 14.117 1.00 94.31 716 LEU A N 1
ATOM 5581 C CA . LEU A 1 716 ? -21.342 0.256 12.888 1.00 94.31 716 LEU A CA 1
ATOM 5582 C C . LEU A 1 716 ? -22.539 -0.682 13.104 1.00 94.31 716 LEU A C 1
ATOM 5584 O O . LEU A 1 716 ? -23.642 -0.352 12.673 1.00 94.31 716 LEU A O 1
ATOM 5588 N N . GLU A 1 717 ? -22.361 -1.798 13.816 1.00 94.62 717 GLU A N 1
ATOM 5589 C CA . GLU A 1 717 ? -23.448 -2.747 14.122 1.00 94.62 717 GLU A CA 1
ATOM 5590 C C . GLU A 1 717 ? -24.554 -2.098 14.981 1.00 94.62 717 GLU A C 1
ATOM 5592 O O . GLU A 1 717 ? -25.732 -2.421 14.850 1.00 94.62 717 GLU A O 1
ATOM 5597 N N . SER A 1 718 ? -24.199 -1.116 15.819 1.00 91.94 718 SER A N 1
ATOM 5598 C CA . SER A 1 718 ? -25.153 -0.355 16.641 1.00 91.94 718 SER A CA 1
ATOM 5599 C C . SER A 1 718 ? -25.711 0.908 15.972 1.00 91.94 718 SER A C 1
ATOM 5601 O O . SER A 1 718 ? -26.409 1.691 16.618 1.00 91.94 718 SER A O 1
ATOM 5603 N N . GLN A 1 719 ? -25.402 1.140 14.690 1.00 88.62 719 GLN A N 1
ATOM 5604 C CA . GLN A 1 719 ? -25.815 2.336 13.941 1.00 88.62 719 GLN A CA 1
ATOM 5605 C C . GLN A 1 719 ? -25.437 3.655 14.644 1.00 88.62 719 GLN A C 1
ATOM 5607 O O . GLN A 1 719 ? -26.180 4.637 14.618 1.00 88.62 719 GLN A O 1
ATOM 5612 N N . GLY A 1 720 ? -24.275 3.672 15.297 1.00 83.00 720 GLY A N 1
ATOM 5613 C CA . GLY A 1 720 ? -23.725 4.835 15.985 1.00 83.00 720 GLY A CA 1
ATOM 5614 C C . GLY A 1 720 ? -24.191 5.028 17.429 1.00 83.00 720 GLY A C 1
ATOM 5615 O O . GLY A 1 720 ? -23.799 6.024 18.037 1.00 83.00 720 GLY A O 1
ATOM 5616 N N . SER A 1 721 ? -24.995 4.120 18.003 1.00 81.00 721 SER A N 1
ATOM 5617 C CA . SER A 1 721 ? -25.415 4.244 19.409 1.00 81.00 721 SER A CA 1
ATOM 5618 C C . SER A 1 721 ? -24.263 4.003 20.390 1.00 81.00 721 SER A C 1
ATOM 5620 O O . SER A 1 721 ? -24.245 4.588 21.469 1.00 81.00 721 SER A O 1
ATOM 5622 N N . VAL A 1 722 ? -23.302 3.152 20.021 1.00 83.38 722 VAL A N 1
ATOM 5623 C CA . VAL A 1 722 ? -22.019 3.008 20.720 1.00 83.38 722 VAL A CA 1
ATOM 5624 C C . VAL A 1 722 ? -21.050 4.035 20.144 1.00 83.38 722 VAL A C 1
ATOM 5626 O O . VAL A 1 722 ? -20.741 3.975 18.956 1.00 83.38 722 VAL A O 1
ATOM 5629 N N . SER A 1 723 ? -20.565 4.979 20.951 1.00 83.31 723 SER A N 1
ATOM 5630 C CA . SER A 1 723 ? -19.584 5.974 20.504 1.00 83.31 723 SER A CA 1
ATOM 5631 C C . SER A 1 723 ? -18.251 5.330 20.131 1.00 83.31 723 SER A C 1
ATOM 5633 O O . SER A 1 723 ? -17.838 4.336 20.724 1.00 83.31 723 SER A O 1
ATOM 5635 N N . LEU A 1 724 ? -17.550 5.924 19.163 1.00 84.56 724 LEU A N 1
ATOM 5636 C CA . LEU A 1 724 ? -16.157 5.566 18.903 1.00 84.56 724 LEU A CA 1
ATOM 5637 C C . LEU A 1 724 ? -15.303 5.855 20.146 1.00 84.56 724 LEU A C 1
ATOM 5639 O O . LEU A 1 724 ? -15.598 6.800 20.885 1.00 84.56 724 LEU A O 1
ATOM 5643 N N . PRO A 1 725 ? -14.236 5.076 20.376 1.00 79.88 725 PRO A N 1
ATOM 5644 C CA . PRO A 1 725 ? -13.395 5.274 21.537 1.00 79.88 725 PRO A CA 1
ATOM 5645 C C . PRO A 1 725 ? -12.709 6.635 21.407 1.00 79.88 725 PRO A C 1
ATOM 5647 O O . PRO A 1 725 ? -12.442 7.103 20.295 1.00 79.88 725 PRO A O 1
ATOM 5650 N N . LEU A 1 726 ? -12.391 7.246 22.553 1.00 74.88 726 LEU A N 1
ATOM 5651 C CA . LEU A 1 726 ? -11.758 8.570 22.659 1.00 74.88 726 LEU A CA 1
ATOM 5652 C C . LEU A 1 726 ? -12.697 9.766 22.365 1.00 74.88 726 LEU A C 1
ATOM 5654 O O . LEU A 1 726 ? -12.216 10.886 22.208 1.00 74.88 726 LEU A O 1
ATOM 5658 N N . LEU A 1 727 ? -14.024 9.553 22.340 1.00 66.62 727 LEU A N 1
ATOM 5659 C CA . LEU A 1 727 ? -15.059 10.596 22.174 1.00 66.62 727 LEU A CA 1
ATOM 5660 C C . LEU A 1 727 ? -15.839 10.958 23.459 1.00 66.62 727 LEU A C 1
ATOM 5662 O O . LEU A 1 727 ? -16.709 11.826 23.408 1.00 66.62 727 LEU A O 1
ATOM 5666 N N . GLU A 1 728 ? -15.562 10.306 24.591 1.00 56.50 728 GLU A N 1
ATOM 5667 C CA . GLU A 1 728 ? -16.464 10.276 25.760 1.00 56.50 728 GLU A CA 1
ATOM 5668 C C . GLU A 1 728 ? -16.530 11.586 26.589 1.00 56.50 728 GLU A C 1
ATOM 5670 O O . GLU A 1 728 ? -17.481 11.759 27.342 1.00 56.50 728 GLU A O 1
ATOM 5675 N N . ASP A 1 729 ? -15.628 12.562 26.384 1.00 51.69 729 ASP A N 1
ATOM 5676 C CA . ASP A 1 729 ? -15.546 13.817 27.178 1.00 51.69 729 ASP A CA 1
ATOM 5677 C C . ASP A 1 729 ? -16.043 15.095 26.453 1.00 51.69 729 ASP A C 1
ATOM 5679 O O . ASP A 1 729 ? -15.628 16.218 26.763 1.00 51.69 729 ASP A O 1
ATOM 5683 N N . LEU A 1 730 ? -16.895 14.982 25.430 1.00 49.75 730 LEU A N 1
ATOM 5684 C CA . LEU A 1 730 ? -17.284 16.132 24.597 1.00 49.75 730 LEU A CA 1
ATOM 5685 C C . LEU A 1 730 ? -18.391 17.014 25.206 1.00 49.75 730 LEU A C 1
ATOM 5687 O O . LEU A 1 730 ? -19.450 17.189 24.608 1.00 49.75 730 LEU A O 1
ATOM 5691 N N . ASP A 1 731 ? -18.097 17.678 26.326 1.00 42.75 731 ASP A N 1
ATOM 5692 C CA . ASP A 1 731 ? -18.904 18.802 26.840 1.00 42.75 731 ASP A CA 1
ATOM 5693 C C . ASP A 1 731 ? -18.423 20.185 26.345 1.00 42.75 731 ASP A C 1
ATOM 5695 O O . ASP A 1 731 ? -18.906 21.232 26.780 1.00 42.75 731 ASP A O 1
ATOM 5699 N N . SER A 1 732 ? -17.511 20.251 25.362 1.00 38.94 732 SER A N 1
ATOM 5700 C CA . SER A 1 732 ? -17.091 21.535 24.777 1.00 38.94 732 SER A CA 1
ATOM 5701 C C . SER A 1 732 ? -16.920 21.508 23.252 1.00 38.94 732 SER A C 1
ATOM 5703 O O . SER A 1 732 ? -16.168 20.735 22.664 1.00 38.94 732 SER A O 1
ATOM 5705 N N . LYS A 1 733 ? -17.640 22.423 22.595 1.00 41.25 733 LYS A N 1
ATOM 5706 C CA . LYS A 1 733 ? -17.817 22.607 21.143 1.00 41.25 733 LYS A CA 1
ATOM 5707 C C . LYS A 1 733 ? -16.553 23.013 20.342 1.00 41.25 733 LYS A C 1
ATOM 5709 O O . LYS A 1 733 ? -16.687 23.831 19.434 1.00 41.25 733 LYS A O 1
ATOM 5714 N N . LYS A 1 734 ? -15.331 22.548 20.650 1.00 42.97 734 LYS A N 1
ATOM 5715 C CA . LYS A 1 734 ? -14.117 23.134 20.022 1.00 42.97 734 LYS A CA 1
ATOM 5716 C C . LYS A 1 734 ? -12.944 22.232 19.612 1.00 42.97 734 LYS A C 1
ATOM 5718 O O . LYS A 1 734 ? -12.002 22.781 19.051 1.00 42.97 734 LYS A O 1
ATOM 5723 N N . HIS A 1 735 ? -12.967 20.909 19.783 1.00 44.84 735 HIS A N 1
ATOM 5724 C CA . HIS A 1 735 ? -11.785 20.090 19.451 1.00 44.84 735 HIS A CA 1
ATOM 5725 C C . HIS A 1 735 ? -12.053 19.065 18.337 1.00 44.84 735 HIS A C 1
ATOM 5727 O O . HIS A 1 735 ? -12.735 18.069 18.543 1.00 44.84 735 HIS A O 1
ATOM 5733 N N . THR A 1 736 ? -11.497 19.322 17.147 1.00 61.66 736 THR A N 1
ATOM 5734 C CA . THR A 1 736 ? -11.528 18.435 15.961 1.00 61.66 736 THR A CA 1
ATOM 5735 C C . THR A 1 736 ? -10.466 17.327 16.018 1.00 61.66 736 THR A C 1
ATOM 5737 O O . THR A 1 736 ? -10.519 16.372 15.244 1.00 61.66 736 THR A O 1
ATOM 5740 N N . ILE A 1 737 ? -9.484 17.470 16.911 1.00 69.19 737 ILE A N 1
ATOM 5741 C CA . ILE A 1 737 ? -8.350 16.562 17.096 1.00 69.19 737 ILE A CA 1
ATOM 5742 C C . ILE A 1 737 ? -8.235 16.265 18.591 1.00 69.19 737 ILE A C 1
ATOM 5744 O O . ILE A 1 737 ? -8.220 17.198 19.396 1.00 69.19 737 ILE A O 1
ATOM 5748 N N . ILE A 1 738 ? -8.170 14.985 18.950 1.00 78.62 738 ILE A N 1
ATOM 5749 C CA . ILE A 1 738 ? -8.091 14.511 20.333 1.00 78.62 738 ILE A CA 1
ATOM 5750 C C . ILE A 1 738 ? -6.844 13.643 20.472 1.00 78.62 738 ILE A C 1
ATOM 5752 O O . ILE A 1 738 ? -6.728 12.622 19.802 1.00 78.62 738 ILE A O 1
ATOM 5756 N N . ASP A 1 739 ? -5.936 14.032 21.363 1.00 82.06 739 ASP A N 1
ATOM 5757 C CA . ASP A 1 739 ? -4.775 13.222 21.730 1.00 82.06 739 ASP A CA 1
ATOM 5758 C C . ASP A 1 739 ? -5.087 12.462 23.031 1.00 82.06 739 ASP A C 1
ATOM 5760 O O . ASP A 1 739 ? -5.563 13.043 24.017 1.00 82.06 739 ASP A O 1
ATOM 5764 N N . ARG A 1 740 ? -4.850 11.147 23.034 1.00 87.19 740 ARG A N 1
ATOM 5765 C CA . ARG A 1 740 ? -5.025 10.274 24.203 1.00 87.19 740 ARG A CA 1
ATOM 5766 C C . ARG A 1 740 ? -3.872 9.284 24.312 1.00 87.19 740 ARG A C 1
ATOM 5768 O O . ARG A 1 740 ? -3.425 8.731 23.311 1.00 87.19 740 ARG A O 1
ATOM 5775 N N . GLU A 1 741 ? -3.417 9.064 25.538 1.00 91.31 741 GLU A N 1
ATOM 5776 C CA . GLU A 1 741 ? -2.439 8.027 25.861 1.00 91.31 741 GLU A CA 1
ATOM 5777 C C . GLU A 1 741 ? -3.189 6.723 26.165 1.00 91.31 741 GLU A C 1
ATOM 5779 O O . GLU A 1 741 ? -4.068 6.697 27.034 1.00 91.31 741 GLU A O 1
ATOM 5784 N N . LEU A 1 742 ? -2.869 5.659 25.430 1.00 92.56 742 LEU A N 1
ATOM 5785 C CA . LEU A 1 742 ? -3.395 4.312 25.641 1.00 92.56 742 LEU A CA 1
ATOM 5786 C C . LEU A 1 742 ? -2.287 3.453 26.245 1.00 92.56 742 LEU A C 1
ATOM 5788 O O . LEU A 1 742 ? -1.180 3.418 25.713 1.00 92.56 742 LEU A O 1
ATOM 5792 N N . GLU A 1 743 ? -2.587 2.758 27.337 1.00 93.38 743 GLU A N 1
ATOM 5793 C CA . GLU A 1 743 ? -1.640 1.918 28.075 1.00 93.38 743 GLU A CA 1
ATOM 5794 C C . GLU A 1 743 ? -2.134 0.469 28.098 1.00 93.38 743 GLU A C 1
ATOM 5796 O O . GLU A 1 743 ? -3.309 0.219 28.366 1.00 93.38 743 GLU A O 1
ATOM 5801 N N . PHE A 1 744 ? -1.249 -0.487 27.820 1.00 92.06 744 PHE A N 1
ATOM 5802 C CA . PHE A 1 744 ? -1.572 -1.914 27.757 1.00 92.06 744 PHE A CA 1
ATOM 5803 C C . PHE A 1 744 ? -0.453 -2.783 28.350 1.00 92.06 744 PHE A C 1
ATOM 5805 O O . PHE A 1 744 ? 0.722 -2.394 28.330 1.00 92.06 744 PHE A O 1
ATOM 5812 N N . PRO A 1 745 ? -0.790 -3.961 28.904 1.00 89.62 745 PRO A N 1
ATOM 5813 C CA . PRO A 1 745 ? 0.200 -4.919 29.375 1.00 89.62 745 PRO A CA 1
ATOM 5814 C C . PRO A 1 745 ? 0.799 -5.718 28.206 1.00 89.62 745 PRO A C 1
ATOM 5816 O O . PRO A 1 745 ? 0.065 -6.231 27.364 1.00 89.62 745 PRO A O 1
ATOM 5819 N N . ARG A 1 746 ? 2.129 -5.869 28.188 1.00 86.31 746 ARG A N 1
ATOM 5820 C CA . ARG A 1 746 ? 2.870 -6.739 27.260 1.00 86.31 746 ARG A CA 1
ATOM 5821 C C . ARG A 1 746 ? 4.126 -7.287 27.941 1.00 86.31 746 ARG A C 1
ATOM 5823 O O . ARG A 1 746 ? 4.919 -6.514 28.481 1.00 86.31 746 ARG A O 1
ATOM 5830 N N . GLU A 1 747 ? 4.302 -8.610 27.916 1.00 79.81 747 GLU A N 1
ATOM 5831 C CA . GLU A 1 747 ? 5.496 -9.308 28.437 1.00 79.81 747 GLU A CA 1
ATOM 5832 C C . GLU A 1 747 ? 5.875 -8.891 29.877 1.00 79.81 747 GLU A C 1
ATOM 5834 O O . GLU A 1 747 ? 7.031 -8.626 30.200 1.00 79.81 747 GLU A O 1
ATOM 5839 N N . GLY A 1 748 ? 4.880 -8.754 30.761 1.00 75.44 748 GLY A N 1
ATOM 5840 C CA . GLY A 1 748 ? 5.096 -8.354 32.161 1.00 75.44 748 GLY A CA 1
ATOM 5841 C C . GLY A 1 748 ? 5.450 -6.874 32.373 1.00 75.44 748 GLY A C 1
ATOM 5842 O O . GLY A 1 748 ? 5.663 -6.454 33.510 1.00 75.44 748 GLY A O 1
ATOM 5843 N N . SER A 1 749 ? 5.473 -6.067 31.310 1.00 82.94 749 SER A N 1
ATOM 5844 C CA . SER A 1 749 ? 5.655 -4.614 31.354 1.00 82.94 749 SER A CA 1
ATOM 5845 C C . SER A 1 749 ? 4.386 -3.880 30.914 1.00 82.94 749 SER A C 1
ATOM 5847 O O . SER A 1 749 ? 3.522 -4.449 30.247 1.00 82.94 749 SER A O 1
ATOM 5849 N N . ARG A 1 750 ? 4.257 -2.603 31.287 1.00 87.25 750 ARG A N 1
ATOM 5850 C CA . ARG A 1 750 ? 3.229 -1.724 30.721 1.00 87.25 750 ARG A CA 1
ATOM 5851 C C . ARG A 1 750 ? 3.840 -0.884 29.611 1.00 87.25 750 ARG A C 1
ATOM 5853 O O . ARG A 1 750 ? 4.857 -0.224 29.822 1.00 87.25 750 ARG A O 1
ATOM 5860 N N . LYS A 1 751 ? 3.220 -0.930 28.440 1.00 90.56 751 LYS A N 1
ATOM 5861 C CA . LYS A 1 751 ? 3.574 -0.130 27.268 1.00 90.56 751 LYS A CA 1
ATOM 5862 C C . LYS A 1 751 ? 2.521 0.957 27.101 1.00 90.56 751 LYS A C 1
ATOM 5864 O O . LYS A 1 751 ? 1.358 0.735 27.435 1.00 90.56 751 LYS A O 1
ATOM 5869 N N . SER A 1 752 ? 2.915 2.118 26.589 1.00 91.00 752 SER A N 1
ATOM 5870 C CA . SER A 1 752 ? 1.967 3.166 26.226 1.00 91.00 752 SER A CA 1
ATOM 5871 C C . SER A 1 752 ? 2.234 3.715 24.834 1.00 91.00 752 SER A C 1
ATOM 5873 O O . SER A 1 752 ? 3.372 3.749 24.364 1.00 91.00 752 SER A O 1
ATOM 5875 N N . VAL A 1 753 ? 1.156 4.116 24.168 1.00 93.06 753 VAL A N 1
ATOM 5876 C CA . VAL A 1 753 ? 1.184 4.783 22.867 1.00 93.06 753 VAL A CA 1
ATOM 5877 C C . VAL A 1 753 ? 0.290 6.014 22.909 1.00 93.06 753 VAL A C 1
ATOM 5879 O O . VAL A 1 753 ? -0.736 6.046 23.589 1.00 93.06 753 VAL A O 1
ATOM 5882 N N . MET A 1 754 ? 0.656 7.031 22.143 1.00 92.50 754 MET A N 1
ATOM 5883 C CA . MET A 1 754 ? -0.182 8.186 21.867 1.00 92.50 754 MET A CA 1
ATOM 5884 C C . MET A 1 754 ? -1.034 7.920 20.630 1.00 92.50 754 MET A C 1
ATOM 5886 O O . MET A 1 754 ? -0.515 7.702 19.534 1.00 92.50 754 MET A O 1
ATOM 5890 N N . VAL A 1 755 ? -2.353 7.995 20.799 1.00 92.31 755 VAL A N 1
ATOM 5891 C CA . VAL A 1 755 ? -3.321 7.971 19.704 1.00 92.31 755 VAL A CA 1
ATOM 5892 C C . VAL A 1 755 ? -3.871 9.374 19.506 1.00 92.31 755 VAL A C 1
ATOM 5894 O O . VAL A 1 755 ? -4.527 9.939 20.382 1.00 92.31 755 VAL A O 1
ATOM 5897 N N . ARG A 1 756 ? -3.615 9.924 18.322 1.00 88.75 756 ARG A N 1
ATOM 5898 C CA . ARG A 1 756 ? -4.227 11.150 17.826 1.00 88.75 756 ARG A CA 1
ATOM 5899 C C . ARG A 1 756 ? -5.433 10.794 16.973 1.00 88.75 756 ARG A C 1
ATOM 5901 O O . ARG A 1 756 ? -5.296 10.250 15.878 1.00 88.75 756 ARG A O 1
ATOM 5908 N N . PHE A 1 757 ? -6.613 11.125 17.467 1.00 88.06 757 PHE A N 1
ATOM 5909 C CA . PHE A 1 757 ? -7.875 10.905 16.787 1.00 88.06 757 PHE A CA 1
ATOM 5910 C C . PHE A 1 757 ? -8.346 12.176 16.075 1.00 88.06 757 PHE A C 1
ATOM 5912 O O . PHE A 1 757 ? -8.509 13.229 16.691 1.00 88.06 757 PHE A O 1
ATOM 5919 N N . PHE A 1 758 ? -8.597 12.072 14.772 1.00 82.38 758 PHE A N 1
ATOM 5920 C CA . PHE A 1 758 ? -9.201 13.124 13.961 1.00 82.38 758 PHE A CA 1
ATOM 5921 C C . PHE A 1 758 ? -10.693 12.830 13.801 1.00 82.38 758 PHE A C 1
ATOM 5923 O O . PHE A 1 758 ? -11.104 12.013 12.966 1.00 82.38 758 PHE A O 1
ATOM 5930 N N . ALA A 1 759 ? -11.503 13.516 14.607 1.00 66.50 759 ALA A N 1
ATOM 5931 C CA . ALA A 1 759 ? -12.948 13.349 14.617 1.00 66.50 759 ALA A CA 1
ATOM 5932 C C . ALA A 1 759 ? -13.574 13.753 13.271 1.00 66.50 759 ALA A C 1
ATOM 5934 O O . ALA A 1 759 ? -12.997 14.483 12.460 1.00 66.50 759 ALA A O 1
ATOM 5935 N N . SER A 1 760 ? -14.767 13.243 13.001 1.00 59.31 760 SER A N 1
ATOM 5936 C CA . SER A 1 760 ? -15.594 13.652 11.870 1.00 59.31 760 SER A CA 1
ATOM 5937 C C . SER A 1 760 ? -16.525 14.798 12.281 1.00 59.31 760 SER A C 1
ATOM 5939 O O . SER A 1 760 ? -17.077 14.803 13.380 1.00 59.31 760 SER A O 1
ATOM 5941 N N . ASN A 1 761 ? -16.779 15.756 11.384 1.00 50.06 761 ASN A N 1
ATOM 5942 C CA . ASN A 1 761 ? -17.866 16.741 11.538 1.00 50.06 761 ASN A CA 1
ATOM 5943 C C . ASN A 1 761 ? -19.256 16.092 11.313 1.00 50.06 761 ASN A C 1
ATOM 5945 O O . ASN A 1 761 ? -20.138 16.678 10.690 1.00 50.06 761 ASN A O 1
ATOM 5949 N N . PHE A 1 762 ? -19.474 14.869 11.804 1.00 41.12 762 PHE A N 1
ATOM 5950 C CA . PHE A 1 762 ? -20.669 14.057 11.527 1.00 41.12 762 PHE A CA 1
ATOM 5951 C C . PHE A 1 762 ? -21.833 14.291 12.507 1.00 41.12 762 PHE A C 1
ATOM 5953 O O . PHE A 1 762 ? -22.893 13.685 12.398 1.00 41.12 762 PHE A O 1
ATOM 5960 N N . SER A 1 763 ? -21.675 15.208 13.464 1.00 38.06 763 SER A N 1
ATOM 5961 C CA . SER A 1 763 ? -22.619 15.373 14.581 1.00 38.06 763 SER A CA 1
ATOM 5962 C C . SER A 1 763 ? -23.958 16.040 14.214 1.00 38.06 763 SER A C 1
ATOM 5964 O O . SER A 1 763 ? -24.960 15.788 14.884 1.00 38.06 763 SER A O 1
ATOM 5966 N N . LEU A 1 764 ? -24.032 16.869 13.162 1.00 37.06 764 LEU A N 1
ATOM 5967 C CA . LEU A 1 764 ? -25.262 17.629 12.882 1.00 37.06 764 LEU A CA 1
ATOM 5968 C C . LEU A 1 764 ? -26.192 16.960 11.858 1.00 37.06 764 LEU A C 1
ATOM 5970 O O . LEU A 1 764 ? -27.396 16.884 12.091 1.00 37.06 764 LEU A O 1
ATOM 5974 N N . TRP A 1 765 ? -25.659 16.460 10.741 1.00 32.78 765 TRP A N 1
ATOM 5975 C CA . TRP A 1 765 ? -26.490 16.005 9.620 1.00 32.78 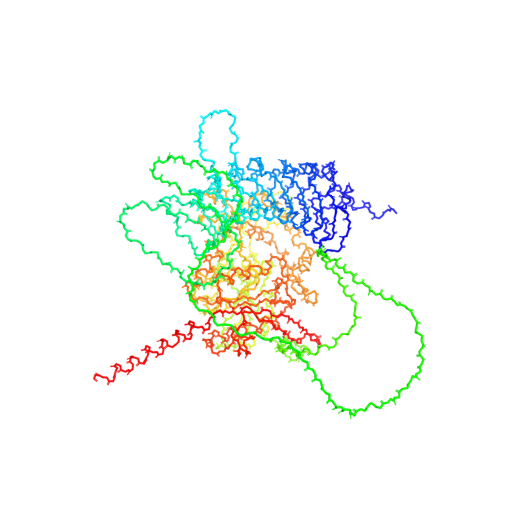765 TRP A CA 1
ATOM 5976 C C . TRP A 1 765 ? -27.198 14.675 9.877 1.00 32.78 765 TRP A C 1
ATOM 5978 O O . TRP A 1 765 ? -28.349 14.541 9.471 1.00 32.78 765 TRP A O 1
ATOM 5988 N N . ASP A 1 766 ? -26.602 13.750 10.633 1.00 42.16 766 ASP A N 1
ATOM 5989 C CA . ASP A 1 766 ? -27.253 12.479 10.980 1.00 42.16 766 ASP A CA 1
ATOM 5990 C C . ASP A 1 766 ? -28.223 12.583 12.157 1.00 42.16 766 ASP A C 1
ATOM 5992 O O . ASP A 1 766 ? -29.240 11.890 12.163 1.00 42.16 766 ASP A O 1
ATOM 5996 N N . LYS A 1 767 ? -28.014 13.526 13.090 1.00 35.81 767 LYS A N 1
ATOM 5997 C CA . LYS A 1 767 ? -29.063 13.910 14.054 1.00 35.81 767 LYS A CA 1
ATOM 5998 C C . LYS A 1 767 ? -30.264 14.531 13.346 1.00 35.81 767 LYS A C 1
ATOM 6000 O O . LYS A 1 767 ? -31.403 14.282 13.733 1.00 35.81 767 LYS A O 1
ATOM 6005 N N . ILE A 1 768 ? -30.030 15.302 12.285 1.00 38.62 768 ILE A N 1
ATOM 6006 C CA . ILE A 1 768 ? -31.098 15.853 11.447 1.00 38.62 768 ILE A CA 1
ATOM 6007 C C . ILE A 1 768 ? -31.758 14.735 10.620 1.00 38.62 768 ILE A C 1
ATOM 6009 O O . ILE A 1 768 ? -32.981 14.667 10.570 1.00 38.62 768 ILE A O 1
ATOM 6013 N N . ARG A 1 769 ? -30.996 13.794 10.048 1.00 35.16 769 ARG A N 1
ATOM 6014 C CA . ARG A 1 769 ? -31.528 12.657 9.272 1.00 35.16 769 ARG A CA 1
ATOM 6015 C C . ARG A 1 769 ? -32.339 11.680 10.124 1.00 35.16 769 ARG A C 1
ATOM 6017 O O . ARG A 1 769 ? -33.373 11.197 9.661 1.00 35.16 769 ARG A O 1
ATOM 6024 N N . SER A 1 770 ? -31.913 11.419 11.361 1.00 37.56 770 SER A N 1
ATOM 6025 C CA . SER A 1 770 ? -32.668 10.599 12.315 1.00 37.56 770 SER A CA 1
ATOM 6026 C C . SER A 1 770 ? -33.936 11.316 12.784 1.00 37.56 770 SER A C 1
ATOM 6028 O O . SER A 1 770 ? -34.994 10.694 12.839 1.00 37.56 770 SER A O 1
ATOM 6030 N N . SER A 1 771 ? -33.878 12.638 12.986 1.00 36.09 771 SER A N 1
ATOM 6031 C CA . SER A 1 771 ? -35.048 13.463 13.322 1.00 36.09 771 SER A CA 1
ATOM 6032 C C . SER A 1 771 ? -36.057 13.557 12.166 1.00 36.09 771 SER A C 1
ATOM 6034 O O . SER A 1 771 ? -37.263 13.497 12.395 1.00 36.09 771 SER A O 1
ATOM 6036 N N . ILE A 1 772 ? -35.585 13.624 10.915 1.00 38.91 772 ILE A N 1
ATOM 6037 C CA . ILE A 1 772 ? -36.436 13.660 9.713 1.00 38.91 772 ILE A CA 1
ATOM 6038 C C . ILE A 1 772 ? -37.074 12.287 9.443 1.00 38.91 772 ILE A C 1
ATOM 6040 O O . ILE A 1 772 ? -38.260 12.221 9.121 1.00 38.91 772 ILE A O 1
ATOM 6044 N N . LYS A 1 773 ? -36.348 11.176 9.648 1.00 35.53 773 LYS A N 1
ATOM 6045 C CA . LYS A 1 773 ? -36.929 9.818 9.574 1.00 35.53 773 LYS A CA 1
ATOM 6046 C C . LYS A 1 773 ? -37.927 9.535 10.705 1.00 35.53 773 LYS A C 1
ATOM 6048 O O . LYS A 1 773 ? -38.848 8.743 10.515 1.00 35.53 773 LYS A O 1
ATOM 6053 N N . PHE A 1 774 ? -37.783 10.186 11.861 1.00 33.47 774 PHE A N 1
ATOM 6054 C CA . PHE A 1 774 ? -38.764 10.095 12.945 1.00 33.47 774 PHE A CA 1
ATOM 6055 C C . PHE A 1 774 ? -40.025 10.925 12.650 1.00 33.47 774 PHE A C 1
ATOM 6057 O O . PHE A 1 774 ? -41.132 10.486 12.953 1.00 33.47 774 PHE A O 1
ATOM 6064 N N . GLN A 1 775 ? -39.884 12.077 11.983 1.00 35.19 775 GLN A N 1
ATOM 6065 C CA . GLN A 1 775 ? -41.027 12.882 11.539 1.00 35.19 775 GLN A CA 1
ATOM 6066 C C . GLN A 1 775 ? -41.807 12.240 10.384 1.00 35.19 775 GLN A C 1
ATOM 6068 O O . GLN A 1 775 ? -43.032 12.332 10.392 1.00 35.19 775 GLN A O 1
ATOM 6073 N N . SER A 1 776 ? -41.164 11.523 9.451 1.00 33.72 776 SER A N 1
ATOM 6074 C CA . SER A 1 776 ? -41.908 10.837 8.378 1.00 33.72 776 SER A CA 1
ATOM 6075 C C . SER A 1 776 ? -42.780 9.695 8.919 1.00 33.72 776 SER A C 1
ATOM 6077 O O . SER A 1 776 ? -43.937 9.576 8.534 1.00 33.72 776 SER A O 1
ATOM 6079 N N . LYS A 1 777 ? -42.291 8.929 9.909 1.00 37.16 777 LYS A N 1
ATOM 6080 C CA . LYS A 1 777 ? -43.092 7.895 10.592 1.00 37.16 777 LYS A CA 1
ATOM 6081 C C . LYS A 1 777 ? -44.232 8.461 11.447 1.00 37.16 777 LYS A C 1
ATOM 6083 O O . LYS A 1 777 ? -45.235 7.778 11.628 1.00 37.16 777 LYS A O 1
ATOM 6088 N N . LEU A 1 778 ? -44.110 9.684 11.970 1.00 35.34 778 LEU A N 1
ATOM 6089 C CA . LEU A 1 778 ? -45.187 10.317 12.741 1.00 35.34 778 LEU A CA 1
ATOM 6090 C C . LEU A 1 778 ? -46.308 10.860 11.838 1.00 35.34 778 LEU A C 1
ATOM 6092 O O . LEU A 1 778 ? -47.473 10.819 12.226 1.00 35.34 778 LEU A O 1
ATOM 6096 N N . VAL A 1 779 ? -45.969 11.333 10.633 1.00 41.22 779 VAL A N 1
ATOM 6097 C CA . VAL A 1 779 ? -46.946 11.809 9.637 1.00 41.22 779 VAL A CA 1
ATOM 6098 C C . VAL A 1 779 ? -47.765 10.643 9.070 1.00 41.22 779 VAL A C 1
ATOM 6100 O O . VAL A 1 779 ? -48.984 10.768 8.962 1.00 41.22 779 VAL A O 1
ATOM 6103 N N . ASP A 1 780 ? -47.150 9.480 8.842 1.00 38.41 780 ASP A N 1
ATOM 6104 C CA . ASP A 1 780 ? -47.861 8.285 8.356 1.00 38.41 780 ASP A CA 1
ATOM 6105 C C . ASP A 1 780 ? -48.787 7.659 9.422 1.00 38.41 780 ASP A C 1
ATOM 6107 O O . ASP A 1 780 ? -49.861 7.148 9.102 1.00 38.41 780 ASP A O 1
ATOM 6111 N N . VAL A 1 781 ? -48.437 7.755 10.712 1.00 42.06 781 VAL A N 1
ATOM 6112 C CA . VAL A 1 781 ? -49.284 7.268 11.823 1.00 42.06 781 VAL A CA 1
ATOM 6113 C C . VAL A 1 781 ? -50.439 8.229 12.143 1.00 42.06 781 VAL A C 1
ATOM 6115 O O . VAL A 1 781 ? -51.490 7.790 12.616 1.00 42.06 781 VAL A O 1
ATOM 6118 N N . LEU A 1 782 ? -50.289 9.527 11.861 1.00 38.84 782 LEU A N 1
ATOM 6119 C CA . LEU A 1 782 ? -51.370 10.510 12.007 1.00 38.84 782 LEU A CA 1
ATOM 6120 C C . LEU A 1 782 ? -52.315 10.529 10.794 1.00 38.84 782 LEU A C 1
ATOM 6122 O O . LEU A 1 782 ? -53.510 10.750 10.981 1.00 38.84 782 LEU A O 1
ATOM 6126 N N . ALA A 1 783 ? -51.832 10.207 9.589 1.00 39.59 783 ALA A N 1
ATOM 6127 C CA . ALA A 1 783 ? -52.671 10.050 8.395 1.00 39.59 783 ALA A CA 1
ATOM 6128 C C . ALA A 1 783 ? -53.568 8.794 8.442 1.00 39.59 783 ALA A C 1
ATOM 6130 O O . ALA A 1 783 ? -54.662 8.797 7.884 1.00 39.59 783 ALA A O 1
ATOM 6131 N N . ALA A 1 784 ? -53.161 7.744 9.166 1.00 40.88 784 ALA A N 1
ATOM 6132 C CA . ALA A 1 784 ? -53.948 6.517 9.343 1.00 40.88 784 ALA A CA 1
ATOM 6133 C C . ALA A 1 784 ? -55.050 6.611 10.424 1.00 40.88 784 ALA A C 1
ATOM 6135 O O . ALA A 1 784 ? -55.805 5.660 10.614 1.00 40.88 784 ALA A O 1
ATOM 6136 N N . LYS A 1 785 ? -55.155 7.736 11.147 1.00 41.75 785 LYS A N 1
ATOM 6137 C CA . LYS A 1 785 ? -56.204 7.984 12.160 1.00 41.75 785 LYS A CA 1
ATOM 6138 C C . LYS A 1 785 ? -57.273 8.993 11.724 1.00 41.75 785 LYS A C 1
ATOM 6140 O O . LYS A 1 785 ? -58.121 9.350 12.538 1.00 41.75 785 LYS A O 1
ATOM 6145 N N . SER A 1 786 ? -57.253 9.446 10.469 1.00 44.38 786 SER A N 1
ATOM 6146 C CA . SER A 1 786 ? -58.245 10.380 9.920 1.00 44.38 786 SER A CA 1
ATOM 6147 C C . SER A 1 786 ? -58.957 9.864 8.661 1.00 44.38 786 SER A C 1
ATOM 6149 O O . SER A 1 786 ? -59.353 10.674 7.822 1.00 44.38 786 SER A O 1
ATOM 6151 N N . GLN A 1 787 ? -59.114 8.545 8.519 1.00 38.50 787 GLN A N 1
ATOM 6152 C CA . GLN A 1 787 ? -60.027 7.920 7.553 1.00 38.50 787 GLN A CA 1
ATOM 6153 C C . GLN A 1 787 ? -61.081 7.086 8.266 1.00 38.50 787 GLN A C 1
ATOM 6155 O O . GLN A 1 787 ? -60.708 6.390 9.239 1.00 38.50 787 GLN A O 1
#

Foldseek 3Di:
DPPCPVQQEPPAEDAQEQDADEEADDDNLSRLNYAEYHNENYAHEEEDDLCPLVNCSCLVVAHAYYAHHNYAYAEEHHLSLLSRLNYAYYHQYNYAHEEEDNSVLNVLNYQEDAHAHYAYEEEPDQSCLVRNLNHAEDHQHQYAYEEDHLSVLSVLNHAEDAHANYAYWYDDPDDDDDDDDDPDQRADHLSVLNNANHQEAAHYHYAYAEAHRLSVLVHPHNHYDEHHPYEHEYDPDDPRPPDPPRYPPDPHNYDDDDDDDDDDDDDDDDDDDDDDDDDDDDDDDDDDPPDDDDDDDDDDDDDDDDDDDDDDDDDDDDDDYDDDDDDDDDDDDDDDDDDDDDDDDDDDDDDDDDDDDDDDDDDDDDDDPDPDFDAAEFEDFADVVVVRWFFDKDWDWDDQDVQFIWIKIKTLPVQVPFAEEEEEEAPLFFNVLLVSVRRGVSVGHTYMTTGQQLHFPRDGPDQQADADPVPPPDDDDDLQRLAHDGGDPRQQPDFRALQRRLVVVVSCCVPPVVAAHAYEYFACGLLSQLLNCLVCVRSYLAYEYELYDQWFADAADCVVCVPRVVVVVCQLGTNDDPVLLVVLVVVLCQCLPLVNLVVVVVQQWLPPVQPCVVRSVSSNVRSPDSCNSSSVSSRNRHHIDPDGSLRSLVSCVVSVHAYEYAYAQSAPPSHCVVVVVSCVSVVQHKYKYKPNGGRSCCRNPVSVVSVQVVQVVVCSVVVNPRPRPQPPPPPDDDDQKGWHKYWYDDPNDIDIMIIIIRHHPPPPVVVVVVVVVVVVVVVVVVVVPPD

Organism: Psophocarpus tetragonolobus (NCBI:txid3891)

Secondary structure (DSSP, 8-state):
--SSTTTTTT----B--SS--EESPP--TT-TT--EEE--SSEEEEPPPTTTTTSHHIIIII--EEE--SSEEEEEPPGGGGG-TT--EEE--SSEEEE-GGGGTT-TT-SEEE--SSEEEEE--THHHHH-TT--EEE--SSEEE---GGGGG-TT--EEE--SS----------S---------PPPGGGGG-TT--EEE--SS--EEE--GGGGGS--SSEEE-TT-EEEPPTT-------TT----S--------------------------------PPP--TT----------------------------------------PPP------------------------------------PPPP-PEE-PPPP-GGGT-PPPPPEEEEEEEETTEEEEEEEE-TT-TTSPEEEEE--TT--GGGGHHHHHHHTTTSEEEEEPPTTSTT-S-SS-SSPPPGGGTTSS-----TT-SSS--TTTTT---SHHHHHHHHHHHIIIII-S-EEEEEETHHHHHHHHHHHH-GGGEEEEEEES--S----BPPTTT-HHHHTT-TTTTPSSPPHHHHHHHHHHHHHHHSHHHHHHHHHHH-S-TTS--HHHHHHHHHHHTSTTHHHHHHHHHTPBPPSS-HHHHHHHHHHTT--EEEEEETT-SSS-HHHHHHHHHH-TTS-EEEEES--S-HHHHSHHHHHHHHHHHHHHHHTTTSSPPTT-TT--STT-SEEEEEEEEEETTEEEEEEEEEE--S-TTHHHHHHHHHHHHHHHHHHHTT--

Sequence (787 aa):
MNKLSCAKDTLKFPQLRNNSFIGSFPSIAKFTSLKGFYADSNKLNRTLPGSLATLPHLSSFGLLMLNLANNNFSGEIPNSVAGLHKILYLHLNHNNFVGGLIFLKNCTKLILLDLGNNKSSGEMPNWVGETMTKLVMLWLRSNELYNIPFNMCHLSALQVLNVSGNNLSGATILFQQFDCFVPWERKVPDDVGQLAMLESLDLSRNNLVGEIPTRLSDLSFHSHLNLEEAVFHAPSLIKLKPLPDVFQIQNCYIFCSILASGYNIFVTQFRGMETLSYGSALCCQIVNSKWKLVEKGLNSCQSRVSSIGKVGVYYTNSTISACGPVRLYAMGRVQLRGSKRVNNLKVFCSGSYDGYVSGEEGARDISGIGEPATKVLVPGIPDDLNGESGAPISSCFWGWKPKLNVHYEKAGCGNMDSPHVLFLPGFGVGSFHYEKQLKDLGRDYRVWALDFLGQGMSLPFEDPAPLSKEGAASNESICSWGFGDETAPWATKLVYSVDLWQDQVRCFIEEVIGEPVYIVGNSLGGFVALYFAACNPHLVKGVTLLNATPFWGFLPNPIKNPRLAKIFPWSGTFPLPSSIKRLTELLWEKISDPKSIAEILGQVYADHSTNVDNVFSRIVETTRHPAAAASFASIMFAPQGELSFSETLSRCQANNVPICLMYGKEDPWVGPIWGLQVKRQVPEAPYYQISPAGHCPHDEIPEVINFLLRWWIKNLESQGSVSLPLLEDLDSKKHTIIDRELEFPREGSRKSVMVRFFASNFSLWDKIRSSIKFQSKLVDVLAAKSQ